Protein 8USD (pdb70)

Solvent-accessible surface area: 34311 Å² total; per-residue (Å²): 88,112,124,160,26,96,120,51,16,9,99,7,9,109,62,86,112,165,175,88,50,71,81,59,2,89,122,11,5,50,64,16,27,80,130,78,21,7,19,33,0,0,4,9,0,6,40,0,91,58,7,98,16,2,46,144,47,12,66,122,138,9,34,55,37,0,0,63,5,1,24,21,0,11,47,14,12,55,117,112,32,39,38,33,1,10,106,18,0,10,18,1,21,67,98,25,75,73,34,5,13,0,0,30,3,0,9,49,32,68,32,86,121,20,0,78,51,0,2,68,30,5,170,48,50,17,20,13,12,2,0,0,15,18,0,4,44,15,30,27,55,8,135,10,60,138,114,42,130,67,33,110,59,0,16,49,6,6,1,20,35,86,10,24,42,25,2,36,40,7,1,148,109,57,122,45,53,116,22,73,40,5,88,68,9,15,79,65,144,108,53,192,96,42,65,103,22,6,0,16,0,0,0,0,0,0,0,0,0,2,2,14,91,4,96,33,2,40,78,93,1,20,142,28,0,70,100,0,127,93,38,7,15,4,0,0,2,0,0,2,0,0,0,4,0,8,25,7,24,26,0,7,15,47,0,9,45,4,20,55,7,113,48,59,40,0,43,0,0,1,0,0,0,1,0,0,0,6,5,50,6,64,9,42,2,4,0,0,15,4,6,0,32,104,50,3,98,59,114,25,55,23,2,1,11,1,0,0,0,0,0,0,1,11,16,16,20,24,71,51,136,49,0,5,71,55,0,21,78,0,4,70,39,110,110,17,43,29,11,0,1,0,0,0,0,0,0,0,0,0,1,0,9,5,40,42,32,52,87,0,12,65,30,1,24,117,8,1,77,124,44,52,94,104,86,14,139,52,28,18,0,46,1,0,0,0,0,0,0,0,0,6,0,38,79,12,116,50,1,92,76,22,43,66,34,0,98,119,9,41,75,36,12,74,17,2,0,34,6,3,0,17,2,0,0,15,5,26,53,3,34,0,44,20,0,13,82,2,7,67,52,3,16,102,75,126,150,101,5,21,20,2,3,1,0,0,4,0,0,0,0,0,1,17,14,13,102,2,1,8,71,0,0,23,34,0,1,37,22,0,6,201,58,18,51,64,48,2,44,65,0,0,0,0,0,6,0,1,13,3,4,0,24,31,63,89,80,3,1,64,43,1,28,144,46,0,88,40,105,26,59,17,0,2,10,1,0,0,0,0,0,0,0,0,0,0,0,28,58,38,79,118,0,10,49,26,0,52,131,10,5,88,144,9,53,195,51,83,35,8,36,3,0,0,29,0,0,2,0,0,0,24,0,0,13,8,1,0,14,0,12,2,28,12,8,14,69,72,2,33,1,32,22,1,0,0,0,0,2,0,0,0,3,1,0,28,13,0,105,74,1,0,9,27,87,0,5,3,0,0,0,0,0,2,7,0,4,27,7,24,9,0,16,0,7,23,51,112,42,136,97,44,88,9,44,0,69,10,2,96,28,47,62,22,4,8,53,55,36,191,40,156,43,2,73,78,90,124,85,62,78,2,27,26,43,14,46,50,12,43,59,8,51,23,30,48,114,56,20,78,46,12,1,71,30,10,42,11,23,0,0,1,82,145,14,101,101,90,131,194,128,117,39,58,4,32,3,33,0,9,7,8,80,149,35,177,125,97,94,67,27,104,18,110,18,96,35,114,40,37,0,103,81,3,7,31,93,1,3,104,68,36,55,23,129,56,62,89,9,36,2,0,5,52,82,99,47,17,79,49,65,103,29,3,91,104,10,48,18,54,96,88,16,70,0,3,0,5,36,11,130,55,3,52,86,62,2,131,128,33,10,110,129,72,181,72,47,11,50,157,89,14,123,107,9,55,58,47,2,89,89,11,14,119,47,1,44,112,57,40,24,106,217,132,78,93,17,101,1,32,28,50,72,202,155,84,58,48,19,106,40,12,163,33,38,1,125,34,72,1,34,0,25,12,15,4,15,40,11,1,32,2,0,0,28,2,0,9,12,5,0,76,49,17,91,167

Nearest PDB structures (foldseek):
  8usd-assembly1_f  TM=1.001E+00  e=1.284E-96  Homo sapiens
  9e8i-assembly1_f  TM=9.997E-01  e=7.125E-86  Homo sapiens
  9e8j-assembly1_f  TM=9.878E-01  e=3.928E-78  Homo sapiens
  9e8g-assembly1_f  TM=9.787E-01  e=1.356E-77  Homo sapiens
  8amz-assembly1_Z  TM=9.803E-01  e=2.568E-59  Spinacia oleracea

Structure (mmCIF, N/CA/C/O backbone):
data_8USD
#
_entry.id   8USD
#
_cell.length_a   1.00
_cell.length_b   1.00
_cell.length_c   1.00
_cell.angle_alpha   90.00
_cell.angle_beta   90.00
_cell.angle_gamma   90.00
#
_symmetry.space_group_name_H-M   'P 1'
#
loop_
_entity.id
_entity.type
_entity.pdbx_description
1 polymer '26S proteasome non-ATPase regulatory subunit 2'
2 polymer 'NEDD8 ultimate buster 1'
3 polymer '26S proteasome regulatory subunit 7'
4 polymer '26S proteasome non-ATPase regulatory subunit 1'
5 polymer '26S proteasome regulatory subunit 4'
#
loop_
_atom_site.group_PDB
_atom_site.id
_atom_site.type_symbol
_atom_site.label_atom_id
_atom_site.label_alt_id
_atom_site.label_comp_id
_atom_site.label_asym_id
_atom_site.label_entity_id
_atom_site.label_seq_id
_atom_site.pdbx_PDB_ins_code
_atom_site.Cartn_x
_atom_site.Cartn_y
_atom_site.Cartn_z
_atom_site.occupancy
_atom_site.B_iso_or_equiv
_atom_site.auth_seq_id
_atom_site.auth_comp_id
_atom_site.auth_asym_id
_atom_site.auth_atom_id
_atom_site.pdbx_PDB_model_num
ATOM 1 N N . GLY A 1 155 ? 181.20280 152.42168 225.88700 1.000 203.99655 155 GLY f N 1
ATOM 2 C CA . GLY A 1 155 ? 180.60623 152.74593 224.60447 1.000 206.25994 155 GLY f CA 1
ATOM 3 C C . GLY A 1 155 ? 181.62582 153.12575 223.54861 1.000 208.73236 155 GLY f C 1
ATOM 4 O O . GLY A 1 155 ? 182.44958 154.01396 223.76376 1.000 209.81702 155 GLY f O 1
ATOM 5 N N . HIS A 1 156 ? 181.56703 152.44356 222.40160 1.000 210.87110 156 HIS f N 1
ATOM 6 C CA . HIS A 1 156 ? 182.50982 152.71858 221.32108 1.000 209.61552 156 HIS f CA 1
ATOM 7 C C . HIS A 1 156 ? 182.35405 154.13930 220.79107 1.000 210.88688 156 HIS f C 1
ATOM 8 O O . HIS A 1 156 ? 183.35046 154.83071 220.54811 1.000 210.62336 156 HIS f O 1
ATOM 15 N N . GLU A 1 157 ? 181.11467 154.59349 220.60409 1.000 210.76398 157 GLU f N 1
ATOM 16 C CA . G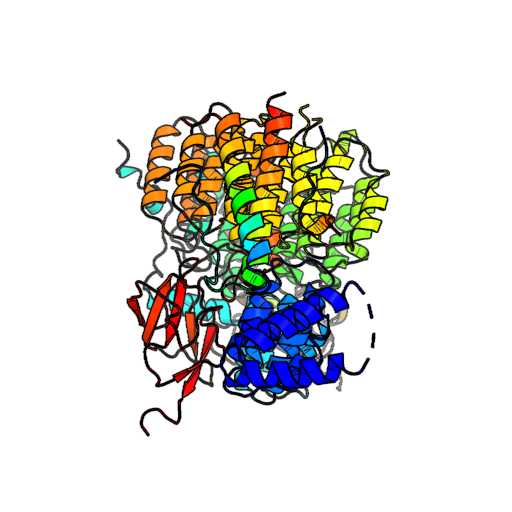LU A 1 157 ? 180.89191 155.95216 220.12626 1.000 209.81186 157 GLU f CA 1
ATOM 17 C C . GLU A 1 157 ? 181.37427 156.99318 221.12784 1.000 210.60160 157 GLU f C 1
ATOM 18 O O . GLU A 1 157 ? 181.95909 158.00785 220.72810 1.000 210.37464 157 GLU f O 1
ATOM 24 N N . TYR A 1 158 ? 181.14907 156.75805 222.42272 1.000 216.35611 158 TYR f N 1
ATOM 25 C CA . TYR A 1 158 ? 181.58925 157.71082 223.43619 1.000 215.80602 158 TYR f CA 1
ATOM 26 C C . TYR A 1 158 ? 183.10685 157.84568 223.44800 1.000 216.41313 158 TYR f C 1
ATOM 27 O O . TYR A 1 158 ? 183.63764 158.95900 223.51242 1.000 215.80906 158 TYR f O 1
ATOM 36 N N . VAL A 1 159 ? 183.82582 156.72276 223.38829 1.000 212.03296 159 VAL f N 1
ATOM 37 C CA . VAL A 1 159 ? 185.28378 156.79059 223.42611 1.000 209.96761 159 VAL f CA 1
ATOM 38 C C . VAL A 1 159 ? 185.82782 157.35959 222.11963 1.000 210.11356 159 VAL f C 1
ATOM 39 O O . VAL A 1 159 ? 186.85065 158.05320 222.11131 1.000 209.42546 159 VAL f O 1
ATOM 43 N N . ARG A 1 160 ? 185.15469 157.08806 220.99692 1.000 209.37197 160 ARG f N 1
ATOM 44 C CA . ARG A 1 160 ? 185.54560 157.72102 219.73976 1.000 208.30059 160 ARG f CA 1
ATOM 45 C C . ARG A 1 160 ? 185.41929 159.23771 219.82797 1.000 208.79795 160 ARG f C 1
ATOM 46 O O . ARG A 1 160 ? 186.33139 159.97399 219.42546 1.000 208.35249 160 ARG f O 1
ATOM 54 N N . HIS A 1 161 ? 184.29742 159.72167 220.36675 1.000 213.16129 161 HIS f N 1
ATOM 55 C CA . HIS A 1 161 ? 184.11347 161.15938 220.53289 1.000 211.89604 161 HIS f CA 1
ATOM 56 C C . HIS A 1 161 ? 185.12532 161.73294 221.51749 1.000 213.20466 161 HIS f C 1
ATOM 57 O O . HIS A 1 161 ? 185.61860 162.85001 221.32835 1.000 212.40797 161 HIS f O 1
ATOM 64 N N . LEU A 1 162 ? 185.43993 160.98533 222.57780 1.000 213.88939 162 LEU f N 1
ATOM 65 C CA . LEU A 1 162 ? 186.43786 161.43838 223.54131 1.000 212.49864 162 LEU f CA 1
ATOM 66 C C . LEU A 1 162 ? 187.81121 161.56751 222.89537 1.000 213.05046 162 LEU f C 1
ATOM 67 O O . LEU A 1 162 ? 188.53237 162.53950 223.14348 1.000 211.61568 162 LEU f O 1
ATOM 72 N N . ALA A 1 163 ? 188.19213 160.59242 222.06741 1.000 209.85330 163 ALA f N 1
ATOM 73 C CA . ALA A 1 163 ? 189.47001 160.66905 221.36784 1.000 207.52889 163 ALA f CA 1
ATOM 74 C C . ALA A 1 163 ? 189.49619 161.84536 220.40169 1.000 208.46748 163 ALA f C 1
ATOM 75 O O . ALA A 1 163 ? 190.50674 162.55265 220.29814 1.000 208.49416 163 ALA f O 1
ATOM 77 N N . GLY A 1 164 ? 188.39273 162.07067 219.68468 1.000 209.63821 164 GLY f N 1
ATOM 78 C CA . GLY A 1 164 ? 188.32381 163.22850 218.80701 1.000 208.08600 164 GLY f CA 1
ATOM 79 C C . GLY A 1 164 ? 188.45992 164.53815 219.56093 1.000 209.44737 164 GLY f C 1
ATOM 80 O O . GLY A 1 164 ? 189.17768 165.44475 219.12987 1.000 209.40830 164 GLY f O 1
ATOM 81 N N . GLU A 1 165 ? 187.78276 164.64937 220.70584 1.000 213.31676 165 GLU f N 1
ATOM 82 C CA . GLU A 1 165 ? 187.87899 165.86001 221.51459 1.000 213.26077 165 GLU f CA 1
ATOM 83 C C . GLU A 1 165 ? 189.28841 166.05021 222.06089 1.000 213.82938 165 GLU f C 1
ATOM 84 O O . GLU A 1 165 ? 189.78968 167.17855 222.12219 1.000 212.14330 165 GLU f O 1
ATOM 90 N N . VAL A 1 166 ? 189.93739 164.95819 222.47415 1.000 213.60554 166 VAL f N 1
ATOM 91 C CA . VAL A 1 166 ? 191.30769 165.04050 222.97342 1.000 213.36722 166 VAL f CA 1
ATOM 92 C C . VAL A 1 166 ? 192.24378 165.52224 221.87385 1.000 213.82643 166 VAL f C 1
ATOM 93 O O . VAL A 1 166 ? 193.11137 166.37629 222.10225 1.000 213.39285 166 VAL f O 1
ATOM 97 N N . ALA A 1 167 ? 192.08032 164.98594 220.66216 1.000 212.33704 167 ALA f N 1
ATOM 98 C CA . ALA A 1 167 ? 192.87996 165.45255 219.53593 1.000 210.74773 167 ALA f CA 1
ATOM 99 C C . ALA A 1 167 ? 192.61829 166.92252 219.24121 1.000 210.02056 167 ALA f C 1
ATOM 100 O O . ALA A 1 167 ? 193.54895 167.66424 218.90583 1.000 209.61673 167 ALA f O 1
ATOM 102 N N . LYS A 1 168 ? 191.36199 167.35804 219.35462 1.000 206.23313 168 LYS f N 1
ATOM 103 C CA . LYS A 1 168 ? 191.03800 168.76274 219.12629 1.000 206.22267 168 LYS f CA 1
ATOM 104 C C . LYS A 1 168 ? 191.71805 169.66389 220.15207 1.000 205.38014 168 LYS f C 1
ATOM 105 O O . LYS A 1 168 ? 192.29073 170.70169 219.80023 1.000 203.41287 168 LYS f O 1
ATOM 111 N N . GLU A 1 169 ? 191.66684 169.28302 221.43116 1.000 210.30970 169 GLU f N 1
ATOM 112 C CA . GLU A 1 169 ? 192.20205 170.14683 222.47925 1.000 210.49456 169 GLU f CA 1
ATOM 113 C C . GLU A 1 169 ? 193.71877 170.07552 222.59738 1.000 210.66219 169 GLU f C 1
ATOM 114 O O . GLU A 1 169 ? 194.31898 170.98418 223.18187 1.000 208.23014 169 GLU f O 1
ATOM 120 N N . TRP A 1 170 ? 194.35154 169.02245 222.07269 1.000 199.53350 170 TRP f N 1
ATOM 121 C CA . TRP A 1 170 ? 195.81009 168.95972 222.10606 1.000 197.52593 170 TRP f CA 1
ATOM 122 C C . TRP A 1 170 ? 196.42971 170.09562 221.30335 1.000 196.64968 170 TRP f C 1
ATOM 123 O O . TRP A 1 170 ? 197.40894 170.71261 221.73912 1.000 196.05360 170 TRP f O 1
ATOM 134 N N . GLN A 1 171 ? 195.87717 170.38081 220.12247 1.000 198.13442 171 GLN f N 1
ATOM 135 C CA . GLN A 1 171 ? 196.37694 171.49242 219.32210 1.000 198.42895 171 GLN f CA 1
ATOM 136 C C . GLN A 1 171 ? 196.13200 172.83054 220.00697 1.000 198.39729 171 GLN f C 1
ATOM 137 O O . GLN A 1 171 ? 196.92737 173.76295 219.84466 1.000 196.71773 171 GLN f O 1
ATOM 143 N N . GLU A 1 172 ? 195.04776 172.94486 220.76754 1.000 200.19244 172 GLU f N 1
ATOM 144 C CA . GLU A 1 172 ? 194.74383 174.17035 221.49597 1.000 200.09730 172 GLU f CA 1
ATOM 145 C C . GLU A 1 172 ? 195.73102 174.38477 222.63849 1.000 198.46082 172 GLU f C 1
ATOM 146 O O . GLU A 1 172 ? 196.34119 175.44751 222.75340 1.000 198.16016 172 GLU f O 1
ATOM 152 N N . GLU A 1 182 ? 198.58839 165.69313 231.52707 1.000 217.11364 182 GLU f N 1
ATOM 153 C CA . GLU A 1 182 ? 199.00907 164.44416 232.15751 1.000 217.60462 182 GLU f CA 1
ATOM 154 C C . GLU A 1 182 ? 198.01372 163.28846 231.94545 1.000 218.30442 182 GLU f C 1
ATOM 155 O O . GLU A 1 182 ? 198.42242 162.21627 231.49904 1.000 217.78784 182 GLU f O 1
ATOM 161 N N . PRO A 1 183 ? 196.72168 163.47823 232.25807 1.000 223.90923 183 PRO f N 1
ATOM 162 C CA . PRO A 1 183 ? 195.76384 162.38591 232.01552 1.000 223.07554 183 PRO f CA 1
ATOM 163 C C . PRO A 1 183 ? 195.56846 162.07102 230.54426 1.000 222.61243 183 PRO f C 1
ATOM 164 O O . PRO A 1 183 ? 195.09398 160.97443 230.22358 1.000 223.47191 183 PRO f O 1
ATOM 168 N N . LEU A 1 184 ? 195.92253 162.99300 229.64506 1.000 215.52546 184 LEU f N 1
ATOM 169 C CA . LEU A 1 184 ? 195.76357 162.74573 228.21550 1.000 215.70458 184 LEU f CA 1
ATOM 170 C C . LEU A 1 184 ? 196.61475 161.56650 227.76403 1.000 215.56383 184 LEU f C 1
ATOM 171 O O . LEU A 1 184 ? 196.18846 160.76601 226.92104 1.000 214.62416 184 LEU f O 1
ATOM 176 N N . LEU A 1 185 ? 197.82902 161.45069 228.30682 1.000 209.14230 185 LEU f N 1
ATOM 177 C CA . LEU A 1 185 ? 198.67636 160.31150 227.97922 1.000 208.08708 185 LEU f CA 1
ATOM 178 C C . LEU A 1 185 ? 198.04318 158.99958 228.42065 1.000 209.18482 185 LEU f C 1
ATOM 179 O O . LEU A 1 185 ? 198.08845 158.01593 227.67785 1.000 208.95303 185 LEU f O 1
ATOM 184 N N . THR A 1 186 ? 197.44640 158.96322 229.61413 1.000 214.85774 186 THR f N 1
ATOM 185 C CA . THR A 1 186 ? 196.75122 157.75601 230.05091 1.000 213.45015 186 THR f CA 1
ATOM 186 C C . THR A 1 186 ? 195.56402 157.44739 229.14620 1.000 213.97906 186 THR f C 1
ATOM 187 O O . THR A 1 186 ? 195.32720 156.28470 228.78916 1.000 211.12246 186 THR f O 1
ATOM 191 N N . LEU A 1 187 ? 194.81024 158.47963 228.75722 1.000 214.34380 187 LEU f N 1
ATOM 192 C CA . LEU A 1 187 ? 193.66784 158.26311 227.87592 1.000 211.47664 187 LEU f CA 1
ATOM 193 C C . LEU A 1 187 ? 194.10039 157.67129 226.54162 1.000 211.02321 187 LEU f C 1
ATOM 194 O O . LEU A 1 187 ? 193.46970 156.73356 226.04540 1.000 209.72874 187 LEU f O 1
ATOM 199 N N . VAL A 1 188 ? 195.17349 158.19610 225.94540 1.000 203.81161 188 VAL f N 1
ATOM 200 C CA . VAL A 1 188 ? 195.61344 157.64324 224.66596 1.000 202.58665 188 VAL f CA 1
ATOM 201 C C . VAL A 1 188 ? 196.21169 156.24882 224.84884 1.000 203.18931 188 VAL f C 1
ATOM 202 O O . VAL A 1 188 ? 195.97423 155.35478 224.02429 1.000 201.75116 188 VAL f O 1
ATOM 206 N N . LYS A 1 189 ? 196.97125 156.02469 225.92801 1.000 200.16104 189 LYS f N 1
ATOM 207 C CA . LYS A 1 189 ? 197.54811 154.71430 226.20128 1.000 198.11399 189 LYS f CA 1
ATOM 208 C C . LYS A 1 189 ? 196.49602 153.66297 226.51395 1.000 197.97084 189 LYS f C 1
ATOM 209 O O . LYS A 1 189 ? 196.81365 152.47019 226.48560 1.000 197.49599 189 LYS f O 1
ATOM 215 N N . GLU A 1 190 ? 195.27582 154.07065 226.84932 1.000 200.20748 190 GLU f N 1
ATOM 216 C CA . GLU A 1 190 ? 194.16496 153.13483 226.98028 1.000 201.46785 190 GLU f CA 1
ATOM 217 C C . GLU A 1 190 ? 193.33628 153.00446 225.71163 1.000 201.14370 190 GLU f C 1
ATOM 218 O O . GLU A 1 190 ? 192.85509 151.91156 225.40509 1.000 200.69206 190 GLU f O 1
ATOM 224 N N . ILE A 1 191 ? 193.15974 154.09469 224.96222 1.000 189.99619 191 ILE f N 1
ATOM 225 C CA . ILE A 1 191 ? 192.33451 154.05354 223.75898 1.000 188.54730 191 ILE f CA 1
ATOM 226 C C . ILE A 1 191 ? 193.02569 153.26721 222.65080 1.000 190.28984 191 ILE f C 1
ATOM 227 O O . ILE A 1 191 ? 192.38834 152.47066 221.95080 1.000 189.46176 191 ILE f O 1
ATOM 232 N N . VAL A 1 192 ? 194.33372 153.47796 222.46622 1.000 177.15045 192 VAL f N 1
ATOM 233 C CA . VAL A 1 192 ? 195.04447 152.80858 221.37347 1.000 174.06215 192 VAL f CA 1
ATOM 234 C C . VAL A 1 192 ? 194.96309 151.28665 221.47154 1.000 171.93922 192 VAL f C 1
ATOM 235 O O . VAL A 1 192 ? 194.64208 150.64329 220.45959 1.000 169.92388 192 VAL f O 1
ATOM 239 N N . PRO A 1 193 ? 195.23447 150.65514 222.62190 1.000 166.96201 193 PRO f N 1
ATOM 240 C CA . PRO A 1 193 ? 195.07013 149.19370 222.68815 1.000 166.25954 193 PRO f CA 1
ATOM 241 C C . PRO A 1 193 ? 193.65559 148.73939 222.40172 1.000 163.61317 193 PRO f C 1
ATOM 242 O O . PRO A 1 193 ? 193.46592 147.64745 221.85439 1.000 166.38294 193 PRO f O 1
ATOM 246 N N . TYR A 1 194 ? 192.65240 149.53976 222.76185 1.000 164.44313 194 TYR f N 1
ATOM 247 C CA . TYR A 1 194 ? 191.27818 149.18953 222.42533 1.000 168.54975 194 TYR f CA 1
ATOM 248 C C . TYR A 1 194 ? 191.11136 149.11869 220.91140 1.000 168.94808 194 TYR f C 1
ATOM 249 O O . TYR A 1 194 ? 190.59799 148.12971 220.37469 1.000 166.30469 194 TYR f O 1
ATOM 258 N N . ASN A 1 195 ? 191.56504 150.15674 220.20328 1.000 163.39000 195 ASN f N 1
ATOM 259 C CA . ASN A 1 195 ? 191.44524 150.16827 218.74939 1.000 164.64975 195 ASN f CA 1
ATOM 260 C C . ASN A 1 195 ? 192.23779 149.03437 218.11692 1.000 161.70815 195 ASN f C 1
ATOM 261 O O . ASN A 1 195 ? 191.83472 148.49884 217.07790 1.000 159.77853 195 ASN f O 1
ATOM 266 N N . MET A 1 196 ? 193.36533 148.65856 218.72236 1.000 163.97532 196 MET f N 1
ATOM 267 C CA . MET A 1 196 ? 194.05350 147.44658 218.29290 1.000 165.74266 196 MET f CA 1
ATOM 268 C C . MET A 1 196 ? 193.16780 146.22161 218.48431 1.000 167.67388 196 MET f C 1
ATOM 269 O O . MET A 1 196 ? 193.12759 145.33296 217.62543 1.000 168.21296 196 MET f O 1
ATOM 274 N N . ALA A 1 197 ? 192.44753 146.16126 219.60660 1.000 171.37607 197 ALA f N 1
ATOM 275 C CA . ALA A 1 197 ? 191.62843 144.99286 219.91197 1.000 170.67468 197 ALA f CA 1
ATOM 276 C C . ALA A 1 197 ? 190.43616 144.88438 218.96958 1.000 169.07974 197 ALA f C 1
ATOM 277 O O . ALA A 1 197 ? 190.17719 143.81695 218.40196 1.000 166.29964 197 ALA f O 1
ATOM 279 N N . HIS A 1 198 ? 189.69930 145.97896 218.78419 1.000 172.86127 198 HIS f N 1
ATOM 280 C CA . HIS A 1 198 ? 188.49424 145.96409 217.96742 1.000 174.33071 198 HIS f CA 1
ATOM 281 C C . HIS A 1 198 ? 188.77621 146.21759 216.49246 1.000 171.18234 198 HIS f C 1
ATOM 282 O O . HIS A 1 198 ? 187.86801 146.62803 215.76027 1.000 173.07824 198 HIS f O 1
ATOM 289 N N . ASN A 1 199 ? 190.01367 145.99894 216.04938 1.000 155.24478 199 ASN f N 1
ATOM 290 C CA . ASN A 1 199 ? 190.38025 145.99162 214.63507 1.000 159.76876 199 ASN f CA 1
ATOM 291 C C . ASN A 1 199 ? 190.19899 147.35474 213.96944 1.000 162.11392 199 ASN f C 1
ATOM 292 O O . ASN A 1 199 ? 190.17422 147.44823 212.73828 1.000 161.52152 199 ASN f O 1
ATOM 297 N N . ALA A 1 200 ? 190.06526 148.41808 214.75572 1.000 162.33883 200 ALA f N 1
ATOM 298 C CA . ALA A 1 200 ? 189.97397 149.77736 214.22088 1.000 159.43615 200 ALA f CA 1
ATOM 299 C C . ALA A 1 200 ? 191.33302 150.47151 214.29947 1.000 163.25071 200 ALA f C 1
ATOM 300 O O . ALA A 1 200 ? 191.52603 151.45578 215.01229 1.000 165.83707 200 ALA f O 1
ATOM 302 N N . GLU A 1 201 ? 192.28723 149.93253 213.53783 1.000 156.65052 201 GLU f N 1
ATOM 303 C CA . GLU A 1 201 ? 193.66698 150.40084 213.62987 1.000 153.94020 201 GLU f CA 1
ATOM 304 C C . GLU A 1 201 ? 193.81526 151.82956 213.12151 1.000 153.49053 201 GLU f C 1
ATOM 305 O O . GLU A 1 201 ? 194.54711 152.63169 213.71543 1.000 154.33015 201 GLU f O 1
ATOM 311 N N . HIS A 1 202 ? 193.13328 152.16673 212.02432 1.000 138.15476 202 HIS f N 1
ATOM 312 C CA . HIS A 1 202 ? 193.35021 153.46719 211.40112 1.000 135.95129 202 HIS f CA 1
ATOM 313 C C . HIS A 1 202 ? 192.89306 154.61137 212.29656 1.000 138.00754 202 HIS f C 1
ATOM 314 O O . HIS A 1 202 ? 193.48806 155.69220 212.26072 1.000 142.98801 202 HIS f O 1
ATOM 321 N N . GLU A 1 203 ? 191.85502 154.40030 213.10840 1.000 142.29253 203 GLU f N 1
ATOM 322 C CA . GLU A 1 203 ? 191.44867 155.43613 214.05335 1.000 145.86837 203 GLU f CA 1
ATOM 323 C C . GLU A 1 203 ? 192.53562 155.68878 215.09107 1.000 148.73450 203 GLU f C 1
ATOM 324 O O . GLU A 1 203 ? 192.82913 156.84391 215.42921 1.000 152.68375 203 GLU f O 1
ATOM 330 N N . ALA A 1 204 ? 193.15205 154.62059 215.59987 1.000 139.52472 204 ALA f N 1
ATOM 331 C CA . ALA A 1 204 ? 194.27270 154.79060 216.51584 1.000 143.34305 204 ALA f CA 1
ATOM 332 C C . ALA A 1 204 ? 195.41990 155.52508 215.83979 1.000 145.02700 204 ALA f C 1
ATOM 333 O O . ALA A 1 204 ? 196.02715 156.42144 216.43486 1.000 145.67511 204 ALA f O 1
ATOM 335 N N . CYS A 1 205 ? 195.71820 155.17260 214.58669 1.000 143.45483 205 CYS f N 1
ATOM 336 C CA . CYS A 1 205 ? 196.77862 155.86748 213.86307 1.000 140.87443 205 CYS f CA 1
ATOM 337 C C . CYS A 1 205 ? 196.46911 157.35266 213.73007 1.000 144.35426 205 CYS f C 1
ATOM 338 O O . CYS A 1 205 ? 197.34993 158.19791 213.92838 1.000 145.72881 205 CYS f O 1
ATOM 341 N N . ASP A 1 206 ? 195.21750 157.68739 213.40313 1.000 138.77289 206 ASP f N 1
ATOM 342 C CA . ASP A 1 206 ? 194.81500 159.08712 213.32080 1.000 134.99249 206 ASP f CA 1
ATOM 343 C C . ASP A 1 206 ? 194.96731 159.79265 214.65812 1.000 136.07629 206 ASP f C 1
ATOM 344 O O . ASP A 1 206 ? 195.30842 160.97876 214.69479 1.000 140.65518 206 ASP f O 1
ATOM 349 N N . LEU A 1 207 ? 194.70855 159.09105 215.76266 1.000 141.54384 207 LEU f N 1
ATOM 350 C CA . LEU A 1 207 ? 194.85236 159.71912 217.07297 1.000 144.75143 207 LEU f CA 1
ATOM 351 C C . LEU A 1 207 ? 196.28877 160.18485 217.29804 1.000 146.86595 207 LEU f C 1
ATOM 352 O O . LEU A 1 207 ? 196.53287 161.36958 217.56964 1.000 151.12905 207 LEU f O 1
ATOM 357 N N . LEU A 1 208 ? 197.25771 159.27217 217.15726 1.000 143.35199 208 LEU f N 1
ATOM 358 C CA . LEU A 1 208 ? 198.65405 159.65492 217.34221 1.000 146.27802 208 LEU f CA 1
ATOM 359 C C . LEU A 1 208 ? 199.11331 160.64312 216.28193 1.000 146.74318 208 LEU f C 1
ATOM 360 O O . LEU A 1 208 ? 200.00454 161.45877 216.54307 1.000 145.44661 208 LEU f O 1
ATOM 365 N N . MET A 1 209 ? 198.52694 160.58655 215.08692 1.000 133.30364 209 MET f N 1
ATOM 366 C CA . MET A 1 209 ? 198.87426 161.55213 214.05432 1.000 133.21130 209 MET f CA 1
ATOM 367 C C . MET A 1 209 ? 198.44475 162.95623 214.45608 1.000 136.16178 209 MET f C 1
ATOM 368 O O . MET A 1 209 ? 199.18596 163.92506 214.25335 1.000 136.05215 209 MET f O 1
ATOM 373 N N . GLU A 1 210 ? 197.24578 163.08366 215.02858 1.000 147.84708 210 GLU f N 1
ATOM 374 C CA . GLU A 1 210 ? 196.76105 164.39306 215.44921 1.000 147.56276 210 GLU f CA 1
ATOM 375 C C . GLU A 1 210 ? 197.53601 164.92211 216.64677 1.000 147.25085 210 GLU f C 1
ATOM 376 O O . GLU A 1 210 ? 197.98979 166.07212 216.63345 1.000 149.65162 210 GLU f O 1
ATOM 382 N N . ILE A 1 211 ? 197.70868 164.10821 217.69561 1.000 159.37597 211 ILE f N 1
ATOM 383 C CA . ILE A 1 211 ? 198.34436 164.63439 218.90159 1.000 162.59836 211 ILE f CA 1
ATOM 384 C C . ILE A 1 211 ? 199.86497 164.54552 218.83627 1.000 164.77698 211 ILE f C 1
ATOM 385 O O . ILE A 1 211 ? 200.54182 164.94886 219.79212 1.000 167.49104 211 ILE f O 1
ATOM 390 N N . GLU A 1 212 ? 200.41674 164.03642 217.73286 1.000 157.74318 212 GLU f N 1
ATOM 391 C CA . GLU A 1 212 ? 201.85664 163.99770 217.47190 1.000 158.50398 212 GLU f CA 1
ATOM 392 C C . GLU A 1 212 ? 202.56901 163.24786 218.60617 1.000 161.91313 212 GLU f C 1
ATOM 393 O O . GLU A 1 212 ? 203.37400 163.79278 219.36421 1.000 163.13298 212 GLU f O 1
ATOM 399 N N . GLN A 1 213 ? 202.18195 161.98374 218.76151 1.000 162.09572 213 GLN f N 1
ATOM 400 C CA . GLN A 1 213 ? 202.87091 161.03761 219.63454 1.000 162.22962 213 GLN f CA 1
ATOM 401 C C . GLN A 1 213 ? 202.94093 159.66976 218.97378 1.000 162.78162 213 GLN f C 1
ATOM 402 O O . GLN A 1 213 ? 202.65368 158.64508 219.59785 1.000 164.29185 213 GLN f O 1
ATOM 408 N N . VAL A 1 214 ? 203.30933 159.62854 217.69572 1.000 151.89528 214 VAL f N 1
ATOM 409 C CA . VAL A 1 214 ? 203.38479 158.36642 216.96634 1.000 149.66890 214 VAL f CA 1
ATOM 410 C C . VAL A 1 214 ? 204.53563 157.51868 217.49698 1.000 150.26522 214 VAL f C 1
ATOM 411 O O . VAL A 1 214 ? 204.75381 156.39275 217.03646 1.000 148.16316 214 VAL f O 1
ATOM 415 N N . ASP A 1 215 ? 205.27772 158.05238 218.47010 1.000 161.49905 215 ASP f N 1
ATOM 416 C CA . ASP A 1 215 ? 206.43726 157.34351 219.00089 1.000 159.43254 215 ASP f CA 1
ATOM 417 C C . ASP A 1 215 ? 206.02882 156.10231 219.78787 1.000 159.60095 215 ASP f C 1
ATOM 418 O O . ASP A 1 215 ? 206.56132 155.01097 219.55566 1.000 162.55386 215 ASP f O 1
ATOM 423 N N . MET A 1 216 ? 205.08358 156.23872 220.72104 1.000 158.77483 216 MET f N 1
ATOM 424 C CA . MET A 1 216 ? 204.71555 155.08432 221.53430 1.000 160.59873 216 MET f CA 1
ATOM 425 C C . MET A 1 216 ? 203.64780 154.21892 220.88049 1.000 159.88842 216 MET f C 1
ATOM 426 O O . MET A 1 216 ? 203.25343 153.20392 221.46517 1.000 161.07169 216 MET f O 1
ATOM 431 N N . LEU A 1 217 ? 203.17564 154.59027 219.68888 1.000 146.65635 217 LEU f N 1
ATOM 432 C CA . LEU A 1 217 ? 202.28798 153.70833 218.93954 1.000 150.61059 217 LEU f CA 1
ATOM 433 C C . LEU A 1 217 ? 202.97695 152.38484 218.63129 1.000 153.87257 217 LEU f C 1
ATOM 434 O O . LEU A 1 217 ? 202.32779 151.33460 218.57889 1.000 150.57649 217 LEU f O 1
ATOM 439 N N . GLU A 1 218 ? 204.29853 152.41747 218.44237 1.000 154.36422 218 GLU f N 1
ATOM 440 C CA . GLU A 1 218 ? 205.04213 151.20879 218.10047 1.000 150.60956 218 GLU f CA 1
ATOM 441 C C . GLU A 1 218 ? 204.97519 150.17247 219.21567 1.000 149.50527 218 GLU f C 1
ATOM 442 O O . GLU A 1 218 ? 204.86653 148.96975 218.94919 1.000 149.75044 218 GLU f O 1
ATOM 448 N N . LYS A 1 219 ? 205.03818 150.61940 220.47206 1.000 149.04765 219 LYS f N 1
ATOM 449 C CA . LYS A 1 219 ? 205.11302 149.68585 221.59166 1.000 149.64600 219 LYS f CA 1
ATOM 450 C C . LYS A 1 219 ? 203.85547 148.83416 221.71694 1.000 147.17819 219 LYS f C 1
ATOM 451 O O . LYS A 1 219 ? 203.91521 147.71775 222.24413 1.000 142.27039 219 LYS f O 1
ATOM 457 N N . ASP A 1 220 ? 202.71310 149.33439 221.24477 1.000 151.23031 220 ASP f N 1
ATOM 458 C CA . ASP A 1 220 ? 201.43212 148.65783 221.41032 1.000 151.79813 220 ASP f CA 1
ATOM 459 C C . ASP A 1 220 ? 200.95007 147.98571 220.12780 1.000 153.16633 220 ASP f C 1
ATOM 460 O O . ASP A 1 220 ? 199.74913 147.99681 219.83809 1.000 153.70980 220 ASP f O 1
ATOM 465 N N . ILE A 1 221 ? 201.85754 147.39822 219.35271 1.000 146.37369 221 ILE f N 1
ATOM 466 C CA . ILE A 1 221 ? 201.50766 146.71477 218.11223 1.000 144.94796 221 ILE f CA 1
ATOM 467 C C . ILE A 1 221 ? 201.72106 145.22011 218.29615 1.000 144.49136 221 ILE f C 1
ATOM 468 O O . ILE A 1 221 ? 202.76579 144.78975 218.80073 1.000 144.37613 221 ILE f O 1
ATOM 473 N N . ASP A 1 222 ? 200.73314 144.43104 217.89102 1.000 143.02577 222 ASP f N 1
ATOM 474 C CA . ASP A 1 222 ? 200.80781 142.98017 217.94429 1.000 141.12135 222 ASP f CA 1
ATOM 475 C C . ASP A 1 222 ? 201.13526 142.41429 216.56614 1.000 139.61058 222 ASP f C 1
ATOM 476 O O . ASP A 1 222 ? 201.08813 143.10951 215.54939 1.000 141.41362 222 ASP f O 1
ATOM 481 N N . GLU A 1 223 ? 201.46483 141.12050 216.54689 1.000 147.29354 223 GLU f N 1
ATOM 482 C CA . GLU A 1 223 ? 201.87195 140.47053 215.30489 1.000 150.24111 223 GLU f CA 1
ATOM 483 C C . GLU A 1 223 ? 200.74860 140.44426 214.27738 1.000 149.02359 223 GLU f C 1
ATOM 484 O O . GLU A 1 223 ? 201.01334 140.42076 213.07030 1.000 148.24587 223 GLU f O 1
ATOM 490 N N . ASN A 1 224 ? 199.49768 140.44892 214.72783 1.000 142.79441 224 ASN f N 1
ATOM 491 C CA . ASN A 1 224 ? 198.36146 140.28122 213.83212 1.000 143.17931 224 ASN f CA 1
ATOM 492 C C . ASN A 1 224 ? 197.88936 141.58220 213.19590 1.000 145.26503 224 ASN f C 1
ATOM 493 O O . ASN A 1 224 ? 196.95033 141.54731 212.39370 1.000 145.29534 224 ASN f O 1
ATOM 498 N N . ALA A 1 225 ? 198.50222 142.72389 213.52168 1.000 133.50275 225 ALA f N 1
ATOM 499 C CA . ALA A 1 225 ? 198.02480 143.99020 212.98056 1.000 130.69477 225 ALA f CA 1
ATOM 500 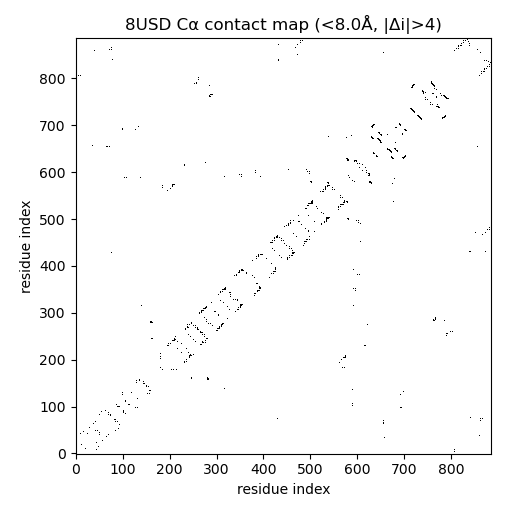C C . ALA A 1 225 ? 199.13995 144.92626 212.52953 1.000 129.10176 225 ALA f C 1
ATOM 501 O O . ALA A 1 225 ? 198.84923 146.07738 212.18411 1.000 129.16328 225 ALA f O 1
ATOM 503 N N . TYR A 1 226 ? 200.39830 144.48039 212.51494 1.000 128.17835 226 TYR f N 1
ATOM 504 C CA . TYR A 1 226 ? 201.48660 145.36319 212.10418 1.000 120.71717 226 TYR f CA 1
ATOM 505 C C . TYR A 1 226 ? 201.35089 145.76774 210.64123 1.000 118.27589 226 TYR f C 1
ATOM 506 O O . TYR A 1 226 ? 201.66277 146.90654 210.27226 1.000 124.48019 226 TYR f O 1
ATOM 515 N N . ALA A 1 227 ? 200.88915 144.84779 209.79213 1.000 116.53846 227 ALA f N 1
ATOM 516 C CA . ALA A 1 227 ? 200.78531 145.14320 208.36764 1.000 116.51061 227 ALA f CA 1
ATOM 517 C C . ALA A 1 227 ? 199.80328 146.27593 208.10242 1.000 116.26848 227 ALA f C 1
ATOM 518 O O . ALA A 1 227 ? 200.09679 147.18562 207.31933 1.000 116.14637 227 ALA f O 1
ATOM 520 N N . LYS A 1 228 ? 198.63877 146.24536 208.75342 1.000 124.87820 228 LYS f N 1
ATOM 521 C CA . LYS A 1 228 ? 197.62186 147.25978 208.49592 1.000 127.93523 228 LYS f CA 1
ATOM 522 C C . LYS A 1 228 ? 198.08313 148.63996 208.94678 1.000 126.04867 228 LYS f C 1
ATOM 523 O O . LYS A 1 228 ? 197.94742 149.61836 208.20177 1.000 129.90349 228 LYS f O 1
ATOM 529 N N . VAL A 1 229 ? 198.63231 148.73962 210.15962 1.000 109.63343 229 VAL f N 1
ATOM 530 C CA . VAL A 1 229 ? 199.08580 150.03388 210.65782 1.000 107.80716 229 VAL f CA 1
ATOM 531 C C . VAL A 1 229 ? 200.24572 150.55251 209.81798 1.000 113.53381 229 VAL f C 1
ATOM 532 O O . VAL A 1 229 ? 200.30883 151.74506 209.49715 1.000 122.09997 229 VAL f O 1
ATOM 536 N N . CYS A 1 230 ? 201.17446 149.67056 209.43724 1.000 115.39169 230 CYS f N 1
ATOM 537 C CA . CYS A 1 230 ? 202.28511 150.09693 208.59379 1.000 110.97206 230 CYS f CA 1
ATOM 538 C C . CYS A 1 230 ? 201.79721 150.61127 207.24969 1.000 112.21973 230 CYS f C 1
ATOM 539 O O . CYS A 1 230 ? 202.25760 151.65614 206.77542 1.000 121.90131 230 CYS f O 1
ATOM 542 N N . LEU A 1 231 ? 200.87673 149.88554 206.61403 1.000 97.79513 231 LEU f N 1
ATOM 543 C CA . LEU A 1 231 ? 200.40816 150.29253 205.29734 1.000 101.13263 231 LEU f CA 1
ATOM 544 C C . LEU A 1 231 ? 199.64790 151.60912 205.39004 1.000 106.30577 231 LEU f C 1
ATOM 545 O O . LEU A 1 231 ? 199.80843 152.48905 204.53648 1.000 112.18180 231 LEU f O 1
ATOM 550 N N . TYR A 1 232 ? 198.83163 151.77258 206.43552 1.000 112.27538 232 TYR f N 1
ATOM 551 C CA . TYR A 1 232 ? 198.10968 153.02722 206.61976 1.000 105.08478 232 TYR f CA 1
ATOM 552 C C . TYR A 1 232 ? 199.06300 154.19256 206.84999 1.000 102.32140 232 TYR f C 1
ATOM 553 O O . TYR A 1 232 ? 198.87646 155.27251 206.27911 1.000 112.87790 232 TYR f O 1
ATOM 562 N N . LEU A 1 233 ? 200.08780 153.99876 207.68312 1.000 101.95256 233 LEU f N 1
ATOM 563 C CA . LEU A 1 233 ? 201.03844 155.07522 207.94064 1.000 101.35979 233 LEU f CA 1
ATOM 564 C C . LEU A 1 233 ? 201.81508 155.44065 206.68318 1.000 108.24987 233 LEU f C 1
ATOM 565 O O . LEU A 1 233 ? 202.03280 156.62448 206.40266 1.000 119.97791 233 LEU f O 1
ATOM 570 N N . THR A 1 234 ? 202.24423 154.43844 205.91337 1.000 107.88338 234 THR f N 1
ATOM 571 C CA . THR A 1 234 ? 202.99917 154.71684 204.69637 1.000 106.50987 234 THR f CA 1
ATOM 572 C C . THR A 1 234 ? 202.13484 155.40990 203.65129 1.000 110.71277 234 THR f C 1
ATOM 573 O O . THR A 1 234 ? 202.60340 156.31702 202.95439 1.000 118.43491 234 THR f O 1
ATOM 577 N N . SER A 1 235 ? 200.87246 154.99576 203.52354 1.000 105.41809 235 SER f N 1
ATOM 578 C CA . SER A 1 235 ? 199.99216 155.58659 202.52348 1.000 108.00163 235 SER f CA 1
ATOM 579 C C . SER A 1 235 ? 199.65996 157.04149 202.82448 1.000 110.61200 235 SER f C 1
ATOM 580 O O . SER A 1 235 ? 199.28506 157.77953 201.90816 1.000 119.59905 235 SER f O 1
ATOM 583 N N . CYS A 1 236 ? 199.78186 157.46865 204.07995 1.000 110.32155 236 CYS f N 1
ATOM 584 C CA . CYS A 1 236 ? 199.50365 158.85054 204.44504 1.000 112.45802 236 CYS f CA 1
ATOM 585 C C . CYS A 1 236 ? 200.67940 159.78011 204.19156 1.000 115.93055 236 CYS f C 1
ATOM 586 O O . CYS A 1 236 ? 200.50941 161.00123 204.26417 1.000 123.53862 236 CYS f O 1
ATOM 589 N N . VAL A 1 237 ? 201.86038 159.23503 203.90597 1.000 110.81481 237 VAL f N 1
ATOM 590 C CA . VAL A 1 237 ? 203.05430 160.06192 203.78062 1.000 111.61126 237 VAL f CA 1
ATOM 591 C C . VAL A 1 237 ? 202.99257 160.91567 202.52152 1.000 115.61093 237 VAL f C 1
ATOM 592 O O . VAL A 1 237 ? 203.42250 162.07521 202.51965 1.000 117.44166 237 VAL f O 1
ATOM 596 N N . ASN A 1 238 ? 202.45298 160.36360 201.43407 1.000 118.84247 238 ASN f N 1
ATOM 597 C CA . ASN A 1 238 ? 202.42391 161.08550 200.16794 1.000 119.55128 238 ASN f CA 1
ATOM 598 C C . ASN A 1 238 ? 201.57205 162.34617 200.22894 1.000 116.77492 238 ASN f C 1
ATOM 599 O O . ASN A 1 238 ? 201.71865 163.21913 199.36701 1.000 118.14449 238 ASN f O 1
ATOM 604 N N . TYR A 1 239 ? 200.69321 162.46821 201.22375 1.000 108.79725 239 TYR f N 1
ATOM 605 C CA . TYR A 1 239 ? 199.76365 163.58383 201.29688 1.000 106.32579 239 TYR f CA 1
ATOM 606 C C . TYR A 1 239 ? 199.99391 164.51132 202.48022 1.000 108.91417 239 TYR f C 1
ATOM 607 O O . TYR A 1 239 ? 199.23393 165.47216 202.64224 1.000 114.62082 239 TYR f O 1
ATOM 616 N N . VAL A 1 240 ? 201.00535 164.26130 203.30368 1.000 110.57994 240 VAL f N 1
ATOM 617 C CA . VAL A 1 240 ? 201.31604 165.12221 204.44153 1.000 114.57883 240 VAL f CA 1
ATOM 618 C C . VAL A 1 240 ? 202.65132 165.80035 204.14979 1.000 113.88322 240 VAL f C 1
ATOM 619 O O . VAL A 1 240 ? 203.50443 165.20555 203.47795 1.000 112.35717 240 VAL f O 1
ATOM 623 N N . PRO A 1 241 ? 202.86607 167.05126 204.57164 1.000 125.84649 241 PRO f N 1
ATOM 624 C CA . PRO A 1 241 ? 204.15970 167.69439 204.30429 1.000 122.89375 241 PRO f CA 1
ATOM 625 C C . PRO A 1 241 ? 205.18507 167.48406 205.40736 1.000 125.95364 241 PRO f C 1
ATOM 626 O O . PRO A 1 241 ? 204.89959 166.85444 206.43038 1.000 127.73332 241 PRO f O 1
ATOM 630 N N . GLU A 1 242 ? 206.38726 168.01460 205.19501 1.000 135.29770 242 GLU f N 1
ATOM 631 C CA . GLU A 1 242 ? 207.43999 167.94766 206.19421 1.000 137.54648 242 GLU f CA 1
ATOM 632 C C . GLU A 1 242 ? 207.04455 168.76099 207.42756 1.000 140.22197 242 GLU f C 1
ATOM 633 O O . GLU A 1 242 ? 206.29111 169.73220 207.32258 1.000 140.99492 242 GLU f O 1
ATOM 639 N N . PRO A 1 243 ? 207.53897 168.38642 208.61774 1.000 138.26056 243 PRO f N 1
ATOM 640 C CA . PRO A 1 243 ? 208.45309 167.28163 208.92924 1.000 136.66425 243 PRO f CA 1
ATOM 641 C C . PRO A 1 243 ? 207.73226 165.97480 209.22896 1.000 137.05919 243 PRO f C 1
ATOM 642 O O . PRO A 1 243 ? 208.35080 165.01675 209.68248 1.000 136.14323 243 PRO f O 1
ATOM 646 N N . GLU A 1 244 ? 206.42084 165.90538 208.99476 1.000 137.47767 244 GLU f N 1
ATOM 647 C CA . GLU A 1 244 ? 205.67843 164.69486 209.32140 1.000 136.17167 244 GLU f CA 1
ATOM 648 C C . GLU A 1 244 ? 206.04036 163.52684 208.41168 1.000 136.55552 244 GLU f C 1
ATOM 649 O O . GLU A 1 244 ? 205.85507 162.37323 208.80928 1.000 139.27598 244 GLU f O 1
ATOM 655 N N . ASN A 1 245 ? 206.55850 163.79351 207.21035 1.000 126.78177 245 ASN f N 1
ATOM 656 C CA . ASN A 1 245 ? 207.01123 162.70972 206.34175 1.000 125.59154 245 ASN f CA 1
ATOM 657 C C . ASN A 1 245 ? 208.09549 161.88106 207.01487 1.000 130.77145 245 ASN f C 1
ATOM 658 O O . ASN A 1 245 ? 208.00000 160.64895 207.08818 1.000 135.03803 245 ASN f O 1
ATOM 663 N N . SER A 1 246 ? 209.14091 162.54593 207.50877 1.000 131.63005 246 SER f N 1
ATOM 664 C CA . SER A 1 246 ? 210.23453 161.82990 208.15156 1.000 131.96489 246 SER f CA 1
ATOM 665 C C . SER A 1 246 ? 209.75697 161.09984 209.39794 1.000 131.20081 246 SER f C 1
ATOM 666 O O . SER A 1 246 ? 210.13068 159.94564 209.62371 1.000 133.21920 246 SER f O 1
ATOM 669 N N . ALA A 1 247 ? 208.92583 161.75112 210.21441 1.000 117.94195 247 ALA f N 1
ATOM 670 C CA . ALA A 1 247 ? 208.44373 161.11253 211.43464 1.000 119.05454 247 ALA f CA 1
ATOM 671 C C . ALA A 1 247 ? 207.61602 159.87290 211.12119 1.000 122.15301 247 ALA f C 1
ATOM 672 O O . ALA A 1 247 ? 207.79037 158.82500 211.75422 1.000 122.12767 247 ALA f O 1
ATOM 674 N N . LEU A 1 248 ? 206.71469 159.97130 210.14134 1.000 118.14000 248 LEU f N 1
ATOM 675 C CA . LEU A 1 248 ? 205.89122 158.82739 209.76657 1.000 118.67624 248 LEU f CA 1
ATOM 676 C C . LEU A 1 248 ? 206.74112 157.68918 209.21833 1.000 124.89558 248 LEU f C 1
ATOM 677 O O . LEU A 1 248 ? 206.54522 156.52431 209.59217 1.000 128.74755 248 LEU f O 1
ATOM 682 N N . LEU A 1 249 ? 207.69057 158.00497 208.33246 1.000 117.75562 249 LEU f N 1
ATOM 683 C CA . LEU A 1 249 ? 208.55840 156.96911 207.78342 1.000 111.54606 249 LEU f CA 1
ATOM 684 C C . LEU A 1 249 ? 209.36782 156.29178 208.87843 1.000 116.21326 249 LEU f C 1
ATOM 685 O O . LEU A 1 249 ? 209.48447 155.06366 208.90364 1.000 121.91176 249 LEU f O 1
ATOM 690 N N . ARG A 1 250 ? 209.92651 157.07424 209.80314 1.000 125.07082 250 ARG f N 1
ATOM 691 C CA . ARG A 1 250 ? 210.75296 156.48475 210.84964 1.000 123.56551 250 ARG f CA 1
ATOM 692 C C . ARG A 1 250 ? 209.91932 155.64881 211.81029 1.000 125.92936 250 ARG f C 1
ATOM 693 O O . ARG A 1 250 ? 210.36889 154.59497 212.26893 1.000 132.96892 250 ARG f O 1
ATOM 701 N N . CYS A 1 251 ? 208.69658 156.08804 212.11764 1.000 122.92196 251 CYS f N 1
ATOM 702 C CA . CYS A 1 251 ? 207.84515 155.30060 213.00428 1.000 121.39064 251 CYS f CA 1
ATOM 703 C C . CYS A 1 251 ? 207.43465 153.98366 212.35637 1.000 121.56708 251 CYS f C 1
ATOM 704 O O . CYS A 1 251 ? 207.49999 152.92364 212.99409 1.000 123.68328 251 CYS f O 1
ATOM 707 N N . ALA A 1 252 ? 207.01889 154.02479 211.08773 1.000 114.05040 252 ALA f N 1
ATOM 708 C CA . ALA A 1 252 ? 206.65449 152.78952 210.40160 1.000 113.58899 252 ALA f CA 1
ATOM 709 C C . ALA A 1 252 ? 207.85976 151.86908 210.24730 1.000 111.81717 252 ALA f C 1
ATOM 710 O O . ALA A 1 252 ? 207.74005 150.64680 210.39775 1.000 115.80669 252 ALA f O 1
ATOM 712 N N . LEU A 1 253 ? 209.03173 152.43840 209.95671 1.000 111.92306 253 LEU f N 1
ATOM 713 C CA . LEU A 1 253 ? 210.24853 151.64504 209.85407 1.000 110.93843 253 LEU f CA 1
ATOM 714 C C . LEU A 1 253 ? 210.61727 151.00611 211.18427 1.000 114.72645 253 LEU f C 1
ATOM 715 O O . LEU A 1 253 ? 211.04953 149.85130 211.21165 1.000 122.15495 253 LEU f O 1
ATOM 720 N N . GLY A 1 254 ? 210.47041 151.73746 212.28918 1.000 113.84236 254 GLY f N 1
ATOM 721 C CA . GLY A 1 254 ? 210.73115 151.14911 213.59030 1.000 112.00282 254 GLY f CA 1
ATOM 722 C C . GLY A 1 254 ? 209.76214 150.03309 213.92060 1.000 116.38366 254 GLY f C 1
ATOM 723 O O . GLY A 1 254 ? 210.14580 149.01783 214.50725 1.000 119.70958 254 GLY f O 1
ATOM 724 N N . VAL A 1 255 ? 208.49164 150.20421 213.54764 1.000 116.90705 255 VAL f N 1
ATOM 725 C CA . VAL A 1 255 ? 207.51544 149.14208 213.77307 1.000 113.82485 255 VAL f CA 1
ATOM 726 C C . VAL A 1 255 ? 207.89723 147.90270 212.97333 1.000 113.86576 255 VAL f C 1
ATOM 727 O O . VAL A 1 255 ? 207.85285 146.77625 213.48305 1.000 120.38368 255 VAL f O 1
ATOM 731 N N . PHE A 1 256 ? 208.28838 148.09285 211.70994 1.000 103.88094 256 PHE f N 1
ATOM 732 C CA . PHE A 1 256 ? 208.71470 146.96610 210.88413 1.000 99.33971 256 PHE f CA 1
ATOM 733 C C . PHE A 1 256 ? 209.95330 146.29034 211.46027 1.000 100.12783 256 PHE f C 1
ATOM 734 O O . PHE A 1 256 ? 210.03752 145.05775 211.49633 1.000 104.09321 256 PHE f O 1
ATOM 742 N N . ARG A 1 257 ? 210.92725 147.08287 211.91095 1.000 114.29789 257 ARG f N 1
ATOM 743 C CA . ARG A 1 257 ? 212.16941 146.52560 212.43541 1.000 117.65091 257 ARG f CA 1
ATOM 744 C C . ARG A 1 257 ? 211.92960 145.75062 213.72293 1.000 116.09471 257 ARG f C 1
ATOM 745 O O . ARG A 1 257 ? 212.55472 144.70864 213.95148 1.000 121.09625 257 ARG f O 1
ATOM 753 N N . LYS A 1 258 ? 211.03761 146.25059 214.58158 1.000 118.94117 258 LYS f N 1
ATOM 754 C CA . LYS A 1 258 ? 210.70256 145.52967 215.80425 1.000 124.68568 258 LYS f CA 1
ATOM 755 C C . LYS A 1 258 ? 210.13802 144.14935 215.49710 1.000 124.60109 258 LYS f C 1
ATOM 756 O O . LYS A 1 258 ? 210.34323 143.20585 216.26957 1.000 122.79285 258 LYS f O 1
ATOM 762 N N . PHE A 1 259 ? 209.45348 144.00526 214.36642 1.000 126.71886 259 PHE f N 1
ATOM 763 C CA . PHE A 1 259 ? 208.84432 142.74511 213.96980 1.000 124.83165 259 PHE f CA 1
ATOM 764 C C . PHE A 1 259 ? 209.73317 141.93322 213.03674 1.000 131.09318 259 PHE f C 1
ATOM 765 O O . PHE A 1 259 ? 209.26548 140.94584 212.46024 1.000 130.17443 259 PHE f O 1
ATOM 773 N N . SER A 1 260 ? 210.99372 142.33841 212.86792 1.000 127.19107 260 SER f N 1
ATOM 774 C CA . SER A 1 260 ? 211.97458 141.60879 212.06323 1.000 124.42660 260 SER f CA 1
ATOM 775 C C . SER A 1 260 ? 211.54205 141.48096 210.60547 1.000 127.13187 260 SER f C 1
ATOM 776 O O . SER A 1 260 ? 211.86703 140.49863 209.93511 1.000 129.43254 260 SER f O 1
ATOM 779 N N . ARG A 1 261 ? 210.80738 142.46942 210.10242 1.000 121.81807 261 ARG f N 1
ATOM 780 C CA . ARG A 1 261 ? 210.41494 142.50353 208.69487 1.000 120.38031 261 ARG f CA 1
ATOM 781 C C . ARG A 1 261 ? 211.39343 143.38836 207.92383 1.000 120.94691 261 ARG f C 1
ATOM 782 O O . ARG A 1 261 ? 211.10661 144.52219 207.54011 1.000 123.04711 261 ARG f O 1
ATOM 790 N N . PHE A 1 262 ? 212.57952 142.82414 207.70861 1.000 113.11025 262 PHE f N 1
ATOM 791 C CA . PHE A 1 262 ? 213.70253 143.59781 207.18253 1.000 108.94825 262 PHE f CA 1
ATOM 792 C C . PHE A 1 262 ? 213.48245 144.14949 205.77770 1.000 114.79712 262 PHE f C 1
ATOM 793 O O . PHE A 1 262 ? 213.84308 145.31474 205.54287 1.000 120.02468 262 PHE f O 1
ATOM 801 N N . PRO A 1 263 ? 212.95778 143.39602 204.80031 1.000 107.81759 263 PRO f N 1
ATOM 802 C CA . PRO A 1 263 ? 212.81313 143.98139 203.45260 1.000 108.28955 263 PRO f CA 1
ATOM 803 C C . PRO A 1 263 ? 211.91072 145.20348 203.40237 1.000 112.55242 263 PRO f C 1
ATOM 804 O O . PRO A 1 263 ? 212.26722 146.21176 202.77664 1.000 116.53717 263 PRO f O 1
ATOM 808 N N . GLU A 1 264 ? 210.74854 145.15060 204.05025 1.000 109.33405 264 GLU f N 1
ATOM 809 C CA . GLU A 1 264 ? 209.85235 146.29773 204.04007 1.000 105.43203 264 GLU f CA 1
ATOM 810 C C . GLU A 1 264 ? 210.37151 147.44563 204.89290 1.000 101.46162 264 GLU f C 1
ATOM 811 O O . GLU A 1 264 ? 209.96625 148.59174 204.67639 1.000 103.55020 264 GLU f O 1
ATOM 817 N N . ALA A 1 265 ? 211.25339 147.16617 205.85450 1.000 100.38701 265 ALA f N 1
ATOM 818 C CA . ALA A 1 265 ? 211.92859 148.24427 206.56778 1.000 104.84093 265 ALA f CA 1
ATOM 819 C C . ALA A 1 265 ? 212.97993 148.90598 205.68686 1.000 108.23975 265 ALA f C 1
ATOM 820 O O . ALA A 1 265 ? 213.14449 150.13062 205.71697 1.000 116.87159 265 ALA f O 1
ATOM 822 N N . LEU A 1 266 ? 213.70249 148.11124 204.89533 1.000 105.28174 266 LEU f N 1
ATOM 823 C CA . LEU A 1 266 ? 214.65718 148.68028 203.95249 1.000 102.50753 266 LEU f CA 1
ATOM 824 C C . LEU A 1 266 ? 213.95537 149.49898 202.88128 1.000 105.80387 266 LEU f C 1
ATOM 825 O O . LEU A 1 266 ? 214.50991 150.49121 202.40049 1.000 114.72221 266 LEU f O 1
ATOM 830 N N . ARG A 1 267 ? 212.74480 149.09790 202.49143 1.000 93.51181 267 ARG f N 1
ATOM 831 C CA . ARG A 1 267 ? 211.97295 149.91221 201.55716 1.000 92.62190 267 ARG f CA 1
ATOM 832 C C . ARG A 1 267 ? 211.71463 151.30266 202.12753 1.000 99.40325 267 ARG f C 1
ATOM 833 O O . ARG A 1 267 ? 211.90007 152.31430 201.43879 1.000 103.98293 267 ARG f O 1
ATOM 841 N N . LEU A 1 268 ? 211.31241 151.37445 203.39681 1.000 102.31072 268 LEU f N 1
ATOM 842 C CA . LEU A 1 268 ? 211.06044 152.66886 204.01984 1.000 97.48572 268 LEU f CA 1
ATOM 843 C C . LEU A 1 268 ? 212.35193 153.44955 204.21722 1.000 102.82585 268 LEU f C 1
ATOM 844 O O . LEU A 1 268 ? 212.35854 154.68092 204.12219 1.000 111.42364 268 LEU f O 1
ATOM 849 N N . ALA A 1 269 ? 213.45141 152.75433 204.50975 1.000 103.42588 269 ALA f N 1
ATOM 850 C CA . ALA A 1 269 ? 214.73698 153.43341 204.63439 1.000 104.07046 269 ALA f CA 1
ATOM 851 C C . ALA A 1 269 ? 215.16470 154.04362 203.30617 1.000 104.76728 269 ALA f C 1
ATOM 852 O O . ALA A 1 269 ? 215.69499 155.15969 203.26712 1.000 109.31854 269 ALA f O 1
ATOM 854 N N . LEU A 1 270 ? 214.94643 153.32019 202.20680 1.000 102.87575 270 LEU f N 1
ATOM 855 C CA . LEU A 1 270 ? 215.23314 153.86403 200.88453 1.000 101.44006 270 LEU f CA 1
ATOM 856 C C . LEU A 1 270 ? 214.32623 155.04556 200.57318 1.000 107.60780 270 LEU f C 1
ATOM 857 O O . LEU A 1 270 ? 214.75158 156.01288 199.93121 1.000 112.57926 270 LEU f O 1
ATOM 862 N N . MET A 1 271 ? 213.06627 154.97772 201.00965 1.000 117.36288 271 MET f N 1
ATOM 863 C CA . MET A 1 271 ? 212.18396 156.13499 200.89355 1.000 115.02789 271 MET f CA 1
ATOM 864 C C . MET A 1 271 ? 212.75947 157.33177 201.63857 1.000 116.75582 271 MET f C 1
ATOM 865 O O . MET A 1 271 ? 212.74891 158.45841 201.12973 1.000 115.56969 271 MET f O 1
ATOM 870 N N . LEU A 1 272 ? 213.26876 157.10035 202.84940 1.000 120.72395 272 LEU f N 1
ATOM 871 C CA . LEU A 1 272 ? 213.87955 158.15570 203.64616 1.000 117.82720 272 LEU f CA 1
ATOM 872 C C . LEU A 1 272 ? 215.17232 158.67088 203.03289 1.000 121.26734 272 LEU f C 1
ATOM 873 O O . LEU A 1 272 ? 215.62106 159.76285 203.39719 1.000 120.31705 272 LEU f O 1
ATOM 878 N N . ASN A 1 273 ? 215.77753 157.90779 202.12098 1.000 134.46004 273 ASN f N 1
ATOM 879 C CA . ASN A 1 273 ? 217.07031 158.24921 201.52780 1.000 132.78316 273 ASN f CA 1
ATOM 880 C C . ASN A 1 273 ? 218.13947 158.42489 202.60336 1.000 135.55187 273 ASN f C 1
ATOM 881 O O . ASN A 1 273 ? 219.01048 159.29135 202.50616 1.000 134.59807 273 ASN f O 1
ATOM 886 N N . ASP A 1 274 ? 218.07091 157.59264 203.63967 1.000 143.04647 274 ASP f N 1
ATOM 887 C CA . ASP A 1 274 ? 219.03309 157.61007 204.73899 1.000 144.67038 274 ASP f CA 1
ATOM 888 C C . ASP A 1 274 ? 220.03114 156.48366 204.49952 1.000 143.29151 274 ASP f C 1
ATOM 889 O O . ASP A 1 274 ? 219.73237 155.31192 204.74192 1.000 145.12632 274 ASP f O 1
ATOM 894 N N . MET A 1 275 ? 221.22122 156.84574 204.01657 1.000 138.52433 275 MET f N 1
ATOM 895 C CA . MET A 1 275 ? 222.22202 155.83915 203.67977 1.000 139.51363 275 MET f CA 1
ATOM 896 C C . MET A 1 275 ? 222.68157 155.08069 204.91881 1.000 139.13640 275 MET f C 1
ATOM 897 O O . MET A 1 275 ? 222.82824 153.85203 204.88773 1.000 138.16858 275 MET f O 1
ATOM 902 N N . GLU A 1 276 ? 222.91487 155.79866 206.02032 1.000 140.95370 276 GLU f N 1
ATOM 903 C CA . GLU A 1 276 ? 223.34697 155.14930 207.25327 1.000 141.89416 276 GLU f CA 1
ATOM 904 C C . GLU A 1 276 ? 222.28219 154.19357 207.77333 1.000 142.52821 276 GLU f C 1
ATOM 905 O O . GLU A 1 276 ? 222.59631 153.08318 208.21754 1.000 142.30714 276 GLU f O 1
ATOM 911 N N . LEU A 1 277 ? 221.01507 154.60822 207.72591 1.000 128.95060 277 LEU f N 1
ATOM 912 C CA . LEU A 1 277 ? 219.93407 153.73207 208.16254 1.000 130.09900 277 LEU f CA 1
ATOM 913 C C . LEU A 1 277 ? 219.82464 152.50477 207.26738 1.000 132.59633 277 LEU f C 1
ATOM 914 O O . LEU A 1 277 ? 219.57140 151.39680 207.75331 1.000 135.47239 277 LEU f O 1
ATOM 919 N N . VAL A 1 278 ? 220.01301 152.68273 205.95767 1.000 125.44692 278 VAL f N 1
ATOM 920 C CA . VAL A 1 278 ? 219.97730 151.54965 205.03691 1.000 121.49784 278 VAL f CA 1
ATOM 921 C C . VAL A 1 278 ? 221.08557 150.56050 205.36937 1.000 120.33505 278 VAL f C 1
ATOM 922 O O . VAL A 1 278 ? 220.86054 149.34425 205.41885 1.000 118.01061 278 VAL f O 1
ATOM 926 N N . GLU A 1 279 ? 222.29834 151.06539 205.60665 1.000 129.50918 279 GLU f N 1
ATOM 927 C CA . GLU A 1 279 ? 223.40970 150.18303 205.94586 1.000 128.03147 279 GLU f CA 1
ATOM 928 C C . GLU A 1 279 ? 223.16299 149.47121 207.26974 1.000 130.44012 279 GLU f C 1
ATOM 929 O O . GLU A 1 279 ? 223.47000 148.28154 207.40972 1.000 133.37579 279 GLU f O 1
ATOM 935 N N . ASP A 1 280 ? 222.61359 150.18519 208.25548 1.000 129.13396 280 ASP f N 1
ATOM 936 C CA . ASP A 1 280 ? 222.31789 149.56607 209.54349 1.000 129.36455 280 ASP f CA 1
ATOM 937 C C . ASP A 1 280 ? 221.27405 148.46598 209.40254 1.000 126.92731 280 ASP f C 1
ATOM 938 O O . ASP A 1 280 ? 221.40013 147.39981 210.01493 1.000 128.45642 280 ASP f O 1
ATOM 943 N N . ILE A 1 281 ? 220.23215 148.70813 208.60427 1.000 115.68112 281 ILE f N 1
ATOM 944 C CA . ILE A 1 281 ? 219.20982 147.68871 208.38511 1.000 111.41613 281 ILE f CA 1
ATOM 945 C C . ILE A 1 281 ? 219.80777 146.47904 207.67979 1.000 119.71716 281 ILE f C 1
ATOM 946 O O . ILE A 1 281 ? 219.52499 145.32936 208.03887 1.000 123.18764 281 ILE f O 1
ATOM 951 N N . PHE A 1 282 ? 220.64519 146.71680 206.66693 1.000 124.09514 282 PHE f N 1
ATOM 952 C CA . PHE A 1 282 ? 221.25635 145.61024 205.93737 1.000 121.76570 282 PHE f CA 1
ATOM 953 C C . PHE A 1 282 ? 222.15721 144.77751 206.84052 1.000 121.96105 282 PHE f C 1
ATOM 954 O O . PHE A 1 282 ? 222.12989 143.54255 206.78938 1.000 121.76954 282 PHE f O 1
ATOM 962 N N . THR A 1 283 ? 222.96230 145.43451 207.67518 1.000 127.82430 283 THR f N 1
ATOM 963 C CA . THR A 1 283 ? 223.89126 144.72637 208.54539 1.000 127.10181 283 THR f CA 1
ATOM 964 C C . THR A 1 283 ? 223.19449 144.01871 209.70111 1.000 125.82198 283 THR f C 1
ATOM 965 O O . THR A 1 283 ? 223.60546 142.91289 210.07094 1.000 128.86306 283 THR f O 1
ATOM 969 N N . SER A 1 284 ? 222.13519 144.61323 210.25528 1.000 129.90818 284 SER f N 1
ATOM 970 C CA . SER A 1 284 ? 221.50408 144.05798 211.44873 1.000 131.83971 284 SER f CA 1
ATOM 971 C C . SER A 1 284 ? 220.89926 142.68546 211.18144 1.000 131.43388 284 SER f C 1
ATOM 972 O O . SER A 1 284 ? 220.93338 141.80910 212.05283 1.000 133.32818 284 SER f O 1
ATOM 975 N N . CYS A 1 285 ? 220.33338 142.48250 209.99471 1.000 133.96240 285 CYS f N 1
ATOM 976 C CA . CYS A 1 285 ? 219.69358 141.21269 209.68008 1.000 134.89608 285 CYS f CA 1
ATOM 977 C C . CYS A 1 285 ? 220.70743 140.07553 209.69520 1.000 135.17426 285 CYS f C 1
ATOM 978 O O . CYS A 1 285 ? 221.82962 140.21283 209.20116 1.000 135.56243 285 CYS f O 1
ATOM 981 N N . LYS A 1 286 ? 220.30259 138.94373 210.27174 1.000 134.68119 286 LYS f N 1
ATOM 982 C CA . LYS A 1 286 ? 221.16492 137.77448 210.36639 1.000 135.44122 286 LYS f CA 1
ATOM 983 C C . LYS A 1 286 ? 220.88214 136.72688 209.29991 1.000 136.57313 286 LYS f C 1
ATOM 984 O O . LYS A 1 286 ? 221.74381 135.87824 209.04667 1.000 135.05506 286 LYS f O 1
ATOM 990 N N . ASP A 1 287 ? 219.70934 136.76314 208.67273 1.000 134.10312 287 ASP f N 1
ATOM 991 C CA . ASP A 1 287 ? 219.35248 135.78388 207.65200 1.000 131.20555 287 ASP f CA 1
ATOM 992 C C . ASP A 1 287 ? 220.04819 136.15247 206.34835 1.000 128.58995 287 ASP f C 1
ATOM 993 O O . ASP A 1 287 ? 219.83386 137.24139 205.80664 1.000 132.36293 287 ASP f O 1
ATOM 998 N N . VAL A 1 288 ? 220.88207 135.24265 205.84314 1.000 119.83320 288 VAL f N 1
ATOM 999 C CA . VAL A 1 288 ? 221.63618 135.51878 204.62542 1.000 121.01841 288 VAL f CA 1
ATOM 1000 C C . VAL A 1 288 ? 220.70217 135.62548 203.42606 1.000 121.83061 288 VAL f C 1
ATOM 1001 O O . VAL A 1 288 ? 220.93896 136.41819 202.50928 1.000 126.91563 288 VAL f O 1
ATOM 1005 N N . VAL A 1 289 ? 219.63300 134.82790 203.40621 1.000 106.95587 289 VAL f N 1
ATOM 1006 C CA . VAL A 1 289 ? 218.68256 134.88228 202.29753 1.000 106.74492 289 VAL f CA 1
ATOM 1007 C C . VAL A 1 289 ? 217.93808 136.21233 202.29170 1.000 112.88851 289 VAL f C 1
ATOM 1008 O O . VAL A 1 289 ? 217.68985 136.80275 201.23011 1.000 119.84856 289 VAL f O 1
ATOM 1012 N N . VAL A 1 290 ? 217.55459 136.69789 203.47364 1.000 113.41414 290 VAL f N 1
ATOM 1013 C CA . VAL A 1 290 ? 216.89249 137.99569 203.55763 1.000 111.83960 290 VAL f CA 1
ATOM 1014 C C . VAL A 1 290 ? 217.83619 139.09616 203.09455 1.000 110.32982 290 VAL f C 1
ATOM 1015 O O . VAL A 1 290 ? 217.42754 140.03745 202.40410 1.000 113.79688 290 VAL f O 1
ATOM 1019 N N . GLN A 1 291 ? 219.11576 138.99102 203.45823 1.000 112.40072 291 GLN f N 1
ATOM 1020 C CA . GLN A 1 291 ? 220.09847 139.94918 202.96860 1.000 112.20903 291 GLN f CA 1
ATOM 1021 C C . GLN A 1 291 ? 220.26196 139.85703 201.45833 1.000 115.99181 291 GLN f C 1
ATOM 1022 O O . GLN A 1 291 ? 220.46999 140.87700 200.79836 1.000 123.56494 291 GLN f O 1
ATOM 1028 N N . LYS A 1 292 ? 220.16668 138.65182 200.89481 1.000 104.26437 292 LYS f N 1
ATOM 1029 C CA . LYS A 1 292 ? 220.20941 138.49645 199.44366 1.000 99.81633 292 LYS f CA 1
ATOM 1030 C C . LYS A 1 292 ? 219.05343 139.23462 198.78255 1.000 104.35179 292 LYS f C 1
ATOM 1031 O O . LYS A 1 292 ? 219.23956 139.97080 197.80533 1.000 108.94359 292 LYS f O 1
ATOM 1037 N N . GLN A 1 293 ? 217.84339 139.04216 199.30572 1.000 103.34861 293 GLN f N 1
ATOM 1038 C CA . GLN A 1 293 ? 216.68336 139.71618 198.73055 1.000 99.44469 293 GLN f CA 1
ATOM 1039 C C . GLN A 1 293 ? 216.79729 141.22900 198.87517 1.000 108.67876 293 GLN f C 1
ATOM 1040 O O . GLN A 1 293 ? 216.48147 141.97706 197.94066 1.000 116.40072 293 GLN f O 1
ATOM 1046 N N . MET A 1 294 ? 217.25472 141.69627 200.03776 1.000 113.73420 294 MET f N 1
ATOM 1047 C CA . MET A 1 294 ? 217.42289 143.12844 200.24937 1.000 107.89489 294 MET f CA 1
ATOM 1048 C C . MET A 1 294 ? 218.49112 143.70566 199.33109 1.000 114.89281 294 MET f C 1
ATOM 1049 O O . MET A 1 294 ? 218.35035 144.83355 198.84670 1.000 121.88875 294 MET f O 1
ATOM 1054 N N . ALA A 1 295 ? 219.55775 142.94825 199.07229 1.000 102.04984 295 ALA f N 1
ATOM 1055 C CA . ALA A 1 295 ? 220.54548 143.36383 198.08679 1.000 95.13628 295 ALA f CA 1
ATOM 1056 C C . ALA A 1 295 ? 219.94204 143.43068 196.69329 1.000 97.40560 295 ALA f C 1
ATOM 1057 O O . ALA A 1 295 ? 220.31654 144.29884 195.90056 1.000 107.88891 295 ALA f O 1
ATOM 1059 N N . PHE A 1 296 ? 219.01866 142.52220 196.37430 1.000 92.25059 296 PHE f N 1
ATOM 1060 C CA . PHE A 1 296 ? 218.31143 142.61643 195.09986 1.000 90.43362 296 PHE f CA 1
ATOM 1061 C C . PHE A 1 296 ? 217.51689 143.91400 195.00459 1.000 92.86743 296 PHE f C 1
ATOM 1062 O O . PHE A 1 296 ? 217.55053 144.59674 193.97163 1.000 107.26975 296 PHE f O 1
ATOM 1070 N N . MET A 1 297 ? 216.79720 144.27135 196.07244 1.000 97.44330 297 MET f N 1
ATOM 1071 C CA . MET A 1 297 ? 216.05635 145.53366 196.05494 1.000 95.26168 297 MET f CA 1
ATOM 1072 C C . MET A 1 297 ? 216.99759 146.72471 195.92658 1.000 96.00106 297 MET f C 1
ATOM 1073 O O . MET A 1 297 ? 216.70278 147.68204 195.20208 1.000 97.10489 297 MET f O 1
ATOM 1078 N N . LEU A 1 298 ? 218.13021 146.68958 196.63081 1.000 92.23113 298 LEU f N 1
ATOM 1079 C CA . LEU A 1 298 ? 219.09455 147.78097 196.53227 1.000 90.17029 298 LEU f CA 1
ATOM 1080 C C . LEU A 1 298 ? 219.64914 147.90388 195.11936 1.000 95.71706 298 LEU f C 1
ATOM 1081 O O . LEU A 1 298 ? 219.79559 149.01446 194.59635 1.000 99.40526 298 LEU f O 1
ATOM 1086 N N . GLY A 1 299 ? 219.97015 146.77384 194.48888 1.000 100.28686 299 GLY f N 1
ATOM 1087 C CA . GLY A 1 299 ? 220.45898 146.81331 193.12196 1.000 97.40833 299 GLY f CA 1
ATOM 1088 C C . GLY A 1 299 ? 219.42693 147.35280 192.15291 1.000 104.56724 299 GLY f C 1
ATOM 1089 O O . GLY A 1 299 ? 219.75955 148.09779 191.22839 1.000 108.37548 299 GLY f O 1
ATOM 1090 N N . ARG A 1 300 ? 218.15998 146.97987 192.34566 1.000 96.50784 300 ARG f N 1
ATOM 1091 C CA . ARG A 1 300 ? 217.10524 147.53632 191.50447 1.000 89.44900 300 ARG f CA 1
ATOM 1092 C C . ARG A 1 300 ? 216.96530 149.03844 191.71894 1.000 97.60091 300 ARG f C 1
ATOM 1093 O O . ARG A 1 300 ? 216.75968 149.79230 190.76108 1.000 91.64943 300 ARG f O 1
ATOM 1101 N N . HIS A 1 301 ? 217.07822 149.49166 192.96640 1.000 104.83331 301 HIS f N 1
ATOM 1102 C CA . HIS A 1 301 ? 216.95729 150.90792 193.28403 1.000 98.52168 301 HIS f CA 1
ATOM 1103 C C . HIS A 1 301 ? 218.19016 151.71463 192.90040 1.000 98.52294 301 HIS f C 1
ATOM 1104 O O . HIS A 1 301 ? 218.13016 152.94812 192.91349 1.000 103.15579 301 HIS f O 1
ATOM 1111 N N . GLY A 1 302 ? 219.29460 151.06089 192.55402 1.000 107.15892 302 GLY f N 1
ATOM 1112 C CA . GLY A 1 302 ? 220.51611 151.77063 192.24168 1.000 109.70432 302 GLY f CA 1
ATOM 1113 C C . GLY A 1 302 ? 221.35698 152.15072 193.43671 1.000 108.74234 302 GLY f C 1
ATOM 1114 O O . GLY A 1 302 ? 222.32152 152.90746 193.28010 1.000 106.98476 302 GLY f O 1
ATOM 1115 N N . VAL A 1 303 ? 221.02446 151.65421 194.62365 1.000 107.76003 303 VAL f N 1
ATOM 1116 C CA . VAL A 1 303 ? 221.75995 151.95198 195.84599 1.000 107.30038 303 VAL f CA 1
ATOM 1117 C C . VAL A 1 303 ? 222.77093 150.84078 196.08298 1.000 108.85523 303 VAL f C 1
ATOM 1118 O O . VAL A 1 303 ? 222.42716 149.65404 196.02008 1.000 120.97802 303 VAL f O 1
ATOM 1122 N N . PHE A 1 304 ? 224.01748 151.22074 196.34773 1.000 117.08972 304 PHE f N 1
ATOM 1123 C CA . PHE A 1 304 ? 225.10261 150.27529 196.56513 1.000 120.58265 304 PHE f CA 1
ATOM 1124 C C . PHE A 1 304 ? 225.72729 150.52262 197.92988 1.000 123.79842 304 PHE f C 1
ATOM 1125 O O . PHE A 1 304 ? 226.02467 151.66851 198.28264 1.000 127.68431 304 PHE f O 1
ATOM 1133 N N . LEU A 1 305 ? 225.92523 149.44967 198.68973 1.000 126.43377 305 LEU f N 1
ATOM 1134 C CA . LEU A 1 305 ? 226.57583 149.50476 199.99124 1.000 122.89915 305 LEU f CA 1
ATOM 1135 C C . LEU A 1 305 ? 227.97326 148.91634 199.88662 1.000 127.99778 305 LEU f C 1
ATOM 1136 O O . LEU A 1 305 ? 228.15721 147.84487 199.30094 1.000 135.26945 305 LEU f O 1
ATOM 1141 N N . GLU A 1 306 ? 228.95287 149.61588 200.45369 1.000 139.01494 306 GLU f N 1
ATOM 1142 C CA . GLU A 1 306 ? 230.31454 149.09448 200.55113 1.000 143.21592 306 GLU f CA 1
ATOM 1143 C C . GLU A 1 306 ? 230.38580 148.23572 201.80643 1.000 143.25468 306 GLU f C 1
ATOM 1144 O O . GLU A 1 306 ? 230.72815 148.70646 202.89136 1.000 142.24616 306 GLU f O 1
ATOM 1150 N N . LEU A 1 307 ? 230.05068 146.95718 201.65640 1.000 139.67921 307 LEU f N 1
ATOM 1151 C CA . LEU A 1 307 ? 230.09365 146.03337 202.77699 1.000 139.66172 307 LEU f CA 1
ATOM 1152 C C . LEU A 1 307 ? 231.53975 145.78317 203.20040 1.000 142.83811 307 LEU f C 1
ATOM 1153 O O . LEU A 1 307 ? 232.49125 146.04910 202.46088 1.000 145.89222 307 LEU f O 1
ATOM 1158 N N . SER A 1 308 ? 231.70002 145.27537 204.41693 1.000 158.61133 308 SER f N 1
ATOM 1159 C CA . SER A 1 308 ? 233.01383 144.97385 204.96138 1.000 161.83281 308 SER f CA 1
ATOM 1160 C C . SER A 1 308 ? 233.30866 143.48537 204.81652 1.000 160.34046 308 SER f C 1
ATOM 1161 O O . SER A 1 308 ? 232.39850 142.65412 204.77980 1.000 159.11302 308 SER f O 1
ATOM 1164 N N . GLU A 1 309 ? 234.60091 143.15824 204.73782 1.000 161.34254 309 GLU f N 1
ATOM 1165 C CA . GLU A 1 309 ? 235.01860 141.80408 204.38784 1.000 161.31304 309 GLU f CA 1
ATOM 1166 C C . GLU A 1 309 ? 234.58906 140.75983 205.41080 1.000 163.77820 309 GLU f C 1
ATOM 1167 O O . GLU A 1 309 ? 234.30296 139.62058 205.02644 1.000 160.10127 309 GLU f O 1
ATOM 1173 N N . ASP A 1 310 ? 234.53583 141.10973 206.69837 1.000 174.47917 310 ASP f N 1
ATOM 1174 C CA . ASP A 1 310 ? 234.16011 140.12315 207.70562 1.000 172.09883 310 ASP f CA 1
ATOM 1175 C C . ASP A 1 310 ? 232.69775 139.71146 207.59736 1.000 171.71943 310 ASP f C 1
ATOM 1176 O O . ASP A 1 310 ? 232.30484 138.71029 208.20514 1.000 169.67019 310 ASP f O 1
ATOM 1181 N N . VAL A 1 311 ? 231.88628 140.45786 206.84760 1.000 167.94434 311 VAL f N 1
ATOM 1182 C CA . VAL A 1 311 ? 230.49404 140.07924 206.64360 1.000 164.86054 311 VAL f CA 1
ATOM 1183 C C . VAL A 1 311 ? 230.43877 138.77639 205.85988 1.000 164.00191 311 VAL f C 1
ATOM 1184 O O . VAL A 1 311 ? 231.10499 138.62416 204.82765 1.000 162.50929 311 VAL f O 1
ATOM 1188 N N . GLU A 1 312 ? 229.65039 137.82614 206.35369 1.000 163.26926 312 GLU f N 1
ATOM 1189 C CA . GLU A 1 312 ? 229.53152 136.53490 205.69348 1.000 163.75922 312 GLU f CA 1
ATOM 1190 C C . GLU A 1 312 ? 228.87703 136.69006 204.32755 1.000 162.34059 312 GLU f C 1
ATOM 1191 O O . GLU A 1 312 ? 227.97093 137.50790 204.14385 1.000 161.21368 312 GLU f O 1
ATOM 1197 N N . GLU A 1 313 ? 229.35167 135.89583 203.36662 1.000 155.42939 313 GLU f N 1
ATOM 1198 C CA . GLU A 1 313 ? 228.82314 135.88589 202.00235 1.000 156.46543 313 GLU f CA 1
ATOM 1199 C C . GLU A 1 313 ? 228.94027 137.27188 201.36510 1.000 157.53548 313 GLU f C 1
ATOM 1200 O O . GLU A 1 313 ? 227.98652 137.81556 200.80434 1.000 157.53842 313 GLU f O 1
ATOM 1206 N N . TYR A 1 314 ? 230.13835 137.85012 201.47674 1.000 154.53384 314 TYR f N 1
ATOM 1207 C CA . TYR A 1 314 ? 230.40512 139.15738 200.88518 1.000 150.47923 314 TYR f CA 1
ATOM 1208 C C . TYR A 1 314 ? 230.28645 139.11117 199.36789 1.000 149.84049 314 TYR f C 1
ATOM 1209 O O . TYR A 1 314 ? 229.67307 139.99645 198.75864 1.000 149.57925 314 TYR f O 1
ATOM 1218 N N . GLU A 1 315 ? 230.86934 138.08668 198.74201 1.000 149.73864 315 GLU f N 1
ATOM 1219 C CA . GLU A 1 315 ? 230.96036 138.05501 197.28595 1.000 149.84647 315 GLU f CA 1
ATOM 1220 C C . GLU A 1 315 ? 229.57966 138.02191 196.64523 1.000 149.86080 315 GLU f C 1
ATOM 1221 O O . GLU A 1 315 ? 229.28428 138.81147 195.74140 1.000 151.01284 315 GLU f O 1
ATOM 1227 N N . ASP A 1 316 ? 228.71739 137.11225 197.10370 1.000 142.14423 316 ASP f N 1
ATOM 1228 C CA . ASP A 1 316 ? 227.38760 136.99856 196.51643 1.000 140.99777 316 ASP f CA 1
ATOM 1229 C C . ASP A 1 316 ? 226.54831 138.24202 196.77295 1.000 140.97015 316 ASP f C 1
ATOM 1230 O O . ASP A 1 316 ? 225.82440 138.69069 195.87829 1.000 143.35773 316 ASP f O 1
ATOM 1235 N N . LEU A 1 317 ? 226.63125 138.81211 197.97699 1.000 125.44005 317 LEU f N 1
ATOM 1236 C CA . LEU A 1 317 ? 225.86512 140.01772 198.27530 1.000 122.02088 317 LEU f CA 1
ATOM 1237 C C . LEU A 1 317 ? 226.29584 141.17790 197.38766 1.000 122.61012 317 LEU f C 1
ATOM 1238 O O . LEU A 1 317 ? 225.45280 141.89863 196.83734 1.000 126.87860 317 LEU f O 1
ATOM 1243 N N . THR A 1 318 ? 227.60691 141.36804 197.22874 1.000 122.27059 318 THR f N 1
ATOM 1244 C CA . THR A 1 318 ? 228.09726 142.45040 196.38381 1.000 123.29828 318 THR f CA 1
ATOM 1245 C C . THR A 1 318 ? 227.74825 142.21028 194.92127 1.000 125.88907 318 THR f C 1
ATOM 1246 O O . THR A 1 318 ? 227.42398 143.15455 194.19380 1.000 130.11905 318 THR f O 1
ATOM 1250 N N . GLU A 1 319 ? 227.80736 140.95476 194.47175 1.000 113.70024 319 GLU f N 1
ATOM 1251 C CA . GLU A 1 319 ? 227.41825 140.64077 193.10172 1.000 111.03906 319 GLU f CA 1
ATOM 1252 C C . GLU A 1 319 ? 225.94418 140.94247 192.86594 1.000 115.14069 319 GLU f C 1
ATOM 1253 O O . GLU A 1 319 ? 225.57117 141.47514 191.81457 1.000 120.63207 319 GLU f O 1
ATOM 1259 N N . ILE A 1 320 ? 225.09095 140.61159 193.83605 1.000 112.93571 320 ILE f N 1
ATOM 1260 C CA . ILE A 1 320 ? 223.66588 140.89761 193.70383 1.000 111.68568 320 ILE f CA 1
ATOM 1261 C C . ILE A 1 320 ? 223.42273 142.40068 193.67156 1.000 111.83078 320 ILE f C 1
ATOM 1262 O O . ILE A 1 320 ? 222.63876 142.90054 192.85550 1.000 112.63731 320 ILE f O 1
ATOM 1267 N N . MET A 1 321 ? 224.09043 143.14639 194.55587 1.000 119.64895 321 MET f N 1
ATOM 1268 C CA . MET A 1 321 ? 223.89700 144.59341 194.59036 1.000 118.62540 321 MET f CA 1
ATOM 1269 C C . MET A 1 321 ? 224.44767 145.27493 193.34455 1.000 119.55699 321 MET f C 1
ATOM 1270 O O . MET A 1 321 ? 223.93099 146.31992 192.93432 1.000 118.95711 321 MET f O 1
ATOM 1275 N N . SER A 1 322 ? 225.48660 144.70924 192.73282 1.000 110.37727 322 SER f N 1
ATOM 1276 C CA . SER A 1 322 ? 226.11790 145.33138 191.57791 1.000 108.86734 322 SER f CA 1
ATOM 1277 C C . SER A 1 322 ? 225.43983 144.97904 190.26172 1.000 108.93149 322 SER f C 1
ATOM 1278 O O . SER A 1 322 ? 225.85506 145.49496 189.21904 1.000 118.58634 322 SER f O 1
ATOM 1281 N N . ASN A 1 323 ? 224.42443 144.11457 190.28404 1.000 96.35303 323 ASN f N 1
ATOM 1282 C CA . ASN A 1 323 ? 223.64500 143.76304 189.09623 1.000 93.90743 323 ASN f CA 1
ATOM 1283 C C . ASN A 1 323 ? 224.50675 143.14012 188.00299 1.000 103.05582 323 ASN f C 1
ATOM 1284 O O . ASN A 1 323 ? 224.19959 143.26288 186.81581 1.000 109.90774 323 ASN f O 1
ATOM 1289 N N . VAL A 1 324 ? 225.59165 142.46159 188.38415 1.000 110.61794 324 VAL f N 1
ATOM 1290 C CA . VAL A 1 324 ? 226.43510 141.82191 187.38251 1.000 111.25616 324 VAL f CA 1
ATOM 1291 C C . VAL A 1 324 ? 225.76343 140.59258 186.79060 1.000 110.11139 324 VAL f C 1
ATOM 1292 O O . VAL A 1 324 ? 226.18202 140.11126 185.73198 1.000 111.32941 324 VAL f O 1
ATOM 1296 N N . GLN A 1 325 ? 224.73125 140.06832 187.44657 1.000 105.46430 325 GLN f N 1
ATOM 1297 C CA . GLN A 1 325 ? 223.97564 138.93110 186.94430 1.000 108.27074 325 GLN f CA 1
ATOM 1298 C C . GLN A 1 325 ? 222.67841 139.34802 186.26450 1.000 108.21515 325 GLN f C 1
ATOM 1299 O O . GLN A 1 325 ? 221.87064 138.48434 185.90982 1.000 110.24611 325 GLN f O 1
ATOM 1305 N N . LEU A 1 326 ? 222.45806 140.65188 186.08432 1.000 94.14521 326 LEU f N 1
ATOM 1306 C CA . LEU A 1 326 ? 221.22195 141.12066 185.46641 1.000 91.02105 326 LEU f CA 1
ATOM 1307 C C . LEU A 1 326 ? 221.12051 140.67828 184.01247 1.000 101.68488 326 LEU f C 1
ATOM 1308 O O . LEU A 1 326 ? 220.04379 140.27851 183.55414 1.000 105.08209 326 LEU f O 1
ATOM 1313 N N . ASN A 1 327 ? 222.22663 140.75151 183.27013 1.000 103.38049 327 ASN f N 1
ATOM 1314 C CA . ASN A 1 327 ? 222.19297 140.40887 181.85202 1.000 100.59663 327 ASN f CA 1
ATOM 1315 C C . ASN A 1 327 ? 221.86037 138.93692 181.64706 1.000 96.92315 327 ASN f C 1
ATOM 1316 O O . ASN A 1 327 ? 221.05920 138.58454 180.77326 1.000 102.70054 327 ASN f O 1
ATOM 1321 N N . SER A 1 328 ? 222.47362 138.05951 182.44405 1.000 90.74287 328 SER f N 1
ATOM 1322 C CA . SER A 1 328 ? 222.20839 136.63183 182.30965 1.000 96.38930 328 SER f CA 1
ATOM 1323 C C . SER A 1 328 ? 220.75583 136.30964 182.63057 1.000 101.72139 328 SER f C 1
ATOM 1324 O O . SER A 1 328 ? 220.12469 135.50455 181.93933 1.000 104.50824 328 SER f O 1
ATOM 1327 N N . ASN A 1 329 ? 220.20472 136.93474 183.67245 1.000 99.11456 329 ASN f N 1
ATOM 1328 C CA . ASN A 1 329 ? 218.81085 136.68918 184.02849 1.000 96.12477 329 ASN f CA 1
ATOM 1329 C C . ASN A 1 329 ? 217.86257 137.21886 182.95900 1.000 100.46875 329 ASN f C 1
ATOM 1330 O O . ASN A 1 329 ? 216.84631 136.58492 182.64689 1.000 102.83852 329 ASN f O 1
ATOM 1335 N N . PHE A 1 330 ? 218.17284 138.38395 182.38829 1.000 92.02137 330 PHE f N 1
ATOM 1336 C CA . PHE A 1 330 ? 217.33794 138.92045 181.31926 1.000 92.85362 330 PHE f CA 1
ATOM 1337 C C . PHE A 1 330 ? 217.37428 138.02175 180.08882 1.000 100.65789 330 PHE f C 1
ATOM 1338 O O . PHE A 1 330 ? 216.33949 137.78133 179.45294 1.000 104.26114 330 PHE f O 1
ATOM 1346 N N . LEU A 1 331 ? 218.55656 137.51224 179.73803 1.000 101.17012 331 LEU f N 1
ATOM 1347 C CA . LEU A 1 331 ? 218.64477 136.57383 178.62621 1.000 97.62342 331 LEU f CA 1
ATOM 1348 C C . LEU A 1 331 ? 217.92153 135.27109 178.93943 1.000 100.59965 331 LEU f C 1
ATOM 1349 O O . LEU A 1 331 ? 217.34858 134.65059 178.03771 1.000 109.88181 331 LEU f O 1
ATOM 1354 N N . ALA A 1 332 ? 217.93770 134.84209 180.20346 1.000 98.21131 332 ALA f N 1
ATOM 1355 C CA . ALA A 1 332 ? 217.17305 133.66410 180.59538 1.000 99.44935 332 ALA f CA 1
ATOM 1356 C C . ALA A 1 332 ? 215.68118 133.89189 180.40062 1.000 100.10965 332 ALA f C 1
ATOM 1357 O O . ALA A 1 332 ? 214.96704 132.99839 179.93305 1.000 107.64287 332 ALA f O 1
ATOM 1359 N N . LEU A 1 333 ? 215.19031 135.08066 180.76006 1.000 94.70411 333 LEU f N 1
ATOM 1360 C CA . LEU A 1 333 ? 213.81408 135.43696 180.42159 1.000 102.26567 333 LEU f CA 1
ATOM 1361 C C . LEU A 1 333 ? 213.57749 135.32758 178.92513 1.000 109.02447 333 LEU f C 1
ATOM 1362 O O . LEU A 1 333 ? 212.62653 134.67623 178.47860 1.000 11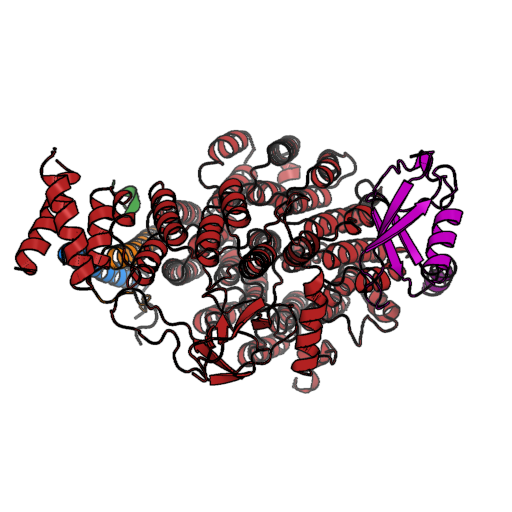4.03711 333 LEU f O 1
ATOM 1367 N N . ALA A 1 334 ? 214.42881 135.98128 178.13578 1.000 101.06049 334 ALA f N 1
ATOM 1368 C CA . ALA A 1 334 ? 214.18465 136.06446 176.70141 1.000 100.75068 334 ALA f CA 1
ATOM 1369 C C . ALA A 1 334 ? 214.15272 134.67980 176.06912 1.000 104.26295 334 ALA f C 1
ATOM 1370 O O . ALA A 1 334 ? 213.32578 134.40802 175.19106 1.000 110.47896 334 ALA f O 1
ATOM 1372 N N . ARG A 1 335 ? 215.04107 133.78798 176.50955 1.000 108.16965 335 ARG f N 1
ATOM 1373 C CA . ARG A 1 335 ? 214.97501 132.40029 176.06611 1.000 106.97110 335 ARG f CA 1
ATOM 1374 C C . ARG A 1 335 ? 213.69864 131.72846 176.55538 1.000 108.10735 335 ARG f C 1
ATOM 1375 O O . ARG A 1 335 ? 213.09010 130.93342 175.83021 1.000 116.77453 335 ARG f O 1
ATOM 1383 N N . GLU A 1 336 ? 213.28061 132.03074 177.78734 1.000 112.22115 336 GLU f N 1
ATOM 1384 C CA . GLU A 1 336 ? 212.06158 131.43529 178.32575 1.000 111.93416 336 GLU f CA 1
ATOM 1385 C C . GLU A 1 336 ? 210.83331 131.87324 177.53923 1.000 115.04446 336 GLU f C 1
ATOM 1386 O O . GLU A 1 336 ? 209.94404 131.06028 177.26351 1.000 116.47333 336 GLU f O 1
ATOM 1392 N N . LEU A 1 337 ? 210.76423 133.14876 177.17119 1.000 107.02440 337 LEU f N 1
ATOM 1393 C CA . LEU A 1 337 ? 209.65895 133.67359 176.38329 1.000 103.68476 337 LEU f CA 1
ATOM 1394 C C . LEU A 1 337 ? 209.92470 133.60654 174.88608 1.000 111.10610 337 LEU f C 1
ATOM 1395 O O . LEU A 1 337 ? 209.24167 134.29474 174.12504 1.000 111.19431 337 LEU f O 1
ATOM 1400 N N . ASP A 1 338 ? 210.93354 132.83306 174.46979 1.000 126.56920 338 ASP f N 1
ATOM 1401 C CA . ASP A 1 338 ? 211.29676 132.58084 173.06492 1.000 124.64045 338 ASP f CA 1
ATOM 1402 C C . ASP A 1 338 ? 211.30438 133.85365 172.21381 1.000 122.42897 338 ASP f C 1
ATOM 1403 O O . ASP A 1 338 ? 211.07731 133.81576 171.00216 1.000 124.88214 338 ASP f O 1
ATOM 1408 N N . ILE A 1 339 ? 211.61742 134.98592 172.83552 1.000 100.60523 339 ILE f N 1
ATOM 1409 C CA . ILE A 1 339 ? 211.69882 136.25889 172.13559 1.000 99.37605 339 ILE f CA 1
ATOM 1410 C C . ILE A 1 339 ? 213.14858 136.63459 171.82100 1.000 103.66995 339 ILE f C 1
ATOM 1411 O O . ILE A 1 339 ? 213.45120 137.80734 171.61339 1.000 109.25151 339 ILE f O 1
ATOM 1416 N N . MET A 1 340 ? 214.05175 135.65201 171.78636 1.000 101.06391 340 MET f N 1
ATOM 1417 C CA . MET A 1 340 ? 215.44104 135.91102 171.42425 1.000 103.42780 340 MET f CA 1
ATOM 1418 C C . MET A 1 340 ? 215.60408 136.35585 169.97768 1.000 110.30352 340 MET f C 1
ATOM 1419 O O . MET A 1 340 ? 216.66554 136.87901 169.62351 1.000 111.94949 340 MET f O 1
ATOM 1424 N N . GLU A 1 341 ? 214.59441 136.16278 169.14107 1.000 108.87743 341 GLU f N 1
ATOM 1425 C CA . GLU A 1 341 ? 214.72962 136.49486 167.72859 1.000 106.62981 341 GLU f CA 1
ATOM 1426 C C . GLU A 1 341 ? 214.82479 138.00611 167.55260 1.000 106.78039 341 GLU f C 1
ATOM 1427 O O . GLU A 1 341 ? 213.95779 138.73797 168.04337 1.000 106.58545 341 GLU f O 1
ATOM 1433 N N . PRO A 1 342 ? 215.85296 138.50850 166.87398 1.000 99.60106 342 PRO f N 1
ATOM 1434 C CA . PRO A 1 342 ? 215.96604 139.95542 166.66921 1.000 97.08370 342 PRO f CA 1
ATOM 1435 C C . PRO A 1 342 ? 214.85579 140.48387 165.77794 1.000 93.54596 342 PRO f C 1
ATOM 1436 O O . PRO A 1 342 ? 214.30789 139.77087 164.93437 1.000 96.61509 342 PRO f O 1
ATOM 1440 N N . LYS A 1 343 ? 214.52544 141.75675 165.97785 1.000 88.87116 343 LYS f N 1
ATOM 1441 C CA . LYS A 1 343 ? 213.47531 142.42661 165.22253 1.000 86.80054 343 LYS f CA 1
ATOM 1442 C C . LYS A 1 343 ? 214.08996 143.55209 164.40582 1.000 85.78006 343 LYS f C 1
ATOM 1443 O O . LYS A 1 343 ? 214.74176 144.44244 164.96070 1.000 89.77652 343 LYS f O 1
ATOM 1449 N N . VAL A 1 344 ? 213.88468 143.50579 163.09432 1.000 99.19397 344 VAL f N 1
ATOM 1450 C CA . VAL A 1 344 ? 214.31863 144.56147 162.18426 1.000 94.93484 344 VAL f CA 1
ATOM 1451 C C . VAL A 1 344 ? 213.33396 145.71680 162.32448 1.000 100.77296 344 VAL f C 1
ATOM 1452 O O . VAL A 1 344 ? 212.15379 145.47940 162.61835 1.000 107.97410 344 VAL f O 1
ATOM 1456 N N . PRO A 1 345 ? 213.76025 146.97086 162.14664 1.000 87.13490 345 PRO f N 1
ATOM 1457 C CA . PRO A 1 345 ? 212.79129 148.07743 162.18944 1.000 87.30664 345 PRO f CA 1
ATOM 1458 C C . PRO A 1 345 ? 211.66781 147.94562 161.17798 1.000 98.74051 345 PRO f C 1
ATOM 1459 O O . PRO A 1 345 ? 210.59015 148.51580 161.38934 1.000 111.84522 345 PRO f O 1
ATOM 1463 N N . ASP A 1 346 ? 211.88599 147.22143 160.07818 1.000 102.20500 346 ASP f N 1
ATOM 1464 C CA . ASP A 1 346 ? 210.81166 147.00589 159.11547 1.000 98.53772 346 ASP f CA 1
ATOM 1465 C C . ASP A 1 346 ? 209.67194 146.19417 159.71630 1.000 100.57226 346 ASP f C 1
ATOM 1466 O O . ASP A 1 346 ? 208.51951 146.34111 159.29549 1.000 105.09770 346 ASP f O 1
ATOM 1471 N N . ASP A 1 347 ? 209.96862 145.33055 160.69095 1.000 98.49680 347 ASP f N 1
ATOM 1472 C CA . ASP A 1 347 ? 208.90482 144.59715 161.36801 1.000 98.54067 347 ASP f CA 1
ATOM 1473 C C . ASP A 1 347 ? 208.03864 145.52124 162.21043 1.000 101.46092 347 ASP f C 1
ATOM 1474 O O . ASP A 1 347 ? 206.85106 145.24495 162.41029 1.000 109.98400 347 ASP f O 1
ATOM 1479 N N . ILE A 1 348 ? 208.61170 146.61095 162.71714 1.000 82.76718 348 ILE f N 1
ATOM 1480 C CA . ILE A 1 348 ? 207.82560 147.58274 163.46646 1.000 83.90127 348 ILE f CA 1
ATOM 1481 C C . ILE A 1 348 ? 207.06228 148.49638 162.51817 1.000 91.44748 348 ILE f C 1
ATOM 1482 O O . ILE A 1 348 ? 205.89216 148.81607 162.75280 1.000 100.11211 348 ILE f O 1
ATOM 1487 N N . TYR A 1 349 ? 207.71177 148.92838 161.43484 1.000 86.59243 349 TYR f N 1
ATOM 1488 C CA . TYR A 1 349 ? 207.07664 149.85698 160.50492 1.000 78.61032 349 TYR f CA 1
ATOM 1489 C C . TYR A 1 349 ? 205.88709 149.21856 159.80196 1.000 86.32082 349 TYR f C 1
ATOM 1490 O O . TYR A 1 349 ? 204.83397 149.84930 159.65770 1.000 97.89845 349 TYR f O 1
ATOM 1499 N N . LYS A 1 350 ? 206.03755 147.97008 159.35744 1.000 79.00647 350 LYS f N 1
ATOM 1500 C CA . LYS A 1 350 ? 204.99563 147.26545 158.61047 1.000 80.51414 350 LYS f CA 1
ATOM 1501 C C . LYS A 1 350 ? 204.55331 148.07158 157.39244 1.000 84.61300 350 LYS f C 1
ATOM 1502 O O . LYS A 1 350 ? 203.36211 148.21677 157.11383 1.000 87.56395 350 LYS f O 1
ATOM 1508 N N . THR A 1 351 ? 205.53275 148.60259 156.65695 1.000 89.04942 351 THR f N 1
ATOM 1509 C CA . THR A 1 351 ? 205.23714 149.47855 155.52911 1.000 90.04598 351 THR f CA 1
ATOM 1510 C C . THR A 1 351 ? 204.52110 148.76068 154.39389 1.000 94.40112 351 THR f C 1
ATOM 1511 O O . THR A 1 351 ? 203.88444 149.42180 153.56772 1.000 99.77604 351 THR f O 1
ATOM 1515 N N . HIS A 1 352 ? 204.61144 147.43133 154.32203 1.000 94.39379 352 HIS f N 1
ATOM 1516 C CA . HIS A 1 352 ? 203.89644 146.71146 153.27533 1.000 97.07149 352 HIS f CA 1
ATOM 1517 C C . HIS A 1 352 ? 202.38720 146.83268 153.42483 1.000 102.06697 352 HIS f C 1
ATOM 1518 O O . HIS A 1 352 ? 201.66313 146.65018 152.44106 1.000 104.51454 352 HIS f O 1
ATOM 1525 N N . LEU A 1 353 ? 201.90103 147.14083 154.62345 1.000 90.90138 353 LEU f N 1
ATOM 1526 C CA . LEU A 1 353 ? 200.48389 147.37067 154.85969 1.000 91.01738 353 LEU f CA 1
ATOM 1527 C C . LEU A 1 353 ? 200.06627 148.80440 154.57055 1.000 97.93802 353 LEU f C 1
ATOM 1528 O O . LEU A 1 353 ? 198.88371 149.13099 154.71079 1.000 100.88498 353 LEU f O 1
ATOM 1533 N N . GLU A 1 354 ? 201.00237 149.66296 154.17775 1.000 119.87106 354 GLU f N 1
ATOM 1534 C CA . GLU A 1 354 ? 200.69377 151.05619 153.88601 1.000 121.24374 354 GLU f CA 1
ATOM 1535 C C . GLU A 1 354 ? 200.10779 151.16361 152.48451 1.000 126.65233 354 GLU f C 1
ATOM 1536 O O . GLU A 1 354 ? 200.73182 150.73189 151.50929 1.000 129.39126 354 GLU f O 1
ATOM 1542 N N . ASN A 1 355 ? 198.91316 151.73567 152.38443 1.000 144.26029 355 ASN f N 1
ATOM 1543 C CA . ASN A 1 355 ? 198.25145 151.89900 151.09659 1.000 150.52806 355 ASN f CA 1
ATOM 1544 C C . ASN A 1 355 ? 198.75654 153.14453 150.37665 1.000 146.41019 355 ASN f C 1
ATOM 1545 O O . ASN A 1 355 ? 199.29564 153.05943 149.27346 1.000 138.27619 355 ASN f O 1
ATOM 1550 N N . SER A 1 367 ? 217.40913 159.34091 152.32985 1.000 99.71569 367 SER f N 1
ATOM 1551 C CA . SER A 1 367 ? 217.40166 160.35092 153.37915 1.000 107.33860 367 SER f CA 1
ATOM 1552 C C . SER A 1 367 ? 218.13811 159.86384 154.61968 1.000 104.95891 367 SER f C 1
ATOM 1553 O O . SER A 1 367 ? 217.96338 158.72797 155.05342 1.000 99.64970 367 SER f O 1
ATOM 1556 N N . ALA A 1 368 ? 218.96977 160.74023 155.18539 1.000 110.88023 368 ALA f N 1
ATOM 1557 C CA . ALA A 1 368 ? 219.71027 160.38358 156.38892 1.000 109.61880 368 ALA f CA 1
ATOM 1558 C C . ALA A 1 368 ? 218.81126 160.35924 157.61652 1.000 113.37990 368 ALA f C 1
ATOM 1559 O O . ALA A 1 368 ? 219.07018 159.59880 158.55583 1.000 116.18834 368 ALA f O 1
ATOM 1561 N N . ARG A 1 369 ? 217.76472 161.18800 157.63560 1.000 105.44621 369 ARG f N 1
ATOM 1562 C CA . ARG A 1 369 ? 216.89227 161.24739 158.80364 1.000 96.35051 369 ARG f CA 1
ATOM 1563 C C . ARG A 1 369 ? 216.16487 159.92878 159.02860 1.000 95.31236 369 ARG f C 1
ATOM 1564 O O . ARG A 1 369 ? 216.05957 159.46033 160.16706 1.000 105.76020 369 ARG f O 1
ATOM 1572 N N . MET A 1 370 ? 215.65445 159.31099 157.96133 1.000 107.24887 370 MET f N 1
ATOM 1573 C CA . MET A 1 370 ? 214.95133 158.04517 158.13942 1.000 106.54532 370 MET f CA 1
ATOM 1574 C C . MET A 1 370 ? 215.91861 156.93325 158.52242 1.000 106.35676 370 MET f C 1
ATOM 1575 O O . MET A 1 370 ? 215.56036 156.02906 159.28251 1.000 110.78123 370 MET f O 1
ATOM 1580 N N . ASN A 1 371 ? 217.15115 156.98464 158.01408 1.000 98.49580 371 ASN f N 1
ATOM 1581 C CA . ASN A 1 371 ? 218.15473 156.00961 158.42858 1.000 101.16606 371 ASN f CA 1
ATOM 1582 C C . ASN A 1 371 ? 218.49068 156.15698 159.90727 1.000 108.15993 371 ASN f C 1
ATOM 1583 O O . ASN A 1 371 ? 218.63866 155.15770 160.61881 1.000 118.57948 371 ASN f O 1
ATOM 1588 N N . LEU A 1 372 ? 218.61549 157.39478 160.38832 1.000 96.81472 372 LEU f N 1
ATOM 1589 C CA . LEU A 1 372 ? 218.85182 157.61445 161.81185 1.000 95.20929 372 LEU f CA 1
ATOM 1590 C C . LEU A 1 372 ? 217.66683 157.14759 162.64737 1.000 94.31553 372 LEU f C 1
ATOM 1591 O O . LEU A 1 372 ? 217.84401 156.54739 163.71563 1.000 99.78757 372 LEU f O 1
ATOM 1596 N N . ALA A 1 373 ? 216.44852 157.41646 162.17659 1.000 86.88421 373 ALA f N 1
ATOM 1597 C CA . ALA A 1 373 ? 215.26302 156.94429 162.88047 1.000 81.40505 373 ALA f CA 1
ATOM 1598 C C . ALA A 1 373 ? 215.23770 155.42518 162.94935 1.000 81.64227 373 ALA f C 1
ATOM 1599 O O . ALA A 1 373 ? 214.89531 154.84947 163.98639 1.000 93.46029 373 ALA f O 1
ATOM 1601 N N . SER A 1 374 ? 215.59991 154.75812 161.85316 1.000 77.80302 374 SER f N 1
ATOM 1602 C CA . SER A 1 374 ? 215.64458 153.30199 161.85294 1.000 80.89092 374 SER f CA 1
ATOM 1603 C C . SER A 1 374 ? 216.74489 152.77292 162.76045 1.000 86.20940 374 SER f C 1
ATOM 1604 O O . SER A 1 374 ? 216.56724 151.73085 163.39489 1.000 99.29898 374 SER f O 1
ATOM 1607 N N . SER A 1 375 ? 217.88149 153.46686 162.83681 1.000 77.59865 375 SER f N 1
ATOM 1608 C CA . SER A 1 375 ? 218.91562 153.07649 163.78991 1.000 79.94453 375 SER f CA 1
ATOM 1609 C C . SER A 1 375 ? 218.40058 153.16927 165.21951 1.000 80.79320 375 SER f C 1
ATOM 1610 O O . SER A 1 375 ? 218.63887 152.27175 166.03842 1.000 92.38423 375 SER f O 1
ATOM 1613 N N . PHE A 1 376 ? 217.68440 154.24901 165.53481 1.000 76.76943 376 PHE f N 1
ATOM 1614 C CA . PHE A 1 376 ? 217.12076 154.39364 166.87306 1.000 69.84464 376 PHE f CA 1
ATOM 1615 C C . PHE A 1 376 ? 216.07908 153.31879 167.15896 1.000 74.13120 376 PHE f C 1
ATOM 1616 O O . PHE A 1 376 ? 216.02307 152.78715 168.27130 1.000 86.19102 376 PHE f O 1
ATOM 1624 N N . VAL A 1 377 ? 215.23963 152.99355 166.17412 1.000 77.19151 377 VAL f N 1
ATOM 1625 C CA . VAL A 1 377 ? 214.25376 151.92948 166.35548 1.000 72.90542 377 VAL f CA 1
ATOM 1626 C C . VAL A 1 377 ? 214.94743 150.59528 166.58609 1.000 80.71328 377 VAL f C 1
ATOM 1627 O O . VAL A 1 377 ? 214.53849 149.80231 167.44261 1.000 93.97214 377 VAL f O 1
ATOM 1631 N N . ASN A 1 378 ? 215.99924 150.32222 165.81523 1.000 79.87627 378 ASN f N 1
ATOM 1632 C CA . ASN A 1 378 ? 216.74782 149.08372 165.97609 1.000 81.14980 378 ASN f CA 1
ATOM 1633 C C . ASN A 1 378 ? 217.35474 148.98975 167.36732 1.000 91.09884 378 ASN f C 1
ATOM 1634 O O . ASN A 1 378 ? 217.35021 147.91920 167.98507 1.000 96.39676 378 ASN f O 1
ATOM 1639 N N . GLY A 1 379 ? 217.88671 150.10090 167.87532 1.000 91.03246 379 GLY f N 1
ATOM 1640 C CA . GLY A 1 379 ? 218.39320 150.10304 169.23730 1.000 84.56897 379 GLY f CA 1
ATOM 1641 C C . GLY A 1 379 ? 217.30058 149.90199 170.27103 1.000 87.42744 379 GLY f C 1
ATOM 1642 O O . GLY A 1 379 ? 217.47319 149.14545 171.22943 1.000 99.92565 379 GLY f O 1
ATOM 1643 N N . PHE A 1 380 ? 216.15823 150.56608 170.08592 1.000 87.64177 380 PHE f N 1
ATOM 1644 C CA . PHE A 1 380 ? 215.08541 150.50419 171.07381 1.000 75.37309 380 PHE f CA 1
ATOM 1645 C C . PHE A 1 380 ? 214.49032 149.10551 171.16322 1.000 81.36084 380 PHE f C 1
ATOM 1646 O O . PHE A 1 380 ? 214.35110 148.54663 172.25662 1.000 91.20172 380 PHE f O 1
ATOM 1654 N N . VAL A 1 381 ? 214.12545 148.52604 170.01830 1.000 74.67867 381 VAL f N 1
ATOM 1655 C CA . VAL A 1 381 ? 213.38647 147.26751 170.02678 1.000 73.84679 381 VAL f CA 1
ATOM 1656 C C . VAL A 1 381 ? 214.24908 146.13461 170.56649 1.000 78.46804 381 VAL f C 1
ATOM 1657 O O . VAL A 1 381 ? 213.79000 145.31792 171.37296 1.000 90.88677 381 VAL f O 1
ATOM 1661 N N . ASN A 1 382 ? 215.50760 146.06641 170.14146 1.000 84.59202 382 ASN f N 1
ATOM 1662 C CA . ASN A 1 382 ? 216.41200 145.01125 170.56976 1.000 94.32578 382 ASN f CA 1
ATOM 1663 C C . ASN A 1 382 ? 217.22588 145.39664 171.79764 1.000 98.99814 382 ASN f C 1
ATOM 1664 O O . ASN A 1 382 ? 218.31091 144.84558 172.00470 1.000 99.52047 382 ASN f O 1
ATOM 1669 N N . ALA A 1 383 ? 216.72736 146.31890 172.61622 1.000 84.52842 383 ALA f N 1
ATOM 1670 C CA . ALA A 1 383 ? 217.49101 146.78627 173.76431 1.000 79.75580 383 ALA f CA 1
ATOM 1671 C C . ALA A 1 383 ? 217.72496 145.65784 174.76016 1.000 84.65642 383 ALA f C 1
ATOM 1672 O O . ALA A 1 383 ? 216.81943 144.87894 175.06710 1.000 93.80021 383 ALA f O 1
ATOM 1674 N N . ALA A 1 384 ? 218.95910 145.57014 175.25206 1.000 86.97748 384 ALA f N 1
ATOM 1675 C CA . ALA A 1 384 ? 219.39290 144.62594 176.27835 1.000 84.94794 384 ALA f CA 1
ATOM 1676 C C . ALA A 1 384 ? 219.32414 143.17293 175.82848 1.000 87.07786 384 ALA f C 1
ATOM 1677 O O . ALA A 1 384 ? 219.44692 142.26879 176.66139 1.000 92.84573 384 ALA f O 1
ATOM 1679 N N . PHE A 1 385 ? 219.14584 142.91638 174.53477 1.000 92.69217 385 PHE f N 1
ATOM 1680 C CA . PHE A 1 385 ? 219.06626 141.55019 174.03490 1.000 90.95907 385 PHE f CA 1
ATOM 1681 C C . PHE A 1 385 ? 220.39539 141.01526 173.52705 1.000 89.08356 385 PHE f C 1
ATOM 1682 O O . PHE A 1 385 ? 220.61904 139.80229 173.57640 1.000 94.62705 385 PHE f O 1
ATOM 1690 N N . GLY A 1 386 ? 221.27729 141.88157 173.03655 1.000 97.42434 386 GLY f N 1
ATOM 1691 C CA . GLY A 1 386 ? 222.58833 141.46510 172.59058 1.000 96.80314 386 GLY f CA 1
ATOM 1692 C C . GLY A 1 386 ? 222.63606 140.83596 171.21754 1.000 105.65004 386 GLY f C 1
ATOM 1693 O O . GLY A 1 386 ? 223.72098 140.43584 170.77772 1.000 105.80633 386 GLY f O 1
ATOM 1694 N N . GLN A 1 387 ? 221.50508 140.73343 170.52599 1.000 117.29767 387 GLN f N 1
ATOM 1695 C CA . GLN A 1 387 ? 221.44914 140.14960 169.19617 1.000 109.80677 387 GLN f CA 1
ATOM 1696 C C . GLN A 1 387 ? 220.67835 141.07567 168.27024 1.000 108.64674 387 GLN f C 1
ATOM 1697 O O . GLN A 1 387 ? 219.73768 141.75541 168.68772 1.000 114.78152 387 GLN f O 1
ATOM 1703 N N . ASP A 1 388 ? 221.08307 141.09005 167.00361 1.000 120.64615 388 ASP f N 1
ATOM 1704 C CA . ASP A 1 388 ? 220.48283 141.98798 166.03039 1.000 123.89353 388 ASP f CA 1
ATOM 1705 C C . ASP A 1 388 ? 220.76586 141.47014 164.62899 1.000 128.16547 388 ASP f C 1
ATOM 1706 O O . ASP A 1 388 ? 221.85553 140.96057 164.35839 1.000 130.61720 388 ASP f O 1
ATOM 1711 N N . LYS A 1 389 ? 219.78071 141.60972 163.74654 1.000 118.31360 389 LYS f N 1
ATOM 1712 C CA . LYS A 1 389 ? 219.93578 141.26102 162.34198 1.000 112.57584 389 LYS f CA 1
ATOM 1713 C C . LYS A 1 389 ? 220.52695 142.39518 161.51981 1.000 116.62594 389 LYS f C 1
ATOM 1714 O O . LYS A 1 389 ? 220.74029 142.22403 160.31549 1.000 123.77100 389 LYS f O 1
ATOM 1720 N N . LEU A 1 390 ? 220.79643 143.54188 162.13775 1.000 113.82995 390 LEU f N 1
ATOM 1721 C CA . LEU A 1 390 ? 221.19129 144.73913 161.41054 1.000 113.24927 390 LEU f CA 1
ATOM 1722 C C . LEU A 1 390 ? 222.49863 145.35729 161.88435 1.000 113.42349 390 LEU f C 1
ATOM 1723 O O . LEU A 1 390 ? 223.12373 146.08806 161.10709 1.000 114.58900 390 LEU f O 1
ATOM 1728 N N . LEU A 1 391 ? 222.94276 145.08590 163.10662 1.000 123.83675 391 LEU f N 1
ATOM 1729 C CA . LEU A 1 391 ? 224.19408 145.63455 163.61554 1.000 121.01433 391 LEU f CA 1
ATOM 1730 C C . LEU A 1 391 ? 225.18049 144.57163 164.06945 1.000 125.49054 391 LEU f C 1
ATOM 1731 O O . LEU A 1 391 ? 226.38590 144.73682 163.86926 1.000 126.28908 391 LEU f O 1
ATOM 1736 N N . THR A 1 392 ? 224.70808 143.48309 164.68264 1.000 136.01581 392 THR f N 1
ATOM 1737 C CA . THR A 1 392 ? 225.60290 142.38943 165.04547 1.000 138.25821 392 THR f CA 1
ATOM 1738 C C . THR A 1 392 ? 226.13923 141.64751 163.82982 1.000 138.28767 392 THR f C 1
ATOM 1739 O O . THR A 1 392 ? 227.11800 140.90476 163.95942 1.000 136.85659 392 THR f O 1
ATOM 1743 N N . ASP A 1 393 ? 225.52903 141.83273 162.66417 1.000 150.15224 393 ASP f N 1
ATOM 1744 C CA . ASP A 1 393 ? 226.09677 141.37529 161.40466 1.000 150.58431 393 ASP f CA 1
ATOM 1745 C C . ASP A 1 393 ? 227.17113 142.37369 160.98287 1.000 153.04813 393 ASP f C 1
ATOM 1746 O O . ASP A 1 393 ? 227.62702 143.19956 161.77845 1.000 155.75803 393 ASP f O 1
ATOM 1751 N N . ASP A 1 394 ? 227.60277 142.31347 159.72567 1.000 157.73903 394 ASP f N 1
ATOM 1752 C CA . ASP A 1 394 ? 228.54649 143.32044 159.26311 1.000 157.34291 394 ASP f CA 1
ATOM 1753 C C . ASP A 1 394 ? 227.82278 144.65839 159.18837 1.000 156.03522 394 ASP f C 1
ATOM 1754 O O . ASP A 1 394 ? 227.24327 145.01483 158.15766 1.000 153.91488 394 ASP f O 1
ATOM 1759 N N . GLY A 1 395 ? 227.85774 145.40313 160.29059 1.000 141.95698 395 GLY f N 1
ATOM 1760 C CA . GLY A 1 395 ? 227.10121 146.62471 160.44392 1.000 140.94700 395 GLY f CA 1
ATOM 1761 C C . GLY A 1 395 ? 227.73427 147.86046 159.86476 1.000 144.17186 395 GLY f C 1
ATOM 1762 O O . GLY A 1 395 ? 227.13769 148.93782 159.93702 1.000 145.70331 395 GLY f O 1
ATOM 1763 N N . ASN A 1 396 ? 228.93218 147.74034 159.28948 1.000 142.62292 396 ASN f N 1
ATOM 1764 C CA . ASN A 1 396 ? 229.57196 148.89887 158.67985 1.000 137.20247 396 ASN f CA 1
ATOM 1765 C C . ASN A 1 396 ? 228.74115 149.45243 157.53228 1.000 138.88442 396 ASN f C 1
ATOM 1766 O O . ASN A 1 396 ? 228.70076 150.67033 157.33074 1.000 141.62425 396 ASN f O 1
ATOM 1771 N N . LYS A 1 397 ? 228.06640 148.58204 156.77704 1.000 134.26508 397 LYS f N 1
ATOM 1772 C CA . LYS A 1 397 ? 227.17448 149.06466 155.72872 1.000 136.97215 397 LYS f CA 1
ATOM 1773 C C . LYS A 1 397 ? 226.06155 149.92406 156.31126 1.000 139.51419 397 LYS f C 1
ATOM 1774 O O . LYS A 1 397 ? 225.84236 151.05720 155.86568 1.000 141.43052 397 LYS f O 1
ATOM 1780 N N . TRP A 1 398 ? 225.36005 149.41206 157.32309 1.000 115.37502 398 TRP f N 1
ATOM 1781 C CA . TRP A 1 398 ? 224.29785 150.19490 157.94075 1.000 114.52309 398 TRP f CA 1
ATOM 1782 C C . TRP A 1 398 ? 224.85070 151.40525 158.68007 1.000 113.08336 398 TRP f C 1
ATOM 1783 O O . TRP A 1 398 ? 224.23506 152.47650 158.66731 1.000 118.37271 398 TRP f O 1
ATOM 1794 N N . LEU A 1 399 ? 225.99984 151.25034 159.34010 1.000 108.06555 399 LEU f N 1
ATOM 1795 C CA . LEU A 1 399 ? 226.56560 152.36002 160.09825 1.000 110.72397 399 LEU f CA 1
ATOM 1796 C C . LEU A 1 399 ? 226.93729 153.51735 159.18289 1.000 115.86705 399 LEU f C 1
ATOM 1797 O O . LEU A 1 399 ? 226.68497 154.68175 159.51005 1.000 119.58534 399 LEU f O 1
ATOM 1802 N N . TYR A 1 400 ? 227.52935 153.21906 158.02731 1.000 121.50798 400 TYR f N 1
ATOM 1803 C CA . TYR A 1 400 ? 227.84625 154.25462 157.05552 1.000 119.21096 400 TYR f CA 1
ATOM 1804 C C . TYR A 1 400 ? 226.64495 154.66007 156.21568 1.000 126.08805 400 TYR f C 1
ATOM 1805 O O . TYR A 1 400 ? 226.73096 155.64920 155.48052 1.000 129.80307 400 TYR f O 1
ATOM 1814 N N . LYS A 1 401 ? 225.53444 153.92478 156.30149 1.000 115.49024 401 LYS f N 1
ATOM 1815 C CA . LYS A 1 401 ? 224.30974 154.36857 155.65059 1.000 114.54091 401 LYS f CA 1
ATOM 1816 C C . LYS A 1 401 ? 223.76081 155.64391 156.27584 1.000 114.67419 401 LYS f C 1
ATOM 1817 O O . LYS A 1 401 ? 223.03758 156.38615 155.60418 1.000 121.66290 401 LYS f O 1
ATOM 1823 N N . ASN A 1 402 ? 224.08071 155.91178 157.53925 1.000 109.51749 402 ASN f N 1
ATOM 1824 C CA . ASN A 1 402 ? 223.75164 157.18938 158.14766 1.000 111.43206 402 ASN f CA 1
ATOM 1825 C C . ASN A 1 402 ? 224.76173 158.25050 157.72007 1.000 116.20917 402 ASN f C 1
ATOM 1826 O O . ASN A 1 402 ? 225.84230 157.95063 157.20628 1.000 116.56105 402 ASN f O 1
ATOM 1831 N N . LYS A 1 403 ? 224.40000 159.51125 157.94143 1.000 120.36219 403 LYS f N 1
ATOM 1832 C CA . LYS A 1 403 ? 225.23875 160.62664 157.53344 1.000 121.80903 403 LYS f CA 1
ATOM 1833 C C . LYS A 1 403 ? 225.41114 161.59467 158.69293 1.000 119.79069 403 LYS f C 1
ATOM 1834 O O . LYS A 1 403 ? 224.44091 161.94116 159.37230 1.000 121.58826 403 LYS f O 1
ATOM 1840 N N . ASP A 1 404 ? 226.65292 162.02258 158.90685 1.000 121.02892 404 ASP f N 1
ATOM 1841 C CA . ASP A 1 404 ? 227.00991 163.08698 159.85609 1.000 125.86819 404 ASP f CA 1
ATOM 1842 C C . ASP A 1 404 ? 226.58635 162.66362 161.26170 1.000 126.73613 404 ASP f C 1
ATOM 1843 O O . ASP A 1 404 ? 226.91471 161.54210 161.68026 1.000 124.67076 404 ASP f O 1
ATOM 1848 N N . HIS A 1 405 ? 225.87774 163.50654 162.01754 1.000 132.44556 405 HIS f N 1
ATOM 1849 C CA . HIS A 1 405 ? 225.65066 163.24128 163.43335 1.000 129.45726 405 HIS f CA 1
ATOM 1850 C C . HIS A 1 405 ? 224.70546 162.07349 163.67894 1.000 130.56073 405 HIS f C 1
ATOM 1851 O O . HIS A 1 405 ? 224.72851 161.50347 164.77341 1.000 135.70164 405 HIS f O 1
ATOM 1858 N N . GLY A 1 406 ? 223.86236 161.71690 162.70840 1.000 117.40724 406 GLY f N 1
ATOM 1859 C CA . GLY A 1 406 ? 223.10639 160.48195 162.82964 1.000 115.05745 406 GLY f CA 1
ATOM 1860 C C . GLY A 1 406 ? 224.01447 159.27363 162.87800 1.000 114.96541 406 GLY f C 1
ATOM 1861 O O . GLY A 1 406 ? 223.75257 158.31368 163.60755 1.000 121.02890 406 GLY f O 1
ATOM 1862 N N . MET A 1 407 ? 225.10531 159.32040 162.11878 1.000 124.35316 407 MET f N 1
ATOM 1863 C CA . MET A 1 407 ? 226.17659 158.34180 162.20500 1.000 120.97099 407 MET f CA 1
ATOM 1864 C C . MET A 1 407 ? 226.77252 158.29166 163.60657 1.000 120.87354 407 MET f C 1
ATOM 1865 O O . MET A 1 407 ? 227.37064 157.27840 163.98291 1.000 120.21365 407 MET f O 1
ATOM 1870 N N . LEU A 1 408 ? 226.60126 159.36264 164.38651 1.000 118.54833 408 LEU f N 1
ATOM 1871 C CA . LEU A 1 408 ? 226.89834 159.32819 165.81465 1.000 115.87122 408 LEU f CA 1
ATOM 1872 C C . LEU A 1 408 ? 226.00435 158.33315 166.54386 1.000 115.38157 408 LEU f C 1
ATOM 1873 O O . LEU A 1 408 ? 226.49317 157.45018 167.25692 1.000 114.45578 408 LEU f O 1
ATOM 1878 N N . SER A 1 409 ? 224.68644 158.45707 166.36989 1.000 111.69182 409 SER f N 1
ATOM 1879 C CA . SER A 1 409 ? 223.75926 157.72356 167.22447 1.000 94.24106 409 SER f CA 1
ATOM 1880 C C . SER A 1 409 ? 223.70205 156.24476 166.87330 1.000 100.53914 409 SER f C 1
ATOM 1881 O O . SER A 1 409 ? 223.59961 155.40436 167.77465 1.000 113.89651 409 SER f O 1
ATOM 1884 N N . ALA A 1 410 ? 223.76601 155.90859 165.58173 1.000 95.62165 410 ALA f N 1
ATOM 1885 C CA . ALA A 1 410 ? 223.66106 154.51151 165.17290 1.000 99.83616 410 ALA f CA 1
ATOM 1886 C C . ALA A 1 410 ? 224.69635 153.65035 165.88115 1.000 103.38829 410 ALA f C 1
ATOM 1887 O O . ALA A 1 410 ? 224.35745 152.61139 166.46096 1.000 106.97154 410 ALA f O 1
ATOM 1889 N N . ALA A 1 411 ? 225.95812 154.08575 165.87682 1.000 93.78443 411 ALA f N 1
ATOM 1890 C CA . ALA A 1 411 ? 226.99304 153.35382 166.59675 1.000 91.87341 411 ALA f CA 1
ATOM 1891 C C . ALA A 1 411 ? 226.65069 153.23780 168.07448 1.000 98.28832 411 ALA f C 1
ATOM 1892 O O . ALA A 1 411 ? 226.80075 152.16417 168.66986 1.000 106.03492 411 ALA f O 1
ATOM 1894 N N . ALA A 1 412 ? 226.16440 154.32544 168.67664 1.000 94.01257 412 ALA f N 1
ATOM 1895 C CA . ALA A 1 412 ? 225.73989 154.26082 170.06881 1.000 91.10681 412 ALA f CA 1
ATOM 1896 C C . ALA A 1 412 ? 224.60136 153.27104 170.25323 1.000 91.08809 412 ALA f C 1
ATOM 1897 O O . ALA A 1 412 ? 224.54210 152.58096 171.27768 1.000 99.73406 412 ALA f O 1
ATOM 1899 N N . SER A 1 413 ? 223.70604 153.16904 169.26785 1.000 82.49982 413 SER f N 1
ATOM 1900 C CA . SER A 1 413 ? 222.63809 152.18368 169.34961 1.000 76.29555 413 SER f CA 1
ATOM 1901 C C . SER A 1 413 ? 223.18437 150.77107 169.45496 1.000 86.07331 413 SER f C 1
ATOM 1902 O O . SER A 1 413 ? 222.51592 149.90364 170.02465 1.000 92.36788 413 SER f O 1
ATOM 1905 N N . LEU A 1 414 ? 224.39051 150.52586 168.93511 1.000 101.14034 414 LEU f N 1
ATOM 1906 C CA . LEU A 1 414 ? 224.97339 149.19394 169.03391 1.000 100.26723 414 LEU f CA 1
ATOM 1907 C C . LEU A 1 414 ? 225.23904 148.82394 170.48679 1.000 99.49753 414 LEU f C 1
ATOM 1908 O O . LEU A 1 414 ? 225.19833 147.64203 170.84439 1.000 104.37175 414 LEU f O 1
ATOM 1913 N N . GLY A 1 415 ? 225.49524 149.81461 171.34008 1.000 95.97882 415 GLY f N 1
ATOM 1914 C CA . GLY A 1 415 ? 225.60753 149.54103 172.75816 1.000 96.33751 415 GLY f CA 1
ATOM 1915 C C . GLY A 1 415 ? 224.28977 149.37943 173.47500 1.000 98.70732 415 GLY f C 1
ATOM 1916 O O . GLY A 1 415 ? 224.26569 148.87945 174.60299 1.000 106.51987 415 GLY f O 1
ATOM 1917 N N . MET A 1 416 ? 223.19242 149.79688 172.84534 1.000 97.38640 416 MET f N 1
ATOM 1918 C CA . MET A 1 416 ? 221.87714 149.65573 173.45500 1.000 86.83285 416 MET f CA 1
ATOM 1919 C C . MET A 1 416 ? 221.36062 148.22510 173.34759 1.000 98.33007 416 MET f C 1
ATOM 1920 O O . MET A 1 416 ? 220.67914 147.74147 174.25789 1.000 106.71522 416 MET f O 1
ATOM 1925 N N . ILE A 1 417 ? 221.67116 147.53218 172.24715 1.000 98.05151 417 ILE f N 1
ATOM 1926 C CA . ILE A 1 417 ? 221.31199 146.11999 172.14427 1.000 97.27284 417 ILE f CA 1
ATOM 1927 C C . ILE A 1 417 ? 222.05079 145.30056 173.18893 1.000 96.62840 417 ILE f C 1
ATOM 1928 O O . ILE A 1 417 ? 221.50277 144.33616 173.73593 1.000 102.34446 417 ILE f O 1
ATOM 1933 N N . LEU A 1 418 ? 223.29558 145.66588 173.49023 1.000 88.52447 418 LEU f N 1
ATOM 1934 C CA . LEU A 1 418 ? 224.10397 144.95159 174.46872 1.000 97.04066 418 LEU f CA 1
ATOM 1935 C C . LEU A 1 418 ? 224.01411 145.56397 175.85927 1.000 101.07306 418 LEU f C 1
ATOM 1936 O O . LEU A 1 418 ? 224.98483 145.50279 176.62422 1.000 109.53468 418 LEU f O 1
ATOM 1941 N N . LEU A 1 419 ? 222.87146 146.15204 176.20418 1.000 91.73191 419 LEU f N 1
ATOM 1942 C CA . LEU A 1 419 ? 222.71110 146.79071 177.50239 1.000 93.08376 419 LEU f CA 1
ATOM 1943 C C . LEU A 1 419 ? 222.86551 145.77303 178.62560 1.000 94.70628 419 LEU f C 1
ATOM 1944 O O . LEU A 1 419 ? 222.43048 144.62437 178.50966 1.000 96.36881 419 LEU f O 1
ATOM 1949 N N . TRP A 1 420 ? 223.51159 146.20223 179.71031 1.000 89.10115 420 TRP f N 1
ATOM 1950 C CA . TRP A 1 420 ? 223.79667 145.42874 180.91644 1.000 87.93594 420 TRP f CA 1
ATOM 1951 C C . TRP A 1 420 ? 224.80321 144.31068 180.68556 1.000 94.28506 420 TRP f C 1
ATOM 1952 O O . TRP A 1 420 ? 225.09063 143.55804 181.62186 1.000 102.59576 420 TRP f O 1
ATOM 1963 N N . ASP A 1 421 ? 225.35257 144.17595 179.48440 1.000 105.18304 421 ASP f N 1
ATOM 1964 C CA . ASP A 1 421 ? 226.33011 143.13930 179.16487 1.000 104.47277 421 ASP f CA 1
ATOM 1965 C C . ASP A 1 421 ? 227.68248 143.82795 179.00608 1.000 107.76739 421 ASP f C 1
ATOM 1966 O O . ASP A 1 421 ? 228.08607 144.18775 177.89991 1.000 119.11779 421 ASP f O 1
ATOM 1971 N N . VAL A 1 422 ? 228.39011 144.00012 180.12610 1.000 105.82093 422 VAL f N 1
ATOM 1972 C CA . VAL A 1 422 ? 229.63920 144.75850 180.10877 1.000 110.88185 422 VAL f CA 1
ATOM 1973 C C . VAL A 1 422 ? 230.82953 143.94282 179.63587 1.000 116.87414 422 VAL f C 1
ATOM 1974 O O . VAL A 1 422 ? 231.92602 144.49716 179.49482 1.000 119.20925 422 VAL f O 1
ATOM 1978 N N . ASP A 1 423 ? 230.65538 142.64513 179.38782 1.000 131.27579 423 ASP f N 1
ATOM 1979 C CA . ASP A 1 423 ? 231.72130 141.81959 178.82953 1.000 128.08892 423 ASP f CA 1
ATOM 1980 C C . ASP A 1 423 ? 231.52498 141.58107 177.33655 1.000 129.29472 423 ASP f C 1
ATOM 1981 O O . ASP A 1 423 ? 232.40926 141.88952 176.53311 1.000 134.96481 423 ASP f O 1
ATOM 1986 N N . GLY A 1 424 ? 230.37601 141.02536 176.95076 1.000 116.07648 424 GLY f N 1
ATOM 1987 C CA . GLY A 1 424 ? 230.10677 140.81995 175.53779 1.000 114.30412 424 GLY f CA 1
ATOM 1988 C C . GLY A 1 424 ? 229.92970 142.12193 174.78160 1.000 114.30717 424 GLY f C 1
ATOM 1989 O O . GLY A 1 424 ? 230.40673 142.26474 173.65087 1.000 120.45071 424 GLY f O 1
ATOM 1990 N N . GLY A 1 425 ? 229.24016 143.08743 175.39148 1.000 107.82985 425 GLY f N 1
ATOM 1991 C CA . GLY A 1 425 ? 229.01715 144.35634 174.71950 1.000 108.95162 425 GLY f CA 1
ATOM 1992 C C . GLY A 1 425 ? 230.31105 145.07275 174.39253 1.000 110.45766 425 GLY f C 1
ATOM 1993 O O . GLY A 1 425 ? 230.52319 145.51245 173.26120 1.000 117.69665 425 GLY f O 1
ATOM 1994 N N . LEU A 1 426 ? 231.20747 145.17451 175.37369 1.000 98.64636 426 LEU f N 1
ATOM 1995 C CA . LEU A 1 426 ? 232.50114 145.79517 175.12583 1.000 98.81297 426 LEU f CA 1
ATOM 1996 C C . LEU A 1 426 ? 233.32318 145.01297 174.11368 1.000 105.82124 426 LEU f C 1
ATOM 1997 O O . LEU A 1 426 ? 234.16369 145.60228 173.42700 1.000 108.31735 426 LEU f O 1
ATOM 2002 N N . THR A 1 427 ? 233.10394 143.70155 174.01233 1.000 113.51613 427 THR f N 1
ATOM 2003 C CA . THR A 1 427 ? 233.74051 142.92669 172.95475 1.000 109.98240 427 THR f CA 1
ATOM 2004 C C . THR A 1 427 ? 233.22193 143.34214 171.58412 1.000 111.22842 427 THR f C 1
ATOM 2005 O O . THR A 1 427 ? 234.00560 143.51673 170.64388 1.000 115.49806 427 THR f O 1
ATOM 2009 N N . GLN A 1 428 ? 231.90786 143.52477 171.45473 1.000 101.25251 428 GLN f N 1
ATOM 2010 C CA . GLN A 1 428 ? 231.33195 143.89707 170.16790 1.000 98.87693 428 GLN f CA 1
ATOM 2011 C C . GLN A 1 428 ? 231.51683 145.36881 169.82074 1.000 106.20853 428 GLN f C 1
ATOM 2012 O O . GLN A 1 428 ? 231.31717 145.73843 168.65928 1.000 111.27119 428 GLN f O 1
ATOM 2018 N N . ILE A 1 429 ? 231.88646 146.21440 170.78033 1.000 103.52484 429 ILE f N 1
ATOM 2019 C CA . ILE A 1 429 ? 232.04369 147.63937 170.50618 1.000 93.68275 429 ILE f CA 1
ATOM 2020 C C . ILE A 1 429 ? 233.48848 147.93425 170.12242 1.000 99.18092 429 ILE f C 1
ATOM 2021 O O . ILE A 1 429 ? 233.76238 148.88218 169.37762 1.000 110.59950 429 ILE f O 1
ATOM 2026 N N . ASP A 1 430 ? 234.42069 147.10812 170.60563 1.000 113.88015 430 ASP f N 1
ATOM 2027 C CA . ASP A 1 430 ? 235.83995 147.41186 170.44012 1.000 118.82852 430 ASP f CA 1
ATOM 2028 C C . ASP A 1 430 ? 236.24177 147.50059 168.97334 1.000 124.00562 430 ASP f C 1
ATOM 2029 O O . ASP A 1 430 ? 237.22403 148.17356 168.64090 1.000 127.91981 430 ASP f O 1
ATOM 2034 N N . LYS A 1 431 ? 235.50281 146.83538 168.08364 1.000 120.80596 431 LYS f N 1
ATOM 2035 C CA . LYS A 1 431 ? 235.80598 146.93401 166.65996 1.000 118.03539 431 LYS f CA 1
ATOM 2036 C C . LYS A 1 431 ? 235.64102 148.36478 166.16306 1.000 123.59941 431 LYS f C 1
ATOM 2037 O O . LYS A 1 431 ? 236.44308 148.84636 165.35459 1.000 125.35977 431 LYS f O 1
ATOM 2043 N N . TYR A 1 432 ? 234.61421 149.06449 166.64566 1.000 114.28192 432 TYR f N 1
ATOM 2044 C CA . TYR A 1 432 ? 234.35155 150.43167 166.21888 1.000 108.55233 432 TYR f CA 1
ATOM 2045 C C . TYR A 1 432 ? 235.22072 151.45932 166.92988 1.000 104.64396 432 TYR f C 1
ATOM 2046 O O . TYR A 1 432 ? 235.24007 152.62093 166.51169 1.000 109.66368 432 TYR f O 1
ATOM 2055 N N . LEU A 1 433 ? 235.93553 151.06924 167.98593 1.000 110.27831 433 LEU f N 1
ATOM 2056 C CA . LEU A 1 433 ? 236.84386 151.99186 168.65534 1.000 112.62905 433 LEU f CA 1
ATOM 2057 C C . LEU A 1 433 ? 238.06560 152.32808 167.81358 1.000 118.08761 433 LEU f C 1
ATOM 2058 O O . LEU A 1 433 ? 238.75608 153.30579 168.11887 1.000 117.42706 433 LEU f O 1
ATOM 2063 N N . TYR A 1 434 ? 238.34872 151.54873 166.77310 1.000 135.33817 434 TYR f N 1
ATOM 2064 C CA . TYR A 1 434 ? 239.52275 151.74455 165.93678 1.000 136.07453 434 TYR f CA 1
ATOM 2065 C C . TYR A 1 434 ? 239.21987 152.54735 164.68118 1.000 136.60361 434 TYR f C 1
ATOM 2066 O O . TYR A 1 434 ? 240.09941 152.70002 163.82818 1.000 140.40513 434 TYR f O 1
ATOM 2075 N N . SER A 1 435 ? 238.00059 153.05795 164.54812 1.000 126.98949 435 SER f N 1
ATOM 2076 C CA . SER A 1 435 ? 237.61256 153.76788 163.33950 1.000 131.34405 435 SER f CA 1
ATOM 2077 C C . SER A 1 435 ? 238.39762 155.06228 163.18694 1.000 135.39859 435 SER f C 1
ATOM 2078 O O . SER A 1 435 ? 238.68275 155.75673 164.16599 1.000 134.81870 435 SER f O 1
ATOM 2081 N N . SER A 1 436 ? 238.75137 155.38151 161.94171 1.000 137.15090 436 SER f N 1
ATOM 2082 C CA . SER A 1 436 ? 239.32686 156.68278 161.63508 1.000 134.53754 436 SER f CA 1
ATOM 2083 C C . SER A 1 436 ? 238.27560 157.78156 161.61902 1.000 132.73626 436 SER f C 1
ATOM 2084 O O . SER A 1 436 ? 238.63202 158.96448 161.62919 1.000 129.88881 436 SER f O 1
ATOM 2087 N N . GLU A 1 437 ? 236.99689 157.41412 161.59170 1.000 128.77378 437 GLU f N 1
ATOM 2088 C CA . GLU A 1 437 ? 235.91259 158.38336 161.62973 1.000 126.32618 437 GLU f CA 1
ATOM 2089 C C . GLU A 1 437 ? 235.61401 158.78175 163.06877 1.000 129.66156 437 GLU f C 1
ATOM 2090 O O . GLU A 1 437 ? 235.42489 157.92193 163.93443 1.000 132.14586 437 GLU f O 1
ATOM 2096 N N . ASP A 1 438 ? 235.57573 160.09117 163.32206 1.000 120.84562 438 ASP f N 1
ATOM 2097 C CA . ASP A 1 438 ? 235.31729 160.57692 164.67273 1.000 119.31504 438 ASP f CA 1
ATOM 2098 C C . ASP A 1 438 ? 233.90552 160.24660 165.13887 1.000 118.50175 438 ASP f C 1
ATOM 2099 O O . ASP A 1 438 ? 233.70819 159.90004 166.30965 1.000 120.69195 438 ASP f O 1
ATOM 2104 N N . TYR A 1 439 ? 232.91568 160.35187 164.25001 1.000 115.96889 439 TYR f N 1
ATOM 2105 C CA . TYR A 1 439 ? 231.53539 160.11296 164.65703 1.000 114.53863 439 TYR f CA 1
ATOM 2106 C C . TYR A 1 439 ? 231.33276 158.68008 165.13435 1.000 120.11446 439 TYR f C 1
ATOM 2107 O O . TYR A 1 439 ? 230.74165 158.45767 166.19511 1.000 120.88566 439 TYR f O 1
ATOM 2116 N N . ILE A 1 440 ? 231.84085 157.69715 164.38754 1.000 116.86322 440 ILE f N 1
ATOM 2117 C CA . ILE A 1 440 ? 231.71664 156.30722 164.81926 1.000 106.82994 440 ILE f CA 1
ATOM 2118 C C . ILE A 1 440 ? 232.50510 156.06776 166.09876 1.000 103.17442 440 ILE f C 1
ATOM 2119 O O . ILE A 1 440 ? 232.04385 155.35930 166.99754 1.000 112.70115 440 ILE f O 1
ATOM 2124 N N . LYS A 1 441 ? 233.69858 156.65012 166.21101 1.000 96.96927 441 LYS f N 1
ATOM 2125 C CA . LYS A 1 441 ? 234.51470 156.40095 167.39445 1.000 97.34510 441 LYS f CA 1
ATOM 2126 C C . LYS A 1 441 ? 233.82281 156.91012 168.65431 1.000 105.50119 441 LYS f C 1
ATOM 2127 O O . LYS A 1 441 ? 233.73524 156.19842 169.66210 1.000 118.73121 441 LYS f O 1
ATOM 2133 N N . SER A 1 442 ? 233.28957 158.13075 168.60849 1.000 112.83290 442 SER f N 1
ATOM 2134 C CA . SER A 1 442 ? 232.62238 158.65927 169.79261 1.000 109.62851 442 SER f CA 1
ATOM 2135 C C . SER A 1 442 ? 231.24949 158.03673 170.01439 1.000 104.51206 442 SER f C 1
ATOM 2136 O O . SER A 1 442 ? 230.82284 157.89620 171.16551 1.000 113.64367 442 SER f O 1
ATOM 2139 N N . GLY A 1 443 ? 230.54880 157.64049 168.95062 1.000 92.55190 443 GLY f N 1
ATOM 2140 C CA . GLY A 1 443 ? 229.32811 156.87847 169.13950 1.000 96.24629 443 GLY f CA 1
ATOM 2141 C C . GLY A 1 443 ? 229.58965 155.54619 169.81139 1.000 96.10366 443 GLY f C 1
ATOM 2142 O O . GLY A 1 443 ? 228.81087 155.09955 170.65224 1.000 105.68198 443 GLY f O 1
ATOM 2143 N N . ALA A 1 444 ? 230.70687 154.90531 169.46841 1.000 93.14321 444 ALA f N 1
ATOM 2144 C CA . ALA A 1 444 ? 231.08349 153.65954 170.12188 1.000 93.67649 444 ALA f CA 1
ATOM 2145 C C . ALA A 1 444 ? 231.53860 153.89234 171.55532 1.000 98.31630 444 ALA f C 1
ATOM 2146 O O . ALA A 1 444 ? 231.33359 153.03098 172.41337 1.000 112.30481 444 ALA f O 1
ATOM 2148 N N . LEU A 1 445 ? 232.16586 155.03524 171.83520 1.000 84.34880 445 LEU f N 1
ATOM 2149 C CA . LEU A 1 445 ? 232.46825 155.37665 173.22308 1.000 89.20964 445 LEU f CA 1
ATOM 2150 C C . LEU A 1 445 ? 231.18694 155.54214 174.03360 1.000 94.28588 445 LEU f C 1
ATOM 2151 O O . LEU A 1 445 ? 231.08070 155.05039 175.16668 1.000 98.48814 445 LEU f O 1
ATOM 2156 N N . LEU A 1 446 ? 230.19598 156.22504 173.45981 1.000 85.84924 446 LEU f N 1
ATOM 2157 C CA . LEU A 1 446 ? 228.89820 156.33485 174.11358 1.000 82.16142 446 LEU f CA 1
ATOM 2158 C C . LEU A 1 446 ? 228.24078 154.97087 174.26573 1.000 88.18674 446 LEU f C 1
ATOM 2159 O O . LEU A 1 446 ? 227.55563 154.72068 175.25958 1.000 96.33667 446 LEU f O 1
ATOM 2164 N N . ALA A 1 447 ? 228.43433 154.08103 173.29204 1.000 93.37311 447 ALA f N 1
ATOM 2165 C CA . ALA A 1 447 ? 227.92164 152.72040 173.40720 1.000 88.82707 447 ALA f CA 1
ATOM 2166 C C . ALA A 1 447 ? 228.59101 151.96345 174.54565 1.000 93.24809 447 ALA f C 1
ATOM 2167 O O . ALA A 1 447 ? 227.92878 151.20408 175.25945 1.000 103.66734 447 ALA f O 1
ATOM 2169 N N . CYS A 1 448 ? 229.90222 152.14190 174.71500 1.000 98.77675 448 CYS f N 1
ATOM 2170 C CA . CYS A 1 448 ? 230.59811 151.54628 175.85077 1.000 103.04878 448 CYS f CA 1
ATOM 2171 C C . CYS A 1 448 ? 230.03369 152.06476 177.16338 1.000 101.58054 448 CYS f C 1
ATOM 2172 O O . CYS A 1 448 ? 229.84788 151.29988 178.11660 1.000 100.23156 448 CYS f O 1
ATOM 2175 N N . GLY A 1 449 ? 229.76708 153.36807 177.23363 1.000 94.42090 449 GLY f N 1
ATOM 2176 C CA . GLY A 1 449 ? 229.14186 153.91548 178.42683 1.000 95.50073 449 GLY f CA 1
ATOM 2177 C C . GLY A 1 449 ? 227.75405 153.35189 178.67332 1.000 88.60156 449 GLY f C 1
ATOM 2178 O O . GLY A 1 449 ? 227.39652 153.03138 179.80947 1.000 93.87837 449 GLY f O 1
ATOM 2179 N N . ILE A 1 450 ? 226.95642 153.22414 177.61202 1.000 87.30248 450 ILE f N 1
ATOM 2180 C CA . ILE A 1 450 ? 225.59986 152.69534 177.72925 1.000 86.07131 450 ILE f CA 1
ATOM 2181 C C . ILE A 1 450 ? 225.62904 151.25500 178.21609 1.000 92.27372 450 ILE f C 1
ATOM 2182 O O . ILE A 1 450 ? 224.82329 150.84949 179.06229 1.000 95.29213 450 ILE f O 1
ATOM 2187 N N . VAL A 1 451 ? 226.55696 150.46090 177.68337 1.000 102.53903 451 VAL f N 1
ATOM 2188 C CA . VAL A 1 451 ? 226.64415 149.04755 178.03274 1.000 97.05559 451 VAL f CA 1
ATOM 2189 C C . VAL A 1 451 ? 226.86884 148.87998 179.53003 1.000 99.47083 451 VAL f C 1
ATOM 2190 O O . VAL A 1 451 ? 226.29970 147.98229 180.16284 1.000 101.80025 451 VAL f O 1
ATOM 2194 N N . ASN A 1 452 ? 227.67893 149.75262 180.12381 1.000 100.12027 452 ASN f N 1
ATOM 2195 C CA . ASN A 1 452 ? 227.98323 149.67702 181.54566 1.000 95.74020 452 ASN f CA 1
ATOM 2196 C C . ASN A 1 452 ? 226.92101 150.32812 182.42156 1.000 102.44370 452 ASN f C 1
ATOM 2197 O O . ASN A 1 452 ? 227.05885 150.30246 183.64839 1.000 104.36899 452 ASN f O 1
ATOM 2202 N N . SER A 1 453 ? 225.87995 150.91186 181.83513 1.000 93.33834 453 SER f N 1
ATOM 2203 C CA . SER A 1 453 ? 224.83017 151.53586 182.62830 1.000 91.38669 453 SER f CA 1
ATOM 2204 C C . SER A 1 453 ? 224.05070 150.48634 183.40878 1.000 100.69950 453 SER f C 1
ATOM 2205 O O . SER A 1 453 ? 223.71196 149.42257 182.88462 1.000 112.71185 453 SER f O 1
ATOM 2208 N N . GLY A 1 454 ? 223.76168 150.79424 184.66974 1.000 96.78759 454 GLY f N 1
ATOM 2209 C CA . GLY A 1 454 ? 223.04521 149.86944 185.52504 1.000 91.42372 454 GLY f CA 1
ATOM 2210 C C . GLY A 1 454 ? 223.96444 148.91237 186.25352 1.000 96.34364 454 GLY f C 1
ATOM 2211 O O . GLY A 1 454 ? 224.02795 148.91508 187.48577 1.000 107.15239 454 GLY f O 1
ATOM 2212 N N . VAL A 1 455 ? 224.68343 148.08457 185.49608 1.000 94.93526 455 VAL f N 1
ATOM 2213 C CA . VAL A 1 455 ? 225.62842 147.14969 186.09017 1.000 94.63893 455 VAL f CA 1
ATOM 2214 C C . VAL A 1 455 ? 226.80334 147.91562 186.68000 1.000 101.09264 455 VAL f C 1
ATOM 2215 O O . VAL A 1 45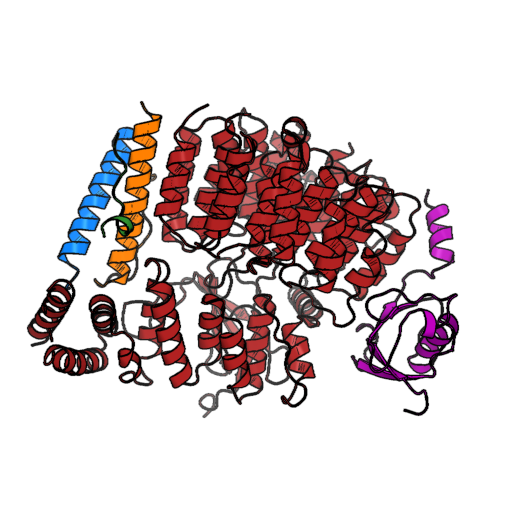5 ? 227.30244 148.88072 186.08652 1.000 113.07277 455 VAL f O 1
ATOM 2219 N N . ARG A 1 456 ? 227.24962 147.49214 187.85701 1.000 111.46934 456 ARG f N 1
ATOM 2220 C CA . ARG A 1 456 ? 228.37009 148.11861 188.55283 1.000 114.62813 456 ARG f CA 1
ATOM 2221 C C . ARG A 1 456 ? 229.53399 147.13028 188.55740 1.000 118.04389 456 ARG f C 1
ATOM 2222 O O . ARG A 1 456 ? 229.68015 146.32229 189.47510 1.000 120.79931 456 ARG f O 1
ATOM 2230 N N . ASN A 1 457 ? 230.36102 147.19744 187.51836 1.000 126.96674 457 ASN f N 1
ATOM 2231 C CA . ASN A 1 457 ? 231.53038 146.33444 187.44131 1.000 126.34980 457 ASN f CA 1
ATOM 2232 C C . ASN A 1 457 ? 232.60667 146.81144 188.40810 1.000 127.18067 457 ASN f C 1
ATOM 2233 O O . ASN A 1 457 ? 232.77827 148.01285 188.63005 1.000 129.08309 457 ASN f O 1
ATOM 2238 N N . GLU A 1 458 ? 233.33569 145.85568 188.98824 1.000 136.53867 458 GLU f N 1
ATOM 2239 C CA . GLU A 1 458 ? 234.34690 146.20221 189.98129 1.000 135.35223 458 GLU f CA 1
ATOM 2240 C C . GLU A 1 458 ? 235.58851 146.80985 189.34205 1.000 136.88308 458 GLU f C 1
ATOM 2241 O O . GLU A 1 458 ? 236.24648 147.65643 189.95670 1.000 138.60701 458 GLU f O 1
ATOM 2247 N N . CYS A 1 459 ? 235.92448 146.40011 188.12132 1.000 133.72732 459 CYS f N 1
ATOM 2248 C CA . CYS A 1 459 ? 237.14994 146.84666 187.47408 1.000 132.70066 459 CYS f CA 1
ATOM 2249 C C . CYS A 1 459 ? 237.00230 148.17498 186.74695 1.000 132.15996 459 CYS f C 1
ATOM 2250 O O . CYS A 1 459 ? 238.00665 148.70628 186.26037 1.000 133.00909 459 CYS f O 1
ATOM 2253 N N . ASP A 1 460 ? 235.78653 148.71314 186.65630 1.000 127.93432 460 ASP f N 1
ATOM 2254 C CA . ASP A 1 460 ? 235.51750 150.00406 186.03320 1.000 128.40983 460 ASP f CA 1
ATOM 2255 C C . ASP A 1 460 ? 235.99600 150.03140 184.58622 1.000 127.94138 460 ASP f C 1
ATOM 2256 O O . ASP A 1 460 ? 236.96263 150.73494 184.26784 1.000 129.58265 460 ASP f O 1
ATOM 2261 N N . PRO A 1 461 ? 235.35714 149.28262 183.68286 1.000 116.72929 461 PRO f N 1
ATOM 2262 C CA . PRO A 1 461 ? 235.79601 149.32900 182.27956 1.000 114.31674 461 PRO f CA 1
ATOM 2263 C C . PRO A 1 461 ? 235.44805 150.63659 181.59485 1.000 114.56630 461 PRO f C 1
ATOM 2264 O O . PRO A 1 461 ? 236.22725 151.12257 180.76483 1.000 114.62460 461 PRO f O 1
ATOM 2268 N N . ALA A 1 462 ? 234.28740 151.21598 181.91130 1.000 108.81304 462 ALA f N 1
ATOM 2269 C CA . ALA A 1 462 ? 233.90195 152.48283 181.29981 1.000 104.28474 462 ALA f CA 1
ATOM 2270 C C . ALA A 1 462 ? 234.86700 153.59506 181.68408 1.000 109.15962 462 ALA f C 1
ATOM 2271 O O . ALA A 1 462 ? 235.24284 154.41929 180.84311 1.000 115.61625 462 ALA f O 1
ATOM 2273 N N . LEU A 1 463 ? 235.28106 153.63556 182.95094 1.000 115.05926 463 LEU f N 1
ATOM 2274 C CA . LEU A 1 463 ? 236.28189 154.60388 183.37721 1.000 117.47725 463 LEU f CA 1
ATOM 2275 C C . LEU A 1 463 ? 237.64794 154.33931 182.76163 1.000 122.34964 463 LEU f C 1
ATOM 2276 O O . LEU A 1 463 ? 238.50133 155.23018 182.78402 1.000 126.51974 463 LEU f O 1
ATOM 2281 N N . ALA A 1 464 ? 237.87950 153.14601 182.22073 1.000 117.12513 464 ALA f N 1
ATOM 2282 C CA . ALA A 1 464 ? 239.14686 152.85241 181.56748 1.000 112.90934 464 ALA f CA 1
ATOM 2283 C C . ALA A 1 464 ? 239.13125 153.21602 180.09014 1.000 114.10436 464 ALA f C 1
ATOM 2284 O O . ALA A 1 464 ? 240.13962 153.69303 179.55966 1.000 118.21189 464 ALA f O 1
ATOM 2286 N N . LEU A 1 465 ? 238.00464 153.00222 179.41418 1.000 111.03522 465 LEU f N 1
ATOM 2287 C CA . LEU A 1 465 ? 237.92560 153.28004 177.98568 1.000 111.36581 465 LEU f CA 1
ATOM 2288 C C . LEU A 1 465 ? 237.64540 154.74704 177.68442 1.000 115.99705 465 LEU f C 1
ATOM 2289 O O . LEU A 1 465 ? 238.27387 155.32346 176.79090 1.000 120.71870 465 LEU f O 1
ATOM 2294 N N . LEU A 1 466 ? 236.71693 155.36589 178.41043 1.000 102.97630 466 LEU f N 1
ATOM 2295 C CA . LEU A 1 466 ? 236.25071 156.70426 178.07540 1.000 99.14013 466 LEU f CA 1
ATOM 2296 C C . LEU A 1 466 ? 237.02243 157.81585 178.77360 1.000 102.09988 466 LEU f C 1
ATOM 2297 O O . LEU A 1 466 ? 236.77933 158.98989 178.47806 1.000 112.33141 466 LEU f O 1
ATOM 2302 N N . SER A 1 467 ? 237.94008 157.48738 179.68397 1.000 105.62497 467 SER f N 1
ATOM 2303 C CA . SER A 1 467 ? 238.63111 158.53285 180.43258 1.000 113.13851 467 SER f CA 1
ATOM 2304 C C . SER A 1 467 ? 239.61395 159.29655 179.55520 1.000 118.92406 467 SER f C 1
ATOM 2305 O O . SER A 1 467 ? 239.80398 160.50438 179.73470 1.000 122.57805 467 SER f O 1
ATOM 2308 N N . ASP A 1 468 ? 240.25390 158.61374 178.60698 1.000 117.34244 468 ASP f N 1
ATOM 2309 C CA . ASP A 1 468 ? 241.28887 159.25310 177.80539 1.000 116.46184 468 ASP f CA 1
ATOM 2310 C C . ASP A 1 468 ? 240.73171 160.21457 176.76571 1.000 117.20029 468 ASP f C 1
ATOM 2311 O O . ASP A 1 468 ? 241.50862 160.96700 176.16890 1.000 121.66378 468 ASP f O 1
ATOM 2316 N N . TYR A 1 469 ? 239.42078 160.21471 176.53431 1.000 108.25726 469 TYR f N 1
ATOM 2317 C CA . TYR A 1 469 ? 238.81613 161.04952 175.50608 1.000 112.37073 469 TYR f CA 1
ATOM 2318 C C . TYR A 1 469 ? 237.96312 162.17465 176.07850 1.000 115.88967 469 TYR f C 1
ATOM 2319 O O . TYR A 1 469 ? 237.22823 162.82281 175.32690 1.000 120.55513 469 TYR f O 1
ATOM 2328 N N . VAL A 1 470 ? 238.03749 162.42460 177.38711 1.000 117.07181 470 VAL f N 1
ATOM 2329 C CA . VAL A 1 470 ? 237.26732 163.51874 177.96941 1.000 113.47528 470 VAL f CA 1
ATOM 2330 C C . VAL A 1 470 ? 237.93051 164.86985 177.74666 1.000 119.32916 470 VAL f C 1
ATOM 2331 O O . VAL A 1 470 ? 237.26540 165.90440 177.87333 1.000 121.39210 470 VAL f O 1
ATOM 2335 N N . LEU A 1 471 ? 239.22364 164.89145 177.42776 1.000 121.71950 471 LEU f N 1
ATOM 2336 C CA . LEU A 1 471 ? 239.95016 166.11990 177.13246 1.000 121.52742 471 LEU f CA 1
ATOM 2337 C C . LEU A 1 471 ? 240.52726 166.08735 175.72175 1.000 121.99195 471 LEU f C 1
ATOM 2338 O O . LEU A 1 471 ? 241.55600 166.70676 175.44574 1.000 120.56352 471 LEU f O 1
ATOM 2343 N N . HIS A 1 472 ? 239.86917 165.36217 174.82333 1.000 126.68502 472 HIS f N 1
ATOM 2344 C CA . HIS A 1 472 ? 240.34104 165.23798 173.45383 1.000 125.25875 472 HIS f CA 1
ATOM 2345 C C . HIS A 1 472 ? 240.15837 166.54846 172.69795 1.000 125.94264 472 HIS f C 1
ATOM 2346 O O . HIS A 1 472 ? 239.35982 167.40708 173.07902 1.000 126.94596 472 HIS f O 1
ATOM 2353 N N . ASN A 1 473 ? 240.92619 166.70263 171.61773 1.000 126.03193 473 ASN f N 1
ATOM 2354 C CA . ASN A 1 473 ? 240.79384 167.89459 170.78714 1.000 124.25693 473 ASN f CA 1
ATOM 2355 C C . ASN A 1 473 ? 239.43105 167.94657 170.10862 1.000 123.09131 473 ASN f C 1
ATOM 2356 O O . ASN A 1 473 ? 238.80735 169.01137 170.03202 1.000 123.83149 473 ASN f O 1
ATOM 2361 N N . SER A 1 474 ? 238.95236 166.80937 169.61194 1.000 124.69805 474 SER f N 1
ATOM 2362 C CA . SER A 1 474 ? 237.66405 166.77342 168.93438 1.000 126.43235 474 SER f CA 1
ATOM 2363 C C . SER A 1 474 ? 236.53179 166.90404 169.94317 1.000 127.72478 474 SER f C 1
ATOM 2364 O O . SER A 1 474 ? 236.51119 166.20949 170.96318 1.000 129.11047 474 SER f O 1
ATOM 2367 N N . ASN A 1 475 ? 235.58463 167.79886 169.65592 1.000 121.70643 475 ASN f N 1
ATOM 2368 C CA . ASN A 1 475 ? 234.44597 167.96789 170.55051 1.000 120.37296 475 ASN f CA 1
ATOM 2369 C C . ASN A 1 475 ? 233.49415 166.78270 170.48135 1.000 119.59040 475 ASN f C 1
ATOM 2370 O O . ASN A 1 475 ? 232.75270 166.53595 171.43529 1.000 124.20158 475 ASN f O 1
ATOM 2375 N N . THR A 1 476 ? 233.48621 166.04873 169.36658 1.000 113.61019 476 THR f N 1
ATOM 2376 C CA . THR A 1 476 ? 232.67718 164.83563 169.29262 1.000 112.29453 476 THR f CA 1
ATOM 2377 C C . THR A 1 476 ? 233.24234 163.74441 170.19338 1.000 114.13421 476 THR f C 1
ATOM 2378 O O . THR A 1 476 ? 232.48625 163.00371 170.83719 1.000 115.94321 476 THR f O 1
ATOM 2382 N N . MET A 1 477 ? 234.57311 163.61987 170.23320 1.000 119.98240 477 MET f N 1
ATOM 2383 C CA . MET A 1 477 ? 235.21425 162.70394 171.17060 1.000 119.86630 477 MET f CA 1
ATOM 2384 C C . MET A 1 477 ? 234.72847 162.95673 172.59015 1.000 122.25426 477 MET f C 1
ATOM 2385 O O . MET A 1 477 ? 234.32928 162.02504 173.29801 1.000 126.12806 477 MET f O 1
ATOM 2390 N N . ARG A 1 478 ? 234.75385 164.21954 173.01841 1.000 119.25440 478 ARG f N 1
ATOM 2391 C CA . ARG A 1 478 ? 234.27092 164.57909 174.34465 1.000 114.61784 478 ARG f CA 1
ATOM 2392 C C . ARG A 1 478 ? 232.77730 164.32985 174.47899 1.000 108.86558 478 ARG f C 1
ATOM 2393 O O . ARG A 1 478 ? 232.31682 163.86816 175.52729 1.000 109.85195 478 ARG f O 1
ATOM 2401 N N . LEU A 1 479 ? 232.01314 164.62759 173.42957 1.000 101.51646 479 LEU f N 1
ATOM 2402 C CA . LEU A 1 479 ? 230.56374 164.49464 173.48560 1.000 97.74199 479 LEU f CA 1
ATOM 2403 C C . LEU A 1 479 ? 230.15700 163.05857 173.76929 1.000 101.69363 479 LEU f C 1
ATOM 2404 O O . LEU A 1 479 ? 229.30993 162.79822 174.63085 1.000 108.33446 479 LEU f O 1
ATOM 2409 N N . GLY A 1 480 ? 230.75016 162.11036 173.04553 1.000 101.33980 480 GLY f N 1
ATOM 2410 C CA . GLY A 1 480 ? 230.49133 160.71219 173.33023 1.000 101.50239 480 GLY f CA 1
ATOM 2411 C C . GLY A 1 480 ? 231.00764 160.24646 174.67238 1.000 97.35778 480 GLY f C 1
ATOM 2412 O O . GLY A 1 480 ? 230.27726 159.57167 175.40551 1.000 101.85416 480 GLY f O 1
ATOM 2413 N N . SER A 1 481 ? 232.23896 160.62166 175.02060 1.000 97.50024 481 SER f N 1
ATOM 2414 C CA . SER A 1 481 ? 232.88873 160.10260 176.21802 1.000 91.90619 481 SER f CA 1
ATOM 2415 C C . SER A 1 481 ? 232.20095 160.57641 177.49072 1.000 100.62091 481 SER f C 1
ATOM 2416 O O . SER A 1 481 ? 231.95542 159.77884 178.40053 1.000 110.12165 481 SER f O 1
ATOM 2419 N N . ILE A 1 482 ? 231.89851 161.87307 177.58218 1.000 106.93432 482 ILE f N 1
ATOM 2420 C CA . ILE A 1 482 ? 231.29728 162.41084 178.79947 1.000 102.62476 482 ILE f CA 1
ATOM 2421 C C . ILE A 1 482 ? 229.92042 161.80148 179.02305 1.000 95.22751 482 ILE f C 1
ATOM 2422 O O . ILE A 1 482 ? 229.57460 161.39727 180.13860 1.000 93.70316 482 ILE f O 1
ATOM 2427 N N . PHE A 1 483 ? 229.11405 161.72277 177.96364 1.000 86.69408 483 PHE f N 1
ATOM 2428 C CA . PHE A 1 483 ? 227.77522 161.16454 178.10875 1.000 82.21427 483 PHE f CA 1
ATOM 2429 C C . PHE A 1 483 ? 227.83097 159.67928 178.44180 1.000 99.79999 483 PHE f C 1
ATOM 2430 O O . PHE A 1 483 ? 227.03843 159.18937 179.25594 1.000 101.96666 483 PHE f O 1
ATOM 2438 N N . GLY A 1 484 ? 228.76278 158.94357 177.82956 1.000 105.80325 484 GLY f N 1
ATOM 2439 C CA . GLY A 1 484 ? 228.91380 157.54064 178.17240 1.000 98.24238 484 GLY f CA 1
ATOM 2440 C C . GLY A 1 484 ? 229.33533 157.33679 179.61370 1.000 102.93232 484 GLY f C 1
ATOM 2441 O O . GLY A 1 484 ? 228.81536 156.45843 180.30349 1.000 111.20619 484 GLY f O 1
ATOM 2442 N N . LEU A 1 485 ? 230.27986 158.14973 180.09074 1.000 95.71960 485 LEU f N 1
ATOM 2443 C CA . LEU A 1 485 ? 230.71231 158.04386 181.47856 1.000 84.80184 485 LEU f CA 1
ATOM 2444 C C . LEU A 1 485 ? 229.59494 158.42262 182.43768 1.000 92.21632 485 LEU f C 1
ATOM 2445 O O . LEU A 1 485 ? 229.47501 157.83142 183.51611 1.000 107.04264 485 LEU f O 1
ATOM 2450 N N . GLY A 1 486 ? 228.77563 159.40741 182.06973 1.000 87.92332 486 GLY f N 1
ATOM 2451 C CA . GLY A 1 486 ? 227.64391 159.76259 182.90631 1.000 85.86274 486 GLY f CA 1
ATOM 2452 C C . GLY A 1 486 ? 226.60540 158.66178 182.97751 1.000 86.95755 486 GLY f C 1
ATOM 2453 O O . GLY A 1 486 ? 226.08213 158.36193 184.05203 1.000 100.36972 486 GLY f O 1
ATOM 2454 N N . LEU A 1 487 ? 226.29137 158.04481 181.83693 1.000 85.56096 487 LEU f N 1
ATOM 2455 C CA . LEU A 1 487 ? 225.32637 156.94975 181.83669 1.000 86.81560 487 LEU f CA 1
ATOM 2456 C C . LEU A 1 487 ? 225.85993 155.73724 182.58886 1.000 94.69391 487 LEU f C 1
ATOM 2457 O O . LEU A 1 487 ? 225.11291 155.07346 183.31626 1.000 99.86916 487 LEU f O 1
ATOM 2462 N N . ALA A 1 488 ? 227.14712 155.42940 182.42064 1.000 94.78704 488 ALA f N 1
ATOM 2463 C CA . ALA A 1 488 ? 227.72061 154.25072 183.06030 1.000 93.89163 488 ALA f CA 1
ATOM 2464 C C . ALA A 1 488 ? 227.72613 154.38350 184.57676 1.000 94.70353 488 ALA f C 1
ATOM 2465 O O . ALA A 1 488 ? 227.40720 153.42706 185.29208 1.000 106.20440 488 ALA f O 1
ATOM 2467 N N . TYR A 1 489 ? 228.08674 155.55893 185.08719 1.000 84.22639 489 TYR f N 1
ATOM 2468 C CA . TYR A 1 489 ? 228.20891 155.78636 186.52070 1.000 91.62723 489 TYR f CA 1
ATOM 2469 C C . TYR A 1 489 ? 227.09776 156.68242 187.05381 1.000 98.13425 489 TYR f C 1
ATOM 2470 O O . TYR A 1 489 ? 227.28822 157.39819 188.03854 1.000 102.04209 489 TYR f O 1
ATOM 2479 N N . ALA A 1 490 ? 225.93539 156.65280 186.41110 1.000 98.31832 490 ALA f N 1
ATOM 2480 C CA . ALA A 1 490 ? 224.80664 157.44284 186.87566 1.000 93.34285 490 ALA f CA 1
ATOM 2481 C C . ALA A 1 490 ? 224.30621 156.91947 188.21455 1.000 93.75611 490 ALA f C 1
ATOM 2482 O O . ALA A 1 490 ? 224.22292 155.70866 188.43539 1.000 95.62572 490 ALA f O 1
ATOM 2484 N N . GLY A 1 491 ? 223.97223 157.84329 189.11114 1.000 100.34936 491 GLY f N 1
ATOM 2485 C CA . GLY A 1 491 ? 223.51763 157.46489 190.43712 1.000 100.25833 491 GLY f CA 1
ATOM 2486 C C . GLY A 1 491 ? 224.55836 156.74166 191.25766 1.000 100.38497 491 GLY f C 1
ATOM 2487 O O . GLY A 1 491 ? 224.21151 155.87260 192.06360 1.000 103.87633 491 GLY f O 1
ATOM 2488 N N . SER A 1 492 ? 225.83243 157.08033 191.07741 1.000 95.85015 492 SER f N 1
ATOM 2489 C CA . SER A 1 492 ? 226.91880 156.43203 191.79635 1.000 96.40845 492 SER f CA 1
ATOM 2490 C C . SER A 1 492 ? 227.67679 157.36243 192.72645 1.000 96.59703 492 SER f C 1
ATOM 2491 O O . SER A 1 492 ? 228.25721 156.88995 193.70544 1.000 100.79659 492 SER f O 1
ATOM 2494 N N . ASN A 1 493 ? 227.68266 158.66586 192.44330 1.000 109.01568 493 ASN f N 1
ATOM 2495 C CA . ASN A 1 493 ? 228.37763 159.65459 193.26789 1.000 113.04639 493 ASN f CA 1
ATOM 2496 C C . ASN A 1 493 ? 229.84739 159.28599 193.44958 1.000 116.05699 493 ASN f C 1
ATOM 2497 O O . ASN A 1 493 ? 230.42016 159.43131 194.53109 1.000 117.83549 493 ASN f O 1
ATOM 2502 N N . ARG A 1 494 ? 230.46478 158.80137 192.37631 1.000 115.31490 494 ARG f N 1
ATOM 2503 C CA . ARG A 1 494 ? 231.85833 158.38562 192.42960 1.000 114.01311 494 ARG f CA 1
ATOM 2504 C C . ARG A 1 494 ? 232.76900 159.60515 192.41919 1.000 114.55305 494 ARG f C 1
ATOM 2505 O O . ARG A 1 494 ? 232.65352 160.47039 191.54679 1.000 117.71820 494 ARG f O 1
ATOM 2513 N N . GLU A 1 495 ? 233.67571 159.67068 193.39533 1.000 124.10492 495 GLU f N 1
ATOM 2514 C CA . GLU A 1 495 ? 234.57002 160.81843 193.49915 1.000 125.07942 495 GLU f CA 1
ATOM 2515 C C . GLU A 1 495 ? 235.54156 160.87886 192.32665 1.000 127.99084 495 GLU f C 1
ATOM 2516 O O . GLU A 1 495 ? 235.80937 161.96129 191.79367 1.000 129.26773 495 GLU f O 1
ATOM 2522 N N . ASP A 1 496 ? 236.08229 159.73017 191.91283 1.000 125.09799 496 ASP f N 1
ATOM 2523 C CA . ASP A 1 496 ? 237.07036 159.72525 190.83794 1.000 120.98020 496 ASP f CA 1
ATOM 2524 C C . ASP A 1 496 ? 236.46404 160.19159 189.52005 1.000 122.09681 496 ASP f C 1
ATOM 2525 O O . ASP A 1 496 ? 237.05865 161.01154 188.81002 1.000 131.32043 496 ASP f O 1
ATOM 2530 N N . VAL A 1 497 ? 235.27570 159.68905 189.18103 1.000 109.40121 497 VAL f N 1
ATOM 2531 C CA . VAL A 1 497 ? 234.63489 160.07887 187.92917 1.000 110.01201 497 VAL f CA 1
ATOM 2532 C C . VAL A 1 497 ? 234.28527 161.56110 187.94492 1.000 114.99521 497 VAL f C 1
ATOM 2533 O O . VAL A 1 497 ? 234.46840 162.26766 186.94625 1.000 116.53617 497 VAL f O 1
ATOM 2537 N N . LEU A 1 498 ? 233.76691 162.05405 189.07112 1.000 116.67130 498 LEU f N 1
ATOM 2538 C CA . LEU A 1 498 ? 233.41885 163.46718 189.16447 1.000 113.99057 498 LEU f CA 1
ATOM 2539 C C . LEU A 1 498 ? 234.65478 164.35096 189.06002 1.000 113.94316 498 LEU f C 1
ATOM 2540 O O . LEU A 1 498 ? 234.62278 165.39633 188.40361 1.000 121.66253 498 LEU f O 1
ATOM 2545 N N . THR A 1 499 ? 235.75253 163.95709 189.70753 1.000 114.09991 499 THR f N 1
ATOM 2546 C CA . THR A 1 499 ? 236.98120 164.73412 189.60248 1.000 113.99392 499 THR f CA 1
ATOM 2547 C C . THR A 1 499 ? 237.57870 164.67045 188.20572 1.000 113.13622 499 THR f C 1
ATOM 2548 O O . THR A 1 499 ? 238.27029 165.60809 187.79678 1.000 117.80072 499 THR f O 1
ATOM 2552 N N . LEU A 1 500 ? 237.33611 163.58486 187.47266 1.000 109.16089 500 LEU f N 1
ATOM 2553 C CA . LEU A 1 500 ? 237.78303 163.49199 186.09046 1.000 114.65508 500 LEU f CA 1
ATOM 2554 C C . LEU A 1 500 ? 236.91187 164.30877 185.14295 1.000 112.75146 500 LEU f C 1
ATOM 2555 O O . LEU A 1 500 ? 237.41255 164.79087 184.12193 1.000 104.53962 500 LEU f O 1
ATOM 2560 N N . LEU A 1 501 ? 235.62840 164.48188 185.46100 1.000 111.80155 501 LEU f N 1
ATOM 2561 C CA . LEU A 1 501 ? 234.70154 165.16408 184.56616 1.000 107.28688 501 LEU f CA 1
ATOM 2562 C C . LEU A 1 501 ? 234.54217 166.65274 184.84882 1.000 108.59337 501 LEU f C 1
ATOM 2563 O O . LEU A 1 501 ? 234.18147 167.39943 183.93341 1.000 111.02079 501 LEU f O 1
ATOM 2568 N N . LEU A 1 502 ? 234.78413 167.10028 186.08039 1.000 106.46583 502 LEU f N 1
ATOM 2569 C CA . LEU A 1 502 ? 234.59264 168.51269 186.40991 1.000 103.32889 502 LEU f CA 1
ATOM 2570 C C . LEU A 1 502 ? 235.47118 169.45915 185.59886 1.000 110.34353 502 LEU f C 1
ATOM 2571 O O . LEU A 1 502 ? 234.94785 170.47629 185.11181 1.000 112.92178 502 LEU f O 1
ATOM 2576 N N . PRO A 1 503 ? 236.77562 169.21903 185.41660 1.000 110.49254 503 PRO f N 1
ATOM 2577 C CA . PRO A 1 503 ? 237.58811 170.18799 184.65977 1.000 107.60351 503 PRO f CA 1
ATOM 2578 C C . PRO A 1 503 ? 237.15533 170.36158 183.21494 1.000 108.04769 503 PRO f C 1
ATOM 2579 O O . PRO A 1 503 ? 237.55813 171.34467 182.58135 1.000 110.05531 503 PRO f O 1
ATOM 2583 N N . VAL A 1 504 ? 236.35853 169.43914 182.67042 1.000 108.62074 504 VAL f N 1
ATOM 2584 C CA . VAL A 1 504 ? 235.89065 169.57156 181.29379 1.000 110.75346 504 VAL f CA 1
ATOM 2585 C C . VAL A 1 504 ? 235.03065 170.81692 181.12778 1.000 114.76218 504 VAL f C 1
ATOM 2586 O O . VAL A 1 504 ? 235.00973 171.42807 180.05238 1.000 119.67807 504 VAL f O 1
ATOM 2590 N N . MET A 1 505 ? 234.31156 171.21480 182.17912 1.000 112.67426 505 MET f N 1
ATOM 2591 C CA . MET A 1 505 ? 233.44437 172.38593 182.09039 1.000 113.20605 505 MET f CA 1
ATOM 2592 C C . MET A 1 505 ? 234.24632 173.65393 181.82956 1.000 115.74570 505 MET f C 1
ATOM 2593 O O . MET A 1 505 ? 233.91636 174.43961 180.93418 1.000 111.71781 505 MET f O 1
ATOM 2598 N N . GLY A 1 506 ? 235.30216 173.87192 182.60587 1.000 125.00860 506 GLY f N 1
ATOM 2599 C CA . GLY A 1 506 ? 236.09652 175.07372 182.48290 1.000 128.48965 506 GLY f CA 1
ATOM 2600 C C . GLY A 1 506 ? 237.13555 175.05747 181.39130 1.000 130.58910 506 GLY f C 1
ATOM 2601 O O . GLY A 1 506 ? 237.86127 176.04178 181.22659 1.000 130.76619 506 GLY f O 1
ATOM 2602 N N . ASP A 1 507 ? 237.23559 173.96485 180.64002 1.000 127.45618 507 ASP f N 1
ATOM 2603 C CA . ASP A 1 507 ? 238.20916 173.88616 179.56132 1.000 128.09563 507 ASP f CA 1
ATOM 2604 C C . ASP A 1 507 ? 237.83940 174.86118 178.45074 1.000 128.28926 507 ASP f C 1
ATOM 2605 O O . ASP A 1 507 ? 236.66984 174.97222 178.07072 1.000 126.47090 507 ASP f O 1
ATOM 2610 N N . SER A 1 508 ? 238.84304 175.57476 177.93555 1.000 132.65758 508 SER f N 1
ATOM 2611 C CA . SER A 1 508 ? 238.58943 176.57097 176.89975 1.000 134.40310 508 SER f CA 1
ATOM 2612 C C . SER A 1 508 ? 238.08440 175.92415 175.61649 1.000 133.97121 508 SER f C 1
ATOM 2613 O O . SER A 1 508 ? 237.17129 176.44657 174.96680 1.000 131.75085 508 SER f O 1
ATOM 2616 N N . LYS A 1 509 ? 238.66530 174.78580 175.23444 1.000 126.72470 509 LYS f N 1
ATOM 2617 C CA . LYS A 1 509 ? 238.26945 174.11191 174.00447 1.000 123.02188 509 LYS f CA 1
ATOM 2618 C C . LYS A 1 509 ? 236.88639 173.48443 174.09163 1.000 122.24269 509 LYS f C 1
ATOM 2619 O O . LYS A 1 509 ? 236.34800 173.07137 173.05940 1.000 122.15945 509 LYS f O 1
ATOM 2625 N N . SER A 1 510 ? 236.30275 173.40315 175.28294 1.000 115.79143 510 SER f N 1
ATOM 2626 C CA . SER A 1 510 ? 234.98579 172.80488 175.44938 1.000 114.78044 510 SER f CA 1
ATOM 2627 C C . SER A 1 510 ? 233.92000 173.76954 174.94875 1.000 115.07842 510 SER f C 1
ATOM 2628 O O . SER A 1 510 ? 233.84417 174.91356 175.40874 1.000 117.56662 510 SER f O 1
ATOM 2631 N N . SER A 1 511 ? 233.09518 173.30841 174.01426 1.000 111.22986 511 SER f N 1
ATOM 2632 C CA . SER A 1 511 ? 232.00523 174.12160 173.50608 1.000 112.48954 511 SER f CA 1
ATOM 2633 C C . SER A 1 511 ? 230.85818 174.13098 174.51045 1.000 113.89171 511 SER f C 1
ATOM 2634 O O . SER A 1 511 ? 230.89348 173.45725 175.54324 1.000 116.26885 511 SER f O 1
ATOM 2637 N N . MET A 1 512 ? 229.82195 174.91400 174.20909 1.000 115.98358 512 MET f N 1
ATOM 2638 C CA . MET A 1 512 ? 228.66609 174.95076 175.09513 1.000 118.18552 512 MET f CA 1
ATOM 2639 C C . MET A 1 512 ? 227.93924 173.61410 175.08765 1.000 115.51346 512 MET f C 1
ATOM 2640 O O . MET A 1 512 ? 227.35206 173.21620 176.10017 1.000 117.16212 512 MET f O 1
ATOM 2645 N N . GLU A 1 513 ? 227.98226 172.90682 173.95698 1.000 115.56295 513 GLU f N 1
ATOM 2646 C CA . GLU A 1 513 ? 227.46940 171.54286 173.89594 1.000 114.43044 513 GLU f CA 1
ATOM 2647 C C . GLU A 1 513 ? 228.19221 170.64140 174.88648 1.000 111.91453 513 GLU f C 1
ATOM 2648 O O . GLU A 1 513 ? 227.56261 169.87559 175.62683 1.000 114.77935 513 GLU f O 1
ATOM 2654 N N . VAL A 1 514 ? 229.52329 170.71835 174.90804 1.000 104.17476 514 VAL f N 1
ATOM 2655 C CA . VAL A 1 514 ? 230.30448 169.86547 175.79467 1.000 99.96556 514 VAL f CA 1
ATOM 2656 C C . VAL A 1 514 ? 230.06049 170.24419 177.24864 1.000 106.57388 514 VAL f C 1
ATOM 2657 O O . VAL A 1 514 ? 229.96338 169.37470 178.11930 1.000 114.31904 514 VAL f O 1
ATOM 2661 N N . ALA A 1 515 ? 229.94393 171.54230 177.53577 1.000 102.93557 515 ALA f N 1
ATOM 2662 C CA . ALA A 1 515 ? 229.64155 171.96720 178.89882 1.000 96.21070 515 ALA f CA 1
ATOM 2663 C C . ALA A 1 515 ? 228.27767 171.45671 179.34651 1.000 100.85776 515 ALA f C 1
ATOM 2664 O O . ALA A 1 515 ? 228.12346 170.98333 180.47852 1.000 106.61628 515 ALA f O 1
ATOM 2666 N N . GLY A 1 516 ? 227.27612 171.53606 178.46979 1.000 100.45271 516 GLY f N 1
ATOM 2667 C CA . GLY A 1 516 ? 225.95926 171.03639 178.82694 1.000 91.00346 516 GLY f CA 1
ATOM 2668 C C . GLY A 1 516 ? 225.94056 169.53613 179.04538 1.000 93.16704 516 GLY f C 1
ATOM 2669 O O . GLY A 1 516 ? 225.31075 169.04209 179.98526 1.000 105.95600 516 GLY f O 1
ATOM 2670 N N . VAL A 1 517 ? 226.62888 168.78811 178.18126 1.000 96.73123 517 VAL f N 1
ATOM 2671 C CA . VAL A 1 517 ? 226.66763 167.33894 178.34621 1.000 98.37521 517 VAL f CA 1
ATOM 2672 C C . VAL A 1 517 ? 227.45617 166.96321 179.59722 1.000 97.93373 517 VAL f C 1
ATOM 2673 O O . VAL A 1 517 ? 227.13785 165.97773 180.27193 1.000 104.58035 517 VAL f O 1
ATOM 2677 N N . THR A 1 518 ? 228.48003 167.74918 179.94248 1.000 92.53482 518 THR f N 1
ATOM 2678 C CA . THR A 1 518 ? 229.19868 167.52171 181.19018 1.000 88.05536 518 THR f CA 1
ATOM 2679 C C . THR A 1 518 ? 228.30002 167.77815 182.38796 1.000 96.84833 518 THR f C 1
ATOM 2680 O O . THR A 1 518 ? 228.35218 167.04520 183.38047 1.000 106.56987 518 THR f O 1
ATOM 2684 N N . ALA A 1 519 ? 227.47403 168.82293 182.31598 1.000 102.70381 519 ALA f N 1
ATOM 2685 C CA . ALA A 1 519 ? 226.50985 169.07110 183.38090 1.000 96.19015 519 ALA f CA 1
ATOM 2686 C C . ALA A 1 519 ? 225.54235 167.90787 183.52130 1.000 95.11230 519 ALA f C 1
ATOM 2687 O O . ALA A 1 519 ? 225.26498 167.45383 184.63615 1.000 101.13255 519 ALA f O 1
ATOM 2689 N N . LEU A 1 520 ? 225.03102 167.40321 182.39763 1.000 93.99927 520 LEU f N 1
ATOM 2690 C CA . LEU A 1 520 ? 224.11659 166.26714 182.45083 1.000 92.63828 520 LEU f CA 1
ATOM 2691 C C . LEU A 1 520 ? 224.78757 165.04599 183.06498 1.000 99.65218 520 LEU f C 1
ATOM 2692 O O . LEU A 1 520 ? 224.20287 164.37054 183.91990 1.000 104.55669 520 LEU f O 1
ATOM 2697 N N . ALA A 1 521 ? 226.01989 164.75283 182.64828 1.000 97.05263 521 ALA f N 1
ATOM 2698 C CA . ALA A 1 521 ? 226.71739 163.57780 183.15761 1.000 96.73594 521 ALA f CA 1
ATOM 2699 C C . ALA A 1 521 ? 227.01908 163.71209 184.64490 1.000 96.97003 521 ALA f C 1
ATOM 2700 O O . ALA A 1 521 ? 226.84486 162.75820 185.41024 1.000 105.27580 521 ALA f O 1
ATOM 2702 N N . CYS A 1 522 ? 227.47388 164.89066 185.07518 1.000 100.57932 522 CYS f N 1
ATOM 2703 C CA . CYS A 1 522 ? 227.78845 165.09028 186.48510 1.000 102.21046 522 CYS f CA 1
ATOM 2704 C C . CYS A 1 522 ? 226.53192 165.04296 187.34240 1.000 108.22283 522 CYS f C 1
ATOM 2705 O O . CYS A 1 522 ? 226.55952 164.53343 188.46824 1.000 112.13723 522 CYS f O 1
ATOM 2708 N N . GLY A 1 523 ? 225.42120 165.57783 186.83425 1.000 105.74213 523 GLY f N 1
ATOM 2709 C CA . GLY A 1 523 ? 224.16878 165.46577 187.55822 1.000 100.43938 523 GLY f CA 1
ATOM 2710 C C . GLY A 1 523 ? 223.69048 164.03235 187.66525 1.000 106.06643 523 GLY f C 1
ATOM 2711 O O . GLY A 1 523 ? 223.20023 163.60948 188.71307 1.000 113.00807 523 GLY f O 1
ATOM 2712 N N . MET A 1 524 ? 223.82808 163.26373 186.58313 1.000 106.94844 524 MET f N 1
ATOM 2713 C CA . MET A 1 524 ? 223.41196 161.86610 186.61449 1.000 103.10673 524 MET f CA 1
ATOM 2714 C C . MET A 1 524 ? 224.28052 161.04903 187.56309 1.000 103.86120 524 MET f C 1
ATOM 2715 O O . MET A 1 524 ? 223.77532 160.17747 188.27911 1.000 108.73291 524 MET f O 1
ATOM 2720 N N . ILE A 1 525 ? 225.58811 161.31358 187.58038 1.000 97.53817 525 ILE f N 1
ATOM 2721 C CA . ILE A 1 525 ? 226.48951 160.56934 188.45461 1.000 94.47876 525 ILE f CA 1
ATOM 2722 C C . ILE A 1 525 ? 226.17528 160.84991 189.91822 1.000 99.10042 525 ILE f C 1
ATOM 2723 O O . ILE A 1 525 ? 226.14532 159.93352 190.74803 1.000 107.25647 525 ILE f O 1
ATOM 2728 N N . ALA A 1 526 ? 225.92362 162.11016 190.25709 1.000 102.01513 526 ALA f N 1
ATOM 2729 C CA . ALA A 1 526 ? 225.70305 162.53691 191.63379 1.000 104.96472 526 ALA f CA 1
ATOM 2730 C C . ALA A 1 526 ? 224.26322 162.98810 191.85440 1.000 105.22167 526 ALA f C 1
ATOM 2731 O O . ALA A 1 526 ? 224.00606 163.99811 192.51020 1.000 111.01934 526 ALA f O 1
ATOM 2733 N N . VAL A 1 527 ? 223.30731 162.24093 191.30393 1.000 92.72508 527 VAL f N 1
ATOM 2734 C CA . VAL A 1 527 ? 221.90677 162.63161 191.39404 1.000 96.42158 527 VAL f CA 1
ATOM 2735 C C . VAL A 1 527 ? 221.41762 162.46842 192.82621 1.000 100.20886 527 VAL f C 1
ATOM 2736 O O . VAL A 1 527 ? 221.63040 161.42765 193.46148 1.000 99.05771 527 VAL f O 1
ATOM 2740 N N . GLY A 1 528 ? 220.77436 163.51040 193.34825 1.000 111.99717 528 GLY f N 1
ATOM 2741 C CA . GLY A 1 528 ? 220.20707 163.45413 194.67925 1.000 107.10125 528 GLY f CA 1
ATOM 2742 C C . GLY A 1 528 ? 221.21417 163.38782 195.80070 1.000 108.47730 528 GLY f C 1
ATOM 2743 O O . GLY A 1 528 ? 220.85168 163.02819 196.92271 1.000 113.51707 528 GLY f O 1
ATOM 2744 N N . SER A 1 529 ? 222.47364 163.72671 195.53480 1.000 102.66826 529 SER f N 1
ATOM 2745 C CA . SER A 1 529 ? 223.51946 163.64563 196.54274 1.000 106.57842 529 SER f CA 1
ATOM 2746 C C . SER A 1 529 ? 223.93558 165.00252 197.09196 1.000 111.54763 529 SER f C 1
ATOM 2747 O O . SER A 1 529 ? 224.63119 165.04680 198.11229 1.000 115.27140 529 SER f O 1
ATOM 2750 N N . CYS A 1 530 ? 223.52681 166.09767 196.45077 1.000 117.17496 530 CYS f N 1
ATOM 2751 C CA . CYS A 1 530 ? 223.90411 167.44880 196.86498 1.000 115.11735 530 CYS f CA 1
ATOM 2752 C C . CYS A 1 530 ? 225.42096 167.58736 196.96737 1.000 118.16161 530 CYS f C 1
ATOM 2753 O O . CYS A 1 530 ? 225.96099 168.11050 197.94416 1.000 121.94481 530 CYS f O 1
ATOM 2756 N N . ASN A 1 531 ? 226.11247 167.09999 195.94045 1.000 110.09323 531 ASN f N 1
ATOM 2757 C CA . ASN A 1 531 ? 227.56703 167.15631 195.92778 1.000 109.97082 531 ASN f CA 1
ATOM 2758 C C . ASN A 1 531 ? 228.03896 168.60346 195.88389 1.000 110.24193 531 ASN f C 1
ATOM 2759 O O . ASN A 1 531 ? 227.60181 169.38746 195.03708 1.000 111.76826 531 ASN f O 1
ATOM 2764 N N . GLY A 1 532 ? 228.93187 168.95713 196.80926 1.000 107.51695 532 GLY f N 1
ATOM 2765 C CA . GLY A 1 532 ? 229.42216 170.32441 196.86323 1.000 109.09412 532 GLY f CA 1
ATOM 2766 C C . GLY A 1 532 ? 230.26045 170.70144 195.65720 1.000 113.15320 532 GLY f C 1
ATOM 2767 O O . GLY A 1 532 ? 230.10774 171.79321 195.10143 1.000 114.39541 532 GLY f O 1
ATOM 2768 N N . ASP A 1 533 ? 231.15915 169.80727 195.23779 1.000 119.31706 533 ASP f N 1
ATOM 2769 C CA . ASP A 1 533 ? 232.02795 170.10757 194.10477 1.000 115.30554 533 ASP f CA 1
ATOM 2770 C C . ASP A 1 533 ? 231.22547 170.27965 192.82305 1.000 114.98917 533 ASP f C 1
ATOM 2771 O O . ASP A 1 533 ? 231.48406 171.20097 192.03957 1.000 118.55210 533 ASP f O 1
ATOM 2776 N N . VAL A 1 534 ? 230.24446 169.40401 192.59463 1.000 102.25948 534 VAL f N 1
ATOM 2777 C CA . VAL A 1 534 ? 229.42761 169.49985 191.38881 1.000 100.85297 534 VAL f CA 1
ATOM 2778 C C . VAL A 1 534 ? 228.66519 170.81583 191.36717 1.000 106.69441 534 VAL f C 1
ATOM 2779 O O . VAL A 1 534 ? 228.64120 171.52038 190.35057 1.000 109.19294 534 VAL f O 1
ATOM 2783 N N . THR A 1 535 ? 228.03784 171.17185 192.48980 1.000 113.02047 535 THR f N 1
ATOM 2784 C CA . THR A 1 535 ? 227.27884 172.41541 192.55026 1.000 108.11868 535 THR f CA 1
ATOM 2785 C C . THR A 1 535 ? 228.17929 173.62336 192.33356 1.000 106.02007 535 THR f C 1
ATOM 2786 O O . THR A 1 535 ? 227.83741 174.53070 191.56578 1.000 110.28415 535 THR f O 1
ATOM 2790 N N . SER A 1 536 ? 229.34078 173.64729 192.99176 1.000 112.51158 536 SER f N 1
ATOM 2791 C CA . SER A 1 536 ? 230.24507 174.78219 192.84524 1.000 111.11023 536 SER f CA 1
ATOM 2792 C C . SER A 1 536 ? 230.73253 174.91734 191.40962 1.000 109.70360 536 SER f C 1
ATOM 2793 O O . SER A 1 536 ? 230.75307 176.02280 190.85574 1.000 113.62849 536 SER f O 1
ATOM 2796 N N . THR A 1 537 ? 231.11903 173.80243 190.78535 1.000 106.01256 537 THR f N 1
ATOM 2797 C CA . THR A 1 537 ? 231.59533 173.84732 189.40921 1.000 112.46187 537 THR f CA 1
ATOM 2798 C C . THR A 1 537 ? 230.50316 174.27917 188.43922 1.000 112.14708 537 THR f C 1
ATOM 2799 O O . THR A 1 537 ? 230.76431 175.09257 187.54529 1.000 118.69428 537 THR f O 1
ATOM 2803 N N . ILE A 1 538 ? 229.28151 173.76397 188.60078 1.000 98.46845 538 ILE f N 1
ATOM 2804 C CA . ILE A 1 538 ? 228.19187 174.15261 187.70973 1.000 95.80155 538 ILE f CA 1
ATOM 2805 C C . ILE A 1 538 ? 227.87155 175.63135 187.87356 1.000 103.91735 538 ILE f C 1
ATOM 2806 O O . ILE A 1 538 ? 227.65615 176.34847 186.88769 1.000 114.78916 538 ILE f O 1
ATOM 2811 N N . LEU A 1 539 ? 227.83333 176.11344 189.11789 1.000 112.77887 539 LEU f N 1
ATOM 2812 C CA . LEU A 1 539 ? 227.56213 177.52687 189.34994 1.000 108.67676 539 LEU f CA 1
ATOM 2813 C C . LEU A 1 539 ? 228.64745 178.39870 188.73429 1.000 110.52771 539 LEU f C 1
ATOM 2814 O O . LEU A 1 539 ? 228.35253 179.41477 188.09716 1.000 117.81875 539 LEU f O 1
ATOM 2819 N N . GLN A 1 540 ? 229.91364 178.01090 188.90647 1.000 113.60133 540 GLN f N 1
ATOM 2820 C CA . GLN A 1 540 ? 231.00542 178.78034 188.31998 1.000 114.38647 540 GLN f CA 1
ATOM 2821 C C . GLN A 1 540 ? 230.90403 178.80830 186.80148 1.000 115.41790 540 GLN f C 1
ATOM 2822 O O . GLN A 1 540 ? 231.09038 179.86039 186.17700 1.000 121.10014 540 GLN f O 1
ATOM 2828 N N . THR A 1 541 ? 230.59782 177.66152 186.19118 1.000 112.45724 541 THR f N 1
ATOM 2829 C CA . THR A 1 541 ? 230.44081 177.61251 184.74235 1.000 115.55875 541 THR f CA 1
ATOM 2830 C C . THR A 1 541 ? 229.30423 178.51471 184.28352 1.000 117.21948 541 THR f C 1
ATOM 2831 O O . THR A 1 541 ? 229.42087 179.20154 183.26259 1.000 121.12552 541 THR f O 1
ATOM 2835 N N . ILE A 1 542 ? 228.19667 178.52844 185.02698 1.000 110.81189 542 ILE f N 1
ATOM 2836 C CA . ILE A 1 542 ? 227.07546 179.39200 184.66782 1.000 108.47032 542 ILE f CA 1
ATOM 2837 C C . ILE A 1 542 ? 227.47765 180.85926 184.76380 1.000 109.60033 542 ILE f C 1
ATOM 2838 O O . ILE A 1 542 ? 227.13921 181.66814 183.89103 1.000 113.54734 542 ILE f O 1
ATOM 2843 N N . MET A 1 543 ? 228.20698 181.22756 185.82132 1.000 121.05413 543 MET f N 1
ATOM 2844 C CA . MET A 1 543 ? 228.61373 182.62265 185.97934 1.000 121.15386 543 MET f CA 1
ATOM 2845 C C . MET A 1 543 ? 229.55927 183.05703 184.86796 1.000 125.30249 543 MET f C 1
ATOM 2846 O O . MET A 1 543 ? 229.44166 184.17146 184.34543 1.000 126.69937 543 MET f O 1
ATOM 2851 N N . GLU A 1 544 ? 230.50968 182.19549 184.49655 1.000 132.00944 544 GLU f N 1
ATOM 2852 C CA . GLU A 1 544 ? 231.50051 182.59347 183.50135 1.000 131.82785 544 GLU f CA 1
ATOM 2853 C C . GLU A 1 544 ? 230.87704 182.81323 182.12876 1.000 133.48799 544 GLU f C 1
ATOM 2854 O O . GLU A 1 544 ? 231.40548 183.59560 181.33102 1.000 132.75877 544 GLU f O 1
ATOM 2860 N N . LYS A 1 545 ? 229.76873 182.14150 181.83222 1.000 128.98789 545 LYS f N 1
ATOM 2861 C CA . LYS A 1 545 ? 229.11894 182.31721 180.54146 1.000 127.65333 545 LYS f CA 1
ATOM 2862 C C . LYS A 1 545 ? 228.48479 183.69881 180.44219 1.000 128.39326 545 LYS f C 1
ATOM 2863 O O . LYS A 1 545 ? 227.87339 184.19080 181.39417 1.000 128.93016 545 LYS f O 1
ATOM 2869 N N . SER A 1 546 ? 228.63543 184.32537 179.27857 1.000 134.98880 546 SER f N 1
ATOM 2870 C CA . SER A 1 546 ? 228.02176 185.62017 179.03814 1.000 132.76312 546 SER f CA 1
ATOM 2871 C C . SER A 1 546 ? 226.54248 185.44942 178.70001 1.000 135.85165 546 SER f C 1
ATOM 2872 O O . SER A 1 546 ? 226.05791 184.34559 178.43762 1.000 141.87460 546 SER f O 1
ATOM 2875 N N . GLU A 1 547 ? 225.81902 186.57140 178.70913 1.000 128.31064 547 GLU f N 1
ATOM 2876 C CA . GLU A 1 547 ? 224.39212 186.53111 178.40559 1.000 127.23868 547 GLU f CA 1
ATOM 2877 C C . GLU A 1 547 ? 224.14416 186.03238 176.98835 1.000 125.95483 547 GLU f C 1
ATOM 2878 O O . GLU A 1 547 ? 223.23982 185.22030 176.75685 1.000 126.18117 547 GLU f O 1
ATOM 2884 N N . THR A 1 548 ? 224.94415 186.50151 176.02745 1.000 125.51026 548 THR f N 1
ATOM 2885 C CA . THR A 1 548 ? 224.81725 186.01767 174.65680 1.000 128.09088 548 THR f CA 1
ATOM 2886 C C . THR A 1 548 ? 225.08671 184.52142 174.57896 1.000 127.60783 548 THR f C 1
ATOM 2887 O O . THR A 1 548 ? 224.39150 183.79336 173.86109 1.000 126.06908 548 THR f O 1
ATOM 2891 N N . GLU A 1 549 ? 226.09727 184.04542 175.30857 1.000 125.35160 549 GLU f N 1
ATOM 2892 C CA . GLU A 1 549 ? 226.33326 182.60910 175.39446 1.000 122.49784 549 GLU f CA 1
ATOM 2893 C C . GLU A 1 549 ? 225.16323 181.90129 176.06413 1.000 126.97835 549 GLU f C 1
ATOM 2894 O O . GLU A 1 549 ? 224.78048 180.79947 175.65568 1.000 129.21052 549 GLU f O 1
ATOM 2900 N N . LEU A 1 550 ? 224.58414 182.51788 177.09670 1.000 120.73901 550 LEU f N 1
ATOM 2901 C CA . LEU A 1 550 ? 223.44392 181.92118 177.78058 1.000 115.47237 550 LEU f CA 1
ATOM 2902 C C . LEU A 1 550 ? 222.20454 181.85927 176.89968 1.000 116.16811 550 LEU f C 1
ATOM 2903 O O . LEU A 1 550 ? 221.29220 181.08087 177.19462 1.000 113.71501 550 LEU f O 1
ATOM 2908 N N . LYS A 1 551 ? 222.14299 182.66277 175.83454 1.000 117.62051 551 LYS f N 1
ATOM 2909 C CA . LYS A 1 551 ? 221.04224 182.52823 174.88552 1.000 115.44728 551 LYS f CA 1
ATOM 2910 C C . LYS A 1 551 ? 221.04139 181.17309 174.19187 1.000 115.08918 551 LYS f C 1
ATOM 2911 O O . LYS A 1 551 ? 220.00435 180.76683 173.65792 1.000 113.96239 551 LYS f O 1
ATOM 2917 N N . ASP A 1 552 ? 222.17265 180.47169 174.18394 1.000 122.61496 552 ASP f N 1
ATOM 2918 C CA . ASP A 1 552 ? 222.22445 179.14300 173.59152 1.000 120.15835 552 ASP f CA 1
ATOM 2919 C C . ASP A 1 552 ? 221.35323 178.17776 174.38351 1.000 120.62549 552 ASP f C 1
ATOM 2920 O O . ASP A 1 552 ? 221.31905 178.21217 175.61570 1.000 128.30654 552 ASP f O 1
ATOM 2925 N N . THR A 1 553 ? 220.64144 177.31181 173.66626 1.000 116.49319 553 THR f N 1
ATOM 2926 C CA . THR A 1 553 ? 219.72411 176.38252 174.30953 1.000 116.94222 553 THR f CA 1
ATOM 2927 C C . THR A 1 553 ? 220.43100 175.23362 175.01384 1.000 115.69748 553 THR f C 1
ATOM 2928 O O . THR A 1 553 ? 219.87539 174.68194 175.96884 1.000 120.03206 553 THR f O 1
ATOM 2932 N N . TYR A 1 554 ? 221.63016 174.85532 174.57619 1.000 109.48524 554 TYR f N 1
ATOM 2933 C CA . TYR A 1 554 ? 222.37816 173.82810 175.28626 1.000 111.07641 554 TYR f CA 1
ATOM 2934 C C . TYR A 1 554 ? 222.80191 174.28195 176.67466 1.000 115.49774 554 TYR f C 1
ATOM 2935 O O . TYR A 1 554 ? 223.03553 173.43463 177.54521 1.000 123.08123 554 TYR f O 1
ATOM 2944 N N . ALA A 1 555 ? 222.87092 175.59496 176.90715 1.000 111.87160 555 ALA f N 1
ATOM 2945 C CA . ALA A 1 555 ? 223.05830 176.11033 178.25528 1.000 108.87860 555 ALA f CA 1
ATOM 2946 C C . ALA A 1 555 ? 221.96510 175.63955 179.19777 1.000 106.32535 555 ALA f C 1
ATOM 2947 O O . ALA A 1 555 ? 222.19605 175.57187 180.40826 1.000 111.61053 555 ALA f O 1
ATOM 2949 N N . ARG A 1 556 ? 220.78725 175.30364 178.66657 1.000 103.28527 556 ARG f N 1
ATOM 2950 C CA . ARG A 1 556 ? 219.71163 174.77620 179.49314 1.000 101.71456 556 ARG f CA 1
ATOM 2951 C C . ARG A 1 556 ? 220.11902 173.49721 180.20701 1.000 101.23972 556 ARG f C 1
ATOM 2952 O O . ARG A 1 556 ? 219.50315 173.14109 181.21648 1.000 107.27487 556 ARG f O 1
ATOM 2960 N N . TRP A 1 557 ? 221.13840 172.79548 179.70652 1.000 96.56399 557 TRP f N 1
ATOM 2961 C CA . TRP A 1 557 ? 221.59926 171.59446 180.38832 1.000 98.91136 557 TRP f CA 1
ATOM 2962 C C . TRP A 1 557 ? 222.39668 171.90879 181.64661 1.000 101.49660 557 TRP f C 1
ATOM 2963 O O . TRP A 1 557 ? 222.50667 171.04518 182.52243 1.000 109.90958 557 TRP f O 1
ATOM 2974 N N . LEU A 1 558 ? 222.96213 173.11157 181.75528 1.000 95.93565 558 LEU f N 1
ATOM 2975 C CA . LEU A 1 558 ? 223.71584 173.45928 182.95886 1.000 88.92860 558 LEU f CA 1
ATOM 2976 C C . LEU A 1 558 ? 222.85220 173.47558 184.21438 1.000 92.51691 558 LEU f C 1
ATOM 2977 O O . LEU A 1 558 ? 223.25020 172.85075 185.21267 1.000 103.06784 558 LEU f O 1
ATOM 2982 N N . PRO A 1 559 ? 221.69823 174.15364 184.25848 1.000 90.57362 559 PRO f N 1
ATOM 2983 C CA . PRO A 1 559 ? 220.85259 174.04050 185.45684 1.000 88.45502 559 PRO f CA 1
ATOM 2984 C C . PRO A 1 559 ? 220.37134 172.62814 185.71623 1.000 96.61262 559 PRO f C 1
ATOM 2985 O O . PRO A 1 559 ? 220.28490 172.21810 186.88086 1.000 108.75817 559 PRO f O 1
ATOM 2989 N N . LEU A 1 560 ? 220.06793 171.86653 184.66126 1.000 87.98265 560 LEU f N 1
ATOM 2990 C CA . LEU A 1 560 ? 219.56829 170.50886 184.84667 1.000 84.00805 560 LEU f CA 1
ATOM 2991 C C . LEU A 1 560 ? 220.56518 169.66178 185.62145 1.000 83.61579 560 LEU f C 1
ATOM 2992 O O . LEU A 1 560 ? 220.20090 169.00401 186.60331 1.000 91.68214 560 LEU f O 1
ATOM 2997 N N . GLY A 1 561 ? 221.83510 169.69358 185.21659 1.000 83.74245 561 GLY f N 1
ATOM 2998 C CA . GLY A 1 561 ? 222.85697 169.00241 185.98147 1.000 88.13578 561 GLY f CA 1
ATOM 2999 C C . GLY A 1 561 ? 222.93603 169.50387 187.40807 1.000 87.35996 561 GLY f C 1
ATOM 3000 O O . GLY A 1 561 ? 223.17873 168.73028 188.33682 1.000 97.62358 561 GLY f O 1
ATOM 3001 N N . LEU A 1 562 ? 222.73943 170.80881 187.60128 1.000 92.19361 562 LEU f N 1
ATOM 3002 C CA . LEU A 1 562 ? 222.59689 171.32957 188.95406 1.000 94.05855 562 LEU f CA 1
ATOM 3003 C C . LEU A 1 562 ? 221.34029 170.78265 189.61349 1.000 99.84854 562 LEU f C 1
ATOM 3004 O O . LEU A 1 562 ? 221.38925 170.29465 190.74883 1.000 108.82126 562 LEU f O 1
ATOM 3009 N N . GLY A 1 563 ? 220.21263 170.82395 188.90168 1.000 93.31725 563 GLY f N 1
ATOM 3010 C CA . GLY A 1 563 ? 218.97215 170.33606 189.47697 1.000 84.01611 563 GLY f CA 1
ATOM 3011 C C . GLY A 1 563 ? 219.03230 168.85968 189.80940 1.000 91.78214 563 GLY f C 1
ATOM 3012 O O . GLY A 1 563 ? 218.61392 168.44057 190.89244 1.000 103.87612 563 GLY f O 1
ATOM 3013 N N . LEU A 1 564 ? 219.57323 168.05391 188.89284 1.000 91.90962 564 LEU f N 1
ATOM 3014 C CA . LEU A 1 564 ? 219.75806 166.63635 189.17461 1.000 91.24176 564 LEU f CA 1
ATOM 3015 C C . LEU A 1 564 ? 220.64505 166.42603 190.39093 1.000 88.41348 564 LEU f C 1
ATOM 3016 O O . LEU A 1 564 ? 220.50407 165.41972 191.09242 1.000 95.97313 564 LEU f O 1
ATOM 3021 N N . ASN A 1 565 ? 221.55303 167.36566 190.66428 1.000 89.32335 565 ASN f N 1
ATOM 3022 C CA . ASN A 1 565 ? 222.40097 167.24423 191.84364 1.000 83.80909 565 ASN f CA 1
ATOM 3023 C C . ASN A 1 565 ? 221.57122 167.26602 193.11937 1.000 97.47338 565 ASN f C 1
ATOM 3024 O O . ASN A 1 565 ? 221.92537 166.61873 194.11106 1.000 108.54451 565 ASN f O 1
ATOM 3029 N N . HIS A 1 566 ? 220.46268 168.00037 193.11353 1.000 98.96647 566 HIS f N 1
ATOM 3030 C CA . HIS A 1 566 ? 219.59527 168.13226 194.27758 1.000 93.89450 566 HIS f CA 1
ATOM 3031 C C . HIS A 1 566 ? 218.21418 167.54353 194.01278 1.000 97.95908 566 HIS f C 1
ATOM 3032 O O . HIS A 1 566 ? 217.19875 168.09301 194.43806 1.000 101.47366 566 HIS f O 1
ATOM 3039 N N . LEU A 1 567 ? 218.16134 166.41500 193.31185 1.000 92.54489 567 LEU f N 1
ATOM 3040 C CA . LEU A 1 567 ? 216.88277 165.81901 192.94841 1.000 92.09576 567 LEU f CA 1
ATOM 3041 C C . LEU A 1 567 ? 216.18647 165.27391 194.18867 1.000 97.66349 567 LEU f C 1
ATOM 3042 O O . LEU A 1 567 ? 216.71109 164.38332 194.86467 1.000 102.82527 567 LEU f O 1
ATOM 3047 N N . GLY A 1 568 ? 215.00677 165.81136 194.48784 1.000 101.92866 568 GLY f N 1
ATOM 3048 C CA . GLY A 1 568 ? 214.21733 165.34242 195.60604 1.000 98.88626 568 GLY f CA 1
ATOM 3049 C C . GLY A 1 568 ? 214.67746 165.81107 196.96567 1.000 101.75540 568 GLY f C 1
ATOM 3050 O O . GLY A 1 568 ? 214.11030 165.37804 197.97461 1.000 110.68595 568 GLY f O 1
ATOM 3051 N N . LYS A 1 569 ? 215.68418 166.68247 197.03125 1.000 106.36815 569 LYS f N 1
ATOM 3052 C CA . LYS A 1 569 ? 216.20472 167.11296 198.32273 1.000 108.45830 569 LYS f CA 1
ATOM 3053 C C . LYS A 1 569 ? 215.28246 168.10685 199.01561 1.000 110.12799 569 LYS f C 1
ATOM 3054 O O . LYS A 1 569 ? 215.25027 168.15536 200.24990 1.000 116.10643 569 LYS f O 1
ATOM 3060 N N . GLY A 1 570 ? 214.54452 168.89632 198.26124 1.000 118.66681 570 GLY f N 1
ATOM 3061 C CA . GLY A 1 570 ? 213.54678 169.79138 198.84111 1.000 120.03173 570 GLY f CA 1
ATOM 3062 C C . GLY A 1 570 ? 214.13546 171.15803 199.16829 1.000 122.79156 570 GLY f C 1
ATOM 3063 O O . GLY A 1 570 ? 214.55811 171.87896 198.27111 1.000 127.91395 570 GLY f O 1
ATOM 3064 N N . GLU A 1 571 ? 214.16248 171.49722 200.45696 1.000 130.00992 571 GLU f N 1
ATOM 3065 C CA . GLU A 1 571 ? 214.57423 172.81526 200.92250 1.000 130.06604 571 GLU f CA 1
ATOM 3066 C C . GLU A 1 571 ? 216.08597 172.98258 200.99111 1.000 131.09827 571 GLU f C 1
ATOM 3067 O O . GLU A 1 571 ? 216.56294 173.90851 201.65743 1.000 130.00262 571 GLU f O 1
ATOM 3073 N N . ALA A 1 572 ? 216.84890 172.11945 200.32936 1.000 130.23950 572 ALA f N 1
ATOM 3074 C CA . ALA A 1 572 ? 218.30083 172.21508 200.32765 1.000 128.93739 572 ALA f CA 1
ATOM 3075 C C . ALA A 1 572 ? 218.83512 173.08847 199.20180 1.000 129.57776 572 ALA f C 1
ATOM 3076 O O . ALA A 1 572 ? 220.05576 173.20072 199.05135 1.000 131.17053 572 ALA f O 1
ATOM 3078 N N . ILE A 1 573 ? 217.95693 173.70777 198.40942 1.000 126.61293 573 ILE f N 1
ATOM 3079 C CA . ILE A 1 573 ? 218.37876 174.50342 197.26408 1.000 130.99604 573 ILE f CA 1
ATOM 3080 C C . ILE A 1 573 ? 218.30356 175.99660 197.52584 1.000 131.81610 573 ILE f C 1
ATOM 3081 O O . ILE A 1 573 ? 218.70479 176.78376 196.65739 1.000 131.92625 573 ILE f O 1
ATOM 3086 N N . GLU A 1 574 ? 217.79032 176.41460 198.68694 1.000 132.19894 574 GLU f N 1
ATOM 3087 C CA . GLU A 1 574 ? 217.61852 177.84069 198.94829 1.000 132.50953 574 GLU f CA 1
ATOM 3088 C C . GLU A 1 574 ? 218.92581 178.59751 198.76628 1.000 135.64785 574 GLU f C 1
ATOM 3089 O O . GLU A 1 574 ? 218.97808 179.58767 198.02609 1.000 138.39394 574 GLU f O 1
ATOM 3095 N N . ALA A 1 575 ? 219.99975 178.12668 199.40478 1.000 132.31283 575 ALA f N 1
ATOM 3096 C CA . ALA A 1 575 ? 221.30679 178.73403 199.18475 1.000 134.82112 575 ALA f CA 1
ATOM 3097 C C . ALA A 1 575 ? 221.66654 178.71734 197.70690 1.000 133.95632 575 ALA f C 1
ATOM 3098 O O . ALA A 1 575 ? 222.07626 179.74266 197.14770 1.000 134.49475 575 ALA f O 1
ATOM 3100 N N . ILE A 1 576 ? 221.47556 177.57123 197.04918 1.000 128.27309 576 ILE f N 1
ATOM 3101 C CA . ILE A 1 576 ? 221.68835 177.49588 195.60859 1.000 132.47115 576 ILE f CA 1
ATOM 3102 C C . ILE A 1 576 ? 220.82986 178.53009 194.89653 1.000 131.29813 576 ILE f C 1
ATOM 3103 O O . ILE A 1 576 ? 221.30655 179.24246 194.00367 1.000 128.41262 576 ILE f O 1
ATOM 3108 N N . LEU A 1 577 ? 219.56184 178.65342 195.30242 1.000 126.88633 577 LEU f N 1
ATOM 3109 C CA . LEU A 1 577 ? 218.69991 179.67540 194.72025 1.000 122.68935 577 LEU f CA 1
ATOM 3110 C C . LEU A 1 577 ? 219.31619 181.05566 194.88230 1.000 126.13697 577 LEU f C 1
ATOM 3111 O O . LEU A 1 577 ? 219.34401 181.84729 193.93189 1.000 126.82491 577 LEU f O 1
ATOM 3116 N N . ALA A 1 578 ? 219.85084 181.34754 196.07094 1.000 126.98522 578 ALA f N 1
ATOM 3117 C CA . ALA A 1 578 ? 220.52898 182.62125 196.27102 1.000 125.78527 578 ALA f CA 1
ATOM 3118 C C . ALA A 1 578 ? 221.70129 182.76043 195.31301 1.000 128.30857 578 ALA f C 1
ATOM 3119 O O . ALA A 1 578 ? 221.88836 183.81637 194.69536 1.000 129.54768 578 ALA f O 1
ATOM 3121 N N . ALA A 1 579 ? 222.47715 181.68705 195.14393 1.000 129.07972 579 ALA f N 1
ATOM 3122 C CA . ALA A 1 579 ? 223.59510 181.72970 194.21054 1.000 128.58399 579 ALA f CA 1
ATOM 3123 C C . ALA A 1 579 ? 223.11435 182.00124 192.79255 1.000 129.14316 579 ALA f C 1
ATOM 3124 O O . ALA A 1 579 ? 223.84349 182.58823 191.98678 1.000 126.66837 579 ALA f O 1
ATOM 3126 N N . LEU A 1 580 ? 221.88280 181.60056 192.47385 1.000 128.38167 580 LEU f N 1
ATOM 3127 C CA . LEU A 1 580 ? 221.36297 181.81988 191.13180 1.000 124.21889 580 LEU f CA 1
ATOM 3128 C C . LEU A 1 580 ? 220.77895 183.21230 190.94534 1.000 125.02552 580 LEU f C 1
ATOM 3129 O O . LEU A 1 580 ? 220.35081 183.53715 189.83347 1.000 126.02245 580 LEU f O 1
ATOM 3134 N N . GLU A 1 581 ? 220.74808 184.03849 191.99445 1.000 137.13797 581 GLU f N 1
ATOM 3135 C CA . GLU A 1 581 ? 220.11820 185.34876 191.86933 1.000 138.45323 581 GLU f CA 1
ATOM 3136 C C . GLU A 1 581 ? 220.93873 186.29807 191.00414 1.000 136.47328 581 GLU f C 1
ATOM 3137 O O . GLU A 1 581 ? 220.36717 187.10420 190.26123 1.000 136.15091 581 GLU f O 1
ATOM 3143 N N . VAL A 1 582 ? 222.26963 186.22119 191.08215 1.000 130.30216 582 VAL f N 1
ATOM 3144 C CA . VAL A 1 582 ? 223.12802 187.11136 190.30793 1.000 132.47607 582 VAL f CA 1
ATOM 3145 C C . VAL A 1 582 ? 223.05965 186.83635 188.81238 1.000 132.87505 582 VAL f C 1
ATOM 3146 O O . VAL A 1 582 ? 223.30995 187.74534 188.01180 1.000 130.30555 582 VAL f O 1
ATOM 3150 N N . VAL A 1 583 ? 222.69431 185.61567 188.41492 1.000 129.26032 583 VAL f N 1
ATOM 3151 C CA . VAL A 1 583 ? 222.61902 185.26451 187.00138 1.000 126.12606 583 VAL f CA 1
ATOM 3152 C C . VAL A 1 583 ? 221.63355 186.18123 186.28824 1.000 126.11628 583 VAL f C 1
ATOM 3153 O O . VAL A 1 583 ? 220.59427 186.56268 186.84278 1.000 129.46738 583 VAL f O 1
ATOM 3157 N N . SER A 1 584 ? 221.96716 186.55470 185.05585 1.000 124.59351 584 SER f N 1
ATOM 3158 C CA . SER A 1 584 ? 221.11026 187.42992 184.27329 1.000 126.96946 584 SER f CA 1
ATOM 3159 C C . SER A 1 584 ? 219.90881 186.66606 183.72211 1.000 125.48398 584 SER f C 1
ATOM 3160 O O . SER A 1 584 ? 219.91777 185.43916 183.59459 1.000 126.25386 584 SER f O 1
ATOM 3163 N N . GLU A 1 585 ? 218.86751 187.41444 183.39342 1.000 120.92230 585 GLU f N 1
ATOM 3164 C CA . GLU A 1 585 ? 217.64470 186.89296 182.80869 1.000 120.48434 585 GLU f CA 1
ATOM 3165 C C . GLU A 1 585 ? 217.71835 186.94462 181.28922 1.000 123.93819 585 GLU f C 1
ATOM 3166 O O . GLU A 1 585 ? 218.47033 187.74162 180.72157 1.000 124.49783 585 GLU f O 1
ATOM 3172 N N . PRO A 1 586 ? 216.94688 186.10326 180.58195 1.000 115.88951 586 PRO f N 1
ATOM 3173 C CA . PRO A 1 586 ? 215.93839 185.15055 181.06328 1.000 113.41201 586 PRO f CA 1
ATOM 3174 C C . PRO A 1 586 ? 216.52477 183.81398 181.48877 1.000 116.27353 586 PRO f C 1
ATOM 3175 O O . PRO A 1 586 ? 215.78656 182.91197 181.87213 1.000 113.57185 586 PRO f O 1
ATOM 3179 N N . PHE A 1 587 ? 217.84666 183.64667 181.43140 1.000 114.76433 587 PHE f N 1
ATOM 3180 C CA . PHE A 1 587 ? 218.42953 182.38260 181.86211 1.000 107.04750 587 PHE f CA 1
ATOM 3181 C C . PHE A 1 587 ? 218.31243 182.19708 183.36704 1.000 108.93104 587 PHE f C 1
ATOM 3182 O O . PHE A 1 587 ? 218.25913 181.05887 183.84350 1.000 116.05717 587 PHE f O 1
ATOM 3190 N N . ARG A 1 588 ? 218.28008 183.29203 184.13033 1.000 117.56229 588 ARG f N 1
ATOM 3191 C CA . ARG A 1 588 ? 218.12282 183.16748 185.57509 1.000 116.97699 588 ARG f CA 1
ATOM 3192 C C . ARG A 1 588 ? 216.78363 182.53991 185.93075 1.000 115.31673 588 ARG f C 1
ATOM 3193 O O . ARG A 1 588 ? 216.71519 181.66063 186.79424 1.000 116.95388 588 ARG f O 1
ATOM 3201 N N . SER A 1 589 ? 215.70679 182.97775 185.27557 1.000 107.76181 589 SER f N 1
ATOM 3202 C CA . SER A 1 589 ? 214.39510 182.40063 185.54837 1.000 106.97514 589 SER f CA 1
ATOM 3203 C C . SER A 1 589 ? 214.34677 180.93286 185.14764 1.000 109.11499 589 SER f C 1
ATOM 3204 O O . SER A 1 589 ? 213.78548 180.10210 185.87104 1.000 113.56085 589 SER f O 1
ATOM 3207 N N . PHE A 1 590 ? 214.93406 180.59556 183.99737 1.000 103.59599 590 PHE f N 1
ATOM 3208 C CA . PHE A 1 590 ? 214.97267 179.20476 183.55784 1.000 103.11479 590 PHE f CA 1
ATOM 3209 C C . PHE A 1 590 ? 215.72273 178.33134 184.55399 1.000 103.78315 590 PHE f C 1
ATOM 3210 O O . PHE A 1 590 ? 215.22969 177.26884 184.95099 1.000 110.54106 590 PHE f O 1
ATOM 3218 N N . ALA A 1 591 ? 216.91374 178.76574 184.97020 1.000 96.02698 591 ALA f N 1
ATOM 3219 C CA . ALA A 1 591 ? 217.69584 177.99332 185.92750 1.000 91.15215 591 ALA f CA 1
ATOM 3220 C C . ALA A 1 591 ? 216.97419 177.87243 187.26136 1.000 101.95027 591 ALA f C 1
ATOM 3221 O O . ALA A 1 591 ? 216.94912 176.79159 187.86275 1.000 110.60908 591 ALA f O 1
ATOM 3223 N N . ASN A 1 592 ? 216.38528 178.97233 187.73896 1.000 105.15420 592 ASN f N 1
ATOM 3224 C CA . ASN A 1 592 ? 215.65555 178.94623 188.99925 1.000 101.05838 592 ASN f CA 1
ATOM 3225 C C . ASN A 1 592 ? 214.50773 177.95267 188.94546 1.000 100.85741 592 ASN f C 1
ATOM 3226 O O . ASN A 1 592 ? 214.35699 177.12054 189.84609 1.000 102.94997 592 ASN f O 1
ATOM 3231 N N . THR A 1 593 ? 213.69566 178.01470 187.88857 1.000 94.94933 593 THR f N 1
ATOM 3232 C CA . THR A 1 593 ? 212.57252 177.09511 187.76959 1.000 93.12740 593 THR f CA 1
ATOM 3233 C C . THR A 1 593 ? 213.05028 175.65396 187.66768 1.000 100.68425 593 THR f C 1
ATOM 3234 O O . THR A 1 593 ? 212.47734 174.76265 188.30214 1.000 111.19899 593 THR f O 1
ATOM 3238 N N . LEU A 1 594 ? 214.11270 175.40763 186.89722 1.000 93.25043 594 LEU f N 1
ATOM 3239 C CA . LEU A 1 594 ? 214.59865 174.04291 186.72394 1.000 90.35702 594 LEU f CA 1
ATOM 3240 C C . LEU A 1 594 ? 215.08662 173.45450 188.04218 1.000 93.77127 594 LEU f C 1
ATOM 3241 O O . LEU A 1 594 ? 214.71015 172.33488 188.40854 1.000 102.20568 594 LEU f O 1
ATOM 3246 N N . VAL A 1 595 ? 215.92382 174.19313 188.77402 1.000 88.51676 595 VAL f N 1
ATOM 3247 C CA . VAL A 1 595 ? 216.46321 173.65401 190.01933 1.000 92.80162 595 VAL f CA 1
ATOM 3248 C C . VAL A 1 595 ? 215.37127 173.55045 191.08080 1.000 100.38556 595 VAL f C 1
ATOM 3249 O O . VAL A 1 595 ? 215.33622 172.58752 191.85784 1.000 108.28939 595 VAL f O 1
ATOM 3253 N N . ASP A 1 596 ? 214.45457 174.52417 191.12498 1.000 106.73690 596 ASP f N 1
ATOM 3254 C CA . ASP A 1 596 ? 213.34303 174.46119 192.06678 1.000 105.18766 596 ASP f CA 1
ATOM 3255 C C . ASP A 1 596 ? 212.47796 173.23860 191.80671 1.000 105.23738 596 ASP f C 1
ATOM 3256 O O . ASP A 1 596 ? 212.03792 172.56527 192.74516 1.000 111.76617 596 ASP f O 1
ATOM 3261 N N . VAL A 1 597 ? 212.22154 172.94047 190.53424 1.000 90.45965 597 VAL f N 1
ATOM 3262 C CA . VAL A 1 597 ? 211.45562 171.75568 190.17659 1.000 88.41100 597 VAL f CA 1
ATOM 3263 C C . VAL A 1 597 ? 212.20138 170.48758 190.56463 1.000 97.10500 597 VAL f C 1
ATOM 3264 O O . VAL A 1 597 ? 211.62512 169.57226 191.16397 1.000 106.13083 597 VAL f O 1
ATOM 3268 N N . CYS A 1 598 ? 213.49024 170.40835 190.22864 1.000 101.87667 598 CYS f N 1
ATOM 3269 C CA . CYS A 1 598 ? 214.24455 169.19124 190.50391 1.000 97.28125 598 CYS f CA 1
ATOM 3270 C C . CYS A 1 598 ? 214.35439 168.92296 191.99692 1.000 98.54539 598 CYS f C 1
ATOM 3271 O O . CYS A 1 598 ? 214.37035 167.76138 192.41693 1.000 105.59662 598 CYS f O 1
ATOM 3274 N N . ALA A 1 599 ? 214.42676 169.97599 192.81282 1.000 94.03237 599 ALA f N 1
ATOM 3275 C CA . ALA A 1 599 ? 214.54536 169.77634 194.25183 1.000 100.89138 599 ALA f CA 1
ATOM 3276 C C . ALA A 1 599 ? 213.29528 169.14360 194.84549 1.000 105.32258 599 ALA f C 1
ATOM 3277 O O . ALA A 1 599 ? 213.38057 168.44294 195.85970 1.000 109.27011 599 ALA f O 1
ATOM 3279 N N . TYR A 1 600 ? 212.13230 169.37907 194.24176 1.000 99.48600 600 TYR f N 1
ATOM 3280 C CA . TYR A 1 600 ? 210.87388 168.84412 194.74210 1.000 98.25174 600 TYR f CA 1
ATOM 3281 C C . TYR A 1 600 ? 210.31764 167.74740 193.84355 1.000 104.61811 600 TYR f C 1
ATOM 3282 O O . TYR A 1 600 ? 209.10574 167.51464 193.83292 1.000 116.54501 600 TYR f O 1
ATOM 3291 N N . ALA A 1 601 ? 211.18017 167.07282 193.08814 1.000 97.17641 601 ALA f N 1
ATOM 3292 C CA . ALA A 1 601 ? 210.73024 166.01267 192.19812 1.000 95.48198 601 ALA f CA 1
ATOM 3293 C C . ALA A 1 601 ? 210.15826 164.85038 192.99633 1.000 98.10960 601 ALA f C 1
ATOM 3294 O O . ALA A 1 601 ? 210.73768 164.42404 193.99891 1.000 101.86094 601 ALA f O 1
ATOM 3296 N N . GLY A 1 602 ? 209.01614 164.33910 192.54543 1.000 101.31303 602 GLY f N 1
ATOM 3297 C CA . GLY A 1 602 ? 208.38574 163.21254 193.21038 1.000 100.32838 602 GLY f CA 1
ATOM 3298 C C . GLY A 1 602 ? 207.98378 163.48482 194.64052 1.000 100.80802 602 GLY f C 1
ATOM 3299 O O . GLY A 1 602 ? 208.05582 162.58281 195.48120 1.000 103.71984 602 GLY f O 1
ATOM 3300 N N . SER A 1 603 ? 207.55938 164.71192 194.94335 1.000 95.19490 603 SER f N 1
ATOM 3301 C CA . SER A 1 603 ? 207.14934 165.07499 196.29022 1.000 93.10140 603 SER f CA 1
ATOM 3302 C C . SER A 1 603 ? 205.67059 165.40182 196.41072 1.000 98.36352 603 SER f C 1
ATOM 3303 O O . SER A 1 603 ? 205.12531 165.30939 197.51406 1.000 100.24516 603 SER f O 1
ATOM 3306 N N . GLY A 1 604 ? 205.01384 165.77929 195.31742 1.000 102.68722 604 GLY f N 1
ATOM 3307 C CA . GLY A 1 604 ? 203.60954 166.12445 195.38135 1.000 104.07861 604 GLY f CA 1
ATOM 3308 C C . GLY A 1 604 ? 203.30637 167.38564 196.15215 1.000 107.51830 604 GLY f C 1
ATOM 3309 O O . GLY A 1 604 ? 202.16064 167.58939 196.55891 1.000 117.32671 604 GLY f O 1
ATOM 3310 N N . ASN A 1 605 ? 204.30203 168.24247 196.36516 1.000 102.53113 605 ASN f N 1
ATOM 3311 C CA . ASN A 1 605 ? 204.10700 169.47486 197.12087 1.000 100.60674 605 ASN f CA 1
ATOM 3312 C C . ASN A 1 605 ? 203.18885 170.40440 196.33906 1.000 104.78731 605 ASN f C 1
ATOM 3313 O O . ASN A 1 605 ? 203.58551 170.96040 195.31077 1.000 108.96819 605 ASN f O 1
ATOM 3318 N N . VAL A 1 606 ? 201.95669 170.57354 196.82299 1.000 103.08669 606 VAL f N 1
ATOM 3319 C CA . VAL A 1 606 ? 200.98432 171.37634 196.09004 1.000 98.97872 606 VAL f CA 1
ATOM 3320 C C . VAL A 1 606 ? 201.36326 172.85029 196.10894 1.000 102.10861 606 VAL f C 1
ATOM 3321 O O . VAL A 1 606 ? 200.95904 173.60790 195.22208 1.000 113.37312 606 VAL f O 1
ATOM 3325 N N . LEU A 1 607 ? 202.12475 173.29090 197.11248 1.000 99.86823 607 LEU f N 1
ATOM 3326 C CA . LEU A 1 607 ? 202.59096 174.67451 197.12146 1.000 96.37861 607 LEU f CA 1
ATOM 3327 C C . LEU A 1 607 ? 203.54081 174.94164 195.96053 1.000 101.43137 607 LEU f C 1
ATOM 3328 O O . LEU A 1 607 ? 203.44665 175.97922 195.29153 1.000 109.36654 607 LEU f O 1
ATOM 3333 N N . LYS A 1 608 ? 204.45935 174.01069 195.69981 1.000 92.49645 608 LYS f N 1
ATOM 3334 C CA . LYS A 1 608 ? 205.38021 174.18159 194.58301 1.000 91.85612 608 LYS f CA 1
ATOM 3335 C C . LYS A 1 608 ? 204.64513 174.13648 193.25015 1.000 94.35484 608 LYS f C 1
ATOM 3336 O O . LYS A 1 608 ? 204.97134 174.89446 192.32985 1.000 108.50349 608 LYS f O 1
ATOM 3342 N N . VAL A 1 609 ? 203.64924 173.25744 193.12498 1.000 77.56024 609 VAL f N 1
ATOM 3343 C CA . VAL A 1 609 ? 202.86429 173.21968 191.89673 1.000 81.46206 609 VAL f CA 1
ATOM 3344 C C . VAL A 1 609 ? 202.06372 174.50593 191.73865 1.000 88.32161 609 VAL f C 1
ATOM 3345 O O . VAL A 1 609 ? 201.86399 174.98710 190.61832 1.000 103.52650 609 VAL f O 1
ATOM 3349 N N . GLN A 1 610 ? 201.59394 175.08425 192.84606 1.000 92.83230 610 GLN f N 1
ATOM 3350 C CA . GLN A 1 610 ? 200.92549 176.37965 192.78295 1.000 90.90402 610 GLN f CA 1
ATOM 3351 C C . GLN A 1 610 ? 201.87093 177.46165 192.28223 1.000 92.36350 610 GLN f C 1
ATOM 3352 O O . GLN A 1 610 ? 201.48511 178.30787 191.46806 1.000 100.47818 610 GLN f O 1
ATOM 3358 N N . GLN A 1 611 ? 203.11276 177.45627 192.76776 1.000 91.19350 611 GLN f N 1
ATOM 3359 C CA . GLN A 1 611 ? 204.09652 178.41630 192.27456 1.000 92.27092 611 GLN f CA 1
ATOM 3360 C C . GLN A 1 611 ? 204.36484 178.21469 190.78746 1.000 95.50790 611 GLN f C 1
ATOM 3361 O O . GLN A 1 611 ? 204.49706 179.18567 190.03172 1.000 107.37395 611 GLN f O 1
ATOM 3367 N N . LEU A 1 612 ? 204.44883 176.95829 190.34899 1.000 78.92132 612 LEU f N 1
ATOM 3368 C CA . LEU A 1 612 ? 204.66849 176.68435 188.93202 1.000 82.68136 612 LEU f CA 1
ATOM 3369 C C . LEU A 1 612 ? 203.49440 177.16142 188.08586 1.000 92.15194 612 LEU f C 1
ATOM 3370 O O . LEU A 1 612 ? 203.68628 177.68698 186.98435 1.000 106.27593 612 LEU f O 1
ATOM 3375 N N . LEU A 1 613 ? 202.26894 176.98144 188.57839 1.000 91.74774 613 LEU f N 1
ATOM 3376 C CA . LEU A 1 613 ? 201.10763 177.48486 187.85292 1.000 90.29627 613 LEU f CA 1
ATOM 3377 C C . LEU A 1 613 ? 201.08405 179.00736 187.82429 1.000 94.34068 613 LEU f C 1
ATOM 3378 O O . LEU A 1 613 ? 200.65909 179.60038 186.82692 1.000 103.66351 613 LEU f O 1
ATOM 3383 N N . HIS A 1 614 ? 201.53060 179.65429 188.90254 1.000 101.62433 614 HIS f N 1
ATOM 3384 C CA . HIS A 1 614 ? 201.68136 181.10552 188.88113 1.000 96.46206 614 HIS f CA 1
ATOM 3385 C C . HIS A 1 614 ? 202.68370 181.53156 187.81906 1.000 103.70336 614 HIS f C 1
ATOM 3386 O O . HIS A 1 614 ? 202.47958 182.53694 187.12957 1.000 114.94327 614 HIS f O 1
ATOM 3393 N N . ILE A 1 615 ? 203.77959 180.78393 187.68631 1.000 94.82332 615 ILE f N 1
ATOM 3394 C CA . ILE A 1 615 ? 204.75132 181.06480 186.63268 1.000 91.68714 615 ILE f CA 1
ATOM 3395 C C . ILE A 1 615 ? 204.11134 180.90449 185.25954 1.000 95.49647 615 ILE f C 1
ATOM 3396 O O . ILE A 1 615 ? 204.28938 181.74612 184.37102 1.000 106.86388 615 ILE f O 1
ATOM 3401 N N . CYS A 1 616 ? 203.35240 179.82579 185.06672 1.000 96.32328 616 CYS f N 1
ATOM 3402 C CA . CYS A 1 616 ? 202.71160 179.55689 183.78431 1.000 99.17009 616 CYS f CA 1
ATOM 3403 C C . CYS A 1 616 ? 201.57105 180.51545 183.47296 1.000 103.55338 616 CYS f C 1
ATOM 3404 O O . CYS A 1 616 ? 201.14234 180.58161 182.31659 1.000 109.39651 616 CYS f O 1
ATOM 3407 N N . SER A 1 617 ? 201.06524 181.24595 184.46717 1.000 112.57903 617 SER f N 1
ATOM 3408 C CA . SER A 1 617 ? 199.91671 182.11460 184.23294 1.000 111.53041 617 SER f CA 1
ATOM 3409 C C . SER A 1 617 ? 200.29377 183.33962 183.40826 1.000 118.29125 617 SER f C 1
ATOM 3410 O O . SER A 1 617 ? 199.52155 183.77347 182.54592 1.000 126.62193 617 SER f O 1
ATOM 3413 N N . GLU A 1 618 ? 201.47075 183.90946 183.65314 1.000 123.90353 618 GLU f N 1
ATOM 3414 C CA . GLU A 1 618 ? 201.86206 185.17034 183.02950 1.000 127.72549 618 GLU f CA 1
ATOM 3415 C C . GLU A 1 618 ? 202.26928 184.92453 181.58180 1.000 129.55150 618 GLU f C 1
ATOM 3416 O O . GLU A 1 618 ? 203.24247 184.21314 181.31580 1.000 131.50356 618 GLU f O 1
ATOM 3422 N N . HIS A 1 619 ? 201.53175 185.51549 180.64530 1.000 142.86389 619 HIS f N 1
ATOM 3423 C CA . HIS A 1 619 ? 201.89247 185.43633 179.23773 1.000 144.52748 619 HIS f CA 1
ATOM 3424 C C . HIS A 1 619 ? 203.02867 186.39898 178.91381 1.000 143.45826 619 HIS f C 1
ATOM 3425 O O . HIS A 1 619 ? 203.21350 187.42485 179.57437 1.000 141.07076 619 HIS f O 1
ATOM 3432 N N . PHE A 1 620 ? 203.79049 186.05627 177.88041 1.000 138.74407 620 PHE f N 1
ATOM 3433 C CA . PHE A 1 620 ? 204.87790 186.90490 177.40892 1.000 139.77795 620 PHE f CA 1
ATOM 3434 C C . PHE A 1 620 ? 204.78306 187.12885 175.90405 1.000 137.66807 620 PHE f C 1
ATOM 3435 O O . PHE A 1 620 ? 204.85654 186.18257 175.12069 1.000 135.97547 620 PHE f O 1
ATOM 3443 N N . ASP A 1 645 ? 211.69860 183.50775 173.95242 1.000 149.06005 645 ASP f N 1
ATOM 3444 C CA . ASP A 1 645 ? 212.79116 184.22087 174.60340 1.000 149.52177 645 ASP f CA 1
ATOM 3445 C C . ASP A 1 645 ? 212.49189 184.45854 176.07801 1.000 148.45616 645 ASP f C 1
ATOM 3446 O O . ASP A 1 645 ? 213.11497 183.86177 176.95482 1.000 149.67063 645 ASP f O 1
ATOM 3451 N N . MET A 1 646 ? 211.52680 185.34211 176.33922 1.000 140.71572 646 MET f N 1
ATOM 3452 C CA . MET A 1 646 ? 211.18987 185.69196 177.71426 1.000 141.19945 646 MET f CA 1
ATOM 3453 C C . MET A 1 646 ? 210.51115 184.53889 178.44398 1.000 140.88459 646 MET f C 1
ATOM 3454 O O . MET A 1 646 ? 210.70306 184.37660 179.65374 1.000 137.56057 646 MET f O 1
ATOM 3459 N N . GLY A 1 647 ? 209.73041 183.72728 177.73458 1.000 124.15451 647 GLY f N 1
ATOM 3460 C CA . GLY A 1 647 ? 208.95677 182.67882 178.37077 1.000 117.94205 647 GLY f CA 1
ATOM 3461 C C . GLY A 1 647 ? 209.54732 181.28849 178.26553 1.000 116.73137 647 GLY f C 1
ATOM 3462 O O . GLY A 1 647 ? 208.80935 180.30479 178.15949 1.000 121.26124 647 GLY f O 1
ATOM 3463 N N . ALA A 1 648 ? 210.87752 181.19020 178.29011 1.000 111.94269 648 ALA f N 1
ATOM 3464 C CA . ALA A 1 648 ? 211.51869 179.88105 178.22525 1.000 114.75438 648 ALA f CA 1
ATOM 3465 C C . ALA A 1 648 ? 211.19996 179.04327 179.45775 1.000 113.87568 648 ALA f C 1
ATOM 3466 O O . ALA A 1 648 ? 210.93930 177.83976 179.34872 1.000 111.88152 648 ALA f O 1
ATOM 3468 N N . HIS A 1 649 ? 211.21009 179.66343 180.64009 1.000 111.56163 649 HIS f N 1
ATOM 3469 C CA . HIS A 1 649 ? 211.01807 178.92335 181.88253 1.000 107.37420 649 HIS f CA 1
ATOM 3470 C C . HIS A 1 649 ? 209.59572 178.40667 182.04856 1.000 105.44364 649 HIS f C 1
ATOM 3471 O O . HIS A 1 649 ? 209.35133 177.57319 182.92743 1.000 117.64222 649 HIS f O 1
ATOM 3478 N N . GLN A 1 650 ? 208.65274 178.88372 181.23683 1.000 91.48695 650 GLN f N 1
ATOM 3479 C CA . GLN A 1 650 ? 207.28319 178.39557 181.33910 1.000 90.48077 650 GLN f CA 1
ATOM 3480 C C . GLN A 1 650 ? 207.18484 176.92020 180.97383 1.000 97.60108 650 GLN f C 1
ATOM 3481 O O . GLN A 1 650 ? 206.44088 176.16972 181.61748 1.000 107.99741 650 GLN f O 1
ATOM 3487 N N . GLY A 1 651 ? 207.92382 176.48597 179.95270 1.000 92.99992 651 GLY f N 1
ATOM 3488 C CA . GLY A 1 651 ? 207.94771 175.07132 179.62375 1.000 94.47155 651 GLY f CA 1
ATOM 3489 C C . GLY A 1 651 ? 208.53332 174.22712 180.73843 1.000 96.64349 651 GLY f C 1
ATOM 3490 O O . GLY A 1 651 ? 208.04852 173.12633 181.01850 1.000 101.25833 651 GLY f O 1
ATOM 3491 N N . VAL A 1 652 ? 209.58122 174.73047 181.39209 1.000 87.95968 652 VAL f N 1
ATOM 3492 C CA . VAL A 1 652 ? 210.15770 174.01612 182.52456 1.000 80.29728 652 VAL f CA 1
ATOM 3493 C C . VAL A 1 652 ? 209.15680 173.93202 183.66700 1.000 87.86128 652 VAL f C 1
ATOM 3494 O O . VAL A 1 652 ? 209.06375 172.90864 184.34759 1.000 102.55197 652 VAL f O 1
ATOM 3498 N N . ALA A 1 653 ? 208.39206 174.99976 183.89687 1.000 85.19106 653 ALA f N 1
ATOM 3499 C CA . ALA A 1 653 ? 207.36078 174.95291 184.93025 1.000 80.95008 653 ALA f CA 1
ATOM 3500 C C . ALA A 1 653 ? 206.28573 173.92254 184.59579 1.000 82.39425 653 ALA f C 1
ATOM 3501 O O . ALA A 1 653 ? 205.81395 173.19085 185.47824 1.000 91.23700 653 ALA f O 1
ATOM 3503 N N . VAL A 1 654 ? 205.88289 173.85319 183.32541 1.000 76.04450 654 VAL f N 1
ATOM 3504 C CA . VAL A 1 654 ? 204.89155 172.86038 182.91345 1.000 76.21677 654 VAL f CA 1
ATOM 3505 C C . VAL A 1 654 ? 205.42648 171.45242 183.14146 1.000 85.98837 654 VAL f C 1
ATOM 3506 O O . VAL A 1 654 ? 204.72252 170.57519 183.65479 1.000 94.30463 654 VAL f O 1
ATOM 3510 N N . LEU A 1 655 ? 206.68349 171.21669 182.76064 1.000 91.00173 655 LEU f N 1
ATOM 3511 C CA . LEU A 1 655 ? 207.30710 169.92226 183.01876 1.000 86.42177 655 LEU f CA 1
ATOM 3512 C C . LEU A 1 655 ? 207.40674 169.63909 184.51143 1.000 89.33425 655 LEU f C 1
ATOM 3513 O O . LEU A 1 655 ? 207.25698 168.49020 184.94441 1.000 97.31965 655 LEU f O 1
ATOM 3518 N N . GLY A 1 656 ? 207.65135 170.67293 185.31284 1.000 74.50833 656 GLY f N 1
ATOM 3519 C CA . GLY A 1 656 ? 207.83528 170.46572 186.73494 1.000 76.62060 656 GLY f CA 1
ATOM 3520 C C . GLY A 1 656 ? 206.54415 170.15832 187.45782 1.000 83.63511 656 GLY f C 1
ATOM 3521 O O . GLY A 1 656 ? 206.55084 169.50267 188.50174 1.000 98.34239 656 GLY f O 1
ATOM 3522 N N . ILE A 1 657 ? 205.42095 170.63303 186.92260 1.000 70.59197 657 ILE f N 1
ATOM 3523 C CA . ILE A 1 657 ? 204.13762 170.22309 187.48323 1.000 68.98855 657 ILE f CA 1
ATOM 3524 C C . ILE A 1 657 ? 204.03247 168.70344 187.48022 1.000 82.00252 657 ILE f C 1
ATOM 3525 O O . ILE A 1 657 ? 203.69972 168.08623 188.49908 1.000 93.77406 657 ILE f O 1
ATOM 3530 N N . ALA A 1 658 ? 204.35301 168.07508 186.34652 1.000 82.57039 658 ALA f N 1
ATOM 3531 C CA . ALA A 1 658 ? 204.35958 166.61736 186.27790 1.000 83.47797 658 ALA f CA 1
ATOM 3532 C C . ALA A 1 658 ? 205.46541 166.02156 187.13834 1.000 88.50674 658 ALA f C 1
ATOM 3533 O O . ALA A 1 658 ? 205.25708 165.00372 187.80793 1.000 91.06605 658 ALA f O 1
ATOM 3535 N N . LEU A 1 659 ? 206.65197 166.63266 187.12500 1.000 84.25874 659 LEU f N 1
ATOM 3536 C CA . LEU A 1 659 ? 207.76908 166.08498 187.88940 1.000 84.71486 659 LEU f CA 1
ATOM 3537 C C . LEU A 1 659 ? 207.48510 166.07466 189.38624 1.000 81.92883 659 LEU f C 1
ATOM 3538 O O . LEU A 1 659 ? 208.06139 165.26473 190.11975 1.000 89.93133 659 LEU f O 1
ATOM 3543 N N . ILE A 1 660 ? 206.61595 166.96106 189.85730 1.000 77.05726 660 ILE f N 1
ATOM 3544 C CA . ILE A 1 660 ? 206.23474 166.96398 191.26464 1.000 77.05983 660 ILE f CA 1
ATOM 3545 C C . ILE A 1 660 ? 205.01496 166.08405 191.50922 1.000 86.08451 660 ILE f C 1
ATOM 3546 O O . ILE A 1 660 ? 204.95294 165.36630 192.50969 1.000 86.22082 660 ILE f O 1
ATOM 3551 N N . ALA A 1 661 ? 204.03779 166.10303 190.60169 1.000 87.56565 661 ALA f N 1
ATOM 3552 C CA . ALA A 1 661 ? 202.81386 165.33800 190.78897 1.000 85.29917 661 ALA f CA 1
ATOM 3553 C C . ALA A 1 661 ? 202.97585 163.85185 190.49986 1.000 98.53041 661 ALA f C 1
ATOM 3554 O O . ALA A 1 661 ? 202.04476 163.08624 190.76875 1.000 107.36265 661 ALA f O 1
ATOM 3556 N N . MET A 1 662 ? 204.11857 163.42157 189.96145 1.000 97.57268 662 MET f N 1
ATOM 3557 C CA . MET A 1 662 ? 204.30522 162.00720 189.65829 1.000 90.77656 662 MET f CA 1
ATOM 3558 C C . MET A 1 662 ? 204.39990 161.13424 190.90163 1.000 89.86639 662 MET f C 1
ATOM 3559 O O . MET A 1 662 ? 204.38391 159.90598 190.77074 1.000 90.66800 662 MET f O 1
ATOM 3564 N N . GLY A 1 663 ? 204.50573 161.72959 192.09064 1.000 107.35845 663 GLY f N 1
ATOM 3565 C CA . GLY A 1 663 ? 204.71002 160.93648 193.29200 1.000 110.68635 663 GLY f CA 1
ATOM 3566 C C . GLY A 1 663 ? 203.59893 159.93625 193.54673 1.000 112.87905 663 GLY f C 1
ATOM 3567 O O . GLY A 1 663 ? 203.85070 158.82065 194.00790 1.000 111.39923 663 GLY f O 1
ATOM 3568 N N . GLU A 1 664 ? 202.35867 160.31542 193.24901 1.000 118.36704 664 GLU f N 1
ATOM 3569 C CA . GLU A 1 664 ? 201.22043 159.45729 193.53989 1.000 117.98389 664 GLU f CA 1
ATOM 3570 C C . GLU A 1 664 ? 200.08163 159.76479 192.57695 1.000 112.40976 664 GLU f C 1
ATOM 3571 O O . GLU A 1 664 ? 200.08399 160.78306 191.88158 1.000 119.10368 664 GLU f O 1
ATOM 3577 N N . GLU A 1 665 ? 199.10020 158.85850 192.55155 1.000 102.32620 665 GLU f N 1
ATOM 3578 C CA . GLU A 1 665 ? 198.10703 158.84398 191.48049 1.000 103.38378 665 GLU f CA 1
ATOM 3579 C C . GLU A 1 665 ? 197.12983 160.01186 191.56279 1.000 108.87571 665 GLU f C 1
ATOM 3580 O O . GLU A 1 665 ? 196.67809 160.50732 190.52177 1.000 116.53767 665 GLU f O 1
ATOM 3586 N N . ILE A 1 666 ? 196.77318 160.45116 192.77198 1.000 93.65400 666 ILE f N 1
ATOM 3587 C CA . ILE A 1 666 ? 195.82780 161.55748 192.90826 1.000 99.98913 666 ILE f CA 1
ATOM 3588 C C . ILE A 1 666 ? 196.39396 162.81084 192.25561 1.000 106.14306 666 ILE f C 1
ATOM 3589 O O . ILE A 1 666 ? 195.74535 163.45396 191.41501 1.000 111.38596 666 ILE f O 1
ATOM 3594 N N . GLY A 1 667 ? 197.62892 163.15745 192.61908 1.000 98.54959 667 GLY f N 1
ATOM 3595 C CA . GLY A 1 667 ? 198.28952 164.28080 191.98544 1.000 91.00910 667 GLY f CA 1
ATOM 3596 C C . GLY A 1 667 ? 198.49002 164.06290 190.50105 1.000 95.19704 667 GLY f C 1
ATOM 3597 O O . GLY A 1 667 ? 198.43888 165.01022 189.71937 1.000 107.08117 667 GLY f O 1
ATOM 3598 N N . ALA A 1 668 ? 198.70044 162.81098 190.08938 1.000 93.32041 668 ALA f N 1
ATOM 3599 C CA . ALA A 1 668 ? 198.88166 162.52353 188.67033 1.000 90.23270 668 ALA f CA 1
ATOM 3600 C C . ALA A 1 668 ? 197.63743 162.87855 187.86345 1.000 95.74738 668 ALA f C 1
ATOM 3601 O O . ALA A 1 668 ? 197.72429 163.59574 186.86133 1.000 107.54879 668 ALA f O 1
ATOM 3603 N N . GLU A 1 669 ? 196.46724 162.39972 188.28854 1.000 103.90167 669 GLU f N 1
ATOM 3604 C CA . GLU A 1 669 ? 195.24316 162.68095 187.53945 1.000 106.58080 669 GLU f CA 1
ATOM 3605 C C . GLU A 1 669 ? 194.86548 164.15722 187.62638 1.000 106.81374 669 GLU f C 1
ATOM 3606 O O . GLU A 1 669 ? 194.40811 164.76124 186.64004 1.000 109.63564 669 GLU f O 1
ATOM 3612 N N . MET A 1 670 ? 195.05246 164.76130 188.80095 1.000 93.59285 670 MET f N 1
ATOM 3613 C CA . MET A 1 670 ? 194.79745 166.18953 188.92032 1.000 92.62446 670 MET f CA 1
ATOM 3614 C C . MET A 1 670 ? 195.70817 166.99607 188.00209 1.000 93.61202 670 MET f C 1
ATOM 3615 O O . MET A 1 670 ? 195.26326 167.96290 187.36849 1.000 102.92835 670 MET f O 1
ATOM 3620 N N . ALA A 1 671 ? 196.97669 166.60157 187.89504 1.000 79.50852 671 ALA f N 1
ATOM 3621 C CA . ALA A 1 671 ? 197.88270 167.25635 186.96665 1.000 80.92670 671 ALA f CA 1
ATOM 3622 C C . ALA A 1 671 ? 197.49497 166.98562 185.52331 1.000 84.84816 671 ALA f C 1
ATOM 3623 O O . ALA A 1 671 ? 197.77937 167.80670 184.65544 1.000 98.07716 671 ALA f O 1
ATOM 3625 N N . LEU A 1 672 ? 196.86378 165.84517 185.23942 1.000 89.51582 672 LEU f N 1
ATOM 3626 C CA . LEU A 1 672 ? 196.33925 165.62940 183.89196 1.000 87.49075 672 LEU f CA 1
ATOM 3627 C C . LEU A 1 672 ? 195.27584 166.66321 183.54909 1.000 91.08268 672 LEU f C 1
ATOM 3628 O O . LEU A 1 672 ? 195.28012 167.23547 182.45000 1.000 99.00787 672 LEU f O 1
ATOM 3633 N N . ARG A 1 673 ? 194.35758 166.91614 184.48184 1.000 90.67315 673 ARG f N 1
ATOM 3634 C CA . ARG A 1 673 ? 193.36958 167.97109 184.25464 1.000 86.49625 673 ARG f CA 1
ATOM 3635 C C . ARG A 1 673 ? 194.04485 169.33085 184.09082 1.000 87.15251 673 ARG f C 1
ATOM 3636 O O . ARG A 1 673 ? 193.67774 170.12420 183.20858 1.000 91.44006 673 ARG f O 1
ATOM 3644 N N . THR A 1 674 ? 195.04552 169.61028 184.92762 1.000 92.24018 674 THR f N 1
ATOM 3645 C CA . THR A 1 674 ? 195.76671 170.87541 184.82430 1.000 85.37720 674 THR f CA 1
ATOM 3646 C C . THR A 1 674 ? 196.47471 171.00475 183.47923 1.000 90.12603 674 THR f C 1
ATOM 3647 O O . THR A 1 674 ? 196.52078 172.09236 182.89764 1.000 97.32799 674 THR f O 1
ATOM 3651 N N . PHE A 1 675 ? 197.04057 169.90739 182.97413 1.000 91.35498 675 PHE f N 1
ATOM 3652 C CA . PHE A 1 675 ? 197.69916 169.92979 181.67342 1.000 82.42110 675 PHE f CA 1
ATOM 3653 C C . PHE A 1 675 ? 196.70213 170.15718 180.55281 1.000 87.36337 675 PHE f C 1
ATOM 3654 O O . PHE A 1 675 ? 197.02062 170.83043 179.56859 1.000 99.48667 675 PHE f O 1
ATOM 3662 N N . GLY A 1 676 ? 195.50224 169.59008 180.67060 1.000 88.05186 676 GLY f N 1
ATOM 3663 C CA . GLY A 1 676 ? 194.45758 169.91908 179.71553 1.000 86.83430 676 GLY f CA 1
ATOM 3664 C C . GLY A 1 676 ? 194.15224 171.40499 179.69814 1.000 93.32566 676 GLY f C 1
ATOM 3665 O O . GLY A 1 676 ? 194.04402 172.01755 178.62914 1.000 90.46152 676 GLY f O 1
ATOM 3666 N N . HIS A 1 677 ? 194.03295 172.01061 180.88243 1.000 99.47122 677 HIS f N 1
ATOM 3667 C CA . HIS A 1 677 ? 193.79968 173.45325 180.93938 1.000 83.78845 677 HIS f CA 1
ATOM 3668 C C . HIS A 1 677 ? 194.96300 174.23459 180.33927 1.000 86.28537 677 HIS f C 1
ATOM 3669 O O . HIS A 1 677 ? 194.75061 175.22152 179.62539 1.000 103.04799 677 HIS f O 1
ATOM 3676 N N . LEU A 1 678 ? 196.19731 173.81980 180.63151 1.000 89.32985 678 LEU f N 1
ATOM 3677 C CA . LEU A 1 678 ? 197.36338 174.51111 180.08932 1.000 92.05841 678 LEU f CA 1
ATOM 3678 C C . LEU A 1 678 ? 197.39599 174.42584 178.57075 1.000 97.18927 678 LEU f C 1
ATOM 3679 O O . LEU A 1 678 ? 197.69602 175.41312 177.89220 1.000 101.64322 678 LEU f O 1
ATOM 3684 N N . LEU A 1 679 ? 197.09564 173.25162 178.01857 1.000 100.11603 679 LEU f N 1
ATOM 3685 C CA . LEU A 1 679 ? 197.03418 173.09466 176.57386 1.000 98.12157 679 LEU f CA 1
ATOM 3686 C C . LEU A 1 679 ? 195.91888 173.91612 175.94851 1.000 106.78327 679 LEU f C 1
ATOM 3687 O O . LEU A 1 679 ? 196.09098 174.40909 174.82891 1.000 109.90574 679 LEU f O 1
ATOM 3692 N N . ARG A 1 680 ? 194.78820 174.07549 176.63497 1.000 130.86117 680 ARG f N 1
ATOM 3693 C CA . ARG A 1 680 ? 193.69977 174.89987 176.12280 1.000 132.10293 680 ARG f CA 1
ATOM 3694 C C . ARG A 1 680 ? 194.01308 176.39230 176.15818 1.000 130.54990 680 ARG f C 1
ATOM 3695 O O . ARG A 1 680 ? 193.70790 177.10811 175.20040 1.000 131.72980 680 ARG f O 1
ATOM 3703 N N . TYR A 1 681 ? 194.62048 176.88090 177.24082 1.000 144.19787 681 TYR f N 1
ATOM 3704 C CA . TYR A 1 681 ? 194.79940 178.31456 177.44063 1.000 144.17891 681 TYR f CA 1
ATOM 3705 C C . TYR A 1 681 ? 196.23567 178.79407 177.27380 1.000 144.29552 681 TYR f C 1
ATOM 3706 O O . TYR A 1 681 ? 196.46555 180.00775 177.27662 1.000 146.51551 681 TYR f O 1
ATOM 3715 N N . GLY A 1 682 ? 197.19979 177.89163 177.12979 1.000 138.26773 682 GLY f N 1
ATOM 3716 C CA . GLY A 1 682 ? 198.58825 178.29194 177.17938 1.000 139.17537 682 GLY f CA 1
ATOM 3717 C C . GLY A 1 682 ? 199.08710 178.94641 175.90471 1.000 139.29277 682 GLY f C 1
ATOM 3718 O O . GLY A 1 682 ? 198.52515 178.79760 174.82052 1.000 141.86811 682 GLY f O 1
ATOM 3719 N N . GLU A 1 683 ? 200.17909 179.69002 176.06501 1.000 149.50705 683 GLU f N 1
ATOM 3720 C CA . GLU A 1 683 ? 200.92314 180.23039 174.94322 1.000 149.79615 683 GLU f CA 1
ATOM 3721 C C . GLU A 1 683 ? 201.60990 179.08780 174.19374 1.000 150.31260 683 GLU f C 1
ATOM 3722 O O . GLU A 1 683 ? 201.75357 177.98877 174.73316 1.000 153.10935 683 GLU f O 1
ATOM 3728 N N . PRO A 1 684 ? 202.01823 179.30290 172.93444 1.000 144.81193 684 PRO f N 1
ATOM 3729 C CA . PRO A 1 684 ? 202.64853 178.18951 172.19898 1.000 144.13830 684 PRO f CA 1
ATOM 3730 C C . PRO A 1 684 ? 203.89294 177.64341 172.88162 1.000 144.43808 684 PRO f C 1
ATOM 3731 O O . PRO A 1 684 ? 204.10800 176.42607 172.87545 1.000 143.57910 684 PRO f O 1
ATOM 3735 N N . THR A 1 685 ? 204.70708 178.50413 173.49768 1.000 133.01406 685 THR f N 1
ATOM 3736 C CA . THR A 1 685 ? 205.82211 178.00441 174.29655 1.000 129.47571 685 THR f CA 1
ATOM 3737 C C . THR A 1 685 ? 205.32956 177.27249 175.53741 1.000 125.49724 685 THR f C 1
ATOM 3738 O O . THR A 1 685 ? 205.98188 176.33314 176.00630 1.000 123.10783 685 THR f O 1
ATOM 3742 N N . LEU A 1 686 ? 204.18791 177.69348 176.08457 1.000 124.38123 686 LEU f N 1
ATOM 3743 C CA . LEU A 1 686 ? 203.60063 176.99773 177.22385 1.000 119.39790 686 LEU f CA 1
ATOM 3744 C C . LEU A 1 686 ? 203.10671 175.61160 176.82837 1.000 115.56200 686 LEU f C 1
ATOM 3745 O O . LEU A 1 686 ? 203.31126 174.64041 177.56478 1.000 112.69454 686 LEU f O 1
ATOM 3750 N N . ARG A 1 687 ? 202.46051 175.49833 175.66960 1.000 128.98451 687 ARG f N 1
ATOM 3751 C CA . ARG A 1 687 ? 201.84027 174.24900 175.25214 1.000 129.03436 687 ARG f CA 1
ATOM 3752 C C . ARG A 1 687 ? 202.79654 173.30769 174.53168 1.000 134.48013 687 ARG f C 1
ATOM 3753 O O . ARG A 1 687 ? 202.41410 172.16884 174.24361 1.000 138.18182 687 ARG f O 1
ATOM 3761 N N . ARG A 1 688 ? 204.02109 173.74534 174.22942 1.000 135.18563 688 ARG f N 1
ATOM 3762 C CA . ARG A 1 688 ? 205.00056 172.83384 173.64998 1.000 132.45116 688 ARG f CA 1
ATOM 3763 C C . ARG A 1 688 ? 205.56206 171.86577 174.68094 1.000 130.80485 688 ARG f C 1
ATOM 3764 O O . ARG A 1 688 ? 206.13228 170.83835 174.30167 1.000 133.10227 688 ARG f O 1
ATOM 3772 N N . ALA A 1 689 ? 205.41209 172.16649 175.96976 1.000 98.87179 689 ALA f N 1
ATOM 3773 C CA . ALA A 1 689 ? 205.92462 171.31588 177.03265 1.000 97.11782 689 ALA f CA 1
ATOM 3774 C C . ALA A 1 689 ? 204.85880 170.43385 177.66352 1.000 100.65526 689 ALA f C 1
ATOM 3775 O O . ALA A 1 689 ? 205.20661 169.49716 178.38912 1.000 107.96517 689 ALA f O 1
ATOM 3777 N N . VAL A 1 690 ? 203.57890 170.71428 177.41733 1.000 92.10838 690 VAL f N 1
ATOM 3778 C CA . VAL A 1 690 ? 202.51614 169.89047 177.99319 1.000 87.26267 690 VAL f CA 1
ATOM 3779 C C . VAL A 1 690 ? 202.61229 168.43385 177.54903 1.000 91.58270 690 VAL f C 1
ATOM 3780 O O . VAL A 1 690 ? 202.43947 167.54366 178.39544 1.000 98.38406 690 VAL f O 1
ATOM 3784 N N . PRO A 1 691 ? 202.85132 168.11695 176.26871 1.000 87.43053 691 PRO f N 1
ATOM 3785 C CA . PRO A 1 691 ? 203.07788 166.70303 175.92265 1.000 84.62138 691 PRO f CA 1
ATOM 3786 C C . PRO A 1 691 ? 204.25468 166.08599 176.65544 1.000 94.08461 691 PRO f C 1
ATOM 3787 O O . PRO A 1 691 ? 204.19318 164.91260 177.03879 1.000 99.57986 691 PRO f O 1
ATOM 3791 N N . LEU A 1 692 ? 205.32954 166.84641 176.86839 1.000 87.03333 692 LEU f N 1
ATOM 3792 C CA . LEU A 1 692 ? 206.46468 166.31730 177.61644 1.000 77.63388 692 LEU f CA 1
ATOM 3793 C C . LEU A 1 692 ? 206.08538 166.03394 179.06341 1.000 82.74624 692 LEU f C 1
ATOM 3794 O O . LEU A 1 692 ? 206.50439 165.02235 179.63701 1.000 94.99747 692 LEU f O 1
ATOM 3799 N N . ALA A 1 693 ? 205.28933 166.91582 179.66977 1.000 82.98776 693 ALA f N 1
ATOM 3800 C CA . ALA A 1 693 ? 204.80501 166.66588 181.02230 1.000 77.14096 693 ALA f CA 1
ATOM 3801 C C . ALA A 1 693 ? 203.91699 165.42981 181.06829 1.000 83.88113 693 ALA f C 1
ATOM 3802 O O . ALA A 1 693 ? 203.99879 164.63057 182.00816 1.000 96.38341 693 ALA f O 1
ATOM 3804 N N . LEU A 1 694 ? 203.05934 165.25810 180.06068 1.000 75.24720 694 LEU f N 1
ATOM 3805 C CA . LEU A 1 694 ? 202.21352 164.07120 179.99925 1.000 77.37432 694 LEU f CA 1
ATOM 3806 C C . LEU A 1 694 ? 203.05170 162.80656 179.88037 1.000 87.01533 694 LEU f C 1
ATOM 3807 O O . LEU A 1 694 ? 202.74862 161.78831 180.51212 1.000 91.01035 694 LEU f O 1
ATOM 3812 N N . ALA A 1 695 ? 204.10471 162.85047 179.06375 1.000 84.98810 695 ALA f N 1
ATOM 3813 C CA . ALA A 1 695 ? 204.99298 161.70112 178.93565 1.000 76.71287 695 ALA f CA 1
ATOM 3814 C C . ALA A 1 695 ? 205.70375 161.40578 180.24833 1.000 85.72066 695 ALA f C 1
ATOM 3815 O O . ALA A 1 695 ? 205.84074 160.24214 180.64042 1.000 102.20915 695 ALA f O 1
ATOM 3817 N N . LEU A 1 696 ? 206.16907 162.44838 180.93854 1.000 75.29901 696 LEU f N 1
ATOM 3818 C CA . LEU A 1 696 ? 206.86950 162.24669 182.20233 1.000 75.07704 696 LEU f CA 1
ATOM 3819 C C . LEU A 1 696 ? 205.94945 161.65408 183.26035 1.000 79.52694 696 LEU f C 1
ATOM 3820 O O . LEU A 1 696 ? 206.34838 160.75366 184.00725 1.000 90.49913 696 LEU f O 1
ATOM 3825 N N . ILE A 1 697 ? 204.71267 162.14548 183.34043 1.000 75.02054 697 ILE f N 1
ATOM 3826 C CA . ILE A 1 697 ? 203.81613 161.71596 184.40654 1.000 83.52655 697 ILE f CA 1
ATOM 3827 C C . ILE A 1 697 ? 203.22700 160.33403 184.15879 1.000 87.82329 697 ILE f C 1
ATOM 3828 O O . ILE A 1 697 ? 202.72012 159.71091 185.09924 1.000 90.75492 697 ILE f O 1
ATOM 3833 N N . SER A 1 698 ? 203.27743 159.83182 182.92768 1.000 81.51887 698 SER f N 1
ATOM 3834 C CA . SER A 1 698 ? 202.71869 158.52357 182.60629 1.000 75.37248 698 SER f CA 1
ATOM 3835 C C . SER A 1 698 ? 203.64933 157.75444 181.68612 1.000 85.04718 698 SER f C 1
ATOM 3836 O O . SER A 1 698 ? 203.21281 157.13061 180.71420 1.000 96.53870 698 SER f O 1
ATOM 3839 N N . VAL A 1 699 ? 204.94770 157.78817 181.97676 1.000 80.19948 699 VAL f N 1
ATOM 3840 C CA . VAL A 1 699 ? 205.90927 157.06025 181.16191 1.000 78.16923 699 VAL f CA 1
ATOM 3841 C C . VAL A 1 699 ? 205.71017 155.56506 181.36752 1.000 84.77483 699 VAL f C 1
ATOM 3842 O O . VAL A 1 699 ? 205.55656 155.09200 182.50124 1.000 96.09660 699 VAL f O 1
ATOM 3846 N N . SER A 1 700 ? 205.67404 154.81894 180.26290 1.000 77.81726 700 SER f N 1
ATOM 3847 C CA . SER A 1 700 ? 205.46252 153.37279 180.26200 1.000 76.60699 700 SER f CA 1
ATOM 3848 C C . SER A 1 700 ? 204.11831 152.98193 180.86621 1.000 82.99090 700 SER f C 1
ATOM 3849 O O . SER A 1 700 ? 203.93914 151.84134 181.30175 1.000 94.66369 700 SER f O 1
ATOM 3852 N N . ASN A 1 701 ? 203.16541 153.91121 180.90045 1.000 89.89737 701 ASN f N 1
ATOM 3853 C CA . ASN A 1 701 ? 201.82111 153.66660 181.42150 1.000 85.44743 701 ASN f CA 1
ATOM 3854 C C . ASN A 1 701 ? 200.82391 154.15021 180.37881 1.000 91.38467 701 ASN f C 1
ATOM 3855 O O . ASN A 1 701 ? 200.30679 155.27173 180.46667 1.000 101.47225 701 ASN f O 1
ATOM 3860 N N . PRO A 1 702 ? 200.52729 153.32801 179.37707 1.000 90.42410 702 PRO f N 1
ATOM 3861 C CA . PRO A 1 702 ? 199.69979 153.77690 178.23953 1.000 88.67966 702 PRO f CA 1
ATOM 3862 C C . PRO A 1 702 ? 198.21091 153.80641 178.56166 1.000 99.21386 702 PRO f C 1
ATOM 3863 O O . PRO A 1 702 ? 197.40109 153.03854 178.03413 1.000 102.34617 702 PRO f O 1
ATOM 3867 N N . ARG A 1 703 ? 197.82278 154.71539 179.45078 1.000 98.11057 703 ARG f N 1
ATOM 3868 C CA . ARG A 1 703 ? 196.41098 154.87464 179.76015 1.000 90.22462 703 ARG f CA 1
ATOM 3869 C C . ARG A 1 703 ? 195.68786 155.55440 178.60346 1.000 95.60306 703 ARG f C 1
ATOM 3870 O O . ARG A 1 703 ? 196.25740 156.37110 177.87626 1.000 100.31546 703 ARG f O 1
ATOM 3878 N N . 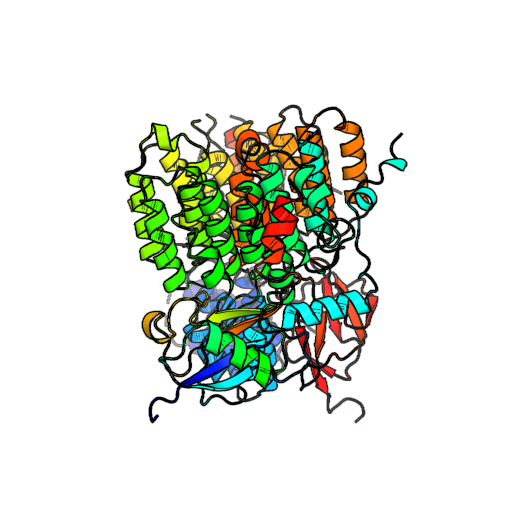LEU A 1 704 ? 194.41312 155.19780 178.43835 1.000 102.36129 704 LEU f N 1
ATOM 3879 C CA . LEU A 1 704 ? 193.67543 155.58447 177.23982 1.000 101.38744 704 LEU f CA 1
ATOM 3880 C C . LEU A 1 704 ? 193.48347 157.09258 177.14395 1.000 100.56360 704 LEU f C 1
ATOM 3881 O O . LEU A 1 704 ? 193.58885 157.66309 176.05318 1.000 105.68774 704 LEU f O 1
ATOM 3886 N N . ASN A 1 705 ? 193.17759 157.75347 178.26262 1.000 95.12529 705 ASN f N 1
ATOM 3887 C CA . ASN A 1 705 ? 192.89030 159.18408 178.21103 1.000 93.47453 705 ASN f CA 1
ATOM 3888 C C . ASN A 1 705 ? 194.10589 159.98052 177.75326 1.000 98.52966 705 ASN f C 1
ATOM 3889 O O . ASN A 1 705 ? 193.98837 160.87648 176.90880 1.000 108.91176 705 ASN f O 1
ATOM 3894 N N . ILE A 1 706 ? 195.28462 159.66054 178.28829 1.000 87.54749 706 ILE f N 1
ATOM 3895 C CA . ILE A 1 706 ? 196.49301 160.38095 177.90214 1.000 88.69881 706 ILE f CA 1
ATOM 3896 C C . ILE A 1 706 ? 196.84399 160.10283 176.44842 1.000 88.79998 706 ILE f C 1
ATOM 3897 O O . ILE A 1 706 ? 197.25971 161.00580 175.71294 1.000 98.96021 706 ILE f O 1
ATOM 3902 N N . LEU A 1 707 ? 196.69813 158.85079 176.01312 1.000 84.47718 707 LEU f N 1
ATOM 3903 C CA . LEU A 1 707 ? 196.99004 158.52161 174.62347 1.000 78.71980 707 LEU f CA 1
ATOM 3904 C C . LEU A 1 707 ? 196.05467 159.26075 173.67715 1.000 91.37451 707 LEU f C 1
ATOM 3905 O O . LEU A 1 707 ? 196.48685 159.76060 172.63512 1.000 104.55094 707 LEU f O 1
ATOM 3910 N N . ASP A 1 708 ? 194.76961 159.34798 174.02554 1.000 93.06256 708 ASP f N 1
ATOM 3911 C CA . ASP A 1 708 ? 193.82932 160.09741 173.19847 1.000 92.23191 708 ASP f CA 1
ATOM 3912 C C . ASP A 1 708 ? 194.16936 161.58183 173.18174 1.000 98.61482 708 ASP f C 1
ATOM 3913 O O . ASP A 1 708 ? 194.10692 162.22986 172.12931 1.000 101.75390 708 ASP f O 1
ATOM 3918 N N . THR A 1 709 ? 194.53157 162.13858 174.34028 1.000 86.95988 709 THR f N 1
ATOM 3919 C CA . THR A 1 709 ? 194.89914 163.54899 174.39943 1.000 81.11254 709 THR f CA 1
ATOM 3920 C C . THR A 1 709 ? 196.11046 163.83557 173.52443 1.000 92.54814 709 THR f C 1
ATOM 3921 O O . THR A 1 709 ? 196.13814 164.83083 172.79258 1.000 101.97757 709 THR f O 1
ATOM 3925 N N . LEU A 1 710 ? 197.11716 162.96535 173.57633 1.000 91.51074 710 LEU f N 1
ATOM 3926 C CA . LEU A 1 710 ? 198.30130 163.15614 172.74910 1.000 77.03441 710 LEU f CA 1
ATOM 3927 C C . LEU A 1 710 ? 198.00215 162.92691 171.27335 1.000 86.62160 710 LEU f C 1
ATOM 3928 O O . LEU A 1 710 ? 198.59520 163.58643 170.41382 1.000 103.13098 710 LEU f O 1
ATOM 3933 N N . SER A 1 711 ? 197.09200 162.00340 170.95902 1.000 92.55671 711 SER f N 1
ATOM 3934 C CA . SER A 1 711 ? 196.73558 161.75572 169.56726 1.000 95.99026 711 SER f CA 1
ATOM 3935 C C . SER A 1 711 ? 195.97696 162.93359 168.97383 1.000 98.73883 711 SER f C 1
ATOM 3936 O O . SER A 1 711 ? 196.08516 163.20601 167.77320 1.000 110.54576 711 SER f O 1
ATOM 3939 N N . LYS A 1 712 ? 195.19275 163.63453 169.79495 1.000 99.34515 712 LYS f N 1
ATOM 3940 C CA . LYS A 1 712 ? 194.50465 164.82521 169.30566 1.000 100.40149 712 LYS f CA 1
ATOM 3941 C C . LYS A 1 712 ? 195.49739 165.88975 168.85758 1.000 103.12769 712 LYS f C 1
ATOM 3942 O O . LYS A 1 712 ? 195.29256 166.54854 167.83187 1.000 105.83904 712 LYS f O 1
ATOM 3948 N N . PHE A 1 713 ? 196.57747 166.07199 169.61007 1.000 97.77368 713 PHE f N 1
ATOM 3949 C CA . PHE A 1 713 ? 197.56529 167.09928 169.31460 1.000 100.86061 713 PHE f CA 1
ATOM 3950 C C . PHE A 1 713 ? 198.74082 166.58469 168.49675 1.000 101.92208 713 PHE f C 1
ATOM 3951 O O . PHE A 1 713 ? 199.67844 167.34755 168.24469 1.000 105.00635 713 PHE f O 1
ATOM 3959 N N . SER A 1 714 ? 198.72444 165.31381 168.09043 1.000 100.26549 714 SER f N 1
ATOM 3960 C CA . SER A 1 714 ? 199.80362 164.79786 167.25504 1.000 97.20691 714 SER f CA 1
ATOM 3961 C C . SER A 1 714 ? 199.85772 165.51814 165.91445 1.000 107.01912 714 SER f C 1
ATOM 3962 O O . SER A 1 714 ? 200.93715 165.90441 165.45245 1.000 118.28950 714 SER f O 1
ATOM 3965 N N . HIS A 1 715 ? 198.70709 165.70396 165.27270 1.000 129.99437 715 HIS f N 1
ATOM 3966 C CA . HIS A 1 715 ? 198.63153 166.45931 164.02330 1.000 133.45719 715 HIS f CA 1
ATOM 3967 C C . HIS A 1 715 ? 198.17229 167.88779 164.31437 1.000 132.10368 715 HIS f C 1
ATOM 3968 O O . HIS A 1 715 ? 197.04844 168.29435 164.01788 1.000 131.90099 715 HIS f O 1
ATOM 3975 N N . ASP A 1 716 ? 199.07966 168.65198 164.91139 1.000 137.24179 716 ASP f N 1
ATOM 3976 C CA . ASP A 1 716 ? 198.81686 170.02980 165.29620 1.000 139.27416 716 ASP f CA 1
ATOM 3977 C C . ASP A 1 716 ? 199.51225 170.99652 164.34344 1.000 140.76281 716 ASP f C 1
ATOM 3978 O O . ASP A 1 716 ? 200.48328 170.65083 163.66596 1.000 138.64015 716 ASP f O 1
ATOM 3983 N N . ALA A 1 717 ? 198.98967 172.22530 164.29665 1.000 155.12378 717 ALA f N 1
ATOM 3984 C CA . ALA A 1 717 ? 199.54199 173.23430 163.39766 1.000 154.55691 717 ALA f CA 1
ATOM 3985 C C . ALA A 1 717 ? 200.97422 173.59366 163.77334 1.000 156.63466 717 ALA f C 1
ATOM 3986 O O . ALA A 1 717 ? 201.83945 173.72009 162.89903 1.000 156.11067 717 ALA f O 1
ATOM 3988 N N . ASP A 1 718 ? 201.24287 173.76465 165.05983 1.000 149.43599 718 ASP f N 1
ATOM 3989 C CA . ASP A 1 718 ? 202.59468 174.07369 165.51223 1.000 146.95870 718 ASP f CA 1
ATOM 3990 C C . ASP A 1 718 ? 203.46794 172.83435 165.36693 1.000 148.87253 718 ASP f C 1
ATOM 3991 O O . ASP A 1 718 ? 203.14444 171.79072 165.94809 1.000 148.71825 718 ASP f O 1
ATOM 3996 N N . PRO A 1 719 ? 204.55597 172.88749 164.59336 1.000 145.56607 719 PRO f N 1
ATOM 3997 C CA . PRO A 1 719 ? 205.38609 171.67958 164.43039 1.000 143.24070 719 PRO f CA 1
ATOM 3998 C C . PRO A 1 719 ? 205.98926 171.17238 165.72917 1.000 142.63291 719 PRO f C 1
ATOM 3999 O O . PRO A 1 719 ? 206.07024 169.95411 165.93102 1.000 141.60416 719 PRO f O 1
ATOM 4003 N N . GLU A 1 720 ? 206.40844 172.07232 166.62261 1.000 137.64925 720 GLU f N 1
ATOM 4004 C CA . GLU A 1 720 ? 207.08594 171.63900 167.84130 1.000 132.59639 720 GLU f CA 1
ATOM 4005 C C . GLU A 1 720 ? 206.14778 170.86673 168.75904 1.000 133.89475 720 GLU f C 1
ATOM 4006 O O . GLU A 1 720 ? 206.53294 169.83295 169.32017 1.000 139.12754 720 GLU f O 1
ATOM 4012 N N . VAL A 1 721 ? 204.91549 171.35108 168.93087 1.000 130.95077 721 VAL f N 1
ATOM 4013 C CA . VAL A 1 721 ? 203.97443 170.62352 169.77307 1.000 130.56080 721 VAL f CA 1
ATOM 4014 C C . VAL A 1 721 ? 203.60756 169.29634 169.12606 1.000 128.93927 721 VAL f C 1
ATOM 4015 O O . VAL A 1 721 ? 203.34763 168.31531 169.82497 1.000 128.79937 721 VAL f O 1
ATOM 4019 N N . SER A 1 722 ? 203.60259 169.22866 167.79214 1.000 120.29246 722 SER f N 1
ATOM 4020 C CA . SER A 1 722 ? 203.35447 167.95584 167.12165 1.000 119.29197 722 SER f CA 1
ATOM 4021 C C . SER A 1 722 ? 204.47273 166.95774 167.39866 1.000 115.08941 722 SER f C 1
ATOM 4022 O O . SER A 1 722 ? 204.21032 165.78787 167.70914 1.000 114.50826 722 SER f O 1
ATOM 4025 N N . TYR A 1 723 ? 205.72855 167.40240 167.29354 1.000 109.56770 723 TYR f N 1
ATOM 4026 C CA . TYR A 1 723 ? 206.84863 166.51743 167.59759 1.000 107.08297 723 TYR f CA 1
ATOM 4027 C C . TYR A 1 723 ? 206.79422 166.05328 169.04448 1.000 110.90600 723 TYR f C 1
ATOM 4028 O O . TYR A 1 723 ? 206.99321 164.86663 169.33562 1.000 119.32948 723 TYR f O 1
ATOM 4037 N N . ASN A 1 724 ? 206.52596 166.98003 169.96581 1.000 102.34259 724 ASN f N 1
ATOM 4038 C CA . ASN A 1 724 ? 206.46286 166.62248 171.37641 1.000 93.30517 724 ASN f CA 1
ATOM 4039 C C . ASN A 1 724 ? 205.31316 165.66445 171.65150 1.000 99.62029 724 ASN f C 1
ATOM 4040 O O . ASN A 1 724 ? 205.46204 164.72580 172.43600 1.000 110.60766 724 ASN f O 1
ATOM 4045 N N . SER A 1 725 ? 204.16512 165.87269 171.00546 1.000 90.98299 725 SER f N 1
ATOM 4046 C CA . SER A 1 725 ? 203.02635 164.98457 171.20140 1.000 80.70523 725 SER f CA 1
ATOM 4047 C C . SER A 1 725 ? 203.32826 163.58455 170.68970 1.000 85.81615 725 SER f C 1
ATOM 4048 O O . SER A 1 725 ? 202.98314 162.59120 171.33416 1.000 99.13134 725 SER f O 1
ATOM 4051 N N . ILE A 1 726 ? 203.97358 163.48330 169.52673 1.000 90.05035 726 ILE f N 1
ATOM 4052 C CA . ILE A 1 726 ? 204.29646 162.16630 168.98222 1.000 84.12266 726 ILE f CA 1
ATOM 4053 C C . ILE A 1 726 ? 205.30999 161.45197 169.86935 1.000 80.69290 726 ILE f C 1
ATOM 4054 O O . ILE A 1 726 ? 205.16029 160.26096 170.18591 1.000 91.43480 726 ILE f O 1
ATOM 4059 N N . PHE A 1 727 ? 206.35323 162.16569 170.29541 1.000 79.21091 727 PHE f N 1
ATOM 4060 C CA . PHE A 1 727 ? 207.33792 161.54793 171.17421 1.000 74.53024 727 PHE f CA 1
ATOM 4061 C C . PHE A 1 727 ? 206.72305 161.18440 172.51747 1.000 92.27163 727 PHE f C 1
ATOM 4062 O O . PHE A 1 727 ? 207.13986 160.21474 173.15493 1.000 100.33791 727 PHE f O 1
ATOM 4070 N N . ALA A 1 728 ? 205.72491 161.94641 172.96415 1.000 85.96397 728 ALA f N 1
ATOM 4071 C CA . ALA A 1 728 ? 205.04263 161.61022 174.20519 1.000 74.07465 728 ALA f CA 1
ATOM 4072 C C . ALA A 1 728 ? 204.14337 160.39698 174.03484 1.000 75.82997 728 ALA f C 1
ATOM 4073 O O . ALA A 1 728 ? 203.97057 159.62067 174.97697 1.000 93.16943 728 ALA f O 1
ATOM 4075 N N . MET A 1 729 ? 203.54997 160.22487 172.85252 1.000 86.24820 729 MET f N 1
ATOM 4076 C CA . MET A 1 729 ? 202.84424 158.98150 172.56356 1.000 84.67894 729 MET f CA 1
ATOM 4077 C C . MET A 1 729 ? 203.79839 157.80194 172.63681 1.000 84.89939 729 MET f C 1
ATOM 4078 O O . MET A 1 729 ? 203.45231 156.74098 173.16708 1.000 99.21745 729 MET f O 1
ATOM 4083 N N . GLY A 1 730 ? 205.00754 157.97197 172.10546 1.000 84.72910 730 GLY f N 1
ATOM 4084 C CA . GLY A 1 730 ? 206.00179 156.91582 172.21656 1.000 91.40946 730 GLY f CA 1
ATOM 4085 C C . GLY A 1 730 ? 206.43092 156.65254 173.64898 1.000 98.67412 730 GLY f C 1
ATOM 4086 O O . GLY A 1 730 ? 206.56929 155.49944 174.06374 1.000 110.08557 730 GLY f O 1
ATOM 4087 N N . MET A 1 731 ? 206.64532 157.71759 174.42179 1.000 96.74507 731 MET f N 1
ATOM 4088 C CA . MET A 1 731 ? 207.14632 157.58387 175.78607 1.000 96.02219 731 MET f CA 1
ATOM 4089 C C . MET A 1 731 ? 206.09563 156.99111 176.71485 1.000 99.62422 731 MET f C 1
ATOM 4090 O O . MET A 1 731 ? 206.41914 156.18747 177.59628 1.000 106.17860 731 MET f O 1
ATOM 4095 N N . VAL A 1 732 ? 204.83576 157.38905 176.54084 1.000 85.46539 732 VAL f N 1
ATOM 4096 C CA . VAL A 1 732 ? 203.76714 156.92814 177.41979 1.000 66.25217 732 VAL f CA 1
ATOM 4097 C C . VAL A 1 732 ? 203.58168 155.42330 177.28832 1.000 83.18927 732 VAL f C 1
ATOM 4098 O O . VAL A 1 732 ? 203.37695 154.71806 178.28308 1.000 97.64643 732 VAL f O 1
ATOM 4102 N N . GLY A 1 733 ? 203.65648 154.90703 176.06728 1.000 81.14377 733 GLY f N 1
ATOM 4103 C CA . GLY A 1 733 ? 203.54799 153.47944 175.85185 1.000 80.97181 733 GLY f CA 1
ATOM 4104 C C . GLY A 1 733 ? 204.88684 152.80738 175.63410 1.000 84.36513 733 GLY f C 1
ATOM 4105 O O . GLY A 1 733 ? 204.95863 151.75089 175.00112 1.000 96.16721 733 GLY f O 1
ATOM 4106 N N . SER A 1 734 ? 205.95440 153.40986 176.15131 1.000 78.88587 734 SER f N 1
ATOM 4107 C CA . SER A 1 734 ? 207.29382 152.88151 175.93247 1.000 78.65196 734 SER f CA 1
ATOM 4108 C C . SER A 1 734 ? 207.44691 151.51453 176.58548 1.000 80.53007 734 SER f C 1
ATOM 4109 O O . SER A 1 734 ? 207.19499 151.35228 177.78258 1.000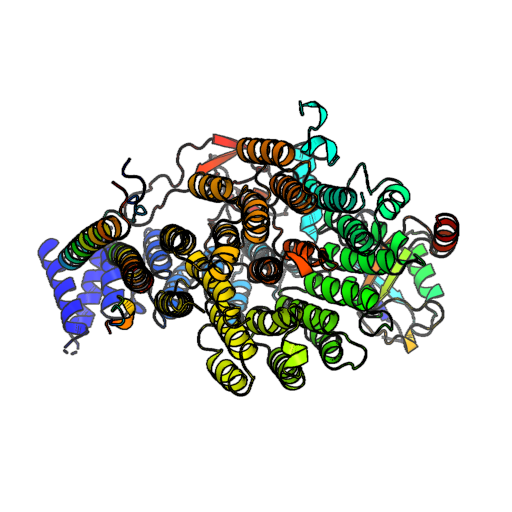 82.04270 734 SER f O 1
ATOM 4112 N N . GLY A 1 735 ? 207.86247 150.53029 175.79260 1.000 93.13392 735 GLY f N 1
ATOM 4113 C CA . GLY A 1 735 ? 208.08937 149.19551 176.30228 1.000 78.44385 735 GLY f CA 1
ATOM 4114 C C . GLY A 1 735 ? 206.84285 148.39672 176.59002 1.000 77.79582 735 GLY f C 1
ATOM 4115 O O . GLY A 1 735 ? 206.94101 147.31856 177.18097 1.000 90.38752 735 GLY f O 1
ATOM 4116 N N . THR A 1 736 ? 205.67027 148.88741 176.19355 1.000 75.08658 736 THR f N 1
ATOM 4117 C CA . THR A 1 736 ? 204.41928 148.20422 176.48567 1.000 85.39058 736 THR f CA 1
ATOM 4118 C C . THR A 1 736 ? 203.93007 147.32011 175.35005 1.000 87.63558 736 THR f C 1
ATOM 4119 O O . THR A 1 736 ? 203.05233 146.48172 175.58063 1.000 96.10281 736 THR f O 1
ATOM 4123 N N . ASN A 1 737 ? 204.47042 147.48623 174.14184 1.000 83.16517 737 ASN f N 1
ATOM 4124 C CA . ASN A 1 737 ? 204.03993 146.72015 172.97169 1.000 84.05816 737 ASN f CA 1
ATOM 4125 C C . ASN A 1 737 ? 202.54324 146.88967 172.72630 1.000 91.22414 737 ASN f C 1
ATOM 4126 O O . ASN A 1 737 ? 201.85531 145.95844 172.30535 1.000 105.32921 737 ASN f O 1
ATOM 4131 N N . ASN A 1 738 ? 202.03532 148.09006 172.99294 1.000 85.99775 738 ASN f N 1
ATOM 4132 C CA . ASN A 1 738 ? 200.60517 148.34731 172.88711 1.000 83.91030 738 ASN f CA 1
ATOM 4133 C C . ASN A 1 738 ? 200.16757 148.25758 171.43145 1.000 97.23266 738 ASN f C 1
ATOM 4134 O O . ASN A 1 738 ? 200.66565 148.99966 170.57931 1.000 106.64004 738 ASN f O 1
ATOM 4139 N N . ALA A 1 739 ? 199.23922 147.34242 171.14577 1.000 96.99391 739 ALA f N 1
ATOM 4140 C CA . ALA A 1 739 ? 198.76281 147.17785 169.77692 1.000 94.57981 739 ALA f CA 1
ATOM 4141 C C . ALA A 1 739 ? 198.03272 148.42174 169.29060 1.000 97.92881 739 ALA f C 1
ATOM 4142 O O . ALA A 1 739 ? 198.23634 148.86307 168.15332 1.000 100.64263 739 ALA f O 1
ATOM 4144 N N . ARG A 1 740 ? 197.17953 149.00163 170.13672 1.000 94.65414 740 ARG f N 1
ATOM 4145 C CA . ARG A 1 740 ? 196.44570 150.19615 169.73606 1.000 92.29134 740 ARG f CA 1
ATOM 4146 C C . ARG A 1 740 ? 197.38705 151.36531 169.48761 1.000 91.45436 740 ARG f C 1
ATOM 4147 O O . ARG A 1 740 ? 197.23300 152.09321 168.50050 1.000 97.13190 740 ARG f O 1
ATOM 4155 N N . LEU A 1 741 ? 198.36908 151.55825 170.36958 1.000 81.87302 741 LEU f N 1
ATOM 4156 C CA . LEU A 1 741 ? 199.32799 152.63999 170.18001 1.000 83.03549 741 LEU f CA 1
ATOM 4157 C C . LEU A 1 741 ? 200.14959 152.42642 168.91756 1.000 88.04037 741 LEU f C 1
ATOM 4158 O O . LEU A 1 741 ? 200.45618 153.38308 168.19748 1.000 97.45059 741 LEU f O 1
ATOM 4163 N N . ALA A 1 742 ? 200.51689 151.17609 168.63283 1.000 76.35240 742 ALA f N 1
ATOM 4164 C CA . ALA A 1 742 ? 201.21100 150.88152 167.38608 1.000 66.69301 742 ALA f CA 1
ATOM 4165 C C . ALA A 1 742 ? 200.34510 151.21020 166.17895 1.000 83.55018 742 ALA f C 1
ATOM 4166 O O . ALA A 1 742 ? 200.85118 151.71916 165.17348 1.000 92.82928 742 ALA f O 1
ATOM 4168 N N . ALA A 1 743 ? 199.04251 150.92905 166.25695 1.000 86.50088 743 ALA f N 1
ATOM 4169 C CA . ALA A 1 743 ? 198.14429 151.29225 165.16580 1.000 73.49080 743 ALA f CA 1
ATOM 4170 C C . ALA A 1 743 ? 198.08636 152.80312 164.97272 1.000 81.87301 743 ALA f C 1
ATOM 4171 O O . ALA A 1 743 ? 198.13143 153.29308 163.83657 1.000 96.71901 743 ALA f O 1
ATOM 4173 N N . MET A 1 744 ? 197.98561 153.55975 166.07036 1.000 81.80258 744 MET f N 1
ATOM 4174 C CA . MET A 1 744 ? 197.98210 155.01700 165.94861 1.000 76.96093 744 MET f CA 1
ATOM 4175 C C . MET A 1 744 ? 199.28248 155.52062 165.34245 1.000 86.31455 744 MET f C 1
ATOM 4176 O O . MET A 1 744 ? 199.27487 156.43671 164.51418 1.000 102.48211 744 MET f O 1
ATOM 4181 N N . LEU A 1 745 ? 200.41147 154.94076 165.74630 1.000 71.47729 745 LEU f N 1
ATOM 4182 C CA . LEU A 1 745 ? 201.69169 155.39154 165.21460 1.000 70.96342 745 LEU f CA 1
ATOM 4183 C C . LEU A 1 745 ? 201.83433 155.04869 163.73756 1.000 78.93712 745 LEU f C 1
ATOM 4184 O O . LEU A 1 745 ? 202.40721 155.82733 162.97039 1.000 96.02529 745 LEU f O 1
ATOM 4189 N N . ARG A 1 746 ? 201.32538 153.88984 163.31685 1.000 83.04202 746 ARG f N 1
ATOM 4190 C CA . ARG A 1 746 ? 201.35329 153.55235 161.89678 1.000 83.40461 746 ARG f CA 1
ATOM 4191 C C . ARG A 1 746 ? 200.47450 154.49995 161.08960 1.000 85.92338 746 ARG f C 1
ATOM 4192 O O . ARG A 1 746 ? 200.85876 154.94558 159.99930 1.000 100.74994 746 ARG f O 1
ATOM 4200 N N . GLN A 1 747 ? 199.29168 154.82686 161.61317 1.000 78.55635 747 GLN f N 1
ATOM 4201 C CA . GLN A 1 747 ? 198.43643 155.79709 160.93955 1.000 76.99916 747 GLN f CA 1
ATOM 4202 C C . GLN A 1 747 ? 199.11608 157.15760 160.85433 1.000 87.95807 747 GLN f C 1
ATOM 4203 O O . GLN A 1 747 ? 199.01300 157.84771 159.83448 1.000 99.17815 747 GLN f O 1
ATOM 4209 N N . LEU A 1 748 ? 199.81662 157.55782 161.91702 1.000 79.36800 748 LEU f N 1
ATOM 4210 C CA . LEU A 1 748 ? 200.56261 158.81040 161.89368 1.000 81.99649 748 LEU f CA 1
ATOM 4211 C C . LEU A 1 748 ? 201.68028 158.77831 160.86197 1.000 89.23992 748 LEU f C 1
ATOM 4212 O O . LEU A 1 748 ? 201.90782 159.77310 160.16514 1.000 101.22820 748 LEU f O 1
ATOM 4217 N N . ALA A 1 749 ? 202.38909 157.65331 160.75788 1.000 75.27040 749 ALA f N 1
ATOM 4218 C CA . ALA A 1 749 ? 203.43289 157.52243 159.74847 1.000 77.50668 749 ALA f CA 1
ATOM 4219 C C . ALA A 1 749 ? 202.85317 157.65391 158.34966 1.000 87.98614 749 ALA f C 1
ATOM 4220 O O . ALA A 1 749 ? 203.48165 158.23855 157.46020 1.000 103.14907 749 ALA f O 1
ATOM 4222 N N . GLN A 1 750 ? 201.65717 157.10535 158.13269 1.000 94.76495 750 GLN f N 1
ATOM 4223 C CA . GLN A 1 750 ? 200.97076 157.34618 156.86771 1.000 88.63825 750 GLN f CA 1
ATOM 4224 C C . GLN A 1 750 ? 200.65614 158.82609 156.69199 1.000 100.35689 750 GLN f C 1
ATOM 4225 O O . GLN A 1 750 ? 200.82583 159.38026 155.60004 1.000 106.71316 750 GLN f O 1
ATOM 4231 N N . TYR A 1 751 ? 200.19600 159.48323 157.75897 1.000 113.43025 751 TYR f N 1
ATOM 4232 C CA . TYR A 1 751 ? 199.83232 160.89359 157.66186 1.000 117.61772 751 TYR f CA 1
ATOM 4233 C C . TYR A 1 751 ? 201.06984 161.76641 157.49018 1.000 117.16201 751 TYR f C 1
ATOM 4234 O O . TYR A 1 751 ? 201.07915 162.68241 156.65960 1.000 117.49411 751 TYR f O 1
ATOM 4243 N N . HIS A 1 752 ? 202.12611 161.49491 158.25783 1.000 106.44402 752 HIS f N 1
ATOM 4244 C CA . HIS A 1 752 ? 203.32557 162.32335 158.25851 1.000 105.72439 752 HIS f CA 1
ATOM 4245 C C . HIS A 1 752 ? 204.39560 161.81005 157.30432 1.000 107.04196 752 HIS f C 1
ATOM 4246 O O . HIS A 1 752 ? 205.59135 161.98637 157.56957 1.000 116.04118 752 HIS f O 1
ATOM 4253 N N . ALA A 1 753 ? 203.99890 161.16965 156.20324 1.000 91.38310 753 ALA f N 1
ATOM 4254 C CA . ALA A 1 753 ? 204.97960 160.62633 155.26969 1.000 91.85127 753 ALA f CA 1
ATOM 4255 C C . ALA A 1 753 ? 205.79118 161.73149 154.60758 1.000 96.95615 753 ALA f C 1
ATOM 4256 O O . ALA A 1 753 ? 206.99989 161.58199 154.39512 1.000 102.13981 753 ALA f O 1
ATOM 4258 N N . LYS A 1 754 ? 205.14692 162.84563 154.27049 1.000 95.86418 754 LYS f N 1
ATOM 4259 C CA . LYS A 1 754 ? 205.81264 163.92296 153.55095 1.000 101.40214 754 LYS f CA 1
ATOM 4260 C C . LYS A 1 754 ? 206.56149 164.88440 154.46378 1.000 104.50348 754 LYS f C 1
ATOM 4261 O O . LYS A 1 754 ? 207.26021 165.76887 153.95852 1.000 103.43050 754 LYS f O 1
ATOM 4267 N N . ASP A 1 755 ? 206.44199 164.73903 155.78018 1.000 111.39418 755 ASP f N 1
ATOM 4268 C CA . ASP A 1 755 ? 207.13162 165.62052 156.71509 1.000 108.79015 755 ASP f CA 1
ATOM 4269 C C . ASP A 1 755 ? 208.29276 164.87404 157.35227 1.000 102.23669 755 ASP f C 1
ATOM 4270 O O . ASP A 1 755 ? 208.06388 163.97268 158.17350 1.000 105.47535 755 ASP f O 1
ATOM 4275 N N . PRO A 1 756 ? 209.54157 165.19951 157.00934 1.000 100.76256 756 PRO f N 1
ATOM 4276 C CA . PRO A 1 756 ? 210.67151 164.43584 157.56575 1.000 106.99474 756 PRO f CA 1
ATOM 4277 C C . PRO A 1 756 ? 210.76226 164.48948 159.08005 1.000 114.58178 756 PRO f C 1
ATOM 4278 O O . PRO A 1 756 ? 211.06510 163.47063 159.71127 1.000 121.21406 756 PRO f O 1
ATOM 4282 N N . ASN A 1 757 ? 210.49559 165.64725 159.68570 1.000 106.19576 757 ASN f N 1
ATOM 4283 C CA . ASN A 1 757 ? 210.62402 165.77053 161.13426 1.000 95.59333 757 ASN f CA 1
ATOM 4284 C C . ASN A 1 757 ? 209.54124 164.97337 161.84951 1.000 94.81163 757 ASN f C 1
ATOM 4285 O O . ASN A 1 757 ? 209.82156 164.22749 162.79752 1.000 103.31067 757 ASN f O 1
ATOM 4290 N N . ASN A 1 758 ? 208.29355 165.11771 161.40371 1.000 97.36536 758 ASN f N 1
ATOM 4291 C CA . ASN A 1 758 ? 207.20325 164.36614 162.01044 1.000 95.62538 758 ASN f CA 1
ATOM 4292 C C . ASN A 1 758 ? 207.37225 162.87152 161.78045 1.000 95.77666 758 ASN f C 1
ATOM 4293 O O . ASN A 1 758 ? 207.07085 162.06663 162.66603 1.000 100.72392 758 ASN f O 1
ATOM 4298 N N . LEU A 1 759 ? 207.84942 162.47921 160.59771 1.000 93.49327 759 LEU f N 1
ATOM 4299 C CA . LEU A 1 759 ? 208.09260 161.06389 160.33958 1.000 88.09949 759 LEU f CA 1
ATOM 4300 C C . LEU A 1 759 ? 209.19815 160.52227 161.23631 1.000 94.20751 759 LEU f C 1
ATOM 4301 O O . LEU A 1 759 ? 209.10808 159.39345 161.73168 1.000 105.36525 759 LEU f O 1
ATOM 4306 N N . PHE A 1 760 ? 210.25402 161.30995 161.45062 1.000 85.55606 760 PHE f N 1
ATOM 4307 C CA . PHE A 1 760 ? 211.31052 160.89749 162.36782 1.000 85.75801 760 PHE f CA 1
ATOM 4308 C C . PHE A 1 760 ? 210.76797 160.71679 163.77770 1.000 91.58461 760 PHE f C 1
ATOM 4309 O O . PHE A 1 760 ? 211.09096 159.73465 164.45752 1.000 101.65419 760 PHE f O 1
ATOM 4317 N N . MET A 1 761 ? 209.93305 161.65260 164.23064 1.000 88.95810 761 MET f N 1
ATOM 4318 C CA . MET A 1 761 ? 209.33793 161.52372 165.55653 1.000 88.08646 761 MET f CA 1
ATOM 4319 C C . MET A 1 761 ? 208.43808 160.29713 165.64037 1.000 85.56306 761 MET f C 1
ATOM 4320 O O . MET A 1 761 ? 208.40949 159.61040 166.66725 1.000 95.24343 761 MET f O 1
ATOM 4325 N N . VAL A 1 762 ? 207.68991 160.01220 164.57314 1.000 79.79024 762 VAL f N 1
ATOM 4326 C CA . VAL A 1 762 ? 206.80757 158.84891 164.56428 1.000 77.79877 762 VAL f CA 1
ATOM 4327 C C . VAL A 1 762 ? 207.61729 157.56302 164.64045 1.000 83.53775 762 VAL f C 1
ATOM 4328 O O . VAL A 1 762 ? 207.25639 156.62746 165.36329 1.000 97.04819 762 VAL f O 1
ATOM 4332 N N . ARG A 1 763 ? 208.71785 157.48936 163.89089 1.000 83.00032 763 ARG f N 1
ATOM 4333 C CA . ARG A 1 763 ? 209.57722 156.31285 163.97042 1.000 84.34206 763 ARG f CA 1
ATOM 4334 C C . ARG A 1 763 ? 210.17788 156.16857 165.36221 1.000 85.41738 763 ARG f C 1
ATOM 4335 O O . ARG A 1 763 ? 210.27908 155.05614 165.88976 1.000 91.10218 763 ARG f O 1
ATOM 4343 N N . LEU A 1 764 ? 210.57950 157.28468 165.97399 1.000 84.50283 764 LEU f N 1
ATOM 4344 C CA . LEU A 1 764 ? 211.09503 157.23716 167.33883 1.000 80.51239 764 LEU f CA 1
ATOM 4345 C C . LEU A 1 764 ? 210.04716 156.69527 168.30204 1.000 80.86784 764 LEU f C 1
ATOM 4346 O O . LEU A 1 764 ? 210.34940 155.85933 169.16336 1.000 86.20760 764 LEU f O 1
ATOM 4351 N N . ALA A 1 765 ? 208.80701 157.16458 168.16782 1.000 83.45368 765 ALA f N 1
ATOM 4352 C CA . ALA A 1 765 ? 207.72491 156.68104 169.01615 1.000 71.16449 765 ALA f CA 1
ATOM 4353 C C . ALA A 1 765 ? 207.46787 155.19704 168.79438 1.000 76.19448 765 ALA f C 1
ATOM 4354 O O . ALA A 1 765 ? 207.22018 154.45508 169.75115 1.000 91.53908 765 ALA f O 1
ATOM 4356 N N . GLN A 1 766 ? 207.50868 154.75013 167.53776 1.000 80.23091 766 GLN f N 1
ATOM 4357 C CA . GLN A 1 766 ? 207.32380 153.33229 167.24643 1.000 81.85627 766 GLN f CA 1
ATOM 4358 C C . GLN A 1 766 ? 208.42777 152.49542 167.87361 1.000 87.25369 766 GLN f C 1
ATOM 4359 O O . GLN A 1 766 ? 208.16891 151.41344 168.41132 1.000 91.67557 766 GLN f O 1
ATOM 4365 N N . GLY A 1 767 ? 209.66738 152.97677 167.80775 1.000 83.76741 767 GLY f N 1
ATOM 4366 C CA . GLY A 1 767 ? 210.75580 152.26664 168.45509 1.000 84.23756 767 GLY f CA 1
ATOM 4367 C C . GLY A 1 767 ? 210.58115 152.19072 169.95838 1.000 87.14735 767 GLY f C 1
ATOM 4368 O O . GLY A 1 767 ? 210.82543 151.14863 170.56953 1.000 97.46794 767 GLY f O 1
ATOM 4369 N N . LEU A 1 768 ? 210.14587 153.29206 170.57393 1.000 77.84089 768 LEU f N 1
ATOM 4370 C CA . LEU A 1 768 ? 209.93900 153.29211 172.01950 1.000 76.22241 768 LEU f CA 1
ATOM 4371 C C . LEU A 1 768 ? 208.80665 152.35734 172.42388 1.000 72.31858 768 LEU f C 1
ATOM 4372 O O . LEU A 1 768 ? 208.89628 151.67930 173.45263 1.000 77.28953 768 LEU f O 1
ATOM 4377 N N . THR A 1 769 ? 207.73367 152.31042 171.63143 1.000 75.19615 769 THR f N 1
ATOM 4378 C CA . THR A 1 769 ? 206.58031 151.48976 171.98887 1.000 69.85701 769 THR f CA 1
ATOM 4379 C C . THR A 1 769 ? 206.96336 150.02252 172.12645 1.000 78.71829 769 THR f C 1
ATOM 4380 O O . THR A 1 769 ? 206.44525 149.31631 172.99884 1.000 87.42985 769 THR f O 1
ATOM 4384 N N . HIS A 1 770 ? 207.87534 149.54785 171.28294 1.000 79.12198 770 HIS f N 1
ATOM 4385 C CA . HIS A 1 770 ? 208.35562 148.16982 171.33426 1.000 78.70780 770 HIS f CA 1
ATOM 4386 C C . HIS A 1 770 ? 209.72990 148.07774 171.97907 1.000 81.70481 770 HIS f C 1
ATOM 4387 O O . HIS A 1 770 ? 210.56136 147.26443 171.57151 1.000 87.80579 770 HIS f O 1
ATOM 4394 N N . LEU A 1 771 ? 209.99139 148.90897 172.98567 1.000 77.51768 771 LEU f N 1
ATOM 4395 C CA . LEU A 1 771 ? 211.28137 148.89226 173.66211 1.000 78.57573 771 LEU f CA 1
ATOM 4396 C C . LEU A 1 771 ? 211.52550 147.53920 174.31404 1.000 82.60401 771 LEU f C 1
ATOM 4397 O O . LEU A 1 771 ? 210.66315 147.01330 175.02296 1.000 91.94631 771 LEU f O 1
ATOM 4402 N N . GLY A 1 772 ? 212.70630 146.97690 174.06842 1.000 87.00665 772 GLY f N 1
ATOM 4403 C CA . GLY A 1 772 ? 213.05238 145.68406 174.63225 1.000 77.10382 772 GLY f CA 1
ATOM 4404 C C . GLY A 1 772 ? 212.08938 144.58005 174.26722 1.000 73.48767 772 GLY f C 1
ATOM 4405 O O . GLY A 1 772 ? 211.96106 143.60641 175.01624 1.000 89.37430 772 GLY f O 1
ATOM 4406 N N . LYS A 1 773 ? 211.40418 144.70893 173.13075 1.000 70.39924 773 LYS f N 1
ATOM 4407 C CA . LYS A 1 773 ? 210.37236 143.76116 172.71309 1.000 78.72748 773 LYS f CA 1
ATOM 4408 C C . LYS A 1 773 ? 209.30627 143.59981 173.79359 1.000 88.23900 773 LYS f C 1
ATOM 4409 O O . LYS A 1 773 ? 208.77665 142.51049 174.02062 1.000 86.89789 773 LYS f O 1
ATOM 4415 N N . GLY A 1 774 ? 208.98702 144.70379 174.46532 1.000 89.53098 774 GLY f N 1
ATOM 4416 C CA . GLY A 1 774 ? 207.95028 144.70941 175.47500 1.000 83.30393 774 GLY f CA 1
ATOM 4417 C C . GLY A 1 774 ? 208.36883 144.23096 176.84462 1.000 82.84314 774 GLY f C 1
ATOM 4418 O O . GLY A 1 774 ? 207.50098 144.02404 177.69925 1.000 96.64268 774 GLY f O 1
ATOM 4419 N N . THR A 1 775 ? 209.66422 144.04813 177.08671 1.000 80.41277 775 THR f N 1
ATOM 4420 C CA . THR A 1 775 ? 210.15299 143.54837 178.36282 1.000 83.32006 775 THR f CA 1
ATOM 4421 C C . THR A 1 775 ? 210.81602 144.61877 179.21565 1.000 87.31068 775 THR f C 1
ATOM 4422 O O . THR A 1 775 ? 211.26558 144.31379 180.32460 1.000 93.63647 775 THR f O 1
ATOM 4426 N N . LEU A 1 776 ? 210.89173 145.85597 178.73793 1.000 77.94635 776 LEU f N 1
ATOM 4427 C CA . LEU A 1 776 ? 211.54278 146.93370 179.46354 1.000 75.61783 776 LEU f CA 1
ATOM 4428 C C . LEU A 1 776 ? 210.53773 148.03115 179.77616 1.000 82.84362 776 LEU f C 1
ATOM 4429 O O . LEU A 1 776 ? 209.54965 148.21427 179.06045 1.000 95.55650 776 LEU f O 1
ATOM 4434 N N . THR A 1 777 ? 210.79584 148.75515 180.86018 1.000 82.55240 777 THR f N 1
ATOM 4435 C CA . THR A 1 777 ? 209.97773 149.88984 181.25246 1.000 77.53450 777 THR f CA 1
ATOM 4436 C C . THR A 1 777 ? 210.87760 151.06737 181.59089 1.000 78.58437 777 THR f C 1
ATOM 4437 O O . THR A 1 777 ? 211.99182 150.89621 182.09152 1.000 89.51590 777 THR f O 1
ATOM 4441 N N . LEU A 1 778 ? 210.38753 152.26789 181.29695 1.000 75.89753 778 LEU f N 1
ATOM 4442 C CA . LEU A 1 778 ? 211.08609 153.49850 181.63136 1.000 78.70031 778 LEU f CA 1
ATOM 4443 C C . LEU A 1 778 ? 210.49181 154.18821 182.85027 1.000 81.87252 778 LEU f C 1
ATOM 4444 O O . LEU A 1 778 ? 210.91324 155.29794 183.18797 1.000 96.29645 778 LEU f O 1
ATOM 4449 N N . CYS A 1 779 ? 209.52683 153.56176 183.51055 1.000 80.37036 779 CYS f N 1
ATOM 4450 C CA . CYS A 1 779 ? 208.89534 154.17495 184.67102 1.000 84.36186 779 CYS f CA 1
ATOM 4451 C C . CYS A 1 779 ? 209.90234 154.28782 185.80867 1.000 90.14892 779 CYS f C 1
ATOM 4452 O O . CYS A 1 779 ? 210.56015 153.29786 186.14825 1.000 87.22876 779 CYS f O 1
ATOM 4455 N N . PRO A 1 780 ? 210.05637 155.46523 186.41718 1.000 97.11523 780 PRO f N 1
ATOM 4456 C CA . PRO A 1 780 ? 211.03795 155.62682 187.49397 1.000 94.02673 780 PRO f CA 1
ATOM 4457 C C . PRO A 1 780 ? 210.58506 155.09106 188.84051 1.000 96.09891 780 PRO f C 1
ATOM 4458 O O . PRO A 1 780 ? 211.35373 155.17021 189.80454 1.000 100.79953 780 PRO f O 1
ATOM 4462 N N . TYR A 1 781 ? 209.37608 154.54943 188.93953 1.000 97.28971 781 TYR f N 1
ATOM 4463 C CA . TYR A 1 781 ? 208.81987 154.09028 190.20459 1.000 92.15007 781 TYR f CA 1
ATOM 4464 C C . TYR A 1 781 ? 208.73336 152.57140 190.19757 1.000 98.20821 781 TYR f C 1
ATOM 4465 O O . TYR A 1 781 ? 208.12476 151.98412 189.29737 1.000 103.82566 781 TYR f O 1
ATOM 4474 N N . HIS A 1 782 ? 209.34073 151.94266 191.20155 1.000 99.66483 782 HIS f N 1
ATOM 4475 C CA . HIS A 1 782 ? 209.25780 150.49825 191.36772 1.000 98.84974 782 HIS f CA 1
ATOM 4476 C C . HIS A 1 782 ? 208.83462 150.16548 192.79148 1.000 99.15202 782 HIS f C 1
ATOM 4477 O O . HIS A 1 782 ? 208.50697 151.06864 193.56774 1.000 111.27586 782 HIS f O 1
ATOM 4484 N N . SER A 1 783 ? 208.84897 148.88122 193.14335 1.000 94.63909 783 SER f N 1
ATOM 4485 C CA . SER A 1 783 ? 208.37648 148.40603 194.44196 1.000 96.54616 783 SER f CA 1
ATOM 4486 C C . SER A 1 783 ? 206.95124 148.89103 194.70252 1.000 104.34245 783 SER f C 1
ATOM 4487 O O . SER A 1 783 ? 206.68098 149.66722 195.62028 1.000 112.33849 783 SER f O 1
ATOM 4490 N N . ASP A 1 784 ? 206.03866 148.41690 193.85332 1.000 112.70855 784 ASP f N 1
ATOM 4491 C CA . ASP A 1 784 ? 204.63516 148.82905 193.87899 1.000 118.12582 784 ASP f CA 1
ATOM 4492 C C . ASP A 1 784 ? 204.49722 150.33520 193.67059 1.000 116.92188 784 ASP f C 1
ATOM 4493 O O . ASP A 1 784 ? 203.63340 150.98475 194.26239 1.000 117.47286 784 ASP f O 1
ATOM 4498 N N . ARG A 1 785 ? 205.35958 150.89112 192.81651 1.000 108.00125 785 ARG f N 1
ATOM 4499 C CA . ARG A 1 785 ? 205.32690 152.30850 192.45237 1.000 107.63032 785 ARG f CA 1
ATOM 4500 C C . ARG A 1 785 ? 205.47797 153.21272 193.67054 1.000 109.21997 785 ARG f C 1
ATOM 4501 O O . ARG A 1 785 ? 204.94181 154.32200 193.70488 1.000 112.99950 785 ARG f O 1
ATOM 4509 N N . GLN A 1 786 ? 206.21164 152.74594 194.68003 1.000 109.36549 786 GLN f N 1
ATOM 4510 C CA . GLN A 1 786 ? 206.43308 153.51531 195.89293 1.000 106.00823 786 GLN f CA 1
ATOM 4511 C C . GLN A 1 786 ? 207.85748 154.02361 196.03996 1.000 103.78564 786 GLN f C 1
ATOM 4512 O O . GLN A 1 786 ? 208.07809 154.97813 196.79047 1.000 109.11355 786 GLN f O 1
ATOM 4518 N N . LEU A 1 787 ? 208.81880 153.41895 195.35036 1.000 100.34696 787 LEU f N 1
ATOM 4519 C CA . LEU A 1 787 ? 210.21447 153.82824 195.40441 1.000 100.41829 787 LEU f CA 1
ATOM 4520 C C . LEU A 1 787 ? 210.57548 154.53641 194.10785 1.000 104.20483 787 LEU f C 1
ATOM 4521 O O . LEU A 1 787 ? 210.35702 153.99403 193.02058 1.000 108.13940 787 LEU f O 1
ATOM 4526 N N . MET A 1 788 ? 211.12799 155.73950 194.22291 1.000 97.08847 788 MET f N 1
ATOM 4527 C CA . MET A 1 788 ? 211.50128 156.54252 193.06613 1.000 99.69864 788 MET f CA 1
ATOM 4528 C C . MET A 1 788 ? 212.98344 156.34676 192.77957 1.000 102.80999 788 MET f C 1
ATOM 4529 O O . MET A 1 788 ? 213.82872 156.63722 193.63219 1.000 108.86697 788 MET f O 1
ATOM 4534 N N . SER A 1 789 ? 213.29305 155.85757 191.58239 1.000 95.07394 789 SER f N 1
ATOM 4535 C CA . SER A 1 789 ? 214.67548 155.65633 191.16583 1.000 94.23703 789 SER f CA 1
ATOM 4536 C C . SER A 1 789 ? 215.23181 156.98619 190.67782 1.000 94.64437 789 SER f C 1
ATOM 4537 O O . SER A 1 789 ? 214.75617 157.53773 189.68112 1.000 100.57524 789 SER f O 1
ATOM 4540 N N . GLN A 1 790 ? 216.23766 157.50651 191.38213 1.000 97.94801 790 GLN f N 1
ATOM 4541 C CA . GLN A 1 790 ? 216.80228 158.79885 191.01270 1.000 100.13909 790 GLN f CA 1
ATOM 4542 C C . GLN A 1 790 ? 217.51157 158.73919 189.66718 1.000 104.93645 790 GLN f C 1
ATOM 4543 O O . GLN A 1 790 ? 217.51433 159.72605 188.92511 1.000 108.01363 790 GLN f O 1
ATOM 4549 N N . VAL A 1 791 ? 218.11753 157.59782 189.33693 1.000 88.48133 791 VAL f N 1
ATOM 4550 C CA . VAL A 1 791 ? 218.77546 157.44446 188.04187 1.000 77.97569 791 VAL f CA 1
ATOM 4551 C C . VAL A 1 791 ? 217.76099 157.52487 186.90882 1.000 87.20528 791 VAL f C 1
ATOM 4552 O O . VAL A 1 791 ? 217.99594 158.18296 185.88540 1.000 99.78531 791 VAL f O 1
ATOM 4556 N N . ALA A 1 792 ? 216.62589 156.84257 187.06392 1.000 79.82392 792 ALA f N 1
ATOM 4557 C CA . ALA A 1 792 ? 215.59748 156.87704 186.03188 1.000 82.50640 792 ALA f CA 1
ATOM 4558 C C . ALA A 1 792 ? 215.03856 158.28126 185.85596 1.000 90.34339 792 ALA f C 1
ATOM 4559 O O . ALA A 1 792 ? 214.82504 158.73233 184.72469 1.000 97.53886 792 ALA f O 1
ATOM 4561 N N . VAL A 1 793 ? 214.79294 158.98506 186.96260 1.000 91.24650 793 VAL f N 1
ATOM 4562 C CA . VAL A 1 793 ? 214.31201 160.35986 186.87480 1.000 80.62906 793 VAL f CA 1
ATOM 4563 C C . VAL A 1 793 ? 215.35123 161.23875 186.19670 1.000 83.43236 793 VAL f C 1
ATOM 4564 O O . VAL A 1 793 ? 215.01464 162.11387 185.39293 1.000 91.42416 793 VAL f O 1
ATOM 4568 N N . ALA A 1 794 ? 216.63034 161.01581 186.50366 1.000 90.28701 794 ALA f N 1
ATOM 4569 C CA . ALA A 1 794 ? 217.69012 161.79017 185.86940 1.000 89.17618 794 ALA f CA 1
ATOM 4570 C C . ALA A 1 794 ? 217.70082 161.58208 184.36165 1.000 88.30490 794 ALA f C 1
ATOM 4571 O O . ALA A 1 794 ? 217.80602 162.54632 183.59747 1.000 104.47242 794 ALA f O 1
ATOM 4573 N N . GLY A 1 795 ? 217.58039 160.33225 183.91349 1.000 75.90525 795 GLY f N 1
ATOM 4574 C CA . GLY A 1 795 ? 217.56233 160.07453 182.48025 1.000 81.91682 795 GLY f CA 1
ATOM 4575 C C . GLY A 1 795 ? 216.33870 160.65251 181.79110 1.000 86.15539 795 GLY f C 1
ATOM 4576 O O . GLY A 1 795 ? 216.44373 161.26957 180.72066 1.000 96.13860 795 GLY f O 1
ATOM 4577 N N . LEU A 1 796 ? 215.16141 160.46747 182.39471 1.000 83.35589 796 LEU f N 1
ATOM 4578 C CA . LEU A 1 796 ? 213.94334 161.01937 181.81392 1.000 82.75772 796 LEU f CA 1
ATOM 4579 C C . LEU A 1 796 ? 214.01427 162.53655 181.73376 1.000 84.81668 796 LEU f C 1
ATOM 4580 O O . LEU A 1 796 ? 213.59120 163.12730 180.73661 1.000 91.11871 796 LEU f O 1
ATOM 4585 N N . LEU A 1 797 ? 214.54282 163.18470 182.77374 1.000 82.32431 797 LEU f N 1
ATOM 4586 C CA . LEU A 1 797 ? 214.72552 164.62919 182.73383 1.000 78.42090 797 LEU f CA 1
ATOM 4587 C C . LEU A 1 797 ? 215.71646 165.03598 181.65746 1.000 90.38277 797 LEU f C 1
ATOM 4588 O O . LEU A 1 797 ? 215.47188 165.99800 180.92370 1.000 102.15529 797 LEU f O 1
ATOM 4593 N N . THR A 1 798 ? 216.82966 164.31029 181.54133 1.000 87.69215 798 THR f N 1
ATOM 4594 C CA . THR A 1 798 ? 217.82144 164.62025 180.52031 1.000 80.43252 798 THR f CA 1
ATOM 4595 C C . THR A 1 798 ? 217.19747 164.60941 179.13312 1.000 81.89055 798 THR f C 1
ATOM 4596 O O . THR A 1 798 ? 217.49231 165.47709 178.30325 1.000 88.70964 798 THR f O 1
ATOM 4600 N N . VAL A 1 799 ? 216.31955 163.64494 178.86749 1.000 76.36116 799 VAL f N 1
ATOM 4601 C CA . VAL A 1 799 ? 215.67131 163.59648 177.55886 1.000 74.92252 799 VAL f CA 1
ATOM 4602 C C . VAL A 1 799 ? 214.60955 164.68705 177.42632 1.000 74.75320 799 VAL f C 1
ATOM 4603 O O . VAL A 1 799 ? 214.56641 165.41809 176.42887 1.000 86.22491 799 VAL f O 1
ATOM 4607 N N . LEU A 1 800 ? 213.74749 164.83329 178.43473 1.000 77.40620 800 LEU f N 1
ATOM 4608 C CA . LEU A 1 800 ? 212.56012 165.66824 178.27606 1.000 81.48207 800 LEU f CA 1
ATOM 4609 C C . LEU A 1 800 ? 212.89672 167.15427 178.29986 1.000 82.31419 800 LEU f C 1
ATOM 4610 O O . LEU A 1 800 ? 212.33428 167.92999 177.51936 1.000 86.07468 800 LEU f O 1
ATOM 4615 N N . VAL A 1 801 ? 213.79320 167.57866 179.19300 1.000 80.77766 801 VAL f N 1
ATOM 4616 C CA . VAL A 1 801 ? 214.20084 168.97943 179.21622 1.000 79.03121 801 VAL f CA 1
ATOM 4617 C C . VAL A 1 801 ? 214.87753 169.35037 177.90532 1.000 91.90926 801 VAL f C 1
ATOM 4618 O O . VAL A 1 801 ? 214.65141 170.43484 177.35542 1.000 102.67066 801 VAL f O 1
ATOM 4622 N N . SER A 1 802 ? 215.71507 168.45433 177.38082 1.000 92.10963 802 SER f N 1
ATOM 4623 C CA . SER A 1 802 ? 216.30053 168.67099 176.06540 1.000 88.14686 802 SER f CA 1
ATOM 4624 C C . SER A 1 802 ? 215.24318 168.72750 174.97400 1.000 86.79989 802 SER f C 1
ATOM 4625 O O . SER A 1 802 ? 215.44618 169.41147 173.96596 1.000 93.99406 802 SER f O 1
ATOM 4628 N N . PHE A 1 803 ? 214.12216 168.02760 175.14741 1.000 82.37584 803 PHE f N 1
ATOM 4629 C CA . PHE A 1 803 ? 213.05111 168.11908 174.16295 1.000 86.24776 803 PHE f CA 1
ATOM 4630 C C . PHE A 1 803 ? 212.37074 169.48138 174.13482 1.000 93.33423 803 PHE f C 1
ATOM 4631 O O . PHE A 1 803 ? 211.59003 169.73979 173.21337 1.000 100.18591 803 PHE f O 1
ATOM 4639 N N . LEU A 1 804 ? 212.62932 170.35168 175.11408 1.000 95.40090 804 LEU f N 1
ATOM 4640 C CA . LEU A 1 804 ? 212.08338 171.70304 175.05964 1.000 89.87720 804 LEU f CA 1
ATOM 4641 C C . LEU A 1 804 ? 212.64678 172.49777 173.89070 1.000 97.83187 804 LEU f C 1
ATOM 4642 O O . LEU A 1 804 ? 212.09236 173.54458 173.54140 1.000 99.27986 804 LEU f O 1
ATOM 4647 N N . ASP A 1 805 ? 213.73268 172.02494 173.28773 1.000 111.10343 805 ASP f N 1
ATOM 4648 C CA . ASP A 1 805 ? 214.29583 172.56764 172.05760 1.000 107.87275 805 ASP f CA 1
ATOM 4649 C C . ASP A 1 805 ? 214.43142 171.45944 171.02545 1.000 110.60390 805 ASP f C 1
ATOM 4650 O O . ASP A 1 805 ? 215.49143 171.24240 170.43549 1.000 117.77258 805 ASP f O 1
ATOM 4655 N N . VAL A 1 806 ? 213.33719 170.72240 170.82026 1.000 100.79790 806 VAL f N 1
ATOM 4656 C CA . VAL A 1 806 ? 213.34880 169.56083 169.93633 1.000 98.15839 806 VAL f CA 1
ATOM 4657 C C . VAL A 1 806 ? 213.78999 169.94164 168.52990 1.000 102.96943 806 VAL f C 1
ATOM 4658 O O . VAL A 1 806 ? 214.40926 169.13494 167.82543 1.000 112.70703 806 VAL f O 1
ATOM 4662 N N . ARG A 1 807 ? 213.50086 171.17245 168.10300 1.000 110.33087 807 ARG f N 1
ATOM 4663 C CA . ARG A 1 807 ? 213.87805 171.59607 166.75877 1.000 109.48733 807 ARG f CA 1
ATOM 4664 C C . ARG A 1 807 ? 215.39070 171.59592 166.57532 1.000 109.78498 807 ARG f C 1
ATOM 4665 O O . ARG A 1 807 ? 215.89507 171.17119 165.52969 1.000 114.83755 807 ARG f O 1
ATOM 4673 N N . ASN A 1 808 ? 216.13283 172.06457 167.57833 1.000 103.88020 808 ASN f N 1
ATOM 4674 C CA . ASN A 1 808 ? 217.57563 172.21432 167.44711 1.000 104.42374 808 ASN f CA 1
ATOM 4675 C C . ASN A 1 808 ? 218.37340 171.10407 168.11419 1.000 108.59430 808 ASN f C 1
ATOM 4676 O O . ASN A 1 808 ? 219.51676 170.86413 167.71301 1.000 115.10345 808 ASN f O 1
ATOM 4681 N N . ILE A 1 809 ? 217.81498 170.42780 169.11517 1.000 108.17563 809 ILE f N 1
ATOM 4682 C CA . ILE A 1 809 ? 218.56866 169.42162 169.85395 1.000 104.67029 809 ILE f CA 1
ATOM 4683 C C . ILE A 1 809 ? 218.27322 168.03560 169.30064 1.000 102.84355 809 ILE f C 1
ATOM 4684 O O . ILE A 1 809 ? 219.16785 167.35631 168.78617 1.000 111.47650 809 ILE f O 1
ATOM 4689 N N . ILE A 1 810 ? 217.01571 167.60781 169.40137 1.000 87.88647 810 ILE f N 1
ATOM 4690 C CA . ILE A 1 810 ? 216.65633 166.25727 168.98236 1.000 93.88247 810 ILE f CA 1
ATOM 4691 C C . ILE A 1 810 ? 216.66716 166.14833 167.46517 1.000 93.69862 810 ILE f C 1
ATOM 4692 O O . ILE A 1 810 ? 217.24472 165.21535 166.89627 1.000 102.97169 810 ILE f O 1
ATOM 4697 N N . LEU A 1 811 ? 216.02971 167.09900 166.78755 1.000 91.96831 811 LEU f N 1
ATOM 4698 C CA . LEU A 1 811 ? 216.01605 167.10580 165.33342 1.000 91.13070 811 LEU f CA 1
ATOM 4699 C C . LEU A 1 811 ? 217.28833 167.69104 164.74204 1.000 99.91475 811 LEU f C 1
ATOM 4700 O O . LEU A 1 811 ? 217.44985 167.67281 163.51787 1.000 109.50381 811 LEU f O 1
ATOM 4705 N N . GLY A 1 812 ? 218.18524 168.20742 165.57565 1.000 101.31246 812 GLY f N 1
ATOM 4706 C CA . GLY A 1 812 ? 219.44465 168.73934 165.10311 1.000 97.47575 812 GLY f CA 1
ATOM 4707 C C . GLY A 1 812 ? 220.56886 167.72954 165.17901 1.000 105.40637 812 GLY f C 1
ATOM 4708 O O . GLY A 1 812 ? 220.43504 166.60223 164.69539 1.000 110.38996 812 GLY f O 1
ATOM 4709 N N . LYS A 1 813 ? 221.68349 168.12278 165.78895 1.000 110.03982 813 LYS f N 1
ATOM 4710 C CA . LYS A 1 813 ? 222.87365 167.28967 165.86518 1.000 112.58042 813 LYS f CA 1
ATOM 4711 C C . LYS A 1 813 ? 223.06732 166.64867 167.23382 1.000 114.09508 813 LYS f C 1
ATOM 4712 O O . LYS A 1 813 ? 224.13593 166.08875 167.49610 1.000 116.06986 813 LYS f O 1
ATOM 4718 N N . SER A 1 814 ? 222.06523 166.71042 168.10974 1.000 108.84549 814 SER f N 1
ATOM 4719 C CA . SER A 1 814 ? 222.20048 166.22545 169.47792 1.000 103.00910 814 SER f CA 1
ATOM 4720 C C . SER A 1 814 ? 221.12297 165.20783 169.83697 1.000 103.45807 814 SER f C 1
ATOM 4721 O O . SER A 1 814 ? 220.63662 165.18683 170.96800 1.000 108.35310 814 SER f O 1
ATOM 4724 N N . HIS A 1 815 ? 220.73960 164.35440 168.88695 1.000 97.38025 815 HIS f N 1
ATOM 4725 C CA . HIS A 1 815 ? 219.77339 163.30262 169.18006 1.000 95.87525 815 HIS f CA 1
ATOM 4726 C C . HIS A 1 815 ? 220.33910 162.22468 170.09333 1.000 100.64737 815 HIS f C 1
ATOM 4727 O O . HIS A 1 815 ? 219.56320 161.44577 170.65948 1.000 103.99413 815 HIS f O 1
ATOM 4734 N N . TYR A 1 816 ? 221.66178 162.18003 170.27107 1.000 97.17307 816 TYR f N 1
ATOM 4735 C CA . TYR A 1 816 ? 222.27278 161.20135 171.16180 1.000 90.19214 816 TYR f CA 1
ATOM 4736 C C . TYR A 1 816 ? 221.75417 161.32455 172.58598 1.000 91.84616 816 TYR f C 1
ATOM 4737 O O . TYR A 1 816 ? 221.83534 160.35821 173.35154 1.000 102.13416 816 TYR f O 1
ATOM 4746 N N . VAL A 1 817 ? 221.21610 162.48985 172.95328 1.000 90.53879 817 VAL f N 1
ATOM 4747 C CA . VAL A 1 817 ? 220.67733 162.67901 174.29032 1.000 89.57931 817 VAL f CA 1
ATOM 4748 C C . VAL A 1 817 ? 219.50083 161.75049 174.55305 1.000 90.95490 817 VAL f C 1
ATOM 4749 O O . VAL A 1 817 ? 219.17066 161.49303 175.71649 1.000 98.90952 817 VAL f O 1
ATOM 4753 N N . LEU A 1 818 ? 218.86492 161.22385 173.50104 1.000 77.48245 818 LEU f N 1
ATOM 4754 C CA . LEU A 1 818 ? 217.82295 160.22356 173.69818 1.000 88.44913 818 LEU f CA 1
ATOM 4755 C C . LEU A 1 818 ? 218.34665 159.00413 174.43954 1.000 91.92432 818 LEU f C 1
ATOM 4756 O O . LEU A 1 818 ? 217.58712 158.35483 175.16815 1.000 91.41680 818 LEU f O 1
ATOM 4761 N N . TYR A 1 819 ? 219.63687 158.70199 174.29952 1.000 92.51094 819 TYR f N 1
ATOM 4762 C CA . TYR A 1 819 ? 220.22734 157.57374 175.00138 1.000 89.97629 819 TYR f CA 1
ATOM 4763 C C . TYR A 1 819 ? 220.26329 157.77968 176.50672 1.000 90.99223 819 TYR f C 1
ATOM 4764 O O . TYR A 1 819 ? 220.57452 156.83185 177.23484 1.000 99.89397 819 TYR f O 1
ATOM 4773 N N . GLY A 1 820 ? 219.95848 158.98602 176.98910 1.000 81.96912 820 GLY f N 1
ATOM 4774 C CA . GLY A 1 820 ? 219.71697 159.15969 178.40777 1.000 88.24391 820 GLY f CA 1
ATOM 4775 C C . GLY A 1 820 ? 218.61216 158.26894 178.93255 1.000 94.57696 820 GLY f C 1
ATOM 4776 O O . GLY A 1 820 ? 218.61736 157.91992 180.11870 1.000 96.17046 820 GLY f O 1
ATOM 4777 N N . LEU A 1 821 ? 217.67850 157.86387 178.06491 1.000 89.66092 821 LEU f N 1
ATOM 4778 C CA . LEU A 1 821 ? 216.65087 156.91069 178.46579 1.000 90.08750 821 LEU f CA 1
ATOM 4779 C C . LEU A 1 821 ? 217.24637 155.59527 178.94203 1.000 92.91294 821 LEU f C 1
ATOM 4780 O O . LEU A 1 821 ? 216.57655 154.85064 179.66527 1.000 95.53523 821 LEU f O 1
ATOM 4785 N N . VAL A 1 822 ? 218.48737 155.29605 178.55308 1.000 91.68612 822 VAL f N 1
ATOM 4786 C CA . VAL A 1 822 ? 219.15677 154.09522 179.04115 1.000 83.44937 822 VAL f CA 1
ATOM 4787 C C . VAL A 1 822 ? 219.24508 154.12009 180.56013 1.000 90.77752 822 VAL f C 1
ATOM 4788 O O . VAL A 1 822 ? 219.10011 153.08553 181.22293 1.000 97.64003 822 VAL f O 1
ATOM 4792 N N . ALA A 1 823 ? 219.46930 155.30305 181.13808 1.000 88.99060 823 ALA f N 1
ATOM 4793 C CA . ALA A 1 823 ? 219.52633 155.40622 182.59157 1.000 88.71532 823 ALA f CA 1
ATOM 4794 C C . ALA A 1 823 ? 218.20206 155.01685 183.23266 1.000 89.41519 823 ALA f C 1
ATOM 4795 O O . ALA A 1 823 ? 218.17835 154.56752 184.38345 1.000 92.31761 823 ALA f O 1
ATOM 4797 N N . ALA A 1 824 ? 217.09719 155.17305 182.50902 1.000 89.35884 824 ALA f N 1
ATOM 4798 C CA . ALA A 1 824 ? 215.77558 154.83675 183.01535 1.000 86.86755 824 ALA f CA 1
ATOM 4799 C C . ALA A 1 824 ? 215.30249 153.45953 182.57473 1.000 90.73946 824 ALA f C 1
ATOM 4800 O O . ALA A 1 824 ? 214.16726 153.08314 182.87940 1.000 96.15019 824 ALA f O 1
ATOM 4802 N N . MET A 1 825 ? 216.13865 152.70019 181.87449 1.000 86.44275 825 MET f N 1
ATOM 4803 C CA . MET A 1 825 ? 215.73502 151.41602 181.31358 1.000 79.56246 825 MET f CA 1
ATOM 4804 C C . MET A 1 825 ? 215.87414 150.33816 182.38063 1.000 88.60331 825 MET f C 1
ATOM 4805 O O . MET A 1 825 ? 216.98868 149.97525 182.76897 1.000 96.93675 825 MET f O 1
ATOM 4810 N N . GLN A 1 826 ? 214.74192 149.83025 182.85177 1.000 89.23077 826 GLN f N 1
ATOM 4811 C CA . GLN A 1 826 ? 214.68009 148.72290 183.78825 1.000 82.67615 826 GLN f CA 1
ATOM 4812 C C . GLN A 1 826 ? 213.70161 147.68369 183.26855 1.000 89.31131 826 GLN f C 1
ATOM 4813 O O . GLN A 1 826 ? 212.75516 148.02064 182.55148 1.000 101.38981 826 GLN f O 1
ATOM 4819 N N . PRO A 1 827 ? 213.90990 146.41213 183.60170 1.000 81.50033 827 PRO f N 1
ATOM 4820 C CA . PRO A 1 827 ? 213.00206 145.36823 183.11954 1.000 81.27507 827 PRO f CA 1
ATOM 4821 C C . PRO A 1 827 ? 211.79856 145.18445 184.02874 1.000 85.00093 827 PRO f C 1
ATOM 4822 O O . PRO A 1 827 ? 211.90382 145.17078 185.25654 1.000 85.84912 827 PRO f O 1
ATOM 4826 N N . ARG A 1 828 ? 210.63136 145.04213 183.40427 1.000 93.62311 828 ARG f N 1
ATOM 4827 C CA . ARG A 1 828 ? 209.42034 144.72972 184.14926 1.000 97.16018 828 ARG f CA 1
ATOM 4828 C C . ARG A 1 828 ? 209.49618 143.27423 184.58141 1.000 100.80940 828 ARG f C 1
ATOM 4829 O O . ARG A 1 828 ? 209.05394 142.37534 183.86000 1.000 95.47119 828 ARG f O 1
ATOM 4837 N N . MET A 1 829 ? 210.05535 143.03874 185.76170 1.000 123.92155 829 MET f N 1
ATOM 4838 C CA . MET A 1 829 ? 210.62745 141.74988 186.10496 1.000 113.94117 829 MET f CA 1
ATOM 4839 C C . MET A 1 829 ? 209.77285 141.01197 187.12624 1.000 114.69567 829 MET f C 1
ATOM 4840 O O . MET A 1 829 ? 209.11019 141.62315 187.96897 1.000 120.64510 829 MET f O 1
ATOM 4845 N N . LEU A 1 830 ? 209.79802 139.68126 187.03825 1.000 93.06935 830 LEU f N 1
ATOM 4846 C CA . LEU A 1 830 ? 209.33672 138.82208 188.12980 1.000 89.56348 830 LEU f CA 1
ATOM 4847 C C . LEU A 1 830 ? 210.05436 137.47799 187.98283 1.000 88.21129 830 LEU f C 1
ATOM 4848 O O . LEU A 1 830 ? 209.64768 136.62822 187.18873 1.000 101.42250 830 LEU f O 1
ATOM 4853 N N . VAL A 1 831 ? 211.12627 137.30333 188.75182 1.000 89.93564 831 VAL f N 1
ATOM 4854 C CA . VAL A 1 831 ? 211.82009 136.02591 188.87023 1.000 97.38986 831 VAL f CA 1
ATOM 4855 C C . VAL A 1 831 ? 211.67803 135.53902 190.29993 1.000 106.99852 831 VAL f C 1
ATOM 4856 O O . VAL A 1 831 ? 211.85321 136.31422 191.24713 1.000 116.61591 831 VAL f O 1
ATOM 4860 N N . THR A 1 832 ? 211.36260 134.26218 190.45607 1.000 90.38165 832 THR f N 1
ATOM 4861 C CA . THR A 1 832 ? 211.45992 133.59710 191.74331 1.000 94.87331 832 THR f CA 1
ATOM 4862 C C . THR A 1 832 ? 212.71959 132.74568 191.77081 1.000 92.84597 832 THR f C 1
ATOM 4863 O O . THR A 1 832 ? 212.91411 131.88362 190.90848 1.000 103.06629 832 THR f O 1
ATOM 4867 N N . PHE A 1 833 ? 213.56986 132.99809 192.75778 1.000 99.46262 833 PHE f N 1
ATOM 4868 C CA . PHE A 1 833 ? 214.82825 132.29272 192.92941 1.000 101.57930 833 PHE f CA 1
ATOM 4869 C C . PHE A 1 833 ? 214.75863 131.42420 194.17504 1.000 106.44509 833 PHE f C 1
ATOM 4870 O O . PHE A 1 833 ? 214.06189 131.75794 195.13768 1.000 114.36517 833 PHE f O 1
ATOM 4878 N N . ASP A 1 834 ? 215.48021 130.30995 194.15250 1.000 117.84690 834 ASP f N 1
ATOM 4879 C CA . ASP A 1 834 ? 215.63766 129.51649 195.35669 1.000 115.92492 834 ASP f CA 1
ATOM 4880 C C . ASP A 1 834 ? 216.66863 130.16532 196.27985 1.000 117.65914 834 ASP f C 1
ATOM 4881 O O . ASP A 1 834 ? 217.12197 131.29165 196.06016 1.000 123.48262 834 ASP f O 1
ATOM 4886 N N . GLU A 1 835 ? 217.03821 129.43634 197.33327 1.000 125.14687 835 GLU f N 1
ATOM 4887 C CA . GLU A 1 835 ? 218.02293 129.95752 198.27570 1.000 124.39307 835 GLU f CA 1
ATOM 4888 C C . GLU A 1 835 ? 219.37624 130.16274 197.60665 1.000 126.67196 835 GLU f C 1
ATOM 4889 O O . GLU A 1 835 ? 220.15710 131.02695 198.02108 1.000 127.92507 835 GLU f O 1
ATOM 4895 N N . GLU A 1 836 ? 219.67128 129.38055 196.56909 1.000 128.64869 836 GLU f N 1
ATOM 4896 C CA . GLU A 1 836 ? 220.94283 129.45669 195.86520 1.000 126.98689 836 GLU f CA 1
ATOM 4897 C C . GLU A 1 836 ? 220.85109 130.24169 194.56119 1.000 126.15029 836 GLU f C 1
ATOM 4898 O O . GLU A 1 836 ? 221.67696 130.03360 193.66504 1.000 129.64009 836 GLU f O 1
ATOM 4904 N N . LEU A 1 837 ? 219.85863 131.12200 194.43303 1.000 114.91095 837 LEU f N 1
ATOM 4905 C CA . LEU A 1 837 ? 219.69042 132.05229 193.31911 1.000 116.32093 837 LEU f CA 1
ATOM 4906 C C . LEU A 1 837 ? 219.40940 131.36961 191.98760 1.000 121.18056 837 LEU f C 1
ATOM 4907 O O . LEU A 1 837 ? 219.41529 132.04090 190.94901 1.000 123.32289 837 LEU f O 1
ATOM 4912 N N . ARG A 1 838 ? 219.17111 130.06512 191.97474 1.000 118.18753 838 ARG f N 1
ATOM 4913 C CA . ARG A 1 838 ? 218.80420 129.45224 190.71016 1.000 111.80790 838 ARG f CA 1
ATOM 4914 C C . ARG A 1 838 ? 217.33340 129.72349 190.39957 1.000 110.95674 838 ARG f C 1
ATOM 4915 O O . ARG A 1 838 ? 216.52011 129.88230 191.31290 1.000 118.18970 838 ARG f O 1
ATOM 4923 N N . PRO A 1 839 ? 216.97192 129.79882 189.11859 1.000 102.55355 839 PRO f N 1
ATOM 4924 C CA . PRO A 1 839 ? 215.57428 130.07051 188.76559 1.000 102.67996 839 PRO f CA 1
ATOM 4925 C C . PRO A 1 839 ? 214.64177 128.99182 189.29287 1.000 105.26485 839 PRO f C 1
ATOM 4926 O O . PRO A 1 839 ? 214.97459 127.80549 189.31942 1.000 107.49077 839 PRO f O 1
ATOM 4930 N N . LEU A 1 840 ? 213.45755 129.42502 189.72004 1.000 108.22072 840 LEU f N 1
ATOM 4931 C CA . LEU A 1 840 ? 212.46467 128.53820 190.32230 1.000 101.67932 840 LEU f CA 1
ATOM 4932 C C . LEU A 1 840 ? 211.10326 128.84012 189.71103 1.000 104.05527 840 LEU f C 1
ATOM 4933 O O . LEU A 1 840 ? 210.39326 129.74407 190.17917 1.000 113.40576 840 LEU f O 1
ATOM 4938 N N . PRO A 1 841 ? 210.70489 128.11349 188.66900 1.000 101.62095 841 PRO f N 1
ATOM 4939 C CA . PRO A 1 841 ? 209.39194 128.36183 188.05654 1.000 100.25134 841 PRO f CA 1
ATOM 4940 C C . PRO A 1 841 ? 208.26892 128.04902 189.03207 1.000 101.04130 841 PRO f C 1
ATOM 4941 O O . PRO A 1 841 ? 208.12953 126.92031 189.50737 1.000 104.10606 841 PRO f O 1
ATOM 4945 N N . VAL A 1 842 ? 207.46491 129.06483 189.33121 1.000 97.56044 842 VAL f N 1
ATOM 4946 C CA . VAL A 1 842 ? 206.36091 128.94166 190.27410 1.000 96.41236 842 VAL f CA 1
ATOM 4947 C C . VAL A 1 842 ? 205.12159 129.57000 189.65580 1.000 99.38165 842 VAL f C 1
ATOM 4948 O O . VAL A 1 842 ? 205.21887 130.39173 188.73867 1.000 102.76609 842 VAL f O 1
ATOM 4952 N N . SER A 1 843 ? 203.95487 129.17107 190.15151 1.000 101.36714 843 SER f N 1
ATOM 4953 C CA . SER A 1 843 ? 202.70017 129.69649 189.63508 1.000 104.20033 843 SER f CA 1
ATOM 4954 C C . SER A 1 843 ? 202.30736 130.95693 190.39363 1.000 99.93036 843 SER f C 1
ATOM 4955 O O . SER A 1 843 ? 202.26399 130.96289 191.62711 1.000 103.41906 843 SER f O 1
ATOM 4958 N N . VAL A 1 844 ? 202.01777 132.02861 189.65544 1.000 96.57831 844 VAL f N 1
ATOM 4959 C CA . VAL A 1 844 ? 201.64093 133.30401 190.24287 1.000 93.25320 844 VAL f CA 1
ATOM 4960 C C . VAL A 1 844 ? 200.37578 133.80372 189.56321 1.000 94.30074 844 VAL f C 1
ATOM 4961 O O . VAL A 1 844 ? 200.03676 133.40524 188.44694 1.000 104.76346 844 VAL f O 1
ATOM 4965 N N . ARG A 1 845 ? 199.67423 134.68570 190.26421 1.000 96.03153 845 ARG f N 1
ATOM 4966 C CA . ARG A 1 845 ? 198.48673 135.35595 189.76026 1.000 99.87977 845 ARG f CA 1
ATOM 4967 C C . ARG A 1 845 ? 198.83507 136.82167 189.55703 1.000 106.93224 845 ARG f C 1
ATOM 4968 O O . ARG A 1 845 ? 199.26538 137.49522 190.50011 1.000 116.73349 845 ARG f O 1
ATOM 4976 N N . VAL A 1 846 ? 198.65382 137.30624 188.33259 1.000 111.34987 846 VAL f N 1
ATOM 4977 C CA . VAL A 1 846 ? 199.00683 138.66756 187.95036 1.000 112.03863 846 VAL f CA 1
ATOM 4978 C C . VAL A 1 846 ? 197.72699 139.39653 187.57456 1.000 116.23428 846 VAL f C 1
ATOM 4979 O O . VAL A 1 846 ? 196.93661 138.89666 186.76330 1.000 120.94812 846 VAL f O 1
ATOM 4983 N N . GLY A 1 847 ? 197.52388 140.57234 188.16151 1.000 130.25101 847 GLY f N 1
ATOM 4984 C CA . GLY A 1 847 ? 196.33923 141.35307 187.86333 1.000 129.69771 847 GLY f CA 1
ATOM 4985 C C . GLY A 1 847 ? 196.51172 142.77410 188.34768 1.000 133.75481 847 GLY f C 1
ATOM 4986 O O . GLY A 1 847 ? 197.45420 143.09395 189.07216 1.000 135.05857 847 GLY f O 1
ATOM 4987 N N . GLN A 1 848 ? 195.57306 143.62879 187.94742 1.000 136.02355 848 GLN f N 1
ATOM 4988 C CA . GLN A 1 848 ? 195.66103 145.04245 188.28913 1.000 133.34612 848 GLN f CA 1
ATOM 4989 C C . GLN A 1 848 ? 195.66557 145.23448 189.80098 1.000 133.37917 848 GLN f C 1
ATOM 4990 O O . GLN A 1 848 ? 194.86724 144.63334 190.52436 1.000 133.62910 848 GLN f O 1
ATOM 4996 N N . ALA A 1 849 ? 196.57888 146.07864 190.27412 1.000 125.79909 849 ALA f N 1
ATOM 4997 C CA . ALA A 1 849 ? 196.73792 146.29423 191.70498 1.000 126.18456 849 ALA f CA 1
ATOM 4998 C C . ALA A 1 849 ? 195.51144 146.98141 192.28935 1.000 128.55077 849 ALA f C 1
ATOM 4999 O O . ALA A 1 849 ? 194.92735 147.87760 191.67457 1.000 131.59129 849 ALA f O 1
ATOM 5001 N N . VAL A 1 850 ? 195.12335 146.55459 193.48811 1.000 144.07892 850 VAL f N 1
ATOM 5002 C CA . VAL A 1 850 ? 193.95896 147.08517 194.18638 1.000 145.61271 850 VAL f CA 1
ATOM 5003 C C . VAL A 1 850 ? 194.40891 147.60070 195.54494 1.000 145.31329 850 VAL f C 1
ATOM 5004 O O . VAL A 1 850 ? 195.14490 146.91294 196.26205 1.000 146.99967 850 VAL f O 1
ATOM 5008 N N . ASP A 1 851 ? 193.97404 148.81044 195.89073 1.000 152.88124 851 ASP f N 1
ATOM 5009 C CA . ASP A 1 851 ? 194.30700 149.38337 197.18767 1.000 154.35654 851 ASP f CA 1
ATOM 5010 C C . ASP A 1 851 ? 193.68818 148.55789 198.30849 1.000 152.51167 851 ASP f C 1
ATOM 5011 O O . ASP A 1 851 ? 192.52953 148.14165 198.22547 1.000 155.11543 851 ASP f O 1
ATOM 5016 N N . VAL A 1 852 ? 194.46802 148.32376 199.36158 1.000 136.79856 852 VAL f N 1
ATOM 5017 C CA . VAL A 1 852 ? 194.03549 147.48780 200.46670 1.000 140.10771 852 VAL f CA 1
ATOM 5018 C C . VAL A 1 852 ? 193.78637 148.28916 201.74278 1.000 144.31623 852 VAL f C 1
ATOM 5019 O O . VAL A 1 852 ? 192.94539 147.88617 202.55659 1.000 144.80428 852 VAL f O 1
ATOM 5023 N N . VAL A 1 853 ? 194.45105 149.43455 201.91239 1.000 133.28584 853 VAL f N 1
ATOM 5024 C CA . VAL A 1 853 ? 194.35704 150.26977 203.10772 1.000 129.05144 853 VAL f CA 1
ATOM 5025 C C . VAL A 1 853 ? 192.90201 150.51039 203.48730 1.000 130.61933 853 VAL f C 1
ATOM 5026 O O . VAL A 1 853 ? 192.03842 150.66900 202.61723 1.000 136.16310 853 VAL f O 1
ATOM 5030 N N . GLY A 1 854 ? 192.61761 150.53221 204.78683 1.000 128.35495 854 GLY f N 1
ATOM 5031 C CA . GLY A 1 854 ? 191.26682 150.79634 205.23171 1.000 133.29987 854 GLY f CA 1
ATOM 5032 C C . GLY A 1 854 ? 190.48336 149.55473 205.59060 1.000 135.06625 854 GLY f C 1
ATOM 5033 O O . GLY A 1 854 ? 190.58221 149.06105 206.71795 1.000 134.68072 854 GLY f O 1
ATOM 5034 N N . GLN A 1 855 ? 189.68087 149.06633 204.64311 1.000 144.06193 855 GLN f N 1
ATOM 5035 C CA . GLN A 1 855 ? 188.76845 147.95944 204.90151 1.000 144.43179 855 GLN f CA 1
ATOM 5036 C C . GLN A 1 855 ? 189.48666 146.79301 205.56877 1.000 145.61282 855 GLN f C 1
ATOM 5037 O O . GLN A 1 855 ? 190.63719 146.47980 205.25197 1.000 145.81103 855 GLN f O 1
ATOM 5043 N N . ALA A 1 856 ? 188.79698 146.16635 206.51623 1.000 151.21507 856 ALA f N 1
ATOM 5044 C CA . ALA A 1 856 ? 189.38755 145.14487 207.36809 1.000 150.46729 856 ALA f CA 1
ATOM 5045 C C . ALA A 1 856 ? 189.42909 143.80722 206.63315 1.000 149.15379 856 ALA f C 1
ATOM 5046 O O . ALA A 1 856 ? 189.18542 143.71943 205.42673 1.000 147.84929 856 ALA f O 1
ATOM 5048 N N . GLY A 1 857 ? 189.74007 142.74257 207.36614 1.000 149.77836 857 GLY f N 1
ATOM 5049 C CA . GLY A 1 857 ? 189.84721 141.43121 206.76740 1.000 148.74353 857 GLY f CA 1
ATOM 5050 C C . GLY A 1 857 ? 191.11580 141.29053 205.94584 1.000 151.22284 857 GLY f C 1
ATOM 5051 O O . GLY A 1 857 ? 192.09114 142.03109 206.10751 1.000 152.41553 857 GLY f O 1
ATOM 5052 N N . LYS A 1 858 ? 191.09328 140.30808 205.04341 1.000 149.63192 858 LYS f N 1
ATOM 5053 C CA . LYS A 1 858 ? 192.18668 140.04750 204.10988 1.000 148.80229 858 LYS f CA 1
ATOM 5054 C C . LYS A 1 858 ? 191.64406 140.24703 202.69986 1.000 149.42388 858 LYS f C 1
ATOM 5055 O O . LYS A 1 858 ? 191.37227 139.27140 201.98364 1.000 148.41160 858 LYS f O 1
ATOM 5061 N N . PRO A 1 859 ? 191.46670 141.49389 202.26997 1.000 151.10911 859 PRO f N 1
ATOM 5062 C CA . PRO A 1 859 ? 190.89535 141.73827 200.94304 1.000 151.54254 859 PRO f CA 1
ATOM 5063 C C . PRO A 1 859 ? 191.85505 141.32822 199.84010 1.000 149.63456 859 PRO f C 1
ATOM 5064 O O . PRO A 1 859 ? 193.07603 141.31885 200.01440 1.000 148.33159 859 PRO f O 1
ATOM 5068 N N . LYS A 1 860 ? 191.28274 140.98024 198.69171 1.000 146.11542 860 LYS f N 1
ATOM 5069 C CA . LYS A 1 860 ? 192.09324 140.64145 197.53188 1.000 147.92713 860 LYS f CA 1
ATOM 5070 C C . LYS A 1 860 ? 192.80801 141.88606 197.02368 1.000 148.24343 860 LYS f C 1
ATOM 5071 O O . LYS A 1 860 ? 192.18875 142.93700 196.83333 1.000 149.31056 860 LYS f O 1
ATOM 5077 N N . THR A 1 861 ? 194.11469 141.76806 196.80574 1.000 131.61047 861 THR f N 1
ATOM 5078 C CA . THR A 1 861 ? 194.91784 142.89625 196.35973 1.000 131.47869 861 THR f CA 1
ATOM 5079 C C . THR A 1 861 ? 194.95901 143.04033 194.84486 1.000 138.27328 861 THR f C 1
ATOM 5080 O O . THR A 1 861 ? 195.52355 144.02087 194.34854 1.000 139.91384 861 THR f O 1
ATOM 5084 N N . ILE A 1 862 ? 194.38258 142.09463 194.10074 1.000 150.64993 862 ILE f N 1
ATOM 5085 C CA . ILE A 1 862 ? 194.34931 142.15090 192.64551 1.000 151.11808 862 ILE f CA 1
ATOM 5086 C C . ILE A 1 862 ? 192.95254 141.78323 192.16380 1.000 153.51600 862 ILE f C 1
ATOM 5087 O O . ILE A 1 862 ? 192.19607 141.08776 192.84455 1.000 151.83105 862 ILE f O 1
ATOM 5092 N N . THR A 1 863 ? 192.61699 142.26419 190.96811 1.000 157.14657 863 THR f N 1
ATOM 5093 C CA . THR A 1 863 ? 191.33831 141.96959 190.33930 1.000 156.43789 863 THR f CA 1
ATOM 5094 C C . THR A 1 863 ? 191.56092 141.68536 188.86187 1.000 153.51373 863 THR f C 1
ATOM 5095 O O . THR A 1 863 ? 192.44286 142.27113 188.22859 1.000 152.82952 863 THR f O 1
ATOM 5099 N N . GLY A 1 864 ? 190.74496 140.78517 188.31726 1.000 155.48752 864 GLY f N 1
ATOM 5100 C CA . GLY A 1 864 ? 190.86157 140.40265 186.92341 1.000 156.78589 864 GLY f CA 1
ATOM 5101 C C . GLY A 1 864 ? 192.20853 139.79096 186.60196 1.000 156.14396 864 GLY f C 1
ATOM 5102 O O . GLY A 1 864 ? 192.82245 140.11569 185.58132 1.000 154.10127 864 GLY f O 1
ATOM 5103 N N . PHE A 1 865 ? 192.67598 138.90277 187.47027 1.000 150.25896 865 PHE f N 1
ATOM 5104 C CA . PHE A 1 865 ? 194.00900 138.33502 187.35999 1.000 150.58241 865 PHE f CA 1
ATOM 5105 C C . PHE A 1 865 ? 193.99810 137.05874 186.52615 1.000 151.10898 865 PHE f C 1
ATOM 5106 O O . PHE A 1 865 ? 192.95284 136.45551 186.27337 1.000 148.74205 865 PHE f O 1
ATOM 5114 N N . GLN A 1 866 ? 195.19127 136.65453 186.09775 1.000 140.86549 866 GLN f N 1
ATOM 5115 C CA . GLN A 1 866 ? 195.39504 135.39414 185.40165 1.000 136.09034 866 GLN f CA 1
ATOM 5116 C C . GLN A 1 866 ? 196.62488 134.70504 185.97468 1.000 134.85744 866 GLN f C 1
ATOM 5117 O O . GLN A 1 866 ? 197.51318 135.34481 186.54158 1.000 140.98494 866 GLN f O 1
ATOM 5123 N N . THR A 1 867 ? 196.67021 133.38657 185.81742 1.000 110.99934 867 THR f N 1
ATOM 5124 C CA . THR A 1 867 ? 197.72279 132.56331 186.39784 1.000 109.67848 867 THR f CA 1
ATOM 5125 C C . THR A 1 867 ? 198.77831 132.26368 185.34060 1.000 107.39708 867 THR f C 1
ATOM 5126 O O . THR A 1 867 ? 198.45679 131.75255 184.26284 1.000 115.49476 867 THR f O 1
ATOM 5130 N N . HIS A 1 868 ? 200.03138 132.58512 185.65096 1.000 99.52979 868 HIS f N 1
ATOM 5131 C CA . HIS A 1 868 ? 201.15359 132.29311 184.77304 1.000 101.88187 868 HIS f CA 1
ATOM 5132 C C . HIS A 1 868 ? 202.31018 131.73228 185.58585 1.000 107.40397 868 HIS f C 1
ATOM 5133 O O . HIS A 1 868 ? 202.41786 131.95915 186.79222 1.000 115.84708 868 HIS f O 1
ATOM 5140 N N . THR A 1 869 ? 203.18581 130.99809 184.90761 1.000 104.27755 869 THR f N 1
ATOM 5141 C CA . THR A 1 869 ? 204.45412 130.63034 185.51531 1.000 103.72398 869 THR f CA 1
ATOM 5142 C C . THR A 1 869 ? 205.29394 131.88588 185.72492 1.000 105.89785 869 THR f C 1
ATOM 5143 O O . THR A 1 869 ? 205.17570 132.86493 184.98469 1.000 110.80478 869 THR f O 1
ATOM 5147 N N . THR A 1 870 ? 206.14852 131.85127 186.74779 1.000 100.27451 870 THR f N 1
ATOM 5148 C CA . THR A 1 870 ? 206.71783 133.09164 187.27106 1.000 99.73087 870 THR f CA 1
ATOM 5149 C C . THR A 1 870 ? 207.50774 133.93554 186.27054 1.000 110.51136 870 THR f C 1
ATOM 5150 O O . THR A 1 870 ? 207.38436 135.17082 186.34050 1.000 122.06545 870 THR f O 1
ATOM 5154 N N . PRO A 1 871 ? 208.32334 133.38796 185.33523 1.000 95.39655 871 PRO f N 1
ATOM 5155 C CA . PRO A 1 871 ? 209.11511 134.29688 184.49447 1.000 88.09240 871 PRO f CA 1
ATOM 5156 C C . PRO A 1 871 ? 208.21932 135.08947 183.55883 1.000 95.42104 871 PRO f C 1
ATOM 5157 O O . PRO A 1 871 ? 208.16719 134.82890 182.35371 1.000 107.78039 871 PRO f O 1
ATOM 5161 N N . VAL A 1 872 ? 207.50459 136.06470 184.12124 1.000 77.10151 872 VAL f N 1
ATOM 5162 C CA . VAL A 1 872 ? 206.47787 136.81023 183.41114 1.000 84.33716 872 VAL f CA 1
ATOM 5163 C C . VAL A 1 872 ? 206.76149 138.29883 183.55552 1.000 91.05172 872 VAL f C 1
ATOM 5164 O O . VAL A 1 872 ? 207.45474 138.73984 184.47419 1.000 107.50955 872 VAL f O 1
ATOM 5168 N N . LEU A 1 873 ? 206.22204 139.07220 182.61952 1.000 86.86523 873 LEU f N 1
ATOM 5169 C CA . LEU A 1 873 ? 206.38394 140.51832 182.59960 1.000 91.20033 873 LEU f CA 1
ATOM 5170 C C . LEU A 1 873 ? 205.16181 141.17345 183.22560 1.000 92.43090 873 LEU f C 1
ATOM 5171 O O . LEU A 1 873 ? 204.02555 140.81107 182.90496 1.000 95.90340 873 LEU f O 1
ATOM 5176 N N . LEU A 1 874 ? 205.39668 142.13360 184.11348 1.000 95.97419 874 LEU f N 1
ATOM 5177 C CA . LEU A 1 874 ? 204.32695 142.84913 184.79466 1.000 96.68076 874 LEU f CA 1
ATOM 5178 C C . LEU A 1 874 ? 204.10310 144.19066 184.11041 1.000 97.37217 874 LEU f C 1
ATOM 5179 O O . LEU A 1 874 ? 205.03038 144.99909 184.00302 1.000 104.10698 874 LEU f O 1
ATOM 5184 N N . ALA A 1 875 ? 202.87629 144.42615 183.65607 1.000 102.47558 875 ALA f N 1
ATOM 5185 C CA . ALA A 1 875 ? 202.52443 145.72761 183.11773 1.000 100.76042 875 ALA f CA 1
ATOM 5186 C C . ALA A 1 875 ? 202.44455 146.75394 184.24530 1.000 107.87041 875 ALA f C 1
ATOM 5187 O O . ALA A 1 875 ? 202.44439 146.41704 185.43227 1.000 106.77080 875 ALA f O 1
ATOM 5189 N N . HIS A 1 876 ? 202.39048 148.02678 183.86286 1.000 111.73239 876 HIS f N 1
ATOM 5190 C CA . HIS A 1 876 ? 202.30854 149.08938 184.85457 1.000 109.81727 876 HIS f CA 1
ATOM 5191 C C . HIS A 1 876 ? 201.01868 148.96931 185.65277 1.000 111.57297 876 HIS f C 1
ATOM 5192 O O . HIS A 1 876 ? 199.93743 148.78427 185.08763 1.000 116.63469 876 HIS f O 1
ATOM 5199 N N . GLY A 1 877 ? 201.13633 149.07669 186.97244 1.000 108.10883 877 GLY f N 1
ATOM 5200 C CA . GLY A 1 877 ? 199.98694 148.94051 187.83909 1.000 110.94297 877 GLY f CA 1
ATOM 5201 C C . GLY A 1 877 ? 199.52439 147.52212 188.06835 1.000 110.10131 877 GLY f C 1
ATOM 5202 O O . GLY A 1 877 ? 198.45210 147.32463 188.64980 1.000 118.48652 877 GLY f O 1
ATOM 5203 N N . GLU A 1 878 ? 200.29250 146.52893 187.63307 1.000 108.85181 878 GLU f N 1
ATOM 5204 C CA . GLU A 1 878 ? 199.93012 145.12800 187.79173 1.000 110.34589 878 GLU f CA 1
ATOM 5205 C C . GLU A 1 878 ? 200.74124 144.52535 188.93026 1.000 115.21347 878 GLU f C 1
ATOM 5206 O O . GLU A 1 878 ? 201.97432 144.59821 188.92743 1.000 116.28267 878 GLU f O 1
ATOM 5212 N N . ARG A 1 879 ? 200.04820 143.94105 189.89783 1.000 119.07588 879 ARG f N 1
ATOM 5213 C CA . ARG A 1 879 ? 200.66362 143.21337 190.99300 1.000 115.03162 879 ARG f CA 1
ATOM 5214 C C . ARG A 1 879 ? 200.60422 141.71537 190.72526 1.000 116.57428 879 ARG f C 1
ATOM 5215 O O . ARG A 1 879 ? 199.79961 141.22712 189.92388 1.000 125.32273 879 ARG f O 1
ATOM 5223 N N . ALA A 1 880 ? 201.47801 140.98758 191.41298 1.000 101.47048 880 ALA f N 1
ATOM 5224 C CA . ALA A 1 880 ? 201.54857 139.53959 191.31618 1.000 100.71732 880 ALA f CA 1
ATOM 5225 C C . ALA A 1 880 ? 201.60735 138.94501 192.71284 1.000 105.73027 880 ALA f C 1
ATOM 5226 O O . ALA A 1 880 ? 202.29076 139.47242 193.59427 1.000 117.03707 880 ALA f O 1
ATOM 5228 N N . GLU A 1 881 ? 200.88121 137.85131 192.90994 1.000 106.04437 881 GLU f N 1
ATOM 5229 C CA . GLU A 1 881 ? 200.86495 137.14906 194.18365 1.000 105.31733 881 GLU f CA 1
ATOM 5230 C C . GLU A 1 881 ? 201.02745 135.65706 193.94348 1.000 110.09023 881 GLU f C 1
ATOM 5231 O O . GLU A 1 881 ? 200.55362 135.12119 192.94192 1.000 117.53078 881 GLU f O 1
ATOM 5237 N N . LEU A 1 882 ? 201.69682 134.98421 194.87325 1.000 97.35929 882 LEU f N 1
ATOM 5238 C CA . LEU A 1 882 ? 201.87817 133.54561 194.74572 1.000 100.39437 882 LEU f CA 1
ATOM 5239 C C . LEU A 1 882 ? 200.52785 132.84402 194.79622 1.000 106.33400 882 LEU f C 1
ATOM 5240 O O . LEU A 1 882 ? 199.78778 132.96712 195.77636 1.000 108.42466 882 LEU f O 1
ATOM 5245 N N . ALA A 1 883 ? 200.20495 132.11402 193.72614 1.000 110.01874 883 ALA f N 1
ATOM 5246 C CA . ALA A 1 883 ? 198.90271 131.46211 193.63865 1.000 105.93989 883 ALA f CA 1
ATOM 5247 C C . ALA A 1 883 ? 198.74007 130.40149 194.71722 1.000 106.41046 883 ALA f C 1
ATOM 5248 O O . ALA A 1 883 ? 197.66949 130.28035 195.32318 1.000 116.68034 883 ALA f O 1
ATOM 5250 N N . THR A 1 884 ? 199.78573 129.62519 194.97064 1.000 116.48295 884 THR f N 1
ATOM 5251 C CA . THR A 1 884 ? 199.74983 128.58571 195.98248 1.000 122.92214 884 THR f CA 1
ATOM 5252 C C . THR A 1 884 ? 200.43697 129.07134 197.25461 1.000 126.94032 884 THR f C 1
ATOM 5253 O O . THR A 1 884 ? 200.96603 130.18249 197.32718 1.000 129.89346 884 THR f O 1
ATOM 5257 N N . GLU A 1 885 ? 200.42348 128.21717 198.27631 1.000 132.73631 885 GLU f N 1
ATOM 5258 C CA . GLU A 1 885 ? 201.09683 128.48978 199.53797 1.000 131.77969 885 GLU f CA 1
ATOM 5259 C C . GLU A 1 885 ? 202.33967 127.62435 199.71012 1.000 132.25503 885 GLU f C 1
ATOM 5260 O O . GLU A 1 885 ? 202.85109 127.48682 200.82555 1.000 134.31009 885 GLU f O 1
ATOM 5266 N N . GLU A 1 886 ? 202.83214 127.03349 198.61930 1.000 123.13649 886 GLU f N 1
ATOM 5267 C CA . GLU A 1 886 ? 203.99975 126.16383 198.70677 1.000 125.35855 886 GLU f CA 1
ATOM 5268 C C . GLU A 1 886 ? 205.25080 126.94571 199.08091 1.000 128.14958 886 GLU f C 1
ATOM 5269 O O . GLU A 1 886 ? 206.11639 126.43408 199.80007 1.000 126.98907 886 GLU f O 1
ATOM 5275 N N . PHE A 1 887 ? 205.36976 128.17913 198.60064 1.000 116.60070 887 PHE f N 1
ATOM 5276 C CA . PHE A 1 887 ? 206.54634 128.99626 198.84313 1.000 115.49456 887 PHE f CA 1
ATOM 5277 C C . PHE A 1 887 ? 206.16451 130.29592 199.53557 1.000 121.47731 887 PHE f C 1
ATOM 5278 O O . PHE A 1 887 ? 205.08102 130.84548 199.31890 1.000 123.45521 887 PHE f O 1
ATOM 5286 N N . LEU A 1 888 ? 207.07257 130.77128 200.37893 1.000 123.68205 888 LEU f N 1
ATOM 5287 C CA . LEU A 1 888 ? 206.94552 132.06023 201.04452 1.000 118.13093 888 LEU f CA 1
ATOM 5288 C C . LEU A 1 888 ? 207.96868 133.01716 200.45400 1.000 118.47471 888 LEU f C 1
ATOM 5289 O O . LEU A 1 888 ? 209.17329 132.71842 200.48422 1.000 121.63411 888 LEU f O 1
ATOM 5294 N N . PRO A 1 889 ? 207.55494 134.13837 199.87217 1.000 103.10696 889 PRO f N 1
ATOM 5295 C CA . PRO A 1 889 ? 208.53492 135.10045 199.36519 1.000 101.76716 889 PRO f CA 1
ATOM 5296 C C . PRO A 1 889 ? 209.26766 135.78127 200.50641 1.000 106.80734 889 PRO f C 1
ATOM 5297 O O . PRO A 1 889 ? 208.71135 136.01533 201.58168 1.000 113.66194 889 PRO f O 1
ATOM 5301 N N . VAL A 1 890 ? 210.54002 136.09542 200.26383 1.000 106.33428 890 VAL f N 1
ATOM 5302 C CA . VAL A 1 890 ? 211.31115 136.81798 201.26823 1.000 109.67952 890 VAL f CA 1
ATOM 5303 C C . VAL A 1 890 ? 210.79432 138.24398 201.40686 1.000 114.21943 890 VAL f C 1
ATOM 5304 O O . VAL A 1 890 ? 210.74145 138.79570 202.51246 1.000 115.94079 890 VAL f O 1
ATOM 5308 N N . THR A 1 891 ? 210.39437 138.86003 200.29342 1.000 109.56976 891 THR f N 1
ATOM 5309 C CA . THR A 1 891 ? 209.85571 140.20768 200.32873 1.000 111.71143 891 THR f CA 1
ATOM 5310 C C . THR A 1 891 ? 208.37460 140.20411 199.96869 1.000 108.91266 891 THR f C 1
ATOM 5311 O O . THR A 1 891 ? 207.94493 139.41532 199.11983 1.000 111.19363 891 THR f O 1
ATOM 5315 N N . PRO A 1 892 ? 207.56859 141.05065 200.61238 1.000 108.47315 892 PRO f N 1
ATOM 5316 C CA . PRO A 1 892 ? 206.14813 141.13121 200.23794 1.000 109.64050 892 PRO f CA 1
ATOM 5317 C C . PRO A 1 892 ? 205.92613 141.57318 198.80485 1.000 112.65765 892 PRO f C 1
ATOM 5318 O O . PRO A 1 892 ? 204.95319 141.13998 198.17566 1.000 113.99020 892 PRO f O 1
ATOM 5322 N N . ILE A 1 893 ? 206.79590 142.42317 198.26940 1.000 106.48514 893 ILE f N 1
ATOM 5323 C CA . ILE A 1 893 ? 206.62023 142.95806 196.92384 1.000 104.53014 893 ILE f CA 1
ATOM 5324 C C . ILE A 1 893 ? 207.13797 141.93769 195.91910 1.000 107.75854 893 ILE f C 1
ATOM 5325 O O . ILE A 1 893 ? 208.32673 141.60303 195.91521 1.000 111.09391 893 ILE f O 1
ATOM 5330 N N . LEU A 1 894 ? 206.24779 141.44612 195.06126 1.000 99.60218 894 LEU f N 1
ATOM 5331 C CA . LEU A 1 894 ? 206.61437 140.45790 194.04974 1.000 93.81496 894 LEU f CA 1
ATOM 5332 C C . LEU A 1 894 ? 206.93648 141.16417 192.73431 1.000 96.27715 894 LEU f C 1
ATOM 5333 O O . LEU A 1 894 ? 206.23998 141.03921 191.72751 1.000 106.62393 894 LEU f O 1
ATOM 5338 N N . GLU A 1 895 ? 208.02373 141.92926 192.76952 1.000 100.81323 895 GLU f N 1
ATOM 5339 C CA . GLU A 1 895 ? 208.53455 142.61430 191.59333 1.000 97.64514 895 GLU f CA 1
ATOM 5340 C C . GLU A 1 895 ? 210.04130 142.43051 191.53386 1.000 102.00482 895 GLU f C 1
ATOM 5341 O O . GLU A 1 895 ? 210.69462 142.21082 192.55642 1.000 107.08115 895 GLU f O 1
ATOM 5347 N N . GLY A 1 896 ? 210.58799 142.52810 190.32567 1.000 89.95036 896 GLY f N 1
ATOM 5348 C CA . GLY A 1 896 ? 212.01481 142.31677 190.16308 1.000 95.50502 896 GLY f CA 1
ATOM 5349 C C . GLY A 1 896 ? 212.38798 140.88140 190.47427 1.000 100.13750 896 GLY f C 1
ATOM 5350 O O . GLY A 1 896 ? 211.62873 139.94357 190.21076 1.000 104.49473 896 GLY f O 1
ATOM 5351 N N . PHE A 1 897 ? 213.57367 140.70257 191.04530 1.000 96.25640 897 PHE f N 1
ATOM 5352 C CA . PHE A 1 897 ? 214.04455 139.38538 191.44772 1.000 90.63646 897 PHE f CA 1
ATOM 5353 C C . PHE A 1 897 ? 213.54309 139.08834 192.85434 1.000 95.35499 897 PHE f C 1
ATOM 5354 O O . PHE A 1 897 ? 213.82128 139.84314 193.79193 1.000 100.51505 897 PHE f O 1
ATOM 5362 N N . VAL A 1 898 ? 212.80665 137.99203 192.99699 1.000 95.39755 898 VAL f N 1
ATOM 5363 C CA . VAL A 1 898 ? 212.21817 137.58579 194.26499 1.000 91.65651 898 VAL f CA 1
ATOM 5364 C C . VAL A 1 898 ? 212.78712 136.22724 194.64061 1.000 91.88192 898 VAL f C 1
ATOM 5365 O O . VAL A 1 898 ? 212.97061 135.36315 193.77832 1.000 102.80345 898 VAL f O 1
ATOM 5369 N N . ILE A 1 899 ? 213.08628 136.04603 195.92075 1.000 90.62037 899 ILE f N 1
ATOM 5370 C CA . ILE A 1 899 ? 213.58109 134.77771 196.43791 1.000 85.72556 899 ILE f CA 1
ATOM 5371 C C . ILE A 1 899 ? 212.45669 134.10529 197.20989 1.000 96.87826 899 ILE f C 1
ATOM 5372 O O . ILE A 1 899 ? 211.78636 134.74532 198.02924 1.000 106.44198 899 ILE f O 1
ATOM 5377 N N . LEU A 1 900 ? 212.23937 132.82201 196.94328 1.000 102.92737 900 LEU f N 1
ATOM 5378 C CA . LEU A 1 900 ? 211.19428 132.04836 197.59545 1.000 101.29440 900 LEU f CA 1
ATOM 5379 C C . LEU A 1 900 ? 211.81927 131.00897 198.51394 1.000 103.04796 900 LEU f C 1
ATOM 5380 O O . LEU A 1 900 ? 212.86080 130.42927 198.19256 1.000 109.38988 900 LEU f O 1
ATOM 5385 N N . ARG A 1 901 ? 211.18175 130.77684 199.65673 1.000 110.11103 901 ARG f N 1
ATOM 5386 C CA . ARG A 1 901 ? 211.60503 129.75391 200.59925 1.000 111.56586 901 ARG f CA 1
ATOM 5387 C C . ARG A 1 901 ? 210.51466 128.70064 200.71048 1.000 116.57548 901 ARG f C 1
ATOM 5388 O O . ARG A 1 901 ? 209.33323 128.99828 200.51779 1.000 121.49215 901 ARG f O 1
ATOM 5396 N N . LYS A 1 902 ? 210.91134 127.46793 201.01024 1.000 117.45366 902 LYS f N 1
ATOM 5397 C CA . LYS A 1 902 ? 209.93361 126.40004 201.15828 1.000 118.45278 902 LYS f CA 1
ATOM 5398 C C . LYS A 1 902 ? 209.08974 126.62977 202.40473 1.000 119.33338 902 LYS f C 1
ATOM 5399 O O . LYS A 1 902 ? 209.61938 126.85559 203.49626 1.000 121.22164 902 LYS f O 1
ATOM 5405 N N . ASN A 1 903 ? 207.77433 126.57230 202.23813 1.000 127.27207 903 ASN f N 1
ATOM 5406 C CA . ASN A 1 903 ? 206.86235 126.79852 203.35143 1.000 130.15211 903 ASN f CA 1
ATOM 5407 C C . ASN A 1 903 ? 206.73065 125.52534 204.17738 1.000 134.48274 903 ASN f C 1
ATOM 5408 O O . ASN A 1 903 ? 206.26883 124.50582 203.65272 1.000 135.35742 903 ASN f O 1
ATOM 5413 N N . PRO A 1 904 ? 207.12809 125.53186 205.45166 1.000 136.23738 904 PRO f N 1
ATOM 5414 C CA . PRO A 1 904 ? 206.95176 124.32518 206.27590 1.000 136.84834 904 PRO f CA 1
ATOM 5415 C C . PRO A 1 904 ? 205.50023 123.91343 206.44307 1.000 142.16292 904 PRO f C 1
ATOM 5416 O O . PRO A 1 904 ? 205.21373 122.71339 206.53607 1.000 140.31810 904 PRO f O 1
ATOM 5420 N N . ASN A 1 905 ? 204.57409 124.87432 206.48799 1.000 148.39812 905 ASN f N 1
ATOM 5421 C CA . ASN A 1 905 ? 203.16380 124.54021 206.66150 1.000 144.95523 905 ASN f CA 1
ATOM 5422 C C . ASN A 1 905 ? 202.62409 123.76535 205.46659 1.000 143.93372 905 ASN f C 1
ATOM 5423 O O . ASN A 1 905 ? 201.82491 122.83694 205.63251 1.000 145.43809 905 ASN f O 1
ATOM 5428 N N . TYR A 1 906 ? 203.03739 124.13812 204.25839 1.000 131.08033 906 TYR f N 1
ATOM 5429 C CA . TYR A 1 906 ? 202.59893 123.42666 203.06652 1.000 129.48144 906 TYR f CA 1
ATOM 5430 C C . TYR A 1 906 ? 203.09650 121.98756 203.09735 1.000 134.04306 906 TYR f C 1
ATOM 5431 O O . TYR A 1 906 ? 204.22008 121.71173 203.52726 1.000 136.21061 906 TYR f O 1
ATOM 5440 N N . ASP A 1 907 ? 202.24697 121.06964 202.63549 1.000 148.45300 907 ASP f N 1
ATOM 5441 C CA . ASP A 1 907 ? 202.52925 119.63472 202.67136 1.000 150.78634 907 ASP f CA 1
ATOM 5442 C C . ASP A 1 907 ? 202.86293 119.18096 204.09110 1.000 151.50449 907 ASP f C 1
ATOM 5443 O O . ASP A 1 907 ? 203.81885 118.43963 204.32966 1.000 150.55098 907 ASP f O 1
ATOM 5448 N N . LEU A 1 908 ? 202.05918 119.64499 205.04307 1.000 156.70207 908 LEU f N 1
ATOM 5449 C CA . LEU A 1 908 ? 202.25508 119.31824 206.45111 1.000 158.36645 908 LEU f CA 1
ATOM 5450 C C . LEU A 1 908 ? 202.10354 117.82166 206.70360 1.000 157.85200 908 LEU f C 1
ATOM 5451 O O . LEU A 1 908 ? 202.62083 117.29016 207.68609 1.000 154.89362 908 LEU f O 1
ATOM 5457 N N . THR B 2 79 ? 254.04999 140.86963 199.13798 1.000 204.37085 79 THR g N 1
ATOM 5458 C CA . THR B 2 79 ? 255.21070 140.22355 199.73782 1.000 205.97639 79 THR g CA 1
ATOM 5459 C C . THR B 2 79 ? 256.25367 139.88054 198.68125 1.000 207.64767 79 THR g C 1
ATOM 5460 O O . THR B 2 79 ? 255.89658 139.51693 197.56615 1.000 209.77808 79 THR g O 1
ATOM 5464 N N . THR B 2 80 ? 257.53135 140.00248 199.05195 1.000 212.78389 80 THR g N 1
ATOM 5465 C CA . THR B 2 80 ? 258.69233 139.68063 198.20665 1.000 213.12520 80 THR g CA 1
ATOM 5466 C C . THR B 2 80 ? 258.46588 140.06242 196.74276 1.000 214.10162 80 THR g C 1
ATOM 5467 O O . THR B 2 80 ? 258.76042 139.30770 195.81269 1.000 214.39024 80 THR g O 1
ATOM 5471 N N . GLY B 2 81 ? 257.95217 141.27085 196.54206 1.000 203.10621 81 GLY g N 1
ATOM 5472 C CA . GLY B 2 81 ? 257.69728 141.74963 195.19962 1.000 201.44620 81 GLY g CA 1
ATOM 5473 C C . GLY B 2 81 ? 256.65299 140.95579 194.43967 1.000 202.27639 81 GLY g C 1
ATOM 5474 O O . GLY B 2 81 ? 256.61786 140.98863 193.20559 1.000 200.88747 81 GLY g O 1
ATOM 5475 N N . ILE B 2 82 ? 255.78510 140.24857 195.15817 1.000 198.86000 82 ILE g N 1
ATOM 5476 C CA . ILE B 2 82 ? 254.71625 139.45777 194.55352 1.000 197.52430 82 ILE g CA 1
ATOM 5477 C C . ILE B 2 82 ? 253.41797 140.23847 194.69147 1.000 197.41997 82 ILE g C 1
ATOM 5478 O O . ILE B 2 82 ? 252.97597 140.53507 195.80946 1.000 196.29829 82 ILE g O 1
ATOM 5483 N N . ALA B 2 83 ? 252.80046 140.56131 193.55909 1.000 189.34747 83 ALA g N 1
ATOM 5484 C CA . ALA B 2 83 ? 251.48822 141.19094 193.53534 1.000 187.63092 83 ALA g CA 1
ATOM 5485 C C . ALA B 2 83 ? 250.49876 140.19721 192.95493 1.000 186.84461 83 ALA g C 1
ATOM 5486 O O . ALA B 2 83 ? 250.71865 139.67323 191.85960 1.000 186.81684 83 ALA g O 1
ATOM 5488 N N . THR B 2 84 ? 249.42224 139.93042 193.68783 1.000 173.59677 84 THR g N 1
ATOM 5489 C CA . THR B 2 84 ? 248.38335 139.03251 193.19902 1.000 174.18436 84 THR g CA 1
ATOM 5490 C C . THR B 2 84 ? 247.27663 139.86484 192.56369 1.000 173.19291 84 THR g C 1
ATOM 5491 O O . THR B 2 84 ? 246.36734 140.34290 193.24942 1.000 172.54963 84 THR g O 1
ATOM 5495 N N . ILE B 2 85 ? 247.36320 140.04528 191.24782 1.000 162.92297 85 ILE g N 1
ATOM 5496 C CA . ILE B 2 85 ? 246.32435 140.75024 190.51229 1.000 161.37548 85 ILE g CA 1
ATOM 5497 C C . ILE B 2 85 ? 245.02858 139.95816 190.59534 1.000 162.99932 85 ILE g C 1
ATOM 5498 O O . ILE B 2 85 ? 245.02375 138.72258 190.49217 1.000 165.04621 85 ILE g O 1
ATOM 5503 N N . GLU B 2 86 ? 243.92406 140.66978 190.80194 1.000 160.15300 86 GLU g N 1
ATOM 5504 C CA . GLU B 2 86 ? 242.59415 140.07249 190.87809 1.000 158.24741 86 GLU g CA 1
ATOM 5505 C C . GLU B 2 86 ? 241.98532 140.15629 189.48446 1.000 159.68675 86 GLU g C 1
ATOM 5506 O O . GLU B 2 86 ? 241.46875 141.19305 189.06888 1.000 162.39691 86 GLU g O 1
ATOM 5512 N N . VAL B 2 87 ? 242.07707 139.06160 188.73784 1.000 148.06745 87 VAL g N 1
ATOM 5513 C CA . VAL B 2 87 ? 241.63714 139.03841 187.35044 1.000 144.05633 87 VAL g CA 1
ATOM 5514 C C . VAL B 2 87 ? 240.16796 138.64861 187.28895 1.000 144.36912 87 VAL g C 1
ATOM 5515 O O . VAL B 2 87 ? 239.71467 137.72340 187.97681 1.000 150.29681 87 VAL g O 1
ATOM 5519 N N . PHE B 2 88 ? 239.42086 139.37063 186.46525 1.000 142.75171 88 PHE g N 1
ATOM 5520 C CA . PHE B 2 88 ? 237.99731 139.14515 186.24571 1.000 143.03760 88 PHE g CA 1
ATOM 5521 C C . PHE B 2 88 ? 237.83422 138.68469 184.80056 1.000 144.13464 88 PHE g C 1
ATOM 5522 O O . PHE B 2 88 ? 237.98492 139.47687 183.86417 1.000 150.58256 88 PHE g O 1
ATOM 5530 N N . LEU B 2 89 ? 237.54227 137.39800 184.62696 1.000 140.66563 89 LEU g N 1
ATOM 5531 C CA . LEU B 2 89 ? 237.39551 136.79039 183.31544 1.000 141.86330 89 LEU g CA 1
ATOM 5532 C C . LEU B 2 89 ? 235.98643 137.00799 182.76622 1.000 142.86188 89 LEU g C 1
ATOM 5533 O O . LEU B 2 89 ? 235.04412 137.23787 183.52841 1.000 142.65103 89 LEU g O 1
ATOM 5538 N N . PRO B 2 90 ? 235.82049 136.95253 181.44179 1.000 151.57177 90 PRO g N 1
ATOM 5539 C CA . PRO B 2 90 ? 234.47881 137.05856 180.87465 1.000 152.22554 90 PRO g CA 1
ATOM 5540 C C . PRO B 2 90 ? 233.62810 135.87143 181.28095 1.000 152.62426 90 PRO g C 1
ATOM 5541 O O . PRO B 2 90 ? 234.14301 134.75635 181.47530 1.000 152.60946 90 PRO g O 1
ATOM 5545 N N . PRO B 2 91 ? 232.31218 136.05821 181.42328 1.000 150.49648 91 PRO g N 1
ATOM 5546 C CA . PRO B 2 91 ? 231.45225 134.93414 181.81438 1.000 151.32182 91 PRO g CA 1
ATOM 5547 C C . PRO B 2 91 ? 231.23744 133.90964 180.71642 1.000 154.35880 91 PRO g C 1
ATOM 5548 O O . PRO B 2 91 ? 230.75454 132.80963 181.01691 1.000 152.58623 91 PRO g O 1
ATOM 5552 N N . ARG B 2 92 ? 231.56447 134.22892 179.46081 1.000 157.25035 92 ARG g N 1
ATOM 5553 C CA . ARG B 2 92 ? 231.38655 133.25219 178.39101 1.000 156.38308 92 ARG g CA 1
ATOM 5554 C C . ARG B 2 92 ? 232.27617 132.03623 178.61527 1.000 155.22646 92 ARG g C 1
ATOM 5555 O O . ARG B 2 92 ? 231.84350 130.89624 178.41059 1.000 155.20333 92 ARG g O 1
ATOM 5563 N N . LEU B 2 93 ? 233.51642 132.25709 179.04192 1.000 152.91622 93 LEU g N 1
ATOM 5564 C CA . LEU B 2 93 ? 234.35147 131.17646 179.55822 1.000 153.78908 93 LEU g CA 1
ATOM 5565 C C . LEU B 2 93 ? 233.82223 130.79732 180.93268 1.000 153.80598 93 LEU g C 1
ATOM 5566 O O . LEU B 2 93 ? 234.02654 131.51863 181.91101 1.000 152.68305 93 LEU g O 1
ATOM 5571 N N . LYS B 2 94 ? 233.13714 129.65927 181.01647 1.000 165.58409 94 LYS g N 1
ATOM 5572 C CA . LYS B 2 94 ? 232.49656 129.26910 182.26483 1.000 166.62805 94 LYS g CA 1
ATOM 5573 C C . LYS B 2 94 ? 233.53591 128.80492 183.27521 1.000 167.34660 94 LYS g C 1
ATOM 5574 O O . LYS B 2 94 ? 233.70672 127.60288 183.50197 1.000 166.67318 94 LYS g O 1
ATOM 5580 N N . LYS B 2 95 ? 234.23159 129.76225 183.88650 1.000 162.59617 95 LYS g N 1
ATOM 5581 C CA . LYS B 2 95 ? 235.23509 129.47367 184.90161 1.000 162.44483 95 LYS g CA 1
ATOM 5582 C C . LYS B 2 95 ? 234.91551 130.25434 186.16775 1.000 162.25236 95 LYS g C 1
ATOM 5583 O O . LYS B 2 95 ? 233.83634 130.84460 186.28033 1.000 160.47819 95 LYS g O 1
ATOM 5589 N N . ASP B 2 96 ? 235.83783 130.25878 187.12582 1.000 170.27205 96 ASP g N 1
ATOM 5590 C CA . ASP B 2 96 ? 235.65187 131.05578 188.32932 1.000 171.46132 96 ASP g CA 1
ATOM 5591 C C . ASP B 2 96 ? 235.62902 132.53317 187.95530 1.000 172.82434 96 ASP g C 1
ATOM 5592 O O . ASP B 2 96 ? 236.44939 132.99523 187.15638 1.000 170.91603 96 ASP g O 1
ATOM 5597 N N . ARG B 2 97 ? 234.67481 133.27050 188.52749 1.000 166.86796 97 ARG g N 1
ATOM 5598 C CA . ARG B 2 97 ? 234.47001 134.66045 188.13150 1.000 164.00758 97 ARG g CA 1
ATOM 5599 C C . ARG B 2 97 ? 235.67244 135.52240 188.49797 1.000 163.29726 97 ARG g C 1
ATOM 5600 O O . ARG B 2 97 ? 236.06967 136.40713 187.73121 1.000 162.45674 97 ARG g O 1
ATOM 5608 N N . LYS B 2 98 ? 236.26478 135.27726 189.66397 1.000 160.93848 98 LYS g N 1
ATOM 5609 C CA . LYS B 2 98 ? 237.40493 136.03823 190.16064 1.000 159.56962 98 LYS g CA 1
ATOM 5610 C C . LYS B 2 98 ? 238.57381 135.08637 190.37134 1.000 159.00170 98 LYS g C 1
ATOM 5611 O O . LYS B 2 98 ? 238.44683 134.10233 191.10712 1.000 159.51316 98 LYS g O 1
ATOM 5617 N N . ASN B 2 99 ? 239.71030 135.37770 189.73644 1.000 158.46622 99 ASN g N 1
ATOM 5618 C CA . ASN B 2 99 ? 240.88528 134.51916 189.82680 1.000 156.32982 99 ASN g CA 1
ATOM 5619 C C . ASN B 2 99 ? 242.07858 135.32608 190.31428 1.000 157.61660 99 ASN g C 1
ATOM 5620 O O . ASN B 2 99 ? 242.31236 136.44073 189.84311 1.000 161.80206 99 ASN g O 1
ATOM 5625 N N . LEU B 2 100 ? 242.83356 134.76645 191.25163 1.000 160.26055 100 LEU g N 1
ATOM 5626 C CA . LEU B 2 100 ? 244.06354 135.40612 191.69182 1.000 162.04800 100 LEU g CA 1
ATOM 5627 C C . LEU B 2 100 ? 245.21103 135.01486 190.76760 1.000 163.77188 100 LEU g C 1
ATOM 5628 O O . LEU B 2 100 ? 245.30260 133.87140 190.31246 1.000 166.16609 100 LEU g O 1
ATOM 5633 N N . LEU B 2 101 ? 246.09307 135.97483 190.48558 1.000 164.21452 101 LEU g N 1
ATOM 5634 C CA . LEU B 2 101 ? 247.23241 135.69935 189.61081 1.000 162.86081 101 LEU g CA 1
ATOM 5635 C C . LEU B 2 101 ? 248.42719 136.48337 190.13534 1.000 164.09794 101 LEU g C 1
ATOM 5636 O O . LEU B 2 101 ? 248.44954 137.71103 190.03730 1.000 164.29414 101 LEU g O 1
ATOM 5641 N N . GLU B 2 102 ? 249.40851 135.78264 190.69772 1.000 174.37064 102 GLU g N 1
ATOM 5642 C CA . GLU B 2 102 ? 250.58718 136.42538 191.26713 1.000 174.76459 102 GLU g CA 1
ATOM 5643 C C . GLU B 2 102 ? 251.62629 136.69595 190.18436 1.000 175.50481 102 GLU g C 1
ATOM 5644 O O . GLU B 2 102 ? 251.81163 135.88871 189.26837 1.000 174.59908 102 GLU g O 1
ATOM 5650 N N . THR B 2 103 ? 252.29402 137.84402 190.29025 1.000 185.19785 103 THR g N 1
ATOM 5651 C CA . THR B 2 103 ? 253.29967 138.24101 189.31001 1.000 185.67878 103 THR g CA 1
ATOM 5652 C C . THR B 2 103 ? 254.23229 139.28251 189.91679 1.000 185.48200 103 THR g C 1
ATOM 5653 O O . THR B 2 103 ? 253.95535 139.85700 190.97468 1.000 184.87067 103 THR g O 1
ATOM 5657 N N . ARG B 2 104 ? 255.34588 139.51488 189.22012 1.000 189.89117 104 ARG g N 1
ATOM 5658 C CA . ARG B 2 104 ? 256.28706 140.58189 189.53304 1.000 190.25547 104 ARG g CA 1
ATOM 5659 C C . ARG B 2 104 ? 255.83262 141.88294 188.88307 1.000 190.49432 104 ARG g C 1
ATOM 5660 O O . ARG B 2 104 ? 254.96239 141.89973 188.00923 1.000 191.23249 104 ARG g O 1
ATOM 5668 N N . LEU B 2 105 ? 256.42781 142.99582 189.31604 1.000 191.18256 105 LEU g N 1
ATOM 5669 C CA . LEU B 2 105 ? 255.93358 144.31180 188.93962 1.000 191.90776 105 LEU g CA 1
ATOM 5670 C C . LEU B 2 105 ? 256.71262 145.00152 187.82858 1.000 192.34273 105 LEU g C 1
ATOM 5671 O O . LEU B 2 105 ? 256.14685 145.88231 187.17382 1.000 192.07492 105 LEU g O 1
ATOM 5676 N N . HIS B 2 106 ? 257.97547 144.64423 187.58523 1.000 192.43334 106 HIS g N 1
ATOM 5677 C CA . HIS B 2 106 ? 258.71194 145.33016 186.52838 1.000 192.06955 106 HIS g CA 1
ATOM 5678 C C . HIS B 2 106 ? 258.55054 144.66759 185.16766 1.000 190.71566 106 HIS g C 1
ATOM 5679 O O . HIS B 2 106 ? 259.11957 145.15805 184.18663 1.000 189.16802 106 HIS g O 1
ATOM 5686 N N . ILE B 2 107 ? 257.79114 143.57442 185.08492 1.000 186.99087 107 ILE g N 1
ATOM 5687 C CA . ILE B 2 107 ? 257.51317 142.96125 183.79547 1.000 186.20945 107 ILE g CA 1
ATOM 5688 C C . ILE B 2 107 ? 256.59676 143.86674 182.97016 1.000 187.49530 107 ILE g C 1
ATOM 5689 O O . ILE B 2 107 ? 255.74970 144.59353 183.50491 1.000 188.76579 107 ILE g O 1
ATOM 5694 N N . THR B 2 108 ? 256.77799 143.82560 181.65273 1.000 181.79781 108 THR g N 1
ATOM 5695 C CA . THR B 2 108 ? 256.12041 144.74531 180.73652 1.000 180.63386 108 THR g CA 1
ATOM 5696 C C . THR B 2 108 ? 254.67898 144.30854 180.47080 1.000 179.60320 108 THR g C 1
ATOM 5697 O O . THR B 2 108 ? 254.29413 143.16270 180.70830 1.000 179.81956 108 THR g O 1
ATOM 5701 N N . GLY B 2 109 ? 253.87836 145.24792 179.95886 1.000 171.28650 109 GLY g N 1
ATOM 5702 C CA . GLY B 2 109 ? 252.46520 144.97419 179.74470 1.000 170.09621 109 GLY g CA 1
ATOM 5703 C C . GLY B 2 109 ? 252.21976 143.82513 178.78570 1.000 171.53726 109 GLY g C 1
ATOM 5704 O O . GLY B 2 109 ? 251.27159 143.05450 178.95675 1.000 171.57026 109 GLY g O 1
ATOM 5705 N N . ARG B 2 110 ? 253.06552 143.69655 177.76015 1.000 170.82262 110 ARG g N 1
ATOM 5706 C CA . ARG B 2 110 ? 252.94906 142.56043 176.85159 1.000 169.61232 110 ARG g CA 1
ATOM 5707 C C . ARG B 2 110 ? 253.16672 141.24731 177.59069 1.000 170.75707 110 ARG g C 1
ATOM 5708 O O . ARG B 2 110 ? 252.46367 140.26042 177.34155 1.000 169.57011 110 ARG g O 1
ATOM 5716 N N . GLU B 2 111 ? 254.13856 141.21769 178.50518 1.000 173.66790 111 GLU g N 1
ATOM 5717 C CA . GLU B 2 111 ? 254.38378 140.01342 179.29108 1.000 171.53276 111 GLU g CA 1
ATOM 5718 C C . GLU B 2 111 ? 253.17268 139.66069 180.14467 1.000 170.41241 111 GLU g C 1
ATOM 5719 O O . GLU B 2 111 ? 252.77274 138.49538 180.21998 1.000 169.50493 111 GLU g O 1
ATOM 5725 N N . LEU B 2 112 ? 252.57445 140.66089 180.79568 1.000 167.35306 112 LEU g N 1
ATOM 5726 C CA . LEU B 2 112 ? 251.39486 140.41517 181.62070 1.000 167.69444 112 LEU g CA 1
ATOM 5727 C C . LEU B 2 112 ? 250.23229 139.90621 180.77668 1.000 168.41404 112 LEU g C 1
ATOM 5728 O O . LEU B 2 112 ? 249.52590 138.96760 181.17216 1.000 167.93928 112 LEU g O 1
ATOM 5733 N N . ARG B 2 113 ? 250.02244 140.51597 179.60821 1.000 165.74081 113 ARG g N 1
ATOM 5734 C CA . ARG B 2 113 ? 248.97817 140.05621 178.70086 1.000 164.28619 113 ARG g CA 1
ATOM 5735 C C . ARG B 2 113 ? 249.20249 138.60533 178.30013 1.000 166.36459 113 ARG g C 1
ATOM 5736 O O . ARG B 2 113 ? 248.27249 137.79025 178.33928 1.000 166.75090 113 ARG g O 1
ATOM 5744 N N . SER B 2 114 ? 250.44056 138.25950 177.93946 1.000 172.16972 114 SER g N 1
ATOM 5745 C CA . SER B 2 114 ? 250.75068 136.88576 177.55976 1.000 171.30630 114 SER g CA 1
ATOM 5746 C C . SER B 2 114 ? 250.52938 135.92552 178.72126 1.000 171.22567 114 SER g C 1
ATOM 5747 O O . SER B 2 114 ? 250.03938 134.80752 178.52305 1.000 170.51063 114 SER g O 1
ATOM 5750 N N . LYS B 2 115 ? 250.88716 136.33866 179.94000 1.000 168.81463 115 LYS g N 1
ATOM 5751 C CA . LYS B 2 115 ? 250.69746 135.46108 181.09023 1.000 168.32616 115 LYS g CA 1
ATOM 5752 C C . LYS B 2 115 ? 249.22242 135.17503 181.33289 1.000 165.86606 115 LYS g C 1
ATOM 5753 O O . LYS B 2 115 ? 248.82520 134.00897 181.44000 1.000 165.57639 115 LYS g O 1
ATOM 5759 N N . ILE B 2 116 ? 248.38839 136.21757 181.41064 1.000 160.55624 116 ILE g N 1
ATOM 5760 C CA . ILE B 2 116 ? 246.96540 135.94587 181.62154 1.000 159.91808 116 ILE g CA 1
ATOM 5761 C C . ILE B 2 116 ? 246.37748 135.18800 180.44085 1.000 162.89806 116 ILE g C 1
ATOM 5762 O O . ILE B 2 116 ? 245.40133 134.44513 180.59938 1.000 163.25460 116 ILE g O 1
ATOM 5767 N N . ALA B 2 117 ? 246.94304 135.35653 179.24517 1.000 165.79591 117 ALA g N 1
ATOM 5768 C CA . ALA B 2 117 ? 246.49242 134.56496 178.10796 1.000 164.58532 117 ALA g CA 1
ATOM 5769 C C . ALA B 2 117 ? 246.79371 133.08580 178.31336 1.000 165.48528 117 ALA g C 1
ATOM 5770 O O . ALA B 2 117 ? 245.95939 132.22280 178.01721 1.000 164.85060 117 ALA g O 1
ATOM 5772 N N . GLU B 2 118 ? 247.98665 132.77239 178.82425 1.000 168.59684 118 GLU g N 1
ATOM 5773 C CA . GLU B 2 118 ? 248.40357 131.37424 178.86726 1.000 167.88097 118 GLU g CA 1
ATOM 5774 C C . GLU B 2 118 ? 247.82793 130.63139 180.07014 1.000 166.44807 118 GLU g C 1
ATOM 5775 O O . GLU B 2 118 ? 247.37405 129.49104 179.92577 1.000 165.13202 118 GLU g O 1
ATOM 5781 N N . THR B 2 119 ? 247.83023 131.23831 181.26207 1.000 164.61987 119 THR g N 1
ATOM 5782 C CA . THR B 2 119 ? 247.41694 130.47636 182.44099 1.000 166.18197 119 THR g CA 1
ATOM 5783 C C . THR B 2 119 ? 245.90759 130.25387 182.45681 1.000 164.76286 119 THR g C 1
ATOM 5784 O O . THR B 2 119 ? 245.43167 129.20310 182.90171 1.000 165.67452 119 THR g O 1
ATOM 5788 N N . PHE B 2 120 ? 245.13652 131.22880 181.97875 1.000 156.71221 120 PHE g N 1
ATOM 5789 C CA . PHE B 2 120 ? 243.68631 131.10150 181.89308 1.000 157.55545 120 PHE g CA 1
ATOM 5790 C C . PHE B 2 120 ? 243.21690 130.64518 180.51731 1.000 159.74587 120 PHE g C 1
ATOM 5791 O O . PHE B 2 120 ? 242.00719 130.55140 180.28645 1.000 159.71941 120 PHE g O 1
ATOM 5799 N N . GLY B 2 121 ? 244.14008 130.35966 179.60287 1.000 161.47886 121 GLY g N 1
ATOM 5800 C CA . GLY B 2 121 ? 243.78469 129.79309 178.31568 1.000 160.79155 121 GLY g CA 1
ATOM 5801 C C . GLY B 2 121 ? 243.03885 130.72997 177.38839 1.000 161.89987 121 GLY g C 1
ATOM 5802 O O . GLY B 2 121 ? 241.87318 130.48968 177.06074 1.000 159.75715 121 GLY g O 1
ATOM 5803 N N . LEU B 2 122 ? 243.69994 131.80146 176.95727 1.000 161.98075 122 LEU g N 1
ATOM 5804 C CA . LEU B 2 122 ? 243.13804 132.71966 175.97856 1.000 160.21493 122 LEU g CA 1
ATOM 5805 C C . LEU B 2 122 ? 244.21312 133.08002 174.96550 1.000 159.61191 122 LEU g C 1
ATOM 5806 O O . LEU B 2 122 ? 245.40914 132.90698 175.21053 1.000 160.58790 122 LEU g O 1
ATOM 5811 N N . GLN B 2 123 ? 243.77219 133.57806 173.81399 1.000 163.42468 123 GLN g N 1
ATOM 5812 C CA . GLN B 2 123 ? 244.70898 134.03227 172.79678 1.000 166.38389 123 GLN g CA 1
ATOM 5813 C C . GLN B 2 123 ? 245.34858 135.34336 173.23493 1.000 164.06218 123 GLN g C 1
ATOM 5814 O O . GLN B 2 123 ? 244.65797 136.26547 173.67863 1.000 164.32868 123 GLN g O 1
ATOM 5820 N N . GLU B 2 124 ? 246.67539 135.42162 173.11209 1.000 161.55302 124 GLU g N 1
ATOM 5821 C CA . GLU B 2 124 ? 247.40319 136.57246 173.63794 1.000 161.24864 124 GLU g CA 1
ATOM 5822 C C . GLU B 2 124 ? 247.02207 137.85659 172.91323 1.000 162.01093 124 GLU g C 1
ATOM 5823 O O . GLU B 2 124 ? 246.85907 138.90846 173.54249 1.000 163.32086 124 GLU g O 1
ATOM 5829 N N . ASN B 2 125 ? 246.86945 137.79236 171.59495 1.000 162.01323 125 ASN g N 1
ATOM 5830 C CA . ASN B 2 125 ? 246.58683 138.97061 170.78967 1.000 164.00169 125 ASN g CA 1
ATOM 5831 C C . ASN B 2 125 ? 245.09683 139.21814 170.59929 1.000 161.51930 125 ASN g C 1
ATOM 5832 O O . ASN B 2 125 ? 244.72513 140.14208 169.86946 1.000 162.61587 125 ASN g O 1
ATOM 5837 N N . TYR B 2 126 ? 244.23687 138.42240 171.23339 1.000 147.36799 126 TYR g N 1
ATOM 5838 C CA . TYR B 2 126 ? 242.79821 138.53630 171.03312 1.000 150.56200 126 TYR g CA 1
ATOM 5839 C C . TYR B 2 126 ? 242.05835 139.01137 172.27730 1.000 149.93105 126 TYR g C 1
ATOM 5840 O O . TYR B 2 126 ? 240.82626 138.91775 172.32306 1.000 149.38583 126 TYR g O 1
ATOM 5849 N N . ILE B 2 127 ? 242.76777 139.51337 173.28855 1.000 142.05418 127 ILE g N 1
ATOM 5850 C CA . ILE B 2 127 ? 242.13926 140.02940 174.49637 1.000 140.24685 127 ILE g CA 1
ATOM 5851 C C . ILE B 2 127 ? 242.76939 141.35836 174.90031 1.000 141.81332 127 ILE g C 1
ATOM 5852 O O . ILE B 2 127 ? 243.86113 141.72182 174.45772 1.000 141.12993 127 ILE g O 1
ATOM 5857 N N . LYS B 2 128 ? 242.03878 142.09664 175.73324 1.000 135.35696 128 LYS g N 1
ATOM 5858 C CA . LYS B 2 128 ? 242.44906 143.40421 176.22354 1.000 131.30818 128 LYS g CA 1
ATOM 5859 C C . LYS B 2 128 ? 242.31123 143.43503 177.73805 1.000 131.69821 128 LYS g C 1
ATOM 5860 O O . LYS B 2 128 ? 241.32202 142.94481 178.28971 1.000 135.12415 128 LYS g O 1
ATOM 5866 N N . ILE B 2 129 ? 243.30534 144.00900 178.40928 1.000 129.80141 129 ILE g N 1
ATOM 5867 C CA . ILE B 2 129 ? 243.35073 144.06403 179.86672 1.000 132.12008 129 ILE g CA 1
ATOM 5868 C C . ILE B 2 129 ? 243.00052 145.47693 180.30846 1.000 132.24099 129 ILE g C 1
ATOM 5869 O O . ILE B 2 129 ? 243.60591 146.44883 179.84013 1.000 133.27613 129 ILE g O 1
ATOM 5874 N N . VAL B 2 130 ? 242.02431 145.59076 181.20529 1.000 129.73538 130 VAL g N 1
ATOM 5875 C CA . VAL B 2 130 ? 241.70976 146.84305 181.88223 1.000 128.59514 130 VAL g CA 1
ATOM 5876 C C . VAL B 2 130 ? 242.23692 146.72172 183.30328 1.000 128.43117 130 VAL g C 1
ATOM 5877 O O . VAL B 2 130 ? 241.74959 145.89541 184.08269 1.000 135.61974 130 VAL g O 1
ATOM 5881 N N . ILE B 2 131 ? 243.23957 147.52818 183.63755 1.000 136.03318 131 ILE g N 1
ATOM 5882 C CA . ILE B 2 131 ? 243.99210 147.37320 184.87572 1.000 136.63348 131 ILE g CA 1
ATOM 5883 C C . ILE B 2 131 ? 243.92966 148.67610 185.66307 1.000 144.11264 131 ILE g C 1
ATOM 5884 O O . ILE B 2 131 ? 244.16827 149.75632 185.10959 1.000 149.14112 131 ILE g O 1
ATOM 5889 N N . ASN B 2 132 ? 243.59101 148.56871 186.94891 1.000 141.69849 132 ASN g N 1
ATOM 5890 C CA . ASN B 2 132 ? 243.56564 149.70544 187.87017 1.000 141.53796 132 ASN g CA 1
ATOM 5891 C C . ASN B 2 132 ? 242.70300 150.84380 187.32969 1.000 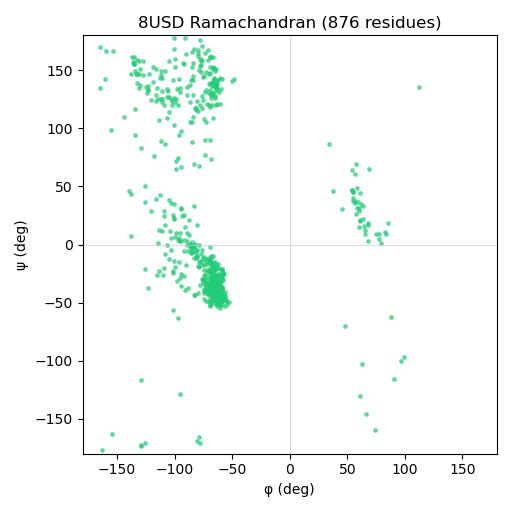147.64881 132 ASN g C 1
ATOM 5892 O O . ASN B 2 132 ? 243.10020 152.01102 187.32423 1.000 148.63392 132 ASN g O 1
ATOM 5897 N N . LYS B 2 133 ? 241.50919 150.48718 186.85866 1.000 140.28462 133 LYS g N 1
ATOM 5898 C CA . LYS B 2 133 ? 240.54581 151.40696 186.25898 1.000 136.67821 133 LYS g CA 1
ATOM 5899 C C . LYS B 2 133 ? 241.08969 152.10359 185.01831 1.000 135.62158 133 LYS g C 1
ATOM 5900 O O . LYS B 2 133 ? 240.51623 153.10487 184.57443 1.000 134.33325 133 LYS g O 1
ATOM 5906 N N . LYS B 2 134 ? 242.18443 151.60417 184.44744 1.000 140.94242 134 LYS g N 1
ATOM 5907 C CA . LYS B 2 134 ? 242.76447 152.19264 183.24793 1.000 139.26178 134 LYS g CA 1
ATOM 5908 C C . LYS B 2 134 ? 242.99185 151.12046 182.19206 1.000 141.30865 134 LYS g C 1
ATOM 5909 O O . LYS B 2 134 ? 242.57353 149.97173 182.36508 1.000 145.26581 134 LYS g O 1
ATOM 5915 N N . GLN B 2 135 ? 243.65105 151.48423 181.09844 1.000 136.12359 135 GLN g N 1
ATOM 5916 C CA . GLN B 2 135 ? 244.00390 150.54161 180.04871 1.000 135.41685 135 GLN g CA 1
ATOM 5917 C C . GLN B 2 135 ? 245.43299 150.06176 180.25269 1.000 137.15523 135 GLN g C 1
ATOM 5918 O O . GLN B 2 135 ? 246.30352 150.83103 180.66970 1.000 138.64659 135 GLN g O 1
ATOM 5924 N N . LEU B 2 136 ? 245.66806 148.78579 179.96488 1.000 144.13217 136 LEU g N 1
ATOM 5925 C CA . LEU B 2 136 ? 247.01184 148.23459 180.06736 1.000 144.89460 136 LEU g CA 1
ATOM 5926 C C . LEU B 2 136 ? 247.88739 148.80994 178.96242 1.000 147.30215 136 LEU g C 1
ATOM 5927 O O . LEU B 2 136 ? 247.59181 148.64124 177.77464 1.000 146.59472 136 LEU g O 1
ATOM 5932 N N . GLN B 2 137 ? 248.96143 149.49111 179.35141 1.000 157.54414 137 GLN g N 1
ATOM 5933 C CA . GLN B 2 137 ? 249.92062 150.03300 178.39317 1.000 157.92986 137 GLN g CA 1
ATOM 5934 C C . GLN B 2 137 ? 250.91433 148.92912 178.05951 1.000 158.44347 137 GLN g C 1
ATOM 5935 O O . GLN B 2 137 ? 251.78387 148.59247 178.86686 1.000 160.06923 137 GLN g O 1
ATOM 5941 N N . LEU B 2 138 ? 250.77510 148.35280 176.86336 1.000 161.51764 138 LEU g N 1
ATOM 5942 C CA . LEU B 2 138 ? 251.61579 147.22459 176.47701 1.000 164.21783 138 LEU g CA 1
ATOM 5943 C C . LEU B 2 138 ? 253.08452 147.62177 176.41379 1.000 167.08949 138 LEU g C 1
ATOM 5944 O O . LEU B 2 138 ? 253.95255 146.90098 176.91951 1.000 167.99996 138 LEU g O 1
ATOM 5949 N N . GLY B 2 139 ? 253.38074 148.77313 175.80961 1.000 172.36949 139 GLY g N 1
ATOM 5950 C CA . GLY B 2 139 ? 254.76750 149.18148 175.66221 1.000 173.05986 139 GLY g CA 1
ATOM 5951 C C . GLY B 2 139 ? 255.44192 149.47425 176.98846 1.000 174.24845 139 GLY g C 1
ATOM 5952 O O . GLY B 2 139 ? 256.61453 149.14374 177.18410 1.000 174.18587 139 GLY g O 1
ATOM 5953 N N . LYS B 2 140 ? 254.71540 150.08757 177.91602 1.000 175.33152 140 LYS g N 1
ATOM 5954 C CA . LYS B 2 140 ? 255.27469 150.47621 179.20088 1.000 175.18199 140 LYS g CA 1
ATOM 5955 C C . LYS B 2 140 ? 255.23268 149.31476 180.18645 1.000 175.86736 140 LYS g C 1
ATOM 5956 O O . LYS B 2 140 ? 254.38254 148.42542 180.09535 1.000 175.45504 140 LYS g O 1
ATOM 5962 N N . THR B 2 141 ? 256.16715 149.33152 181.13372 1.000 185.91918 141 THR g N 1
ATOM 5963 C CA . THR B 2 141 ? 256.19759 148.31277 182.17078 1.000 185.68984 141 THR g CA 1
ATOM 5964 C C . THR B 2 141 ? 255.06448 148.53910 183.16864 1.000 186.36491 141 THR g C 1
ATOM 5965 O O . THR B 2 141 ? 254.44292 149.60246 183.21246 1.000 186.52949 141 THR g O 1
ATOM 5969 N N . LEU B 2 142 ? 254.79465 147.51053 183.97587 1.000 186.06355 142 LEU g N 1
ATOM 5970 C CA . LEU B 2 142 ? 253.67235 147.57735 184.90798 1.000 185.48471 142 LEU g CA 1
ATOM 5971 C C . LEU B 2 142 ? 253.88050 148.65776 185.96307 1.000 186.36568 142 LEU g C 1
ATOM 5972 O O . LEU B 2 142 ? 252.92817 149.34391 186.35231 1.000 184.82529 142 LEU g O 1
ATOM 5977 N N . GLU B 2 143 ? 255.11778 148.82303 186.43912 1.000 188.79740 143 GLU g N 1
ATOM 5978 C CA . GLU B 2 143 ? 255.37270 149.75359 187.53590 1.000 187.04970 143 GLU g CA 1
ATOM 5979 C C . GLU B 2 143 ? 255.01333 151.18619 187.15873 1.000 186.42666 143 GLU g C 1
ATOM 5980 O O . GLU B 2 143 ? 254.41508 151.91252 187.96085 1.000 184.91441 143 GLU g O 1
ATOM 5986 N N . GLU B 2 144 ? 255.36706 151.61496 185.94565 1.000 183.51177 144 GLU g N 1
ATOM 5987 C CA . GLU B 2 144 ? 255.08543 152.99016 185.55049 1.000 183.94372 144 GLU g CA 1
ATOM 5988 C C . GLU B 2 144 ? 253.60826 153.23839 185.27233 1.000 184.49452 144 GLU g C 1
ATOM 5989 O O . GLU B 2 144 ? 253.20892 154.40174 185.15550 1.000 185.08806 144 GLU g O 1
ATOM 5995 N N . GLN B 2 145 ? 252.79172 152.18965 185.16221 1.000 174.77503 145 GLN g N 1
ATOM 5996 C CA . GLN B 2 145 ? 251.35107 152.37305 185.04328 1.000 175.35622 145 GLN g CA 1
ATOM 5997 C C . GLN B 2 145 ? 250.67431 152.60086 186.38704 1.000 176.46631 145 GLN g C 1
ATOM 5998 O O . GLN B 2 145 ? 249.47658 152.90321 186.41484 1.000 175.83764 145 GLN g O 1
ATOM 6004 N N . GLY B 2 146 ? 251.40227 152.46324 187.49087 1.000 177.95200 146 GLY g N 1
ATOM 6005 C CA . GLY B 2 146 ? 250.83329 152.67831 188.80404 1.000 177.54340 146 GLY g CA 1
ATOM 6006 C C . GLY B 2 146 ? 250.13500 151.48696 189.41516 1.000 179.09766 146 GLY g C 1
ATOM 6007 O O . GLY B 2 146 ? 249.34200 151.66727 190.34626 1.000 180.77542 146 GLY g O 1
ATOM 6008 N N . VAL B 2 147 ? 250.39577 150.27295 188.92358 1.000 176.04126 147 VAL g N 1
ATOM 6009 C CA . VAL B 2 147 ? 249.78390 149.09446 189.52631 1.000 175.67467 147 VAL g CA 1
ATOM 6010 C C . VAL B 2 147 ? 250.37481 148.85568 190.91241 1.000 177.33682 147 VAL g C 1
ATOM 6011 O O . VAL B 2 147 ? 251.45254 149.35202 191.26187 1.000 177.80889 147 VAL g O 1
ATOM 6015 N N . ALA B 2 148 ? 249.65372 148.07943 191.71300 1.000 181.30326 148 ALA g N 1
ATOM 6016 C CA . ALA B 2 148 ? 250.03944 147.83557 193.09691 1.000 181.14010 148 ALA g CA 1
ATOM 6017 C C . ALA B 2 148 ? 249.46068 146.49410 193.53253 1.000 180.20309 148 ALA g C 1
ATOM 6018 O O . ALA B 2 148 ? 249.07816 145.66219 192.70288 1.000 179.62716 148 ALA g O 1
ATOM 6020 N N . HIS B 2 149 ? 249.41852 146.27743 194.84304 1.000 176.42468 149 HIS g N 1
ATOM 6021 C CA . HIS B 2 149 ? 248.88731 145.03734 195.38733 1.000 175.94801 149 HIS g CA 1
ATOM 6022 C C . HIS B 2 149 ? 247.36445 145.02174 195.30797 1.000 176.43617 149 HIS g C 1
ATOM 6023 O O . HIS B 2 149 ? 246.70744 146.05555 195.45980 1.000 176.34275 149 HIS g O 1
ATOM 6030 N N . ASN B 2 150 ? 246.80724 143.83642 195.05715 1.000 174.03740 150 ASN g N 1
ATOM 6031 C CA . ASN B 2 150 ? 245.36697 143.58001 195.10362 1.000 175.56504 150 ASN g CA 1
ATOM 6032 C C . ASN B 2 150 ? 244.57535 144.42588 194.11042 1.000 174.90045 150 ASN g C 1
ATOM 6033 O O . ASN B 2 150 ? 243.36621 144.61204 194.27961 1.000 175.23825 150 ASN g O 1
ATOM 6038 N N . VAL B 2 151 ? 245.22454 144.94914 193.07085 1.000 163.32421 151 VAL g N 1
ATOM 6039 C CA . VAL B 2 151 ? 244.49905 145.69583 192.05200 1.000 162.80304 151 VAL g CA 1
ATOM 6040 C C . VAL B 2 151 ? 243.75511 144.73612 191.12938 1.000 161.31671 151 VAL g C 1
ATOM 6041 O O . VAL B 2 151 ? 244.12608 143.56455 190.97314 1.000 161.80602 151 VAL g O 1
ATOM 6045 N N . LYS B 2 152 ? 242.68151 145.23491 190.52455 1.000 146.85278 152 LYS g N 1
ATOM 6046 C CA . LYS B 2 152 ? 241.79836 144.42084 189.70429 1.000 145.72783 152 LYS g CA 1
ATOM 6047 C C . LYS B 2 152 ? 242.07590 144.63451 188.22121 1.000 148.90812 152 LYS g C 1
ATOM 6048 O O . LYS B 2 152 ? 242.34532 145.75124 187.77145 1.000 155.71807 152 LYS g O 1
ATOM 6054 N N . ALA B 2 153 ? 242.00266 143.54214 187.46266 1.000 138.39502 153 ALA g N 1
ATOM 6055 C CA . ALA B 2 153 ? 242.23748 143.56414 186.02284 1.000 137.38102 153 ALA g CA 1
ATOM 6056 C C . ALA B 2 153 ? 241.14774 142.75865 185.33737 1.000 138.13218 153 ALA g C 1
ATOM 6057 O O . ALA B 2 153 ? 241.03956 141.55049 185.55437 1.000 143.94193 153 ALA g O 1
ATOM 6059 N N . MET B 2 154 ? 240.35005 143.42193 184.51175 1.000 129.55215 154 MET g N 1
ATOM 6060 C CA . MET B 2 154 ? 239.26755 142.77588 183.78333 1.000 127.53866 154 MET g CA 1
ATOM 6061 C C . MET B 2 154 ? 239.75194 142.40211 182.38952 1.000 130.42866 154 MET g C 1
ATOM 6062 O O . MET B 2 154 ? 240.40655 143.20755 181.71728 1.000 136.45512 154 MET g O 1
ATOM 6067 N N . VAL B 2 155 ? 239.44079 141.18107 181.96397 1.000 134.78177 155 VAL g N 1
ATOM 6068 C CA . VAL B 2 155 ? 239.85382 140.67488 180.66071 1.000 134.24722 155 VAL g CA 1
ATOM 6069 C C . VAL B 2 155 ? 238.66618 140.77872 179.71473 1.000 135.22116 155 VAL g C 1
ATOM 6070 O O . VAL B 2 155 ? 237.57746 140.27416 180.01443 1.000 136.52470 155 VAL g O 1
ATOM 6074 N N . LEU B 2 156 ? 238.86880 141.43830 178.57760 1.000 139.56445 156 LEU g N 1
ATOM 6075 C CA . LEU B 2 156 ? 237.83590 141.62116 177.56756 1.000 138.54105 156 LEU g CA 1
ATOM 6076 C C . LEU B 2 156 ? 238.24780 140.87247 176.31005 1.000 139.40964 156 LEU g C 1
ATOM 6077 O O . LEU B 2 156 ? 239.34047 141.09881 175.78268 1.000 140.73277 156 LEU g O 1
ATOM 6082 N N . GLU B 2 157 ? 237.38021 139.98934 175.83092 1.000 149.38635 157 GLU g N 1
ATOM 6083 C CA . GLU B 2 157 ? 237.67413 139.29513 174.59022 1.000 149.47457 157 GLU g CA 1
ATOM 6084 C C . GLU B 2 157 ? 237.42630 140.21363 173.39827 1.000 149.96683 157 GLU g C 1
ATOM 6085 O O . GLU B 2 157 ? 236.68593 141.19673 173.47860 1.000 151.05047 157 GLU g O 1
ATOM 6091 N N . LEU B 2 158 ? 238.06929 139.88526 172.28265 1.000 146.74996 158 LEU g N 1
ATOM 6092 C CA . LEU B 2 158 ? 237.99880 140.68539 171.06993 1.000 145.61656 158 LEU g CA 1
ATOM 6093 C C . LEU B 2 158 ? 237.49523 139.83280 169.91597 1.000 146.41162 158 LEU g C 1
ATOM 6094 O O . LEU B 2 158 ? 237.91223 138.68251 169.75414 1.000 145.53652 158 LEU g O 1
ATOM 6099 N N . LYS B 2 159 ? 236.58716 140.39839 169.11930 1.000 143.54505 159 LYS g N 1
ATOM 6100 C CA . LYS B 2 159 ? 236.16751 139.71850 167.89952 1.000 143.28434 159 LYS g CA 1
ATOM 6101 C C . LYS B 2 159 ? 237.28929 139.71033 166.87005 1.000 147.32622 159 LYS g C 1
ATOM 6102 O O . LYS B 2 159 ? 237.47348 138.72297 166.14920 1.000 148.52395 159 LYS g O 1
ATOM 6108 N N . GLN B 2 160 ? 238.04953 140.79938 166.79201 1.000 156.11739 160 GLN g N 1
ATOM 6109 C CA . GLN B 2 160 ? 239.19195 140.91225 165.89907 1.000 153.63024 160 GLN g CA 1
ATOM 6110 C C . GLN B 2 160 ? 240.40877 141.34096 166.70228 1.000 153.19026 160 GLN g C 1
ATOM 6111 O O . GLN B 2 160 ? 240.28840 142.11089 167.65929 1.000 154.37277 160 GLN g O 1
ATOM 6117 N N . SER B 2 161 ? 241.57844 140.84534 166.30906 1.000 164.95853 161 SER g N 1
ATOM 6118 C CA . SER B 2 161 ? 242.80053 141.19636 167.01309 1.000 166.85537 161 SER g CA 1
ATOM 6119 C C . SER B 2 161 ? 243.11384 142.67839 166.82560 1.000 168.53977 161 SER g C 1
ATOM 6120 O O . SER B 2 161 ? 242.60405 143.34214 165.91918 1.000 168.06921 161 SER g O 1
ATOM 6123 N N . GLU B 2 162 ? 243.96580 143.19854 167.71064 1.000 176.64886 162 GLU g N 1
ATOM 6124 C CA . GLU B 2 162 ? 244.17943 144.64078 167.76677 1.000 175.57202 162 GLU g CA 1
ATOM 6125 C C . GLU B 2 162 ? 244.91477 145.16838 166.53982 1.000 174.90699 162 GLU g C 1
ATOM 6126 O O . GLU B 2 162 ? 244.84459 146.36878 166.25385 1.000 172.67667 162 GLU g O 1
ATOM 6132 N N . GLU B 2 163 ? 245.61793 144.30784 165.80195 1.000 177.93069 163 GLU g N 1
ATOM 6133 C CA . GLU B 2 163 ? 246.40248 144.81035 164.67923 1.000 176.93318 163 GLU g CA 1
ATOM 6134 C C . GLU B 2 163 ? 245.69449 144.65704 163.33647 1.000 177.90891 163 GLU g C 1
ATOM 6135 O O . GLU B 2 163 ? 245.89827 145.48394 162.44162 1.000 178.72799 163 GLU g O 1
ATOM 6141 N N . ASP B 2 164 ? 244.86288 143.62586 163.16476 1.000 175.55887 164 ASP g N 1
ATOM 6142 C CA . ASP B 2 164 ? 244.17547 143.46038 161.88734 1.000 175.19030 164 ASP g CA 1
ATOM 6143 C C . ASP B 2 164 ? 242.83030 144.17295 161.86413 1.000 176.14970 164 ASP g C 1
ATOM 6144 O O . ASP B 2 164 ? 242.27605 144.40089 160.78116 1.000 176.26675 164 ASP g O 1
ATOM 6149 N N . ALA B 2 165 ? 242.28793 144.51725 163.03703 1.000 175.35578 165 ALA g N 1
ATOM 6150 C CA . ALA B 2 165 ? 241.04385 145.27791 163.07918 1.000 175.24127 165 ALA g CA 1
ATOM 6151 C C . ALA B 2 165 ? 241.20285 146.63117 162.40496 1.000 174.87139 165 ALA g C 1
ATOM 6152 O O . ALA B 2 165 ? 240.35037 147.03077 161.60044 1.000 174.25733 165 ALA g O 1
ATOM 6154 N N . ARG B 2 166 ? 242.29766 147.33497 162.70279 1.000 171.88436 166 ARG g N 1
ATOM 6155 C CA . ARG B 2 166 ? 242.57378 148.60191 162.03789 1.000 172.01911 166 ARG g CA 1
ATOM 6156 C C . ARG B 2 166 ? 242.71442 148.40839 160.53560 1.000 173.01913 166 ARG g C 1
ATOM 6157 O O . ARG B 2 166 ? 242.23468 149.23350 159.75177 1.000 171.17854 166 ARG g O 1
ATOM 6165 N N . LYS B 2 167 ? 243.35890 147.31696 160.11700 1.000 178.79631 167 LYS g N 1
ATOM 6166 C CA . LYS B 2 167 ? 243.54063 147.06189 158.69188 1.000 176.70077 167 LYS g CA 1
ATOM 6167 C C . LYS B 2 167 ? 242.20175 146.88322 157.98651 1.000 176.14885 167 LYS g C 1
ATOM 6168 O O . LYS B 2 167 ? 241.93223 147.53822 156.97115 1.000 175.64977 167 LYS g O 1
ATOM 6174 N N . ASN B 2 168 ? 241.34060 146.00653 158.51248 1.000 182.33377 168 ASN g N 1
ATOM 6175 C CA . ASN B 2 168 ? 240.08558 145.74890 157.81073 1.000 183.37571 168 ASN g CA 1
ATOM 6176 C C . ASN B 2 168 ? 239.15141 146.94827 157.89950 1.000 183.20637 168 ASN g C 1
ATOM 6177 O O . ASN B 2 168 ? 238.32881 147.16387 157.00194 1.000 182.43296 168 ASN g O 1
ATOM 6182 N N . PHE B 2 169 ? 239.25773 147.74556 158.96743 1.000 174.58663 169 PHE g N 1
ATOM 6183 C CA . PHE B 2 169 ? 238.44928 148.95737 159.02767 1.000 173.74305 169 PHE g CA 1
ATOM 6184 C C . PHE B 2 169 ? 238.95825 150.01210 158.05268 1.000 175.18210 169 PHE g C 1
ATOM 6185 O O . PHE B 2 169 ? 238.16221 150.78435 157.50656 1.000 175.85090 169 PHE g O 1
ATOM 6193 N N . GLN B 2 170 ? 240.27373 150.06286 157.82452 1.000 189.17349 170 GLN g N 1
ATOM 6194 C CA . GLN B 2 170 ? 240.81252 150.92687 156.78011 1.000 189.52932 170 GLN g CA 1
ATOM 6195 C C . GLN B 2 170 ? 240.33570 150.47247 155.40735 1.000 191.38960 170 GLN g C 1
ATOM 6196 O O . GLN B 2 170 ? 240.06170 151.30076 154.53061 1.000 186.78298 170 GLN g O 1
ATOM 6202 N N . LEU B 2 171 ? 240.24784 149.15603 155.19580 1.000 195.93033 171 LEU g N 1
ATOM 6203 C CA . LEU B 2 171 ? 239.64171 148.65268 153.96650 1.000 193.63928 171 LEU g CA 1
ATOM 6204 C C . LEU B 2 171 ? 238.17368 149.05185 153.87736 1.000 194.05310 171 LEU g C 1
ATOM 6205 O O . LEU B 2 171 ? 237.67034 149.36187 152.79101 1.000 191.43110 171 LEU g O 1
ATOM 6210 N N . GLU B 2 172 ? 237.47109 149.05160 155.01154 1.000 193.52784 172 GLU g N 1
ATOM 6211 C CA . GLU B 2 172 ? 236.06725 149.46065 155.06785 1.000 191.09492 172 GLU g CA 1
ATOM 6212 C C . GLU B 2 172 ? 235.98870 150.98505 155.17267 1.000 189.65320 172 GLU g C 1
ATOM 6213 O O . GLU B 2 172 ? 235.61026 151.56238 156.19412 1.000 185.67623 172 GLU g O 1
ATOM 6219 N N . GLU B 2 173 ? 236.36246 151.63952 154.07781 1.000 189.22569 173 GLU g N 1
ATOM 6220 C CA . GLU B 2 173 ? 236.33988 153.09646 154.00884 1.000 187.74426 173 GLU g CA 1
ATOM 6221 C C . GLU B 2 173 ? 235.53242 153.57215 152.80571 1.000 187.67004 173 GLU g C 1
ATOM 6222 O O . GLU B 2 173 ? 235.44962 152.88252 151.78956 1.000 186.75047 173 GLU g O 1
ATOM 6228 N N . SER C 3 39 ? 184.81851 158.67016 213.25567 1.000 167.25198 39 SER A N 1
ATOM 6229 C CA . SER C 3 39 ? 184.15270 159.67207 212.43266 1.000 169.08276 39 SER A CA 1
ATOM 6230 C C . SER C 3 39 ? 184.50068 161.08030 212.90047 1.000 169.61376 39 SER A C 1
ATOM 6231 O O . SER C 3 39 ? 183.70329 162.00658 212.75663 1.000 169.64860 39 SER A O 1
ATOM 6234 N N . THR C 3 40 ? 185.69999 161.23332 213.46717 1.000 165.00390 40 THR A N 1
ATOM 6235 C CA . THR C 3 40 ? 186.13850 162.54824 213.92245 1.000 165.73349 40 THR A CA 1
ATOM 6236 C C . THR C 3 40 ? 186.36151 163.50288 212.75656 1.000 167.19734 40 THR A C 1
ATOM 6237 O O . THR C 3 40 ? 186.28322 164.72375 212.93404 1.000 165.91286 40 THR A O 1
ATOM 6241 N N . TYR C 3 41 ? 186.63896 162.97340 211.56654 1.000 151.38131 41 TYR A N 1
ATOM 6242 C CA . TYR C 3 41 ? 186.82483 163.78200 210.37060 1.000 149.15952 41 TYR A CA 1
ATOM 6243 C C . TYR C 3 41 ? 185.57583 163.83709 209.50275 1.000 148.99484 41 TYR A C 1
ATOM 6244 O O . TYR C 3 41 ? 185.64667 164.31805 208.36775 1.000 150.67456 41 TYR A O 1
ATOM 6253 N N . SER C 3 42 ? 184.43848 163.34940 210.00559 1.000 160.12614 42 SER A N 1
ATOM 6254 C CA . SER C 3 42 ? 183.23028 163.29826 209.18813 1.000 158.21560 42 SER A CA 1
ATOM 6255 C C . SER C 3 42 ? 182.79751 164.69074 208.74788 1.000 158.50908 42 SER A C 1
ATOM 6256 O O . SER C 3 42 ? 182.46795 164.90326 207.57507 1.000 158.49822 42 SER A O 1
ATOM 6259 N N . ARG C 3 43 ? 182.79969 165.65623 209.67038 1.000 163.02725 43 ARG A N 1
ATOM 6260 C CA . ARG C 3 43 ? 182.45193 167.02170 209.29348 1.000 164.02813 43 ARG A CA 1
ATOM 6261 C C . ARG C 3 43 ? 183.49891 167.62551 208.36321 1.000 164.83656 43 ARG A C 1
ATOM 6262 O O . ARG C 3 43 ? 183.14331 168.30843 207.39528 1.000 164.41865 43 ARG A O 1
ATOM 6270 N N . GLN C 3 44 ? 184.78438 167.36063 208.61572 1.000 159.89090 44 GLN A N 1
ATOM 6271 C CA . GLN C 3 44 ? 185.83630 167.85944 207.73787 1.000 159.08266 44 GLN A CA 1
ATOM 6272 C C . GLN C 3 44 ? 185.74419 167.23627 206.35193 1.000 157.92717 44 GLN A C 1
ATOM 6273 O O . GLN C 3 44 ? 185.88303 167.93664 205.34294 1.000 157.43134 44 GLN A O 1
ATOM 6279 N N . ILE C 3 45 ? 185.50224 165.92560 206.28720 1.000 157.22794 45 ILE A N 1
ATOM 6280 C CA . ILE C 3 45 ? 185.37924 165.25268 204.99896 1.000 154.80711 45 ILE A CA 1
ATOM 6281 C C . ILE C 3 45 ? 184.16421 165.76954 204.23968 1.000 156.73338 45 ILE A C 1
ATOM 6282 O O . ILE C 3 45 ? 184.22823 165.99976 203.02720 1.000 158.20283 45 ILE A O 1
ATOM 6287 N N . LYS C 3 46 ? 183.04144 165.96647 204.93588 1.000 167.69263 46 LYS A N 1
ATOM 6288 C CA . LYS C 3 46 ? 181.85039 166.49645 204.27911 1.000 168.63319 46 LYS A CA 1
ATOM 6289 C C . LYS C 3 46 ? 182.08981 167.90426 203.74661 1.000 170.24873 46 LYS A C 1
ATOM 6290 O O . LYS C 3 46 ? 181.70398 168.22156 202.61412 1.000 171.35248 46 LYS A O 1
ATOM 6296 N N . GLN C 3 47 ? 182.73005 168.76211 204.54657 1.000 169.88882 47 GLN A N 1
ATOM 6297 C CA . GLN C 3 47 ? 183.01725 170.11924 204.09398 1.000 169.81459 47 GLN A CA 1
ATOM 6298 C C . GLN C 3 47 ? 183.95100 170.11271 202.89155 1.000 169.17138 47 GLN A C 1
ATOM 6299 O O . GLN C 3 47 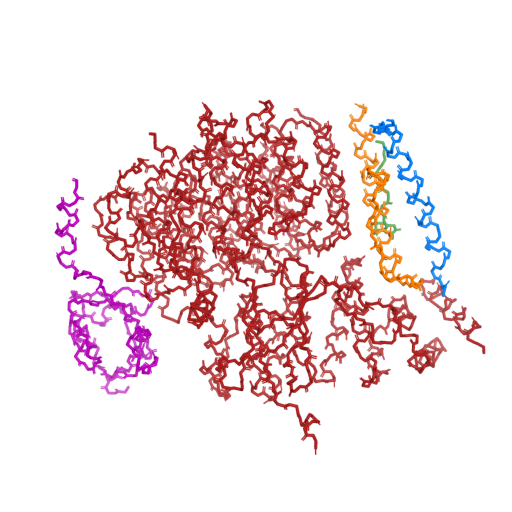? 183.74770 170.86756 201.93213 1.000 168.72387 47 GLN A O 1
ATOM 6305 N N . VAL C 3 48 ? 184.97762 169.26053 202.92123 1.000 154.71628 48 VAL A N 1
ATOM 6306 C CA . VAL C 3 48 ? 185.92043 169.19840 201.81002 1.000 150.62364 48 VAL A CA 1
ATOM 6307 C C . VAL C 3 48 ? 185.23154 168.67423 200.55697 1.000 146.84983 48 VAL A C 1
ATOM 6308 O O . VAL C 3 48 ? 185.49580 169.14446 199.44752 1.000 149.36143 48 VAL A O 1
ATOM 6312 N N . GLU C 3 49 ? 184.33198 167.70016 200.71093 1.000 156.24695 49 GLU A N 1
ATOM 6313 C CA . GLU C 3 49 ? 183.60098 167.18003 199.55919 1.000 158.37501 49 GLU A CA 1
ATOM 6314 C C . GLU C 3 49 ? 182.68508 168.24112 198.95865 1.000 160.84433 49 GLU A C 1
ATOM 6315 O O . GLU C 3 49 ? 182.58459 168.36299 197.73104 1.000 162.50345 49 GLU A O 1
ATOM 6321 N N . ASP C 3 50 ? 182.00123 169.01505 199.80656 1.000 166.72409 50 ASP A N 1
ATOM 6322 C CA . ASP C 3 50 ? 181.16582 170.09777 199.29279 1.000 166.23068 50 ASP A CA 1
ATOM 6323 C C . ASP C 3 50 ? 182.00587 171.14682 198.57506 1.000 167.45439 50 ASP A C 1
ATOM 6324 O O . ASP C 3 50 ? 181.61505 171.64765 197.51213 1.000 166.21263 50 ASP A O 1
ATOM 6329 N N . ASP C 3 51 ? 183.16651 171.48981 199.14015 1.000 160.37544 51 ASP A N 1
ATOM 6330 C CA . ASP C 3 51 ? 184.06256 172.42897 198.47399 1.000 156.98248 51 ASP A CA 1
ATOM 6331 C C . ASP C 3 51 ? 184.54768 171.87140 197.14301 1.000 154.66395 51 ASP A C 1
ATOM 6332 O O . ASP C 3 51 ? 184.67565 172.61002 196.16209 1.000 155.35935 51 ASP A O 1
ATOM 6337 N N . ILE C 3 52 ? 184.82417 170.56805 197.09455 1.000 129.25449 52 ILE A N 1
ATOM 6338 C CA . ILE C 3 52 ? 185.27297 169.93079 195.86085 1.000 121.91387 52 ILE A CA 1
ATOM 6339 C C . ILE C 3 52 ? 184.19115 170.02256 194.79515 1.000 125.70633 52 ILE A C 1
ATOM 6340 O O . ILE C 3 52 ? 184.46292 170.34963 193.63548 1.000 132.08444 52 ILE A O 1
ATOM 6345 N N . GLN C 3 53 ? 182.94588 169.73029 195.17318 1.000 148.48677 53 GLN A N 1
ATOM 6346 C CA . GLN C 3 53 ? 181.85040 169.80664 194.21064 1.000 150.33215 53 GLN A CA 1
ATOM 6347 C C . GLN C 3 53 ? 181.63528 171.23550 193.72497 1.000 153.30547 53 GLN A C 1
ATOM 6348 O O . GLN C 3 53 ? 181.42266 171.46453 192.52715 1.000 152.49011 53 GLN A O 1
ATOM 6354 N N . GLN C 3 54 ? 181.68975 172.20984 194.63724 1.000 162.96871 54 GLN A N 1
ATOM 6355 C CA . GLN C 3 54 ? 181.52950 173.60425 194.23531 1.000 162.34382 54 GLN A CA 1
ATOM 6356 C C . GLN C 3 54 ? 182.65070 174.04216 193.29946 1.000 163.33197 54 GLN A C 1
ATOM 6357 O O . GLN C 3 54 ? 182.40336 174.71651 192.29123 1.000 162.12765 54 GLN A O 1
ATOM 6363 N N . LEU C 3 55 ? 183.89096 173.65910 193.61264 1.000 144.76875 55 LEU A N 1
ATOM 6364 C CA . LEU C 3 55 ? 185.02100 174.00851 192.76047 1.000 140.30859 55 LEU A CA 1
ATOM 6365 C C . LEU C 3 55 ? 184.90696 173.34758 191.39503 1.000 140.57867 55 LEU A C 1
ATOM 6366 O O . LEU C 3 55 ? 185.23173 173.96241 190.37648 1.000 143.10097 55 LEU A O 1
ATOM 6371 N N . LEU C 3 56 ? 184.45629 172.09292 191.35495 1.000 147.33487 56 LEU A N 1
ATOM 6372 C CA . LEU C 3 56 ? 184.28532 171.40291 190.08163 1.000 147.22332 56 LEU A CA 1
ATOM 6373 C C . LEU C 3 56 ? 183.20845 172.07132 189.23582 1.000 151.85991 56 LEU A C 1
ATOM 6374 O O . LEU C 3 56 ? 183.37092 172.23298 188.01880 1.000 150.97393 56 LEU A O 1
ATOM 6379 N N . LYS C 3 57 ? 182.10183 172.47372 189.86633 1.000 165.36846 57 LYS A N 1
ATOM 6380 C CA . LYS C 3 57 ? 181.05840 173.19037 189.14045 1.000 163.42151 57 LYS A CA 1
ATOM 6381 C C . LYS C 3 57 ? 181.57655 174.52058 188.60761 1.000 162.92643 57 LYS A C 1
ATOM 6382 O O . LYS C 3 57 ? 181.27647 174.90252 187.47009 1.000 162.56031 57 LYS A O 1
ATOM 6388 N N . LYS C 3 58 ? 182.36402 175.23759 189.41386 1.000 160.27630 58 LYS A N 1
ATOM 6389 C CA . LYS C 3 58 ? 182.94899 176.49223 188.95029 1.000 160.63525 58 LYS A CA 1
ATOM 6390 C C . LYS C 3 58 ? 183.91856 176.27059 187.79441 1.000 161.36805 58 LYS A C 1
ATOM 6391 O O . LYS C 3 58 ? 183.94742 177.06818 186.85010 1.000 160.08189 58 LYS A O 1
ATOM 6397 N N . ILE C 3 59 ? 184.71959 175.20421 187.85575 1.000 158.62275 59 ILE A N 1
ATOM 6398 C CA . ILE C 3 59 ? 185.63557 174.88216 186.76466 1.000 157.74172 59 ILE A CA 1
ATOM 6399 C C . ILE C 3 59 ? 184.85807 174.61010 185.48580 1.000 158.85496 59 ILE A C 1
ATOM 6400 O O . ILE C 3 59 ? 185.21617 175.09685 184.40562 1.000 157.56363 59 ILE A O 1
ATOM 6405 N N . ASN C 3 60 ? 183.78167 173.82680 185.58765 1.000 173.80417 60 ASN A N 1
ATOM 6406 C CA . ASN C 3 60 ? 182.96152 173.54453 184.41418 1.000 173.24541 60 ASN A CA 1
ATOM 6407 C C . ASN C 3 60 ? 182.33445 174.81796 183.86081 1.000 173.35638 60 ASN A C 1
ATOM 6408 O O . ASN C 3 60 ? 182.26653 175.00560 182.64063 1.000 173.42144 60 ASN A O 1
ATOM 6413 N N . GLU C 3 61 ? 181.86648 175.70343 184.74369 1.000 174.76350 61 GLU A N 1
ATOM 6414 C CA . GLU C 3 61 ? 181.27241 176.95708 184.29022 1.000 173.80293 61 GLU A CA 1
ATOM 6415 C C . GLU C 3 61 ? 182.29129 177.82477 183.56093 1.000 174.32165 61 GLU A C 1
ATOM 6416 O O . GLU C 3 61 ? 181.99388 178.38425 182.49890 1.000 174.19688 61 GLU A O 1
ATOM 6422 N N . LEU C 3 62 ? 183.50029 177.94814 184.11393 1.000 167.31732 62 LEU A N 1
ATOM 6423 C CA . LEU C 3 62 ? 184.50902 178.80216 183.49292 1.000 166.32825 62 LEU A CA 1
ATOM 6424 C C . LEU C 3 62 ? 185.00561 178.21927 182.17513 1.000 165.81659 62 LEU A C 1
ATOM 6425 O O . LEU C 3 62 ? 185.16942 178.95038 181.19163 1.000 164.80103 62 LEU A O 1
ATOM 6430 N N . THR C 3 63 ? 185.25131 176.90971 182.13127 1.000 168.03323 63 THR A N 1
ATOM 6431 C CA . THR C 3 63 ? 185.80173 176.28994 180.93261 1.000 166.76285 63 THR A CA 1
ATOM 6432 C C . THR C 3 63 ? 184.75323 175.99877 179.86808 1.000 168.34700 63 THR A C 1
ATOM 6433 O O . THR C 3 63 ? 185.12358 175.67800 178.73377 1.000 166.50198 63 THR A O 1
ATOM 6437 N N . GLY C 3 64 ? 183.46816 176.09936 180.19477 1.000 186.24245 64 GLY A N 1
ATOM 6438 C CA . GLY C 3 64 ? 182.43178 175.78571 179.23196 1.000 186.16328 64 GLY A CA 1
ATOM 6439 C C . GLY C 3 64 ? 181.91506 174.37004 179.37693 1.000 187.42402 64 GLY A C 1
ATOM 6440 O O . GLY C 3 64 ? 181.10013 174.09456 180.26235 1.000 187.45523 64 GLY A O 1
ATOM 6441 N N . ILE C 3 65 ? 182.40660 173.47207 178.51493 1.000 188.95479 65 ILE A N 1
ATOM 6442 C CA . ILE C 3 65 ? 182.05275 172.05148 178.44325 1.000 190.40722 65 ILE A CA 1
ATOM 6443 C C . ILE C 3 65 ? 180.58456 171.81930 178.79606 1.000 192.41223 65 ILE A C 1
ATOM 6444 O O . ILE C 3 65 ? 180.23446 171.53861 179.94857 1.000 191.28851 65 ILE A O 1
ATOM 6449 N N . LYS C 3 66 ? 179.71502 171.93837 177.79872 1.000 190.70743 66 LYS A N 1
ATOM 6450 C CA . LYS C 3 66 ? 178.28332 171.76232 178.00746 1.000 189.45301 66 LYS A CA 1
ATOM 6451 C C . LYS C 3 66 ? 177.60012 171.27649 176.73338 1.000 186.91263 66 LYS A C 1
ATOM 6452 O O . LYS C 3 66 ? 178.25936 170.81507 175.80160 1.000 185.94681 66 LYS A O 1
ATOM 6458 N N . VAL D 4 828 ? 194.25529 188.23028 191.23914 1.000 158.64312 828 VAL U N 1
ATOM 6459 C CA . VAL D 4 828 ? 193.09489 188.21269 192.11939 1.000 160.66019 828 VAL U CA 1
ATOM 6460 C C . VAL D 4 828 ? 193.54941 188.07083 193.56669 1.000 160.75483 828 VAL U C 1
ATOM 6461 O O . VAL D 4 828 ? 193.70206 189.06193 194.28069 1.000 159.63403 828 VAL U O 1
ATOM 6465 N N . SER D 4 829 ? 193.76888 186.82718 193.98884 1.000 151.54820 829 SER U N 1
ATOM 6466 C CA . SER D 4 829 ? 194.20653 186.53324 195.34702 1.000 151.84423 829 SER U CA 1
ATOM 6467 C C . SER D 4 829 ? 194.71136 185.10078 195.38274 1.000 147.91056 829 SER U C 1
ATOM 6468 O O . SER D 4 829 ? 194.06085 184.20339 194.83872 1.000 142.59476 829 SER U O 1
ATOM 6471 N N . THR D 4 830 ? 195.86544 184.89310 196.01325 1.000 135.14620 830 THR U N 1
ATOM 6472 C CA . THR D 4 830 ? 196.45183 183.56187 196.08531 1.000 133.81147 830 THR U CA 1
ATOM 6473 C C . THR D 4 830 ? 195.51367 182.60110 196.80247 1.000 132.75946 830 THR U C 1
ATOM 6474 O O . THR D 4 830 ? 195.14770 182.81750 197.96076 1.000 132.75909 830 THR U O 1
ATOM 6478 N N . ALA D 4 831 ? 195.11927 181.54169 196.09984 1.000 111.40087 831 ALA U N 1
ATOM 6479 C CA . ALA D 4 831 ? 194.23700 180.54413 196.68578 1.000 112.11128 831 ALA U CA 1
ATOM 6480 C C . ALA D 4 831 ? 194.91929 179.85483 197.86041 1.000 113.18612 831 ALA U C 1
ATOM 6481 O O . ALA D 4 831 ? 196.08582 179.46039 197.78838 1.000 113.62166 831 ALA U O 1
ATOM 6483 N N . VAL D 4 832 ? 194.17741 179.71257 198.95324 1.000 104.50248 832 VAL U N 1
ATOM 6484 C CA . VAL D 4 832 ? 194.70045 179.11534 200.17574 1.000 102.51767 832 VAL U CA 1
ATOM 6485 C C . VAL D 4 832 ? 194.52541 177.60478 200.07836 1.000 105.65158 832 VAL U C 1
ATOM 6486 O O . VAL D 4 832 ? 193.41345 177.08755 200.20853 1.000 106.66945 832 VAL U O 1
ATOM 6490 N N . LEU D 4 833 ? 195.62409 176.89895 199.84356 1.000 112.01028 833 LEU U N 1
ATOM 6491 C CA . LEU D 4 833 ? 195.62898 175.44624 199.82464 1.000 108.07047 833 LEU U CA 1
ATOM 6492 C C . LEU D 4 833 ? 195.57901 174.90407 201.25002 1.000 111.58301 833 LEU U C 1
ATOM 6493 O O . LEU D 4 833 ? 195.69656 175.64719 202.22673 1.000 112.44887 833 LEU U O 1
ATOM 6498 N N . SER D 4 834 ? 195.39105 173.58701 201.36099 1.000 118.53481 834 SER U N 1
ATOM 6499 C CA . SER D 4 834 ? 195.29371 172.96347 202.67701 1.000 115.11778 834 SER U CA 1
ATOM 6500 C C . SER D 4 834 ? 196.59835 173.09036 203.45307 1.000 120.62007 834 SER U C 1
ATOM 6501 O O . SER D 4 834 ? 196.59308 173.30569 204.66927 1.000 124.99322 834 SER U O 1
ATOM 6504 N N . ILE D 4 835 ? 197.73041 172.94386 202.76256 1.000 122.57873 835 ILE U N 1
ATOM 6505 C CA . ILE D 4 835 ? 199.02424 172.98031 203.43824 1.000 123.52416 835 ILE U CA 1
ATOM 6506 C C . ILE D 4 835 ? 199.28757 174.36117 204.02704 1.000 128.35196 835 ILE U C 1
ATOM 6507 O O . ILE D 4 835 ? 199.71474 174.48809 205.17914 1.000 128.10296 835 ILE U O 1
ATOM 6512 N N . THR D 4 836 ? 199.02773 175.41727 203.25337 1.000 129.29444 836 THR U N 1
ATOM 6513 C CA . THR D 4 836 ? 199.37459 176.76103 203.70898 1.000 126.93583 836 THR U CA 1
ATOM 6514 C C . THR D 4 836 ? 198.38918 177.27152 204.75345 1.000 128.31559 836 THR U C 1
ATOM 6515 O O . THR D 4 836 ? 198.57975 178.35562 205.31702 1.000 125.81808 836 THR U O 1
ATOM 6519 N N . ALA D 4 837 ? 197.32976 176.50880 205.02334 1.000 144.59511 837 ALA U N 1
ATOM 6520 C CA . ALA D 4 837 ? 196.28669 176.93030 205.95219 1.000 144.79669 837 ALA U CA 1
ATOM 6521 C C . ALA D 4 837 ? 196.81342 177.13085 207.36958 1.000 149.13655 837 ALA U C 1
ATOM 6522 O O . ALA D 4 837 ? 196.18079 177.82290 208.17388 1.000 148.18822 837 ALA U O 1
ATOM 6524 N N . LYS D 4 838 ? 197.95725 176.53251 207.69156 1.000 146.61994 838 LYS U N 1
ATOM 6525 C CA . LYS D 4 838 ? 198.54242 176.68930 209.02086 1.000 142.79816 838 LYS U CA 1
ATOM 6526 C C . LYS D 4 838 ? 198.99690 178.12715 209.25647 1.000 140.61632 838 LYS U C 1
ATOM 6527 O O . LYS D 4 838 ? 199.21650 178.88177 208.30911 1.000 137.29367 838 LYS U O 1
ATOM 6533 N N . PRO E 5 43 ? 180.99426 158.63712 181.05365 1.000 152.82668 43 PRO B N 1
ATOM 6534 C CA . PRO E 5 43 ? 180.19178 159.29455 182.09022 1.000 154.78820 43 PRO B CA 1
ATOM 6535 C C . PRO E 5 43 ? 180.18711 160.81631 181.95965 1.000 155.94319 43 PRO B C 1
ATOM 6536 O O . PRO E 5 43 ? 179.78895 161.35008 180.92410 1.000 155.61992 43 PRO B O 1
ATOM 6540 N N . ASP E 5 44 ? 180.64173 161.49941 183.00748 1.000 158.97158 44 ASP B N 1
ATOM 6541 C CA . ASP E 5 44 ? 180.62450 162.95479 183.05482 1.000 159.52823 44 ASP B CA 1
ATOM 6542 C C . ASP E 5 44 ? 181.87152 163.59392 182.44677 1.000 156.81121 44 ASP B C 1
ATOM 6543 O O . ASP E 5 44 ? 182.04346 164.81067 182.57276 1.000 154.41508 44 ASP B O 1
ATOM 6548 N N . ALA E 5 45 ? 182.73843 162.80655 181.80961 1.000 148.89410 45 ALA B N 1
ATOM 6549 C CA . ALA E 5 45 ? 183.86098 163.30765 181.02317 1.000 150.67812 45 ALA B CA 1
ATOM 6550 C C . ALA E 5 45 ? 184.87871 164.08539 181.84872 1.000 151.46717 45 ALA B C 1
ATOM 6551 O O . ALA E 5 45 ? 185.69269 163.49265 182.56396 1.000 150.53917 45 ALA B O 1
ATOM 6553 N N . ALA E 5 46 ? 184.83248 165.41476 181.75348 1.000 150.02573 46 ALA B N 1
ATOM 6554 C CA . ALA E 5 46 ? 185.86256 166.24189 182.36888 1.000 147.81932 46 ALA B CA 1
ATOM 6555 C C . ALA E 5 46 ? 185.85064 166.13457 183.88670 1.000 148.14898 46 ALA B C 1
ATOM 6556 O O . ALA E 5 46 ? 186.88729 166.33333 184.53499 1.000 150.03969 46 ALA B O 1
ATOM 6558 N N . SER E 5 47 ? 184.70003 165.82133 184.46967 1.000 142.16334 47 SER B N 1
ATOM 6559 C CA . SER E 5 47 ? 184.54030 165.78717 185.91415 1.000 143.19698 47 SER B CA 1
ATOM 6560 C C . SER E 5 47 ? 184.75456 164.40030 186.51553 1.000 142.61451 47 SER B C 1
ATOM 6561 O O . SER E 5 47 ? 184.22759 164.12382 187.59945 1.000 140.67233 47 SER B O 1
ATOM 6564 N N . LYS E 5 48 ? 185.50273 163.52049 185.85008 1.000 131.84444 48 LYS B N 1
ATOM 6565 C CA . LYS E 5 48 ? 185.92700 162.28625 186.50181 1.000 134.01573 48 LYS B CA 1
ATOM 6566 C C . LYS E 5 48 ? 187.02462 162.60479 187.50288 1.000 135.89655 48 LYS B C 1
ATOM 6567 O O . LYS E 5 48 ? 188.15264 162.92357 187.11879 1.000 137.09090 48 LYS B O 1
ATOM 6573 N N . LEU E 5 49 ? 186.69695 162.53284 188.77279 1.000 114.29192 49 LEU B N 1
ATOM 6574 C CA . LEU E 5 49 ? 187.70274 162.70406 189.80341 1.000 108.63607 49 LEU B CA 1
ATOM 6575 C C . LEU E 5 49 ? 188.29007 161.35810 190.19969 1.000 110.38932 49 LEU B C 1
ATOM 6576 O O . LEU E 5 49 ? 187.65413 160.31393 190.02947 1.000 113.43456 49 LEU B O 1
ATOM 6581 N N . PRO E 5 50 ? 189.51236 161.34584 190.72266 1.000 102.60519 50 PRO B N 1
ATOM 6582 C CA . PRO E 5 50 ? 190.12146 160.08194 191.14274 1.000 102.04177 50 PRO B CA 1
ATOM 6583 C C . PRO E 5 50 ? 189.35399 159.43976 192.28617 1.000 111.12240 50 PRO B C 1
ATOM 6584 O O . PRO E 5 50 ? 188.71146 160.10575 193.10036 1.000 115.81934 50 PRO B O 1
ATOM 6588 N N . LEU E 5 51 ? 189.42793 158.11300 192.33158 1.000 118.30294 51 LEU B N 1
ATOM 6589 C CA . LEU E 5 51 ? 188.78171 157.34198 193.38659 1.000 115.75614 51 LEU B CA 1
ATOM 6590 C C . LEU E 5 51 ? 189.65040 157.40487 194.63552 1.000 114.79353 51 LEU B C 1
ATOM 6591 O O . LEU E 5 51 ? 190.78133 156.90879 194.64066 1.000 115.42490 51 LEU B O 1
ATOM 6596 N N . VAL E 5 52 ? 189.13199 158.02188 195.68846 1.000 110.67151 52 VAL B N 1
ATOM 6597 C CA . VAL E 5 52 ? 189.86339 158.12732 196.94371 1.000 109.97769 52 VAL B CA 1
ATOM 6598 C C . VAL E 5 52 ? 189.65301 156.86006 197.75782 1.000 114.77840 52 VAL B C 1
ATOM 6599 O O . VAL E 5 52 ? 188.57973 156.24591 197.72306 1.000 117.01241 52 VAL B O 1
ATOM 6603 N N . THR E 5 53 ? 190.69038 156.45281 198.47889 1.000 140.60457 53 THR B N 1
ATOM 6604 C CA . THR E 5 53 ? 190.64766 155.28580 199.34160 1.000 143.78736 53 THR B CA 1
ATOM 6605 C C . THR E 5 53 ? 191.28221 155.62041 200.68188 1.000 143.36825 53 THR B C 1
ATOM 6606 O O . THR E 5 53 ? 192.19718 156.44686 200.75002 1.000 141.90371 53 THR B O 1
ATOM 6610 N N . PRO E 5 54 ? 190.82030 154.99110 201.76842 1.000 153.10055 54 PRO B N 1
ATOM 6611 C CA . PRO E 5 54 ? 189.71790 154.02487 201.85903 1.000 152.79682 54 PRO B CA 1
ATOM 6612 C C . PRO E 5 54 ? 188.34579 154.68056 201.95582 1.000 155.86027 54 PRO B C 1
ATOM 6613 O O . PRO E 5 54 ? 188.23318 155.88444 202.16640 1.000 155.13884 54 PRO B O 1
ATOM 6617 N N . HIS E 5 55 ? 187.28086 153.89044 201.79814 1.000 171.87270 55 HIS B N 1
ATOM 6618 C CA . HIS E 5 55 ? 185.93041 154.42143 201.94820 1.000 169.87169 55 HIS B CA 1
ATOM 6619 C C . HIS E 5 55 ? 185.65225 154.85820 203.38091 1.000 169.49320 55 HIS B C 1
ATOM 6620 O O . HIS E 5 55 ? 184.93328 155.84024 203.59815 1.000 168.35523 55 HIS B O 1
ATOM 6627 N N . THR E 5 56 ? 186.19917 154.14392 204.36306 1.000 164.00606 56 THR B N 1
ATOM 6628 C CA . THR E 5 56 ? 185.99268 154.50607 205.75890 1.000 164.10298 56 THR B CA 1
ATOM 6629 C C . THR E 5 56 ? 186.62457 155.85963 206.05539 1.000 164.23157 56 THR B C 1
ATOM 6630 O O . THR E 5 56 ? 187.73143 156.15731 205.59702 1.000 162.02047 56 THR B O 1
ATOM 6634 N N . GLN E 5 57 ? 185.91280 156.68188 206.82152 1.000 164.14012 57 GLN B N 1
ATOM 6635 C CA . GLN E 5 57 ? 186.40333 158.01404 207.14346 1.000 162.97488 57 GLN B CA 1
ATOM 6636 C C . GLN E 5 57 ? 187.61651 157.92022 208.05960 1.000 162.62578 57 GLN B C 1
ATOM 6637 O O . GLN E 5 57 ? 187.57632 157.25205 209.09729 1.000 161.02806 57 GLN B O 1
ATOM 6643 N N . CYS E 5 58 ? 188.69385 158.59582 207.67388 1.000 145.01793 58 CYS B N 1
ATOM 6644 C CA . CYS E 5 58 ? 189.93181 158.60064 208.44133 1.000 142.19332 58 CYS B CA 1
ATOM 6645 C C . CYS E 5 58 ? 190.77550 159.77409 207.96259 1.000 141.32502 58 CYS B C 1
ATOM 6646 O O . CYS E 5 58 ? 190.35117 160.56219 207.11325 1.000 141.76139 58 CYS B O 1
ATOM 6649 N N . ARG E 5 59 ? 191.98234 159.88838 208.51979 1.000 116.88668 59 ARG B N 1
ATOM 6650 C CA . ARG E 5 59 ? 192.86234 160.98264 208.12725 1.000 110.13394 59 ARG B CA 1
ATOM 6651 C C . ARG E 5 59 ? 193.33060 160.83112 206.68641 1.000 114.28572 59 ARG B C 1
ATOM 6652 O O . ARG E 5 59 ? 193.48004 161.82640 205.97219 1.000 122.05036 59 ARG B O 1
ATOM 6660 N N . LEU E 5 60 ? 193.57983 159.59627 206.24408 1.000 106.50239 60 LEU B N 1
ATOM 6661 C CA . LEU E 5 60 ? 194.09878 159.38419 204.89526 1.000 101.65234 60 LEU B CA 1
ATOM 6662 C C . LEU E 5 60 ? 193.10732 159.84532 203.83315 1.000 111.66518 60 LEU B C 1
ATOM 6663 O O . LEU E 5 60 ? 193.49235 160.49516 202.85135 1.000 119.94162 60 LEU B O 1
ATOM 6668 N N . LYS E 5 61 ? 191.82749 159.50637 204.00357 1.000 135.42883 61 LYS B N 1
ATOM 6669 C CA . LYS E 5 61 ? 190.81416 159.95587 203.05524 1.000 138.15113 61 LYS B CA 1
ATOM 6670 C C . LYS E 5 61 ? 190.70194 161.47387 203.06018 1.000 138.82414 61 LYS B C 1
ATOM 6671 O O . LYS E 5 61 ? 190.54415 162.09794 202.00301 1.000 141.51039 61 LYS B O 1
ATOM 6677 N N . LEU E 5 62 ? 190.79046 162.08537 204.24316 1.000 116.67676 62 LEU B N 1
ATOM 6678 C CA . LEU E 5 62 ? 190.76358 163.54035 204.32882 1.000 116.05436 62 LEU B CA 1
ATOM 6679 C C . LEU E 5 62 ? 191.93305 164.14987 203.56874 1.000 114.31603 62 LEU B C 1
ATOM 6680 O O . LEU E 5 62 ? 191.76759 165.13226 202.84273 1.000 120.15535 62 LEU B O 1
ATOM 6685 N N . LEU E 5 63 ? 193.12598 163.57132 203.71787 1.000 95.03680 63 LEU B N 1
ATOM 6686 C CA . LEU E 5 63 ? 194.29720 164.09861 203.02434 1.000 89.58077 63 LEU B CA 1
ATOM 6687 C C . LEU E 5 63 ? 194.16283 163.95530 201.51385 1.000 96.33613 63 LEU B C 1
ATOM 6688 O O . LEU E 5 63 ? 194.51675 164.87170 200.76296 1.000 111.68916 63 LEU B O 1
ATOM 6693 N N . LYS E 5 64 ? 193.66294 162.81027 201.04644 1.000 82.71039 64 LYS B N 1
ATOM 6694 C CA . LYS E 5 64 ? 193.47468 162.63053 199.60882 1.000 90.53299 64 LYS B CA 1
ATOM 6695 C C . LYS E 5 64 ? 192.45929 163.62622 199.05762 1.000 102.90569 64 LYS B C 1
ATOM 6696 O O . LYS E 5 64 ? 192.68220 164.24983 198.00743 1.000 110.63072 64 LYS B O 1
ATOM 6702 N N . LEU E 5 65 ? 191.34029 163.79853 199.76204 1.000 102.79858 65 LEU B N 1
ATOM 6703 C CA . LEU E 5 65 ? 190.32261 164.73850 199.31290 1.000 93.09534 65 LEU B CA 1
ATOM 6704 C C . LEU E 5 65 ? 190.84104 166.17023 199.35311 1.000 97.40967 65 LEU B C 1
ATOM 6705 O O . LEU E 5 65 ? 190.49883 166.98394 198.48973 1.000 109.68742 65 LEU B O 1
ATOM 6710 N N . GLU E 5 66 ? 191.67720 166.49570 200.34084 1.000 102.42699 66 GLU B N 1
ATOM 6711 C CA . GLU E 5 66 ? 192.26735 167.82679 200.39679 1.000 101.37200 66 GLU B CA 1
ATOM 6712 C C . GLU E 5 66 ? 193.26807 168.04475 199.27402 1.000 110.48935 66 GLU B C 1
ATOM 6713 O O . GLU E 5 66 ? 193.39965 169.16492 198.77921 1.000 120.76628 66 GLU B O 1
ATOM 6719 N N . ARG E 5 67 ? 193.98603 167.00035 198.86037 1.000 100.21444 67 ARG B N 1
ATOM 6720 C CA . ARG E 5 67 ? 194.84192 167.13543 197.68504 1.000 97.72638 67 ARG B CA 1
ATOM 6721 C C . ARG E 5 67 ? 194.01604 167.41218 196.43549 1.000 105.82634 67 ARG B C 1
ATOM 6722 O O . ARG E 5 67 ? 194.38014 168.26794 195.61404 1.000 120.37940 67 ARG B O 1
ATOM 6730 N N . ILE E 5 68 ? 192.89904 166.69756 196.27711 1.000 85.61324 68 ILE B N 1
ATOM 6731 C CA . ILE E 5 68 ? 192.01695 166.96450 195.14216 1.000 80.16476 68 ILE B CA 1
ATOM 6732 C C . ILE E 5 68 ? 191.50500 168.39857 195.19518 1.000 92.68045 68 ILE B C 1
ATOM 6733 O O . ILE E 5 68 ? 191.47017 169.10152 194.17686 1.000 107.27444 68 ILE B O 1
ATOM 6738 N N . LYS E 5 69 ? 191.10577 168.85567 196.38420 1.000 92.49292 69 LYS B N 1
ATOM 6739 C CA . LYS E 5 69 ? 190.62127 170.22383 196.53547 1.000 87.04280 69 LYS B CA 1
ATOM 6740 C C . LYS E 5 69 ? 191.71269 171.23601 196.21567 1.000 93.18899 69 LYS B C 1
ATOM 6741 O O . LYS E 5 69 ? 191.44406 172.27241 195.60235 1.000 111.58075 69 LYS B O 1
ATOM 6747 N N . ASP E 5 70 ? 192.94817 170.96036 196.63556 1.000 91.53312 70 ASP B N 1
ATOM 6748 C CA . ASP E 5 70 ? 194.04952 171.87359 196.35673 1.000 95.65942 70 ASP B CA 1
ATOM 6749 C C . ASP E 5 70 ? 194.29421 171.99652 194.86398 1.000 100.63831 70 ASP B C 1
ATOM 6750 O O . ASP E 5 70 ? 194.48541 173.10330 194.34356 1.000 115.59393 70 ASP B O 1
ATOM 6755 N N . TYR E 5 71 ? 194.29739 170.86889 194.15691 1.000 79.44509 71 TYR B N 1
ATOM 6756 C CA . TYR E 5 71 ? 194.51284 170.93448 192.71772 1.000 80.07359 71 TYR B CA 1
ATOM 6757 C C . TYR E 5 71 ? 193.34982 171.62259 192.01469 1.000 86.80437 71 TYR B C 1
ATOM 6758 O O . TYR E 5 71 ? 193.55701 172.36267 191.04839 1.000 101.29621 71 TYR B O 1
ATOM 6767 N N . LEU E 5 72 ? 192.12041 171.40320 192.48588 1.000 81.07430 72 LEU B N 1
ATOM 6768 C CA . LEU E 5 72 ? 190.98196 172.10592 191.90116 1.000 79.43599 72 LEU B CA 1
ATOM 6769 C C . LEU E 5 72 ? 191.06772 173.60697 192.15506 1.000 80.00630 72 LEU B C 1
ATOM 6770 O O . LEU E 5 72 ? 190.70911 174.41134 191.28975 1.000 95.99250 72 LEU B O 1
ATOM 6775 N N . LEU E 5 73 ? 191.53292 174.00274 193.34097 1.000 76.44688 73 LEU B N 1
ATOM 6776 C CA . LEU E 5 73 ? 191.70242 175.41991 193.64675 1.000 79.33336 73 LEU B CA 1
ATOM 6777 C C . LEU E 5 73 ? 192.76285 176.04886 192.75433 1.000 91.22960 73 LEU B C 1
ATOM 6778 O O . LEU E 5 73 ? 192.58976 177.16878 192.25512 1.000 109.18875 73 LEU B O 1
ATOM 6783 N N . MET E 5 74 ? 193.87217 175.33930 192.54835 1.000 92.53859 74 MET B N 1
ATOM 6784 C CA . MET E 5 74 ? 194.90698 175.81575 191.63827 1.000 90.40543 74 MET B CA 1
ATOM 6785 C C . MET E 5 74 ? 194.37917 175.92312 190.21321 1.000 93.31108 74 MET B C 1
ATOM 6786 O O . MET E 5 74 ? 194.69803 176.87835 189.49591 1.000 103.99913 74 MET B O 1
ATOM 6791 N N . GLU E 5 75 ? 193.56909 174.95071 189.79047 1.000 92.50837 75 GLU B N 1
ATOM 6792 C CA . GLU E 5 75 ? 192.93198 175.01351 188.47994 1.000 88.97486 75 GLU B CA 1
ATOM 6793 C C . GLU E 5 75 ? 192.03774 176.23777 188.36159 1.000 99.89727 75 GLU B C 1
ATOM 6794 O O . GLU E 5 75 ? 192.04899 176.92959 187.33763 1.000 115.54391 75 GLU B O 1
ATOM 6800 N N . GLU E 5 76 ? 191.24158 176.50705 189.39641 1.000 109.16459 76 GLU B N 1
ATOM 6801 C CA . GLU E 5 76 ? 190.35666 177.66463 189.37719 1.000 105.85752 76 GLU B CA 1
ATOM 6802 C C . GLU E 5 76 ? 191.15027 178.95594 189.26874 1.000 109.65326 76 GLU B C 1
ATOM 6803 O O . GLU E 5 76 ? 190.80452 179.84100 188.47796 1.000 120.15095 76 GLU B O 1
ATOM 6809 N N . GLU E 5 77 ? 192.22734 179.07472 190.04580 1.000 103.66367 77 GLU B N 1
ATOM 6810 C CA . GLU E 5 77 ? 193.06844 180.26402 189.96308 1.000 105.72883 77 GLU B CA 1
ATOM 6811 C C . GLU E 5 77 ? 193.67375 180.42052 188.57465 1.000 113.88090 77 GLU B C 1
ATOM 6812 O O . GLU E 5 77 ? 193.66135 181.51666 188.00130 1.000 120.80033 77 GLU B O 1
ATOM 6818 N N . PHE E 5 78 ? 194.20772 179.33273 188.01633 1.000 102.70838 78 PHE B N 1
ATOM 6819 C CA . PHE E 5 78 ? 194.84662 179.41212 186.70797 1.000 97.63617 78 PHE B CA 1
ATOM 6820 C C . PHE E 5 78 ? 193.84655 179.81555 185.63352 1.000 105.57808 78 PHE B C 1
ATOM 6821 O O . PHE E 5 78 ? 194.14077 180.65881 184.77863 1.000 118.78456 78 PHE B O 1
ATOM 6829 N N . ILE E 5 79 ? 192.65284 179.22254 185.66205 1.000 118.89288 79 ILE B N 1
ATOM 6830 C CA . ILE E 5 79 ? 191.65248 179.53300 184.64781 1.000 124.45725 79 ILE B CA 1
ATOM 6831 C C . ILE E 5 79 ? 191.15248 180.96355 184.80344 1.000 128.73211 79 ILE B C 1
ATOM 6832 O O . ILE E 5 79 ? 190.94361 181.66986 183.81013 1.000 130.38774 79 ILE B O 1
ATOM 6837 N N . ARG E 5 80 ? 190.96129 181.42280 186.04296 1.000 132.90878 80 ARG B N 1
ATOM 6838 C CA . ARG E 5 80 ? 190.50463 182.79289 186.24939 1.000 135.05938 80 ARG B CA 1
ATOM 6839 C C . ARG E 5 80 ? 191.57222 183.79429 185.82386 1.000 137.59598 80 ARG B C 1
ATOM 6840 O O . ARG E 5 80 ? 191.25669 184.90694 185.38792 1.000 138.86919 80 ARG B O 1
ATOM 6848 N N . ASN E 5 81 ? 192.84778 183.41676 185.94205 1.000 133.57171 81 ASN B N 1
ATOM 6849 C CA . ASN E 5 81 ? 193.91324 184.30253 185.48494 1.000 134.55752 81 ASN B CA 1
ATOM 6850 C C . ASN E 5 81 ? 194.00060 184.32207 183.96408 1.000 135.50991 81 ASN B C 1
ATOM 6851 O O . ASN E 5 81 ? 194.21589 185.37923 183.35992 1.000 134.19432 81 ASN B O 1
ATOM 6856 N N . GLN E 5 82 ? 193.83745 183.16038 183.32691 1.000 146.61757 82 GLN B N 1
ATOM 6857 C CA . GLN E 5 82 ? 193.99432 183.08540 181.87787 1.000 147.18781 82 GLN B CA 1
ATOM 6858 C C . GLN E 5 82 ? 192.79798 183.67228 181.13918 1.000 148.13634 82 GLN B C 1
ATOM 6859 O O . GLN E 5 82 ? 192.96460 184.24171 180.05460 1.000 147.52915 82 GLN B O 1
ATOM 6865 N N . GLU E 5 83 ? 191.59118 183.53920 181.69544 1.000 160.82954 83 GLU B N 1
ATOM 6866 C CA . GLU E 5 83 ? 190.41040 184.08040 181.02884 1.000 160.14592 83 GLU B CA 1
ATOM 6867 C C . GLU E 5 83 ? 190.46839 185.60055 180.94729 1.000 160.54942 83 GLU B C 1
ATOM 6868 O O . GLU E 5 83 ? 190.08853 186.19020 179.92895 1.000 160.85505 83 GLU B O 1
ATOM 6874 N N . GLN E 5 84 ? 190.93906 186.25085 182.00586 1.000 158.66645 84 GLN B N 1
ATOM 6875 C CA . GLN E 5 84 ? 191.05852 187.70357 182.01985 1.000 159.11091 84 GLN B CA 1
ATOM 6876 C C . GLN E 5 84 ? 192.31554 188.15719 181.28463 1.000 156.92495 84 GLN B C 1
ATOM 6877 O O . GLN E 5 84 ? 192.56601 187.74829 180.15086 1.000 155.13149 84 GLN B O 1
#

Foldseek 3Di:
DVVVLLVVLVVLLVVLVVVVSVVSLVVVQLVCVVVVVNVSNVVSCVSNVNLPCSLVNDDPVCLVQNLQSLLVCLLPDDPPVNVVSLVSNLVSCVVVVLLQVSLVSVLVVVPLVSNVCSLVVDDDVLLNLVSLLVLLQLLHADPDDPVDPPPPSSNQNNQCLCVLVVVLVLCVVVVVLDADQLCNLLVCVPFCPQLVLLLRLLLSLFQLFSSLDHPACLPVNPVSLVVHDDLSNLQSLLSLLRNLASPLPSSCVSLVVQCPDPDLSSNLSSLLSNLLNLASGHDPVCVNCVPLLVQCPPLDQSSNLSSLLSLLRNQFSPLDPVSLVSLLVSLVDPSHALLSNLSSLLSLLRNQFQPLDPSSLVSLLVSQVVADPVSLLDLSVLSSLLSVLRNQAQQAPPCVVVLVSLPPGDPPSSVQSNLNNNLRNQFLNLPVVLLVVLVVLQVDDDNNNQNNLSSLLSQLRNQLNDDVSLVVNVVVLVVCCVPGDPLNLLNSLLSLLQSQFLNPDPVSLVVLLVCCPPPDVSSVLSSLLSLLRNLFLQLDPVSSVSLSVQCSVCVVPSSSNSSSSSSSSRNSGNPSFKTLRQADLLRNRGNSQSVSLSCQVSSQSSPCVPQCVHSPVSSNSSSSSSIDTQFFFEAESVRDTDWAKKKKAAAADDRDDDDDDDGGDPIDIDTGGDGHRPRMAMDHPDPQWDWSHPGRTRYIYTYGDPVPPD/DVQKAFEFEAEDVVPVDDRTDTDIDHFQAALLVVLVVCCPVVPHDSQFKFKCWQVHGRDRGHTRVVVPHDHHTYIYIGGHPDGPPCVVVVVVVVD/DVCPVVVVVVVVVVVVVVVVVCVVVPDD/DDDDQDPVNPD/DPPPPDDDDADDPDDDVRSVVVVVVVVVVVVVVVVVVVVVVD

B-factor: mean 123.93, std 31.42, range [66.25, 223.91]

InterPro domains:
  IPR003593 AAA+ ATPase domain [SM00382] (208-347)
  IPR003959 ATPase, AAA-type, core [PF00004] (212-344)
  IPR003960 ATPase, AAA-type, conserved site [PS00674] (315-333)
  IPR012340 Nucleic acid-binding, OB-fold [G3DSA:2.40.50.140] (38-164)
  IPR027417 P-loop containing nucleoside triphosphate hydrolase [G3DSA:3.40.50.300] (165-344)
  IPR027417 P-loop containing nucleoside triphosphate hydrolase [SSF52540] (170-420)
  IPR041569 AAA ATPase, AAA+ lid domain [PF17862] (367-410)
  IPR048723 26S proteasome regulatory subunit 7-like, OB domain [PF21236] (87-154)
  IPR050221 26S Proteasome Regulatory ATPase [PTHR23073] (43-420)

GO terms:
  GO:0005737 cytoplasm (C, EXP)
  GO:0005515 protein binding (F, IPI)
  GO:1904813 ficolin-1-rich granule lumen (C, TAS)
  GO:0034774 secretory granule lumen (C, TAS)
  GO:0005576 extracellular region (C, TAS)
  GO:0005654 nucleoplasm (C, TAS)
  GO:0005829 cytosol (C, TAS)
  GO:0036464 cytoplasmic ribonucleoprotein granule (C, IDA)
  GO:0005829 cytosol (C, IDA)
  GO:0036402 proteasome-activating activity (F, IDA)
  GO:0000502 proteasome complex (C, IDA)
  GO:0006511 ubiquitin-dependent protein catabolic process (P, IDA)
  GO:0005737 cytoplasm (C, TAS)
  GO:0036402 proteasome-activating activity (F, TAS)
  GO:1901800 positive regulation of proteasomal protein catabolic process (P, IC)
  GO:0001649 osteoblast differentiation (P, HDA)
  GO:0005634 nucleus (C, HDA)
  GO:0016020 membrane (C, HDA)

Secondary structure (DSSP, 8-state):
-TTHHHHHHHHHHHHHHHHHHHHHH---/--GGG-----S-SS-SHHHHHHHHHHHHHHHHHHHHHHHHH-/------TGGG-/-HHHHHHHHHHHHHHHH--HHHHHHHHHHHHHHHTT-HHHHHHHHHHHT-TTTTGGG--TTTHHHHHHHHHHTGGGS-TTHHHHHHHHHHHHHHHTT-HHHHHHHHHHHT-HHHHHHHHHH---HHHHHHHHHHHHHHT------TTSTTHHHHHHHHHTTTHHHHHHHHHHHTT--S---HHHHH-GGG---HHHHHHHHHHHHHHTTTT---SSSTTTTHHHHHHS-TTHHHHHHHHHHHHTTT-TTHHHHHHTTGGG-S-HHHHHHHHHHHHHHTSS---SS-HHHHHSGGGTT-SSHHHHHHHHHHHHHHTTT---HHHHHHHTHHHH-TT--HHHHHHHHHHHHHHTTTS--HHHHHHHHHHHHHS-HHHHTSGGGGHHHHHHHHHTTT--GGGHHHHHHTTSSPTTHHHHHHHHHHHHHTTTS--HHHHHHHHHHHHS---TTHHHHHHHHHHHHHHTTSHHHHHHHHHHHHHHHHH--HHHHTSHHHHHHHHTTT---HHHHHHHHHTTT-SSHHHHHHHHHHHHHHTTTS--HHHHHHHHHHHHHTTT-HHHHHHHHHHHHHHTGGGGTEE--SEETTTTEE-HHHHHHHHHHHHHGGGTTTIIIII-GGGGGGGGGG-EE--EEEE-TTS-B---EEEEEEE---SSS-S---SEEEEEEEESS-PPPTTEEEEESSSSEEESSS---EEEEEEE-SSTT-/-TT-EEEEEE--TTS-S-SEEEEEE-SSSBHHHHHHHHHHHTT--GGGEEEEETTEE--SSSBTGGGT--TT-EEEEEE-SS-TTHHHHHHHH--

Organism: Homo sapiens (NCBI:txid9606)

Sequence (886 aa):
GHEYVRHLAGEVAKEWQEEPLLTLVKEIVPYNMAHNAEHEACDLLMEIEQVDMLEKDIDENAYAKVCLYLTSCVNYVPEPENSALLRCALGVFRKFSRFPEALRLALMLNDMELVEDIFTSCKDVVVQKQMAFMLGRHGVFLELSEDVEEYEDLTEIMSNVQLNSNFLALARELDIMEPKVPDDIYKTHLENSARMNLASSFVNGFVNAAFGQDKLLTDDGNKWLYKNKDHGMLSAAASLGMILLWDVDGGLTQIDKYLYSSEDYIKSGALLACGIVNSGVRNECDPALALLSDYVLHNSNTMRLGSIFGLGLAYAGSNREDVLTLLLPVMGDSKSSMEVAGVTALACGMIAVGSCNGDVTSTILQTIMEKSETELKDTYARWLPLGLGLNHLGKGEAIEAILAALEVVSEPFRSFANTLVDVCAYAGSGNVLKVQQLLHICSEHFDMGAHQGVAVLGIALIAMGEEIGAEMALRTFGHLLRYGEPTLRRAVPLALALISVSNPRLNILDTLSKFSHDADPEVSYNSIFAMGMVGSGTNNARLAAMLRQLAQYHAKDPNNLFMVRLAQGLTHLGKGTLTLCPYHSDRQLMSQVAVAGLLTVLVSFLDVRNIILGKSHYVLYGLVAAMQPRMLVTFDEELRPLPVSVRVGQAVDVVGQAGKPKTITGFQTHTTPVLLAHGERAELATEEFLPVTPILEGFVILRKNPNYDLTTGIATIEVFLPPRLKKDRKNLLETRLHITGRELRSKIAETFGLQENYIKIVINKKQLQLGKTLEEQGVAHNVKAMVLELKQSEEDARKNFQLEESTYSRQIKQVEDDIQQLLKKINELTGIKVSTAVLSITAKPDAASKLPLVTPHTQCRLKLLKLERIKDYLLMEEEFIRNQEQ

Radius of gyration: 27.76 Å; Cα contacts (8 Å, |Δi|>4): 1663; chains: 5; bounding box: 80×69×81 Å